Protein 1EMX (pdb70)

Structure (mmCIF, N/CA/C/O backbone):
data_1EMX
#
_entry.id   1EMX
#
_cell.length_a   1.000
_cell.length_b   1.000
_cell.length_c   1.000
_cell.angle_alpha   90.00
_cell.angle_beta   90.00
_cell.angle_gamma   90.00
#
_symmetry.space_group_name_H-M   'P 1'
#
loop_
_atom_site.group_PDB
_atom_site.id
_atom_site.type_symbol
_atom_site.label_atom_id
_atom_site.label_alt_id
_atom_site.label_comp_id
_atom_site.label_asym_id
_atom_site.label_entity_id
_atom_site.label_seq_id
_atom_site.pdbx_PDB_ins_code
_atom_site.Cartn_x
_atom_site.Cartn_y
_atom_site.Cartn_z
_atom_site.occupancy
_atom_site.B_iso_or_equiv
_atom_site.auth_seq_id
_atom_site.auth_comp_id
_atom_site.auth_asym_id
_atom_site.auth_atom_id
_atom_site.pdbx_PDB_model_num
ATOM 1 N N . ASP A 1 1 ? 3.778 -7.369 11.411 1.00 1.00 1 ASP A N 1
ATOM 2 C CA . ASP A 1 1 ? 4.054 -8.476 10.459 1.00 1.00 1 ASP A CA 1
ATOM 3 C C . ASP A 1 1 ? 3.097 -8.435 9.273 1.00 1.00 1 ASP A C 1
ATOM 4 O O . ASP A 1 1 ? 3.523 -8.423 8.118 1.00 1.00 1 ASP A O 1
ATOM 15 N N . ASP A 1 2 ? 1.801 -8.413 9.566 1.00 1.00 2 ASP A N 1
ATOM 16 C CA . ASP A 1 2 ? 0.782 -8.373 8.526 1.00 1.00 2 ASP A CA 1
ATOM 17 C C . ASP A 1 2 ? 0.849 -7.060 7.752 1.00 1.00 2 ASP A C 1
ATOM 18 O O . ASP A 1 2 ? 0.668 -7.040 6.534 1.00 1.00 2 ASP A O 1
ATOM 27 N N . CYS A 1 3 ? 1.110 -5.968 8.473 1.00 1.00 3 CYS A N 1
ATOM 28 C CA . CYS A 1 3 ? 1.207 -4.631 7.880 1.00 1.00 3 CYS A CA 1
ATOM 29 C C . CYS A 1 3 ? 0.119 -4.381 6.837 1.00 1.00 3 CYS A C 1
ATOM 30 O O . CYS A 1 3 ? -0.788 -5.193 6.657 1.00 1.00 3 CYS A O 1
ATOM 37 N N . GLY A 1 4 ? 0.199 -3.231 6.174 1.00 1.00 4 GLY A N 1
ATOM 38 C CA . GLY A 1 4 ? -0.777 -2.871 5.194 1.00 1.00 4 GLY A CA 1
ATOM 39 C C . GLY A 1 4 ? -0.972 -3.920 4.119 1.00 1.00 4 GLY A C 1
ATOM 40 O O . GLY A 1 4 ? -0.211 -4.883 4.030 1.00 1.00 4 GLY A O 1
ATOM 44 N N . LYS A 1 5 ? -1.996 -3.722 3.301 1.00 1.00 5 LYS A N 1
ATOM 45 C CA . LYS A 1 5 ? -2.306 -4.640 2.216 1.00 1.00 5 LYS A CA 1
ATOM 46 C C . LYS A 1 5 ? -2.275 -3.918 0.872 1.00 1.00 5 LYS A C 1
ATOM 47 O O . LYS A 1 5 ? -2.066 -2.706 0.812 1.00 1.00 5 LYS A O 1
ATOM 66 N N . LEU A 1 6 ? -2.482 -4.669 -0.205 1.00 1.00 6 LEU A N 1
ATOM 67 C CA . LEU A 1 6 ? -2.476 -4.099 -1.547 1.00 1.00 6 LEU A CA 1
ATOM 68 C C . LEU A 1 6 ? -3.672 -3.172 -1.753 1.00 1.00 6 LEU A C 1
ATOM 69 O O . LEU A 1 6 ? -4.822 -3.596 -1.641 1.00 1.00 6 LEU A O 1
ATOM 85 N N . PHE A 1 7 ? -3.392 -1.903 -2.052 1.00 1.00 7 PHE A N 1
ATOM 86 C CA . PHE A 1 7 ? -4.454 -0.909 -2.273 1.00 1.00 7 PHE A CA 1
ATOM 87 C C . PHE A 1 7 ? -5.131 -0.502 -0.963 1.00 1.00 7 PHE A C 1
ATOM 88 O O . PHE A 1 7 ? -6.022 0.347 -0.959 1.00 1.00 7 PHE A O 1
ATOM 105 N N . SER A 1 8 ? -4.711 -1.105 0.146 1.00 1.00 8 SER A N 1
ATOM 106 C CA . SER A 1 8 ? -5.289 -0.792 1.446 1.00 1.00 8 SER A CA 1
ATOM 107 C C . SER A 1 8 ? -4.874 0.593 1.920 1.00 1.00 8 SER A C 1
ATOM 108 O O . SER A 1 8 ? -4.082 0.729 2.854 1.00 1.00 8 SER A O 1
ATOM 116 N N . GLY A 1 9 ? -5.426 1.614 1.273 1.00 1.00 9 GLY A N 1
ATOM 117 C CA . GLY A 1 9 ? -5.124 2.995 1.630 1.00 1.00 9 GLY A CA 1
ATOM 118 C C . GLY A 1 9 ? -3.700 3.193 2.117 1.00 1.00 9 GLY A C 1
ATOM 119 O O . GLY A 1 9 ? -2.784 2.496 1.682 1.00 1.00 9 GLY A O 1
ATOM 123 N N . CYS A 1 10 ? -3.522 4.140 3.028 1.00 1.00 10 CYS A N 1
ATOM 124 C CA . CYS A 1 10 ? -2.213 4.431 3.589 1.00 1.00 10 CYS A CA 1
ATOM 125 C C . CYS A 1 10 ? -2.297 4.585 5.105 1.00 1.00 10 CYS A C 1
ATOM 126 O O . CYS A 1 10 ? -2.334 5.700 5.625 1.00 1.00 10 CYS A O 1
ATOM 133 N N . ASP A 1 11 ? -2.331 3.456 5.807 1.00 1.00 11 ASP A N 1
ATOM 134 C CA . ASP A 1 11 ? -2.418 3.460 7.265 1.00 1.00 11 ASP A CA 1
ATOM 135 C C . ASP A 1 11 ? -1.119 3.955 7.895 1.00 1.00 11 ASP A C 1
ATOM 136 O O . ASP A 1 11 ? -0.064 3.946 7.260 1.00 1.00 11 ASP A O 1
ATOM 145 N N . THR A 1 12 ? -1.207 4.388 9.149 1.00 1.00 12 THR A N 1
ATOM 146 C CA . THR A 1 12 ? -0.047 4.889 9.873 1.00 1.00 12 THR A CA 1
ATOM 147 C C . THR A 1 12 ? 0.927 3.764 10.203 1.00 1.00 12 THR A C 1
ATOM 148 O O . THR A 1 12 ? 1.941 3.585 9.530 1.00 1.00 12 THR A O 1
ATOM 159 N N . ASN A 1 13 ? 0.609 3.015 11.245 1.00 1.00 13 ASN A N 1
ATOM 160 C CA . ASN A 1 13 ? 1.449 1.904 11.680 1.00 1.00 13 ASN A CA 1
ATOM 161 C C . ASN A 1 13 ? 1.511 0.816 10.613 1.00 1.00 13 ASN A C 1
ATOM 162 O O . ASN A 1 13 ? 2.591 0.358 10.241 1.00 1.00 13 ASN A O 1
ATOM 173 N N . ALA A 1 14 ? 0.344 0.405 10.126 1.00 1.00 14 ALA A N 1
ATOM 174 C CA . ALA A 1 14 ? 0.254 -0.631 9.101 1.00 1.00 14 ALA A CA 1
ATOM 175 C C . ALA A 1 14 ? 0.750 -0.149 7.734 1.00 1.00 14 ALA A C 1
ATOM 176 O O . ALA A 1 14 ? 0.490 -0.804 6.726 1.00 1.00 14 ALA A O 1
ATOM 183 N N . ASP A 1 15 ? 1.453 0.994 7.713 1.00 1.00 15 ASP A N 1
ATOM 184 C CA . ASP A 1 15 ? 1.990 1.600 6.492 1.00 1.00 15 ASP A CA 1
ATOM 185 C C . ASP A 1 15 ? 2.528 0.551 5.538 1.00 1.00 15 ASP A C 1
ATOM 186 O O . ASP A 1 15 ? 3.728 0.468 5.285 1.00 1.00 15 ASP A O 1
ATOM 195 N N . CYS A 1 16 ? 1.594 -0.235 5.032 1.00 1.00 16 CYS A N 1
ATOM 196 C CA . CYS A 1 16 ? 1.850 -1.327 4.087 1.00 1.00 16 CYS A CA 1
ATOM 197 C C . CYS A 1 16 ? 3.335 -1.592 3.858 1.00 1.00 16 CYS A C 1
ATOM 198 O O . CYS A 1 16 ? 4.060 -0.743 3.337 1.00 1.00 16 CYS A O 1
ATOM 205 N N . CYS A 1 17 ? 3.770 -2.787 4.248 1.00 1.00 17 CYS A N 1
ATOM 206 C CA . CYS A 1 17 ? 5.169 -3.204 4.093 1.00 1.00 17 CYS A CA 1
ATOM 207 C C . CYS A 1 17 ? 5.759 -2.738 2.760 1.00 1.00 17 CYS A C 1
ATOM 208 O O . CYS A 1 17 ? 5.032 -2.383 1.833 1.00 1.00 17 CYS A O 1
ATOM 215 N N . GLU A 1 18 ? 7.088 -2.737 2.682 1.00 1.00 18 GLU A N 1
ATOM 216 C CA . GLU A 1 18 ? 7.793 -2.307 1.477 1.00 1.00 18 GLU A CA 1
ATOM 217 C C . GLU A 1 18 ? 7.467 -3.193 0.274 1.00 1.00 18 GLU A C 1
ATOM 218 O O . GLU A 1 18 ? 7.704 -4.401 0.292 1.00 1.00 18 GLU A O 1
ATOM 230 N N . GLY A 1 19 ? 6.928 -2.572 -0.772 1.00 1.00 19 GLY A N 1
ATOM 231 C CA . GLY A 1 19 ? 6.578 -3.289 -1.984 1.00 1.00 19 GLY A CA 1
ATOM 232 C C . GLY A 1 19 ? 5.730 -2.434 -2.899 1.00 1.00 19 GLY A C 1
ATOM 233 O O . GLY A 1 19 ? 6.051 -2.242 -4.072 1.00 1.00 19 GLY A O 1
ATOM 237 N N . TYR A 1 20 ? 4.647 -1.914 -2.342 1.00 1.00 20 TYR A N 1
ATOM 238 C CA . TYR A 1 20 ? 3.725 -1.061 -3.061 1.00 1.00 20 TYR A CA 1
ATOM 239 C C . TYR A 1 20 ? 3.962 0.404 -2.698 1.00 1.00 20 TYR A C 1
ATOM 240 O O . TYR A 1 20 ? 4.827 0.712 -1.878 1.00 1.00 20 TYR A O 1
ATOM 258 N N . VAL A 1 21 ? 3.205 1.307 -3.315 1.00 1.00 21 VAL A N 1
ATOM 259 C CA . VAL A 1 21 ? 3.359 2.735 -3.050 1.00 1.00 21 VAL A CA 1
ATOM 260 C C . VAL A 1 21 ? 2.322 3.227 -2.048 1.00 1.00 21 VAL A C 1
ATOM 261 O O . VAL A 1 21 ? 1.532 2.442 -1.527 1.00 1.00 21 VAL A O 1
ATOM 274 N N . CYS A 1 22 ? 2.328 4.531 -1.779 1.00 1.00 22 CYS A N 1
ATOM 275 C CA . CYS A 1 22 ? 1.380 5.115 -0.837 1.00 1.00 22 CYS A CA 1
ATOM 276 C C . CYS A 1 22 ? 0.474 6.125 -1.530 1.00 1.00 22 CYS A C 1
ATOM 277 O O . CYS A 1 22 ? 0.001 7.082 -0.918 1.00 1.00 22 CYS A O 1
ATOM 284 N N . ARG A 1 23 ? 0.222 5.887 -2.808 1.00 1.00 23 ARG A N 1
ATOM 285 C CA . ARG A 1 23 ? -0.646 6.755 -3.594 1.00 1.00 23 ARG A CA 1
ATOM 286 C C . ARG A 1 23 ? -2.094 6.588 -3.133 1.00 1.00 23 ARG A C 1
ATOM 287 O O . ARG A 1 23 ? -2.336 6.197 -1.991 1.00 1.00 23 ARG A O 1
ATOM 308 N N . LEU A 1 24 ? -3.059 6.864 -4.014 1.00 1.00 24 LEU A N 1
ATOM 309 C CA . LEU A 1 24 ? -4.469 6.712 -3.662 1.00 1.00 24 LEU A CA 1
ATOM 310 C C . LEU A 1 24 ? -4.702 5.363 -2.984 1.00 1.00 24 LEU A C 1
ATOM 311 O O . LEU A 1 24 ? -5.586 5.219 -2.139 1.00 1.00 24 LEU A O 1
ATOM 327 N N . TRP A 1 25 ? -3.880 4.385 -3.354 1.00 1.00 25 TRP A N 1
ATOM 328 C CA . TRP A 1 25 ? -3.955 3.045 -2.785 1.00 1.00 25 TRP A CA 1
ATOM 329 C C . TRP A 1 25 ? -2.558 2.509 -2.528 1.00 1.00 25 TRP A C 1
ATOM 330 O O . TRP A 1 25 ? -1.579 3.008 -3.083 1.00 1.00 25 TRP A O 1
ATOM 351 N N . CYS A 1 26 ? -2.473 1.461 -1.724 1.00 1.00 26 CYS A N 1
ATOM 352 C CA . CYS A 1 26 ? -1.204 0.827 -1.445 1.00 1.00 26 CYS A CA 1
ATOM 353 C C . CYS A 1 26 ? -0.923 -0.205 -2.536 1.00 1.00 26 CYS A C 1
ATOM 354 O O . CYS A 1 26 ? -0.589 -1.356 -2.259 1.00 1.00 26 CYS A O 1
ATOM 361 N N . LYS A 1 27 ? -1.117 0.227 -3.781 1.00 1.00 27 LYS A N 1
ATOM 362 C CA . LYS A 1 27 ? -0.925 -0.612 -4.958 1.00 1.00 27 LYS A CA 1
ATOM 363 C C . LYS A 1 27 ? 0.548 -0.859 -5.243 1.00 1.00 27 LYS A C 1
ATOM 364 O O . LYS A 1 27 ? 1.412 -0.129 -4.763 1.00 1.00 27 LYS A O 1
ATOM 383 N N . LEU A 1 28 ? 0.824 -1.863 -6.066 1.00 1.00 28 LEU A N 1
ATOM 384 C CA . LEU A 1 28 ? 2.192 -2.180 -6.452 1.00 1.00 28 LEU A CA 1
ATOM 385 C C . LEU A 1 28 ? 2.904 -0.938 -6.963 1.00 1.00 28 LEU A C 1
ATOM 386 O O . LEU A 1 28 ? 2.278 0.071 -7.283 1.00 1.00 28 LEU A O 1
ATOM 402 N N . ASP A 1 29 ? 4.218 -1.030 -7.018 1.00 1.00 29 ASP A N 1
ATOM 403 C CA . ASP A 1 29 ? 5.058 0.073 -7.476 1.00 1.00 29 ASP A CA 1
ATOM 404 C C . ASP A 1 29 ? 4.666 0.519 -8.883 1.00 1.00 29 ASP A C 1
ATOM 405 O O . ASP A 1 29 ? 5.348 0.206 -9.858 1.00 1.00 29 ASP A O 1
ATOM 414 N N . TRP A 1 30 ? 3.562 1.252 -8.977 1.00 1.00 30 TRP A N 1
ATOM 415 C CA . TRP A 1 30 ? 3.074 1.743 -10.259 1.00 1.00 30 TRP A CA 1
ATOM 416 C C . TRP A 1 30 ? 3.994 2.828 -10.812 1.00 1.00 30 TRP A C 1
ATOM 417 O O . TRP A 1 30 ? 4.644 2.579 -11.849 1.00 1.00 30 TRP A O 1
ATOM 439 N N . ASP A 1 1 ? 4.607 -7.251 9.827 1.00 1.00 1 ASP A N 2
ATOM 440 C CA . ASP A 1 1 ? 4.172 -8.413 9.006 1.00 1.00 1 ASP A CA 2
ATOM 441 C C . ASP A 1 1 ? 2.890 -8.101 8.238 1.00 1.00 1 ASP A C 2
ATOM 442 O O . ASP A 1 1 ? 2.811 -8.326 7.030 1.00 1.00 1 ASP A O 2
ATOM 453 N N . ASP A 1 2 ? 1.890 -7.583 8.943 1.00 1.00 2 ASP A N 2
ATOM 454 C CA . ASP A 1 2 ? 0.616 -7.242 8.326 1.00 1.00 2 ASP A CA 2
ATOM 455 C C . ASP A 1 2 ? 0.786 -6.101 7.327 1.00 1.00 2 ASP A C 2
ATOM 456 O O . ASP A 1 2 ? 0.727 -6.314 6.117 1.00 1.00 2 ASP A O 2
ATOM 465 N N . CYS A 1 3 ? 0.998 -4.891 7.852 1.00 1.00 3 CYS A N 2
ATOM 466 C CA . CYS A 1 3 ? 1.182 -3.687 7.033 1.00 1.00 3 CYS A CA 2
ATOM 467 C C . CYS A 1 3 ? 0.179 -3.601 5.883 1.00 1.00 3 CYS A C 2
ATOM 468 O O . CYS A 1 3 ? -0.596 -4.526 5.643 1.00 1.00 3 CYS A O 2
ATOM 475 N N . GLY A 1 4 ? 0.174 -2.458 5.195 1.00 1.00 4 GLY A N 2
ATOM 476 C CA . GLY A 1 4 ? -0.742 -2.243 4.113 1.00 1.00 4 GLY A CA 2
ATOM 477 C C . GLY A 1 4 ? -0.872 -3.426 3.172 1.00 1.00 4 GLY A C 2
ATOM 478 O O . GLY A 1 4 ? -0.095 -4.378 3.240 1.00 1.00 4 GLY A O 2
ATOM 482 N N . LYS A 1 5 ? -1.853 -3.349 2.283 1.00 1.00 5 LYS A N 2
ATOM 483 C CA . LYS A 1 5 ? -2.097 -4.399 1.303 1.00 1.00 5 LYS A CA 2
ATOM 484 C C . LYS A 1 5 ? -2.509 -3.796 -0.033 1.00 1.00 5 LYS A C 2
ATOM 485 O O . LYS A 1 5 ? -2.723 -2.595 -0.137 1.00 1.00 5 LYS A O 2
ATOM 504 N N . LEU A 1 6 ? -2.622 -4.638 -1.052 1.00 1.00 6 LEU A N 2
ATOM 505 C CA . LEU A 1 6 ? -3.007 -4.181 -2.389 1.00 1.00 6 LEU A CA 2
ATOM 506 C C . LEU A 1 6 ? -4.180 -3.199 -2.337 1.00 1.00 6 LEU A C 2
ATOM 507 O O . LEU A 1 6 ? -5.337 -3.610 -2.249 1.00 1.00 6 LEU A O 2
ATOM 523 N N . PHE A 1 7 ? -3.876 -1.898 -2.401 1.00 1.00 7 PHE A N 2
ATOM 524 C CA . PHE A 1 7 ? -4.919 -0.861 -2.370 1.00 1.00 7 PHE A CA 2
ATOM 525 C C . PHE A 1 7 ? -5.513 -0.684 -0.972 1.00 1.00 7 PHE A C 2
ATOM 526 O O . PHE A 1 7 ? -6.416 0.129 -0.777 1.00 1.00 7 PHE A O 2
ATOM 543 N N . SER A 1 8 ? -5.010 -1.440 -0.004 1.00 1.00 8 SER A N 2
ATOM 544 C CA . SER A 1 8 ? -5.503 -1.352 1.364 1.00 1.00 8 SER A CA 2
ATOM 545 C C . SER A 1 8 ? -5.088 -0.042 2.019 1.00 1.00 8 SER A C 2
ATOM 546 O O . SER A 1 8 ? -4.247 -0.023 2.918 1.00 1.00 8 SER A O 2
ATOM 554 N N . GLY A 1 9 ? -5.700 1.046 1.562 1.00 1.00 9 GLY A N 2
ATOM 555 C CA . GLY A 1 9 ? -5.412 2.371 2.102 1.00 1.00 9 GLY A CA 2
ATOM 556 C C . GLY A 1 9 ? -3.973 2.542 2.558 1.00 1.00 9 GLY A C 2
ATOM 557 O O . GLY A 1 9 ? -3.057 1.948 1.991 1.00 1.00 9 GLY A O 2
ATOM 561 N N . CYS A 1 10 ? -3.785 3.355 3.590 1.00 1.00 10 CYS A N 2
ATOM 562 C CA . CYS A 1 10 ? -2.462 3.610 4.140 1.00 1.00 10 CYS A CA 2
ATOM 563 C C . CYS A 1 10 ? -2.554 3.994 5.616 1.00 1.00 10 CYS A C 2
ATOM 564 O O . CYS A 1 10 ? -2.552 5.175 5.963 1.00 1.00 10 CYS A O 2
ATOM 571 N N . ASP A 1 11 ? -2.643 2.985 6.479 1.00 1.00 11 ASP A N 2
ATOM 572 C CA . ASP A 1 11 ? -2.743 3.211 7.918 1.00 1.00 11 ASP A CA 2
ATOM 573 C C . ASP A 1 11 ? -1.431 3.743 8.489 1.00 1.00 11 ASP A C 2
ATOM 574 O O . ASP A 1 11 ? -0.460 3.941 7.760 1.00 1.00 11 ASP A O 2
ATOM 583 N N . THR A 1 12 ? -1.415 3.975 9.800 1.00 1.00 12 THR A N 2
ATOM 584 C CA . THR A 1 12 ? -0.229 4.486 10.475 1.00 1.00 12 THR A CA 2
ATOM 585 C C . THR A 1 12 ? 0.875 3.434 10.523 1.00 1.00 12 THR A C 2
ATOM 586 O O . THR A 1 12 ? 1.750 3.398 9.659 1.00 1.00 12 THR A O 2
ATOM 597 N N . ASN A 1 13 ? 0.825 2.580 11.537 1.00 1.00 13 ASN A N 2
ATOM 598 C CA . ASN A 1 13 ? 1.818 1.522 11.702 1.00 1.00 13 ASN A CA 2
ATOM 599 C C . ASN A 1 13 ? 1.920 0.679 10.436 1.00 1.00 13 ASN A C 2
ATOM 600 O O . ASN A 1 13 ? 2.995 0.539 9.852 1.00 1.00 13 ASN A O 2
ATOM 611 N N . ALA A 1 14 ? 0.787 0.132 10.010 1.00 1.00 14 ALA A N 2
ATOM 612 C CA . ALA A 1 14 ? 0.722 -0.687 8.805 1.00 1.00 14 ALA A CA 2
ATOM 613 C C . ALA A 1 14 ? 0.891 0.159 7.541 1.00 1.00 14 ALA A C 2
ATOM 614 O O . ALA A 1 14 ? 0.368 -0.197 6.483 1.00 1.00 14 ALA A O 2
ATOM 621 N N . ASP A 1 15 ? 1.608 1.281 7.679 1.00 1.00 15 ASP A N 2
ATOM 622 C CA . ASP A 1 15 ? 1.862 2.234 6.595 1.00 1.00 15 ASP A CA 2
ATOM 623 C C . ASP A 1 15 ? 2.421 1.569 5.343 1.00 1.00 15 ASP A C 2
ATOM 624 O O . ASP A 1 15 ? 3.470 1.954 4.826 1.00 1.00 15 ASP A O 2
ATOM 633 N N . CYS A 1 16 ? 1.691 0.593 4.852 1.00 1.00 16 CYS A N 2
ATOM 634 C CA . CYS A 1 16 ? 2.062 -0.124 3.643 1.00 1.00 16 CYS A CA 2
ATOM 635 C C . CYS A 1 16 ? 3.416 -0.805 3.764 1.00 1.00 16 CYS A C 2
ATOM 636 O O . CYS A 1 16 ? 4.434 -0.170 4.039 1.00 1.00 16 CYS A O 2
ATOM 643 N N . CYS A 1 17 ? 3.406 -2.107 3.533 1.00 1.00 17 CYS A N 2
ATOM 644 C CA . CYS A 1 17 ? 4.625 -2.917 3.587 1.00 1.00 17 CYS A CA 2
ATOM 645 C C . CYS A 1 17 ? 5.712 -2.322 2.696 1.00 1.00 17 CYS A C 2
ATOM 646 O O . CYS A 1 17 ? 5.438 -1.472 1.849 1.00 1.00 17 CYS A O 2
ATOM 653 N N . GLU A 1 18 ? 6.946 -2.774 2.895 1.00 1.00 18 GLU A N 2
ATOM 654 C CA . GLU A 1 18 ? 8.079 -2.291 2.115 1.00 1.00 18 GLU A CA 2
ATOM 655 C C . GLU A 1 18 ? 8.028 -2.784 0.665 1.00 1.00 18 GLU A C 2
ATOM 656 O O . GLU A 1 18 ? 8.968 -3.419 0.187 1.00 1.00 18 GLU A O 2
ATOM 668 N N . GLY A 1 19 ? 6.936 -2.483 -0.036 1.00 1.00 19 GLY A N 2
ATOM 669 C CA . GLY A 1 19 ? 6.807 -2.899 -1.419 1.00 1.00 19 GLY A CA 2
ATOM 670 C C . GLY A 1 19 ? 5.988 -1.913 -2.222 1.00 1.00 19 GLY A C 2
ATOM 671 O O . GLY A 1 19 ? 6.509 -1.226 -3.101 1.00 1.00 19 GLY A O 2
ATOM 675 N N . TYR A 1 20 ? 4.703 -1.838 -1.906 1.00 1.00 20 TYR A N 2
ATOM 676 C CA . TYR A 1 20 ? 3.799 -0.928 -2.582 1.00 1.00 20 TYR A CA 2
ATOM 677 C C . TYR A 1 20 ? 3.989 0.498 -2.068 1.00 1.00 20 TYR A C 2
ATOM 678 O O . TYR A 1 20 ? 4.609 0.713 -1.027 1.00 1.00 20 TYR A O 2
ATOM 696 N N . VAL A 1 21 ? 3.457 1.469 -2.805 1.00 1.00 21 VAL A N 2
ATOM 697 C CA . VAL A 1 21 ? 3.578 2.874 -2.418 1.00 1.00 21 VAL A CA 2
ATOM 698 C C . VAL A 1 21 ? 2.504 3.252 -1.402 1.00 1.00 21 VAL A C 2
ATOM 699 O O . VAL A 1 21 ? 1.844 2.383 -0.834 1.00 1.00 21 VAL A O 2
ATOM 712 N N . CYS A 1 22 ? 2.330 4.552 -1.175 1.00 1.00 22 CYS A N 2
ATOM 713 C CA . CYS A 1 22 ? 1.333 5.030 -0.224 1.00 1.00 22 CYS A CA 2
ATOM 714 C C . CYS A 1 22 ? 0.430 6.081 -0.853 1.00 1.00 22 CYS A C 2
ATOM 715 O O . CYS A 1 22 ? -0.039 6.999 -0.180 1.00 1.00 22 CYS A O 2
ATOM 722 N N . ARG A 1 23 ? 0.178 5.929 -2.145 1.00 1.00 23 ARG A N 2
ATOM 723 C CA . ARG A 1 23 ? -0.686 6.852 -2.870 1.00 1.00 23 ARG A CA 2
ATOM 724 C C . ARG A 1 23 ? -2.134 6.666 -2.418 1.00 1.00 23 ARG A C 2
ATOM 725 O O . ARG A 1 23 ? -2.377 6.181 -1.313 1.00 1.00 23 ARG A O 2
ATOM 746 N N . LEU A 1 24 ? -3.098 7.034 -3.265 1.00 1.00 24 LEU A N 2
ATOM 747 C CA . LEU A 1 24 ? -4.510 6.878 -2.922 1.00 1.00 24 LEU A CA 2
ATOM 748 C C . LEU A 1 24 ? -4.764 5.487 -2.341 1.00 1.00 24 LEU A C 2
ATOM 749 O O . LEU A 1 24 ? -5.645 5.300 -1.502 1.00 1.00 24 LEU A O 2
ATOM 765 N N . TRP A 1 25 ? -3.964 4.523 -2.786 1.00 1.00 25 TRP A N 2
ATOM 766 C CA . TRP A 1 25 ? -4.063 3.148 -2.314 1.00 1.00 25 TRP A CA 2
ATOM 767 C C . TRP A 1 25 ? -2.685 2.564 -2.097 1.00 1.00 25 TRP A C 2
ATOM 768 O O . TRP A 1 25 ? -1.678 3.130 -2.523 1.00 1.00 25 TRP A O 2
ATOM 789 N N . CYS A 1 26 ? -2.656 1.393 -1.488 1.00 1.00 26 CYS A N 2
ATOM 790 C CA . CYS A 1 26 ? -1.413 0.688 -1.279 1.00 1.00 26 CYS A CA 2
ATOM 791 C C . CYS A 1 26 ? -1.079 -0.044 -2.570 1.00 1.00 26 CYS A C 2
ATOM 792 O O . CYS A 1 26 ? -1.095 -1.276 -2.636 1.00 1.00 26 CYS A O 2
ATOM 799 N N . LYS A 1 27 ? -0.841 0.754 -3.603 1.00 1.00 27 LYS A N 2
ATOM 800 C CA . LYS A 1 27 ? -0.545 0.266 -4.945 1.00 1.00 27 LYS A CA 2
ATOM 801 C C . LYS A 1 27 ? 0.839 -0.358 -5.046 1.00 1.00 27 LYS A C 2
ATOM 802 O O . LYS A 1 27 ? 1.820 0.195 -4.549 1.00 1.00 27 LYS A O 2
ATOM 821 N N . LEU A 1 28 ? 0.912 -1.495 -5.726 1.00 1.00 28 LEU A N 2
ATOM 822 C CA . LEU A 1 28 ? 2.176 -2.186 -5.935 1.00 1.00 28 LEU A CA 2
ATOM 823 C C . LEU A 1 28 ? 3.054 -1.400 -6.891 1.00 1.00 28 LEU A C 2
ATOM 824 O O . LEU A 1 28 ? 2.581 -0.529 -7.619 1.00 1.00 28 LEU A O 2
ATOM 840 N N . ASP A 1 29 ? 4.334 -1.716 -6.868 1.00 1.00 29 ASP A N 2
ATOM 841 C CA . ASP A 1 29 ? 5.313 -1.052 -7.722 1.00 1.00 29 ASP A CA 2
ATOM 842 C C . ASP A 1 29 ? 4.990 -1.278 -9.197 1.00 1.00 29 ASP A C 2
ATOM 843 O O . ASP A 1 29 ? 5.657 -2.058 -9.878 1.00 1.00 29 ASP A O 2
ATOM 852 N N . TRP A 1 30 ? 3.961 -0.593 -9.679 1.00 1.00 30 TRP A N 2
ATOM 853 C CA . TRP A 1 30 ? 3.540 -0.714 -11.068 1.00 1.00 30 TRP A CA 2
ATOM 854 C C . TRP A 1 30 ? 4.561 -0.077 -12.005 1.00 1.00 30 TRP A C 2
ATOM 855 O O . TRP A 1 30 ? 5.088 -0.795 -12.881 1.00 1.00 30 TRP A O 2
ATOM 877 N N . ASP A 1 1 ? 3.137 -6.279 11.406 1.00 1.00 1 ASP A N 3
ATOM 878 C CA . ASP A 1 1 ? 3.532 -7.329 10.430 1.00 1.00 1 ASP A CA 3
ATOM 879 C C . ASP A 1 1 ? 2.601 -7.339 9.222 1.00 1.00 1 ASP A C 3
ATOM 880 O O . ASP A 1 1 ? 3.050 -7.433 8.080 1.00 1.00 1 ASP A O 3
ATOM 891 N N . ASP A 1 2 ? 1.300 -7.243 9.483 1.00 1.00 2 ASP A N 3
ATOM 892 C CA . ASP A 1 2 ? 0.304 -7.241 8.419 1.00 1.00 2 ASP A CA 3
ATOM 893 C C . ASP A 1 2 ? 0.575 -6.125 7.413 1.00 1.00 2 ASP A C 3
ATOM 894 O O . ASP A 1 2 ? 0.511 -6.342 6.203 1.00 1.00 2 ASP A O 3
ATOM 903 N N . CYS A 1 3 ? 0.879 -4.933 7.931 1.00 1.00 3 CYS A N 3
ATOM 904 C CA . CYS A 1 3 ? 1.167 -3.757 7.103 1.00 1.00 3 CYS A CA 3
ATOM 905 C C . CYS A 1 3 ? 0.208 -3.626 5.925 1.00 1.00 3 CYS A C 3
ATOM 906 O O . CYS A 1 3 ? -0.716 -4.423 5.763 1.00 1.00 3 CYS A O 3
ATOM 913 N N . GLY A 1 4 ? 0.418 -2.586 5.120 1.00 1.00 4 GLY A N 3
ATOM 914 C CA . GLY A 1 4 ? -0.428 -2.333 3.990 1.00 1.00 4 GLY A CA 3
ATOM 915 C C . GLY A 1 4 ? -0.772 -3.575 3.190 1.00 1.00 4 GLY A C 3
ATOM 916 O O . GLY A 1 4 ? -0.194 -4.642 3.396 1.00 1.00 4 GLY A O 3
ATOM 920 N N . LYS A 1 5 ? -1.709 -3.423 2.264 1.00 1.00 5 LYS A N 3
ATOM 921 C CA . LYS A 1 5 ? -2.137 -4.519 1.405 1.00 1.00 5 LYS A CA 3
ATOM 922 C C . LYS A 1 5 ? -2.349 -4.014 -0.018 1.00 1.00 5 LYS A C 3
ATOM 923 O O . LYS A 1 5 ? -1.909 -2.923 -0.363 1.00 1.00 5 LYS A O 3
ATOM 942 N N . LEU A 1 6 ? -3.020 -4.808 -0.842 1.00 1.00 6 LEU A N 3
ATOM 943 C CA . LEU A 1 6 ? -3.283 -4.421 -2.223 1.00 1.00 6 LEU A CA 3
ATOM 944 C C . LEU A 1 6 ? -4.312 -3.291 -2.298 1.00 1.00 6 LEU A C 3
ATOM 945 O O . LEU A 1 6 ? -5.517 -3.544 -2.278 1.00 1.00 6 LEU A O 3
ATOM 961 N N . PHE A 1 7 ? -3.840 -2.044 -2.393 1.00 1.00 7 PHE A N 3
ATOM 962 C CA . PHE A 1 7 ? -4.747 -0.886 -2.481 1.00 1.00 7 PHE A CA 3
ATOM 963 C C . PHE A 1 7 ? -5.433 -0.594 -1.145 1.00 1.00 7 PHE A C 3
ATOM 964 O O . PHE A 1 7 ? -6.283 0.293 -1.063 1.00 1.00 7 PHE A O 3
ATOM 981 N N . SER A 1 8 ? -5.072 -1.337 -0.103 1.00 1.00 8 SER A N 3
ATOM 982 C CA . SER A 1 8 ? -5.670 -1.140 1.214 1.00 1.00 8 SER A CA 3
ATOM 983 C C . SER A 1 8 ? -5.214 0.168 1.845 1.00 1.00 8 SER A C 3
ATOM 984 O O . SER A 1 8 ? -4.481 0.170 2.834 1.00 1.00 8 SER A O 3
ATOM 992 N N . GLY A 1 9 ? -5.674 1.273 1.267 1.00 1.00 9 GLY A N 3
ATOM 993 C CA . GLY A 1 9 ? -5.336 2.603 1.767 1.00 1.00 9 GLY A CA 3
ATOM 994 C C . GLY A 1 9 ? -3.974 2.680 2.435 1.00 1.00 9 GLY A C 3
ATOM 995 O O . GLY A 1 9 ? -3.041 1.977 2.051 1.00 1.00 9 GLY A O 3
ATOM 999 N N . CYS A 1 10 ? -3.869 3.538 3.441 1.00 1.00 10 CYS A N 3
ATOM 1000 C CA . CYS A 1 10 ? -2.628 3.712 4.178 1.00 1.00 10 CYS A CA 3
ATOM 1001 C C . CYS A 1 10 ? -2.895 3.829 5.677 1.00 1.00 10 CYS A C 3
ATOM 1002 O O . CYS A 1 10 ? -3.148 4.918 6.191 1.00 1.00 10 CYS A O 3
ATOM 1009 N N . ASP A 1 11 ? -2.842 2.694 6.370 1.00 1.00 11 ASP A N 3
ATOM 1010 C CA . ASP A 1 11 ? -3.082 2.655 7.811 1.00 1.00 11 ASP A CA 3
ATOM 1011 C C . ASP A 1 11 ? -1.936 3.319 8.581 1.00 1.00 11 ASP A C 3
ATOM 1012 O O . ASP A 1 11 ? -1.220 4.159 8.037 1.00 1.00 11 ASP A O 3
ATOM 1021 N N . THR A 1 12 ? -1.774 2.940 9.851 1.00 1.00 12 THR A N 3
ATOM 1022 C CA . THR A 1 12 ? -0.720 3.499 10.697 1.00 1.00 12 THR A CA 3
ATOM 1023 C C . THR A 1 12 ? 0.659 3.270 10.075 1.00 1.00 12 THR A C 3
ATOM 1024 O O . THR A 1 12 ? 0.770 3.047 8.873 1.00 1.00 12 THR A O 3
ATOM 1035 N N . ASN A 1 13 ? 1.708 3.326 10.901 1.00 1.00 13 ASN A N 3
ATOM 1036 C CA . ASN A 1 13 ? 3.080 3.127 10.428 1.00 1.00 13 ASN A CA 3
ATOM 1037 C C . ASN A 1 13 ? 3.152 1.996 9.408 1.00 1.00 13 ASN A C 3
ATOM 1038 O O . ASN A 1 13 ? 3.865 2.088 8.409 1.00 1.00 13 ASN A O 3
ATOM 1049 N N . ALA A 1 14 ? 2.394 0.937 9.663 1.00 1.00 14 ALA A N 3
ATOM 1050 C CA . ALA A 1 14 ? 2.342 -0.216 8.771 1.00 1.00 14 ALA A CA 3
ATOM 1051 C C . ALA A 1 14 ? 1.601 0.110 7.470 1.00 1.00 14 ALA A C 3
ATOM 1052 O O . ALA A 1 14 ? 1.038 -0.783 6.824 1.00 1.00 14 ALA A O 3
ATOM 1059 N N . ASP A 1 15 ? 1.596 1.393 7.096 1.00 1.00 15 ASP A N 3
ATOM 1060 C CA . ASP A 1 15 ? 0.915 1.855 5.892 1.00 1.00 15 ASP A CA 3
ATOM 1061 C C . ASP A 1 15 ? 1.071 0.868 4.746 1.00 1.00 15 ASP A C 3
ATOM 1062 O O . ASP A 1 15 ? 0.082 0.339 4.241 1.00 1.00 15 ASP A O 3
ATOM 1071 N N . CYS A 1 16 ? 2.310 0.621 4.340 1.00 1.00 16 CYS A N 3
ATOM 1072 C CA . CYS A 1 16 ? 2.573 -0.304 3.253 1.00 1.00 16 CYS A CA 3
ATOM 1073 C C . CYS A 1 16 ? 3.975 -0.892 3.343 1.00 1.00 16 CYS A C 3
ATOM 1074 O O . CYS A 1 16 ? 4.970 -0.169 3.287 1.00 1.00 16 CYS A O 3
ATOM 1081 N N . CYS A 1 17 ? 4.042 -2.211 3.471 1.00 1.00 17 CYS A N 3
ATOM 1082 C CA . CYS A 1 17 ? 5.321 -2.911 3.557 1.00 1.00 17 CYS A CA 3
ATOM 1083 C C . CYS A 1 17 ? 6.199 -2.599 2.346 1.00 1.00 17 CYS A C 3
ATOM 1084 O O . CYS A 1 17 ? 5.805 -1.844 1.457 1.00 1.00 17 CYS A O 3
ATOM 1091 N N . GLU A 1 18 ? 7.395 -3.180 2.326 1.00 1.00 18 GLU A N 3
ATOM 1092 C CA . GLU A 1 18 ? 8.342 -2.965 1.238 1.00 1.00 18 GLU A CA 3
ATOM 1093 C C . GLU A 1 18 ? 7.888 -3.632 -0.063 1.00 1.00 18 GLU A C 3
ATOM 1094 O O . GLU A 1 18 ? 8.582 -4.496 -0.601 1.00 1.00 18 GLU A O 3
ATOM 1106 N N . GLY A 1 19 ? 6.731 -3.221 -0.576 1.00 1.00 19 GLY A N 3
ATOM 1107 C CA . GLY A 1 19 ? 6.228 -3.783 -1.814 1.00 1.00 19 GLY A CA 3
ATOM 1108 C C . GLY A 1 19 ? 5.387 -2.783 -2.577 1.00 1.00 19 GLY A C 3
ATOM 1109 O O . GLY A 1 19 ? 5.775 -2.314 -3.647 1.00 1.00 19 GLY A O 3
ATOM 1113 N N . TYR A 1 20 ? 4.238 -2.450 -2.009 1.00 1.00 20 TYR A N 3
ATOM 1114 C CA . TYR A 1 20 ? 3.328 -1.493 -2.608 1.00 1.00 20 TYR A CA 3
ATOM 1115 C C . TYR A 1 20 ? 3.611 -0.087 -2.084 1.00 1.00 20 TYR A C 3
ATOM 1116 O O . TYR A 1 20 ? 4.330 0.081 -1.099 1.00 1.00 20 TYR A O 3
ATOM 1134 N N . VAL A 1 21 ? 3.060 0.923 -2.753 1.00 1.00 21 VAL A N 3
ATOM 1135 C CA . VAL A 1 21 ? 3.280 2.311 -2.351 1.00 1.00 21 VAL A CA 3
ATOM 1136 C C . VAL A 1 21 ? 2.187 2.796 -1.408 1.00 1.00 21 VAL A C 3
ATOM 1137 O O . VAL A 1 21 ? 1.267 2.052 -1.079 1.00 1.00 21 VAL A O 3
ATOM 1150 N N . CYS A 1 22 ? 2.293 4.050 -0.974 1.00 1.00 22 CYS A N 3
ATOM 1151 C CA . CYS A 1 22 ? 1.306 4.626 -0.068 1.00 1.00 22 CY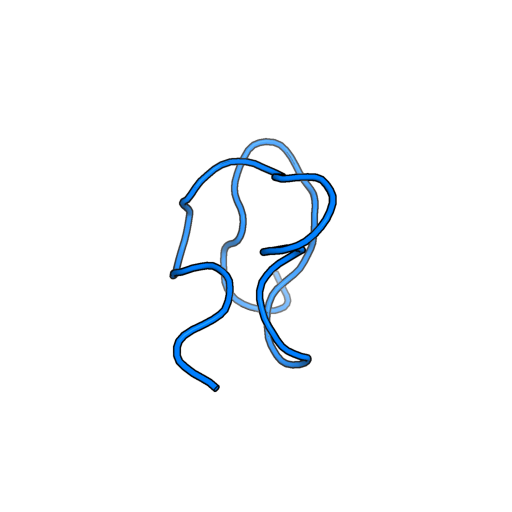S A CA 3
ATOM 1152 C C . CYS A 1 22 ? 0.542 5.759 -0.741 1.00 1.00 22 CYS A C 3
ATOM 1153 O O . CYS A 1 22 ? 0.082 6.695 -0.087 1.00 1.00 22 CYS A O 3
ATOM 1160 N N . ARG A 1 23 ? 0.398 5.653 -2.053 1.00 1.00 23 ARG A N 3
ATOM 1161 C CA . ARG A 1 23 ? -0.327 6.651 -2.828 1.00 1.00 23 ARG A CA 3
ATOM 1162 C C . ARG A 1 23 ? -1.822 6.558 -2.516 1.00 1.00 23 ARG A C 3
ATOM 1163 O O . ARG A 1 23 ? -2.197 6.141 -1.421 1.00 1.00 23 ARG A O 3
ATOM 1184 N N . LEU A 1 24 ? -2.679 6.927 -3.471 1.00 1.00 24 LEU A N 3
ATOM 1185 C CA . LEU A 1 24 ? -4.123 6.851 -3.260 1.00 1.00 24 LEU A CA 3
ATOM 1186 C C . LEU A 1 24 ? -4.502 5.486 -2.688 1.00 1.00 24 LEU A C 3
ATOM 1187 O O . LEU A 1 24 ? -5.477 5.354 -1.949 1.00 1.00 24 LEU A O 3
ATOM 1203 N N . TRP A 1 25 ? -3.703 4.478 -3.029 1.00 1.00 25 TRP A N 3
ATOM 1204 C CA . TRP A 1 25 ? -3.917 3.118 -2.550 1.00 1.00 25 TRP A CA 3
ATOM 1205 C C . TRP A 1 25 ? -2.591 2.462 -2.221 1.00 1.00 25 TRP A C 3
ATOM 1206 O O . TRP A 1 25 ? -1.527 2.951 -2.599 1.00 1.00 25 TRP A O 3
ATOM 1227 N N . CYS A 1 26 ? -2.671 1.321 -1.560 1.00 1.00 26 CYS A N 3
ATOM 1228 C CA . CYS A 1 26 ? -1.496 0.552 -1.228 1.00 1.00 26 CYS A CA 3
ATOM 1229 C C . CYS A 1 26 ? -1.206 -0.405 -2.376 1.00 1.00 26 CYS A C 3
ATOM 1230 O O . CYS A 1 26 ? -1.009 -1.605 -2.187 1.00 1.00 26 CYS A O 3
ATOM 1237 N N . LYS A 1 27 ? -1.237 0.155 -3.575 1.00 1.00 27 LYS A N 3
ATOM 1238 C CA . LYS A 1 27 ? -1.009 -0.585 -4.810 1.00 1.00 27 LYS A CA 3
ATOM 1239 C C . LYS A 1 27 ? 0.455 -0.953 -4.986 1.00 1.00 27 LYS A C 3
ATOM 1240 O O . LYS A 1 27 ? 1.333 -0.366 -4.356 1.00 1.00 27 LYS A O 3
ATOM 1259 N N . LEU A 1 28 ? 0.715 -1.898 -5.881 1.00 1.00 28 LEU A N 3
ATOM 1260 C CA . LEU A 1 28 ? 2.078 -2.317 -6.173 1.00 1.00 28 LEU A CA 3
ATOM 1261 C C . LEU A 1 28 ? 2.946 -1.113 -6.499 1.00 1.00 28 LEU A C 3
ATOM 1262 O O . LEU A 1 28 ? 2.449 -0.022 -6.771 1.00 1.00 28 LEU A O 3
ATOM 1278 N N . ASP A 1 29 ? 4.245 -1.332 -6.451 1.00 1.00 29 ASP A N 3
ATOM 1279 C CA . ASP A 1 29 ? 5.223 -0.283 -6.727 1.00 1.00 29 ASP A CA 3
ATOM 1280 C C . ASP A 1 29 ? 5.004 0.327 -8.110 1.00 1.00 29 ASP A C 3
ATOM 1281 O O . ASP A 1 29 ? 5.741 0.037 -9.052 1.00 1.00 29 ASP A O 3
ATOM 1290 N N . TRP A 1 30 ? 3.986 1.173 -8.221 1.00 1.00 30 TRP A N 3
ATOM 1291 C CA . TRP A 1 30 ? 3.665 1.827 -9.483 1.00 1.00 30 TRP A CA 3
ATOM 1292 C C . TRP A 1 30 ? 4.727 2.860 -9.847 1.00 1.00 30 TRP A C 3
ATOM 1293 O O . TRP A 1 30 ? 5.653 2.511 -10.610 1.00 1.00 30 TRP A O 3
ATOM 1315 N N . ASP A 1 1 ? 4.592 -6.954 10.094 1.00 1.00 1 ASP A N 4
ATOM 1316 C CA . ASP A 1 1 ? 4.347 -8.146 9.239 1.00 1.00 1 ASP A CA 4
ATOM 1317 C C . ASP A 1 1 ? 3.113 -7.956 8.362 1.00 1.00 1 ASP A C 4
ATOM 1318 O O . ASP A 1 1 ? 3.161 -8.178 7.152 1.00 1.00 1 ASP A O 4
ATOM 1329 N N . ASP A 1 2 ? 2.008 -7.545 8.977 1.00 1.00 2 ASP A N 4
ATOM 1330 C CA . ASP A 1 2 ? 0.766 -7.327 8.251 1.00 1.00 2 ASP A CA 4
ATOM 1331 C C . ASP A 1 2 ? 0.907 -6.166 7.271 1.00 1.00 2 ASP A C 4
ATOM 1332 O O . ASP A 1 2 ? 0.819 -6.356 6.058 1.00 1.00 2 ASP A O 4
ATOM 1341 N N . CYS A 1 3 ? 1.129 -4.966 7.813 1.00 1.00 3 CYS A N 4
ATOM 1342 C CA . CYS A 1 3 ? 1.289 -3.746 7.013 1.00 1.00 3 CYS A CA 4
ATOM 1343 C C . CYS A 1 3 ? 0.258 -3.643 5.889 1.00 1.00 3 CYS A C 4
ATOM 1344 O O . CYS A 1 3 ? -0.526 -4.562 5.657 1.00 1.00 3 CYS A O 4
ATOM 1351 N N . GLY A 1 4 ? 0.240 -2.492 5.214 1.00 1.00 4 GLY A N 4
ATOM 1352 C CA . GLY A 1 4 ? -0.703 -2.261 4.159 1.00 1.00 4 GLY A CA 4
ATOM 1353 C C . GLY A 1 4 ? -0.854 -3.429 3.202 1.00 1.00 4 GLY A C 4
ATOM 1354 O O . GLY A 1 4 ? -0.081 -4.386 3.242 1.00 1.00 4 GLY A O 4
ATOM 1358 N N . LYS A 1 5 ? -1.850 -3.333 2.331 1.00 1.00 5 LYS A N 4
ATOM 1359 C CA . LYS A 1 5 ? -2.115 -4.367 1.340 1.00 1.00 5 LYS A CA 4
ATOM 1360 C C . LYS A 1 5 ? -2.497 -3.741 0.005 1.00 1.00 5 LYS A C 4
ATOM 1361 O O . LYS A 1 5 ? -2.683 -2.534 -0.089 1.00 1.00 5 LYS A O 4
ATOM 1380 N N . LEU A 1 6 ? -2.614 -4.569 -1.024 1.00 1.00 6 LEU A N 4
ATOM 1381 C CA . LEU A 1 6 ? -2.972 -4.089 -2.359 1.00 1.00 6 LEU A CA 4
ATOM 1382 C C . LEU A 1 6 ? -4.152 -3.115 -2.311 1.00 1.00 6 LEU A C 4
ATOM 1383 O O . LEU A 1 6 ? -5.305 -3.533 -2.208 1.00 1.00 6 LEU A O 4
ATOM 1399 N N . PHE A 1 7 ? -3.857 -1.814 -2.392 1.00 1.00 7 PHE A N 4
ATOM 1400 C CA . PHE A 1 7 ? -4.906 -0.783 -2.365 1.00 1.00 7 PHE A CA 4
ATOM 1401 C C . PHE A 1 7 ? -5.495 -0.600 -0.966 1.00 1.00 7 PHE A C 4
ATOM 1402 O O . PHE A 1 7 ? -6.414 0.197 -0.776 1.00 1.00 7 PHE A O 4
ATOM 1419 N N . SER A 1 8 ? -4.971 -1.334 0.009 1.00 1.00 8 SER A N 4
ATOM 1420 C CA . SER A 1 8 ? -5.460 -1.238 1.379 1.00 1.00 8 SER A CA 4
ATOM 1421 C C . SER A 1 8 ? -5.069 0.088 2.017 1.00 1.00 8 SER A C 4
ATOM 1422 O O . SER A 1 8 ? -4.239 0.133 2.926 1.00 1.00 8 SER A O 4
ATOM 1430 N N . GLY A 1 9 ? -5.691 1.159 1.537 1.00 1.00 9 GLY A N 4
ATOM 1431 C CA . GLY A 1 9 ? -5.432 2.499 2.057 1.00 1.00 9 GLY A CA 4
ATOM 1432 C C . GLY A 1 9 ? -4.013 2.698 2.560 1.00 1.00 9 GLY A C 4
ATOM 1433 O O . GLY A 1 9 ? -3.067 2.110 2.035 1.00 1.00 9 GLY A O 4
ATOM 1437 N N . CYS A 1 10 ? -3.874 3.530 3.586 1.00 1.00 10 CYS A N 4
ATOM 1438 C CA . CYS A 1 10 ? -2.576 3.817 4.178 1.00 1.00 10 CYS A CA 4
ATOM 1439 C C . CYS A 1 10 ? -2.698 4.006 5.689 1.00 1.00 10 CYS A C 4
ATOM 1440 O O . CYS A 1 10 ? -2.810 5.131 6.176 1.00 1.00 10 CYS A O 4
ATOM 1447 N N . ASP A 1 11 ? -2.679 2.898 6.424 1.00 1.00 11 ASP A N 4
ATOM 1448 C CA . ASP A 1 11 ? -2.790 2.940 7.879 1.00 1.00 11 ASP A CA 4
ATOM 1449 C C . ASP A 1 11 ? -1.532 3.528 8.513 1.00 1.00 11 ASP A C 4
ATOM 1450 O O . ASP A 1 11 ? -0.544 3.790 7.827 1.00 1.00 11 ASP A O 4
ATOM 1459 N N . THR A 1 12 ? -1.579 3.733 9.827 1.00 1.00 12 THR A N 4
ATOM 1460 C CA . THR A 1 12 ? -0.447 4.290 10.557 1.00 1.00 12 THR A CA 4
ATOM 1461 C C . THR A 1 12 ? 0.712 3.299 10.608 1.00 1.00 12 THR A C 4
ATOM 1462 O O . THR A 1 12 ? 1.600 3.323 9.755 1.00 1.00 12 THR A O 4
ATOM 1473 N N . ASN A 1 13 ? 0.696 2.428 11.608 1.00 1.00 13 ASN A N 4
ATOM 1474 C CA . ASN A 1 13 ? 1.744 1.423 11.769 1.00 1.00 13 ASN A CA 4
ATOM 1475 C C . ASN A 1 13 ? 1.892 0.598 10.496 1.00 1.00 13 ASN A C 4
ATOM 1476 O O . ASN A 1 13 ? 2.978 0.506 9.923 1.00 1.00 13 ASN A O 4
ATOM 1487 N N . ALA A 1 14 ? 0.784 0.014 10.051 1.00 1.00 14 ALA A N 4
ATOM 1488 C CA . ALA A 1 14 ? 0.762 -0.792 8.836 1.00 1.00 14 ALA A CA 4
ATOM 1489 C C . ALA A 1 14 ? 0.911 0.076 7.585 1.00 1.00 14 ALA A C 4
ATOM 1490 O O . ALA A 1 14 ? 0.396 -0.274 6.523 1.00 1.00 14 ALA A O 4
ATOM 1497 N N . ASP A 1 15 ? 1.600 1.211 7.742 1.00 1.00 15 ASP A N 4
ATOM 1498 C CA . ASP A 1 15 ? 1.831 2.188 6.675 1.00 1.00 15 ASP A CA 4
ATOM 1499 C C . ASP A 1 15 ? 2.398 1.556 5.409 1.00 1.00 15 ASP A C 4
ATOM 1500 O O . ASP A 1 15 ? 3.442 1.963 4.900 1.00 1.00 15 ASP A O 4
ATOM 1509 N N . CYS A 1 16 ? 1.677 0.584 4.898 1.00 1.00 16 CYS A N 4
ATOM 1510 C CA . CYS A 1 16 ? 2.054 -0.104 3.672 1.00 1.00 16 CYS A CA 4
ATOM 1511 C C . CYS A 1 16 ? 3.410 -0.783 3.776 1.00 1.00 16 CYS A C 4
ATOM 1512 O O . CYS A 1 16 ? 4.422 -0.154 4.083 1.00 1.00 16 CYS A O 4
ATOM 1519 N N . CYS A 1 17 ? 3.409 -2.076 3.492 1.00 1.00 17 CYS A N 4
ATOM 1520 C CA . CYS A 1 17 ? 4.631 -2.880 3.520 1.00 1.00 17 CYS A CA 4
ATOM 1521 C C . CYS A 1 17 ? 5.708 -2.258 2.635 1.00 1.00 17 CYS A C 4
ATOM 1522 O O . CYS A 1 17 ? 5.419 -1.411 1.790 1.00 1.00 17 CYS A O 4
ATOM 1529 N N . GLU A 1 18 ? 6.950 -2.686 2.834 1.00 1.00 18 GLU A N 4
ATOM 1530 C CA . GLU A 1 18 ? 8.073 -2.176 2.057 1.00 1.00 18 GLU A CA 4
ATOM 1531 C C . GLU A 1 18 ? 8.033 -2.666 0.605 1.00 1.00 18 GLU A C 4
ATOM 1532 O O . GLU A 1 18 ? 8.991 -3.271 0.122 1.00 1.00 18 GLU A O 4
ATOM 1544 N N . GLY A 1 19 ? 6.931 -2.396 -0.092 1.00 1.00 19 GLY A N 4
ATOM 1545 C CA . GLY A 1 19 ? 6.811 -2.813 -1.476 1.00 1.00 19 GLY A CA 4
ATOM 1546 C C . GLY A 1 19 ? 5.955 -1.855 -2.275 1.00 1.00 19 GLY A C 4
ATOM 1547 O O . GLY A 1 19 ? 6.448 -1.151 -3.156 1.00 1.00 19 GLY A O 4
ATOM 1551 N N . TYR A 1 20 ? 4.669 -1.823 -1.954 1.00 1.00 20 TYR A N 4
ATOM 1552 C CA . TYR A 1 20 ? 3.732 -0.944 -2.627 1.00 1.00 20 TYR A CA 4
ATOM 1553 C C . TYR A 1 20 ? 3.847 0.480 -2.089 1.00 1.00 20 TYR A C 4
ATOM 1554 O O . TYR A 1 20 ? 4.333 0.697 -0.979 1.00 1.00 20 TYR A O 4
ATOM 1572 N N . VAL A 1 21 ? 3.397 1.447 -2.883 1.00 1.00 21 VAL A N 4
ATOM 1573 C CA . VAL A 1 21 ? 3.451 2.850 -2.487 1.00 1.00 21 VAL A CA 4
ATOM 1574 C C . VAL A 1 21 ? 2.323 3.187 -1.518 1.00 1.00 21 VAL A C 4
ATOM 1575 O O . VAL A 1 21 ? 1.521 2.323 -1.163 1.00 1.00 21 VAL A O 4
ATOM 1588 N N . CYS A 1 22 ? 2.264 4.446 -1.093 1.00 1.00 22 CYS A N 4
ATOM 1589 C CA . CYS A 1 22 ? 1.228 4.882 -0.165 1.00 1.00 22 CYS A CA 4
ATOM 1590 C C . CYS A 1 22 ? 0.388 6.004 -0.762 1.00 1.00 22 CYS A C 4
ATOM 1591 O O . CYS A 1 22 ? -0.086 6.888 -0.048 1.00 1.00 22 CYS A O 4
ATOM 1598 N N . ARG A 1 23 ? 0.194 5.949 -2.071 1.00 1.00 23 ARG A N 4
ATOM 1599 C CA . ARG A 1 23 ? -0.608 6.948 -2.768 1.00 1.00 23 ARG A CA 4
ATOM 1600 C C . ARG A 1 23 ? -2.081 6.776 -2.393 1.00 1.00 23 ARG A C 4
ATOM 1601 O O . ARG A 1 23 ? -2.386 6.337 -1.284 1.00 1.00 23 ARG A O 4
ATOM 1622 N N . LEU A 1 24 ? -2.999 7.101 -3.307 1.00 1.00 24 LEU A N 4
ATOM 1623 C CA . LEU A 1 24 ? -4.426 6.948 -3.030 1.00 1.00 24 LEU A CA 4
ATOM 1624 C C . LEU A 1 24 ? -4.703 5.563 -2.446 1.00 1.00 24 LEU A C 4
ATOM 1625 O O . LEU A 1 24 ? -5.629 5.378 -1.657 1.00 1.00 24 LEU A O 4
ATOM 1641 N N . TRP A 1 25 ? -3.869 4.601 -2.833 1.00 1.00 25 TRP A N 4
ATOM 1642 C CA . TRP A 1 25 ? -3.982 3.230 -2.349 1.00 1.00 25 TRP A CA 4
ATOM 1643 C C . TRP A 1 25 ? -2.610 2.631 -2.137 1.00 1.00 25 TRP A C 4
ATOM 1644 O O . TRP A 1 25 ? -1.598 3.188 -2.564 1.00 1.00 25 TRP A O 4
ATOM 1665 N N . CYS A 1 26 ? -2.594 1.460 -1.531 1.00 1.00 26 CYS A N 4
ATOM 1666 C CA . CYS A 1 26 ? -1.360 0.740 -1.324 1.00 1.00 26 CYS A CA 4
ATOM 1667 C C . CYS A 1 26 ? -1.043 -0.010 -2.609 1.00 1.00 26 CYS A C 4
ATOM 1668 O O . CYS A 1 26 ? -1.073 -1.242 -2.660 1.00 1.00 26 CYS A O 4
ATOM 1675 N N . LYS A 1 27 ? -0.805 0.773 -3.654 1.00 1.00 27 LYS A N 4
ATOM 1676 C CA . LYS A 1 27 ? -0.525 0.261 -4.991 1.00 1.00 27 LYS A CA 4
ATOM 1677 C C . LYS A 1 27 ? 0.849 -0.386 -5.092 1.00 1.00 27 LYS A C 4
ATOM 1678 O O . LYS A 1 27 ? 1.841 0.155 -4.604 1.00 1.00 27 LYS A O 4
ATOM 1697 N N . LEU A 1 28 ? 0.902 -1.531 -5.761 1.00 1.00 28 LEU A N 4
ATOM 1698 C CA . LEU A 1 28 ? 2.155 -2.244 -5.967 1.00 1.00 28 LEU A CA 4
ATOM 1699 C C . LEU A 1 28 ? 3.040 -1.483 -6.938 1.00 1.00 28 LEU A C 4
ATOM 1700 O O . LEU A 1 28 ? 2.573 -0.624 -7.685 1.00 1.00 28 LEU A O 4
ATOM 1716 N N . ASP A 1 29 ? 4.318 -1.807 -6.907 1.00 1.00 29 ASP A N 4
ATOM 1717 C CA . ASP A 1 29 ? 5.302 -1.168 -7.775 1.00 1.00 29 ASP A CA 4
ATOM 1718 C C . ASP A 1 29 ? 4.992 -1.444 -9.243 1.00 1.00 29 ASP A C 4
ATOM 1719 O O . ASP A 1 29 ? 5.673 -2.236 -9.895 1.00 1.00 29 ASP A O 4
ATOM 1728 N N . TRP A 1 30 ? 3.958 -0.787 -9.754 1.00 1.00 30 TRP A N 4
ATOM 1729 C CA . TRP A 1 30 ? 3.549 -0.957 -11.142 1.00 1.00 30 TRP A CA 4
ATOM 1730 C C . TRP A 1 30 ? 4.570 -0.338 -12.091 1.00 1.00 30 TRP A C 4
ATOM 1731 O O . TRP A 1 30 ? 5.524 -1.046 -12.477 1.00 1.00 30 TRP A O 4
ATOM 1753 N N . ASP A 1 1 ? 4.505 -7.152 10.028 1.00 1.00 1 ASP A N 5
ATOM 1754 C CA . ASP A 1 1 ? 4.036 -8.324 9.244 1.00 1.00 1 ASP A CA 5
ATOM 1755 C C . ASP A 1 1 ? 2.763 -7.997 8.470 1.00 1.00 1 ASP A C 5
ATOM 1756 O O . ASP A 1 1 ? 2.632 -8.343 7.296 1.00 1.00 1 ASP A O 5
ATOM 1767 N N . ASP A 1 2 ? 1.827 -7.327 9.135 1.00 1.00 2 ASP A N 5
ATOM 1768 C CA . ASP A 1 2 ? 0.566 -6.953 8.512 1.00 1.00 2 ASP A CA 5
ATOM 1769 C C . ASP A 1 2 ? 0.794 -5.944 7.389 1.00 1.00 2 ASP A C 5
ATOM 1770 O O . ASP A 1 2 ? 0.673 -6.280 6.212 1.00 1.00 2 ASP A O 5
ATOM 1779 N N . CYS A 1 3 ? 1.128 -4.709 7.772 1.00 1.00 3 CYS A N 5
ATOM 1780 C CA . CYS A 1 3 ? 1.383 -3.618 6.824 1.00 1.00 3 CYS A CA 5
ATOM 1781 C C . CYS A 1 3 ? 0.336 -3.541 5.717 1.00 1.00 3 CYS A C 5
ATOM 1782 O O . CYS A 1 3 ? -0.424 -4.480 5.486 1.00 1.00 3 CYS A O 5
ATOM 1789 N N . GLY A 1 4 ? 0.285 -2.388 5.052 1.00 1.00 4 GLY A N 5
ATOM 1790 C CA . GLY A 1 4 ? -0.669 -2.170 4.003 1.00 1.00 4 GLY A CA 5
ATOM 1791 C C . GLY A 1 4 ? -0.817 -3.345 3.055 1.00 1.00 4 GLY A C 5
ATOM 1792 O O . GLY A 1 4 ? -0.020 -4.283 3.079 1.00 1.00 4 GLY A O 5
ATOM 1796 N N . LYS A 1 5 ? -1.836 -3.279 2.209 1.00 1.00 5 LYS A N 5
ATOM 1797 C CA . LYS A 1 5 ? -2.098 -4.328 1.230 1.00 1.00 5 LYS A CA 5
ATOM 1798 C C . LYS A 1 5 ? -2.544 -3.726 -0.097 1.00 1.00 5 LYS A C 5
ATOM 1799 O O . LYS A 1 5 ? -2.825 -2.537 -0.183 1.00 1.00 5 LYS A O 5
ATOM 1818 N N . LEU A 1 6 ? -2.605 -4.558 -1.129 1.00 1.00 6 LEU A N 5
ATOM 1819 C CA . LEU A 1 6 ? -3.009 -4.109 -2.462 1.00 1.00 6 LEU A CA 5
ATOM 1820 C C . LEU A 1 6 ? -4.217 -3.169 -2.409 1.00 1.00 6 LEU A C 5
ATOM 1821 O O . LEU A 1 6 ? -5.360 -3.619 -2.335 1.00 1.00 6 LEU A O 5
ATOM 1837 N N . PHE A 1 7 ? -3.954 -1.858 -2.459 1.00 1.00 7 PHE A N 5
ATOM 1838 C CA . PHE A 1 7 ? -5.030 -0.851 -2.429 1.00 1.00 7 PHE A CA 5
ATOM 1839 C C . PHE A 1 7 ? -5.622 -0.682 -1.030 1.00 1.00 7 PHE A C 5
ATOM 1840 O O . PHE A 1 7 ? -6.519 0.136 -0.827 1.00 1.00 7 PHE A O 5
ATOM 1857 N N . SER A 1 8 ? -5.125 -1.451 -0.069 1.00 1.00 8 SER A N 5
ATOM 1858 C CA . SER A 1 8 ? -5.619 -1.373 1.300 1.00 1.00 8 SER A CA 5
ATOM 1859 C C . SER A 1 8 ? -5.193 -0.075 1.970 1.00 1.00 8 SER A C 5
ATOM 1860 O O . SER A 1 8 ? -4.360 -0.077 2.877 1.00 1.00 8 SER A O 5
ATOM 1868 N N . GLY A 1 9 ? -5.786 1.025 1.521 1.00 1.00 9 GLY A N 5
ATOM 1869 C CA . GLY A 1 9 ? -5.483 2.339 2.079 1.00 1.00 9 GLY A CA 5
ATOM 1870 C C . GLY A 1 9 ? -4.052 2.473 2.567 1.00 1.00 9 GLY A C 5
ATOM 1871 O O . GLY A 1 9 ? -3.133 1.882 2.001 1.00 1.00 9 GLY A O 5
ATOM 1875 N N . CYS A 1 10 ? -3.872 3.249 3.628 1.00 1.00 10 CYS A N 5
ATOM 1876 C CA . CYS A 1 10 ? -2.556 3.461 4.211 1.00 1.00 10 CYS A CA 5
ATOM 1877 C C . CYS A 1 10 ? -2.672 3.848 5.684 1.00 1.00 10 CYS A C 5
ATOM 1878 O O . CYS A 1 10 ? -2.734 5.030 6.023 1.00 1.00 10 CYS A O 5
ATOM 1885 N N . ASP A 1 11 ? -2.703 2.842 6.553 1.00 1.00 11 ASP A N 5
ATOM 1886 C CA . ASP A 1 11 ? -2.816 3.070 7.990 1.00 1.00 11 ASP A CA 5
ATOM 1887 C C . ASP A 1 11 ? -1.534 3.679 8.553 1.00 1.00 11 ASP A C 5
ATOM 1888 O O . ASP A 1 11 ? -0.605 3.991 7.809 1.00 1.00 11 ASP A O 5
ATOM 1897 N N . THR A 1 12 ? -1.494 3.847 9.872 1.00 1.00 12 THR A N 5
ATOM 1898 C CA . THR A 1 12 ? -0.331 4.420 10.537 1.00 1.00 12 THR A CA 5
ATOM 1899 C C . THR A 1 12 ? 0.855 3.460 10.500 1.00 1.00 12 THR A C 5
ATOM 1900 O O . THR A 1 12 ? 1.708 3.545 9.618 1.00 1.00 12 THR A O 5
ATOM 1911 N N . ASN A 1 13 ? 0.900 2.552 11.464 1.00 1.00 13 ASN A N 5
ATOM 1912 C CA . ASN A 1 13 ? 1.980 1.573 11.549 1.00 1.00 13 ASN A CA 5
ATOM 1913 C C . ASN A 1 13 ? 2.079 0.759 10.263 1.00 1.00 13 ASN A C 5
ATOM 1914 O O . ASN A 1 13 ? 3.137 0.696 9.635 1.00 1.00 13 ASN A O 5
ATOM 1925 N N . ALA A 1 14 ? 0.967 0.147 9.872 1.00 1.00 14 ALA A N 5
ATOM 1926 C CA . ALA A 1 14 ? 0.906 -0.657 8.657 1.00 1.00 14 ALA A CA 5
ATOM 1927 C C . ALA A 1 14 ? 0.972 0.212 7.400 1.00 1.00 14 ALA A C 5
ATOM 1928 O O . ALA A 1 14 ? 0.419 -0.156 6.361 1.00 1.00 14 ALA A O 5
ATOM 1935 N N . ASP A 1 15 ? 1.637 1.365 7.520 1.00 1.00 15 ASP A N 5
ATOM 1936 C CA . ASP A 1 15 ? 1.791 2.336 6.434 1.00 1.00 15 ASP A CA 5
ATOM 1937 C C . ASP A 1 15 ? 2.399 1.713 5.183 1.00 1.00 15 ASP A C 5
ATOM 1938 O O . ASP A 1 15 ? 3.410 2.182 4.659 1.00 1.00 15 ASP A O 5
ATOM 1947 N N . CYS A 1 16 ? 1.757 0.670 4.705 1.00 1.00 16 CYS A N 5
ATOM 1948 C CA . CYS A 1 16 ? 2.192 -0.025 3.504 1.00 1.00 16 CYS A CA 5
ATOM 1949 C C . CYS A 1 16 ? 3.589 -0.600 3.653 1.00 1.00 16 CYS A C 5
ATOM 1950 O O . CYS A 1 16 ? 4.562 0.122 3.875 1.00 1.00 16 CYS A O 5
ATOM 1957 N N . CYS A 1 17 ? 3.667 -1.908 3.513 1.00 1.00 17 CYS A N 5
ATOM 1958 C CA . CYS A 1 17 ? 4.935 -2.625 3.612 1.00 1.00 17 CYS A CA 5
ATOM 1959 C C . CYS A 1 17 ? 5.923 -2.138 2.556 1.00 1.00 17 CYS A C 5
ATOM 1960 O O . CYS A 1 17 ? 5.577 -1.344 1.681 1.00 1.00 17 CYS A O 5
ATOM 1967 N N . GLU A 1 18 ? 7.155 -2.621 2.652 1.00 1.00 18 GLU A N 5
ATOM 1968 C CA . GLU A 1 18 ? 8.213 -2.247 1.720 1.00 1.00 18 GLU A CA 5
ATOM 1969 C C . GLU A 1 18 ? 7.996 -2.847 0.327 1.00 1.00 18 GLU A C 5
ATOM 1970 O O . GLU A 1 18 ? 8.855 -3.566 -0.184 1.00 1.00 18 GLU A O 5
ATOM 1982 N N . GLY A 1 19 ? 6.857 -2.544 -0.292 1.00 1.00 19 GLY A N 5
ATOM 1983 C CA . GLY A 1 19 ? 6.580 -3.060 -1.619 1.00 1.00 19 GLY A CA 5
ATOM 1984 C C . GLY A 1 19 ? 5.698 -2.121 -2.411 1.00 1.00 19 GLY A C 5
ATOM 1985 O O . GLY A 1 19 ? 6.134 -1.521 -3.394 1.00 1.00 19 GLY A O 5
ATOM 1989 N N . TYR A 1 20 ? 4.457 -1.989 -1.970 1.00 1.00 20 TYR A N 5
ATOM 1990 C CA . TYR A 1 20 ? 3.498 -1.115 -2.620 1.00 1.00 20 TYR A CA 5
ATOM 1991 C C . TYR A 1 20 ? 3.655 0.322 -2.126 1.00 1.00 20 TYR A C 5
ATOM 1992 O O . TYR A 1 20 ? 4.208 0.562 -1.053 1.00 1.00 20 TYR A O 5
ATOM 2010 N N . VAL A 1 21 ? 3.175 1.275 -2.922 1.00 1.00 21 VAL A N 5
ATOM 2011 C CA . VAL A 1 21 ? 3.274 2.689 -2.569 1.00 1.00 21 VAL A CA 5
ATOM 2012 C C . VAL A 1 21 ? 2.208 3.082 -1.553 1.00 1.00 21 VAL A C 5
ATOM 2013 O O . VAL A 1 21 ? 1.323 2.291 -1.233 1.00 1.00 21 VAL A O 5
ATOM 2026 N N . CYS A 1 22 ? 2.297 4.311 -1.049 1.00 1.00 22 CYS A N 5
ATOM 2027 C CA . CYS A 1 22 ? 1.333 4.800 -0.070 1.00 1.00 22 CYS A CA 5
ATOM 2028 C C . CYS A 1 22 ? 0.485 5.925 -0.647 1.00 1.00 22 CYS A C 5
ATOM 2029 O O . CYS A 1 22 ? 0.034 6.814 0.075 1.00 1.00 22 CYS A O 5
ATOM 2036 N N . ARG A 1 23 ? 0.257 5.864 -1.950 1.00 1.00 23 ARG A N 5
ATOM 2037 C CA . ARG A 1 23 ? -0.556 6.861 -2.634 1.00 1.00 23 ARG A CA 5
ATOM 2038 C C . ARG A 1 23 ? -2.022 6.697 -2.227 1.00 1.00 23 ARG A C 5
ATOM 2039 O O . ARG A 1 23 ? -2.306 6.210 -1.133 1.00 1.00 23 ARG A O 5
ATOM 2060 N N . LEU A 1 24 ? -2.955 7.084 -3.100 1.00 1.00 24 LEU A N 5
ATOM 2061 C CA . LEU A 1 24 ? -4.378 6.944 -2.797 1.00 1.00 24 LEU A CA 5
ATOM 2062 C C . LEU A 1 24 ? -4.669 5.542 -2.263 1.00 1.00 24 LEU A C 5
ATOM 2063 O O . LEU A 1 24 ? -5.587 5.342 -1.467 1.00 1.00 24 LEU A O 5
ATOM 2079 N N . TRP A 1 25 ? -3.860 4.581 -2.701 1.00 1.00 25 TRP A N 5
ATOM 2080 C CA . TRP A 1 25 ? -3.992 3.195 -2.273 1.00 1.00 25 TRP A CA 5
ATOM 2081 C C . TRP A 1 25 ? -2.634 2.583 -2.022 1.00 1.00 25 TRP A C 5
ATOM 2082 O O . TRP A 1 25 ? -1.597 3.171 -2.331 1.00 1.00 25 TRP A O 5
ATOM 2103 N N . CYS A 1 26 ? -2.659 1.365 -1.518 1.00 1.00 26 CYS A N 5
ATOM 2104 C CA . CYS A 1 26 ? -1.448 0.620 -1.286 1.00 1.00 26 CYS A CA 5
ATOM 2105 C C . CYS A 1 26 ? -1.171 -0.218 -2.526 1.00 1.00 26 CYS A C 5
ATOM 2106 O O . CYS A 1 26 ? -1.120 -1.448 -2.476 1.00 1.00 26 CYS A O 5
ATOM 2113 N N . LYS A 1 27 ? -1.054 0.483 -3.648 1.00 1.00 27 LYS A N 5
ATOM 2114 C CA . LYS A 1 27 ? -0.818 -0.130 -4.950 1.00 1.00 27 LYS A CA 5
ATOM 2115 C C . LYS A 1 27 ? 0.606 -0.665 -5.066 1.00 1.00 27 LYS A C 5
ATOM 2116 O O . LYS A 1 27 ? 1.548 -0.071 -4.544 1.00 1.00 27 LYS A O 5
ATOM 2135 N N . LEU A 1 28 ? 0.755 -1.778 -5.776 1.00 1.00 28 LEU A N 5
ATOM 2136 C CA . LEU A 1 28 ? 2.065 -2.381 -5.984 1.00 1.00 28 LEU A CA 5
ATOM 2137 C C . LEU A 1 28 ? 2.986 -1.422 -6.723 1.00 1.00 28 LEU A C 5
ATOM 2138 O O . LEU A 1 28 ? 2.536 -0.512 -7.419 1.00 1.00 28 LEU A O 5
ATOM 2154 N N . ASP A 1 29 ? 4.278 -1.636 -6.556 1.00 1.00 29 ASP A N 5
ATOM 2155 C CA . ASP A 1 29 ? 5.288 -0.801 -7.194 1.00 1.00 29 ASP A CA 5
ATOM 2156 C C . ASP A 1 29 ? 5.279 -0.993 -8.707 1.00 1.00 29 ASP A C 5
ATOM 2157 O O . ASP A 1 29 ? 6.199 -1.583 -9.275 1.00 1.00 29 ASP A O 5
ATOM 2166 N N . TRP A 1 30 ? 4.234 -0.490 -9.356 1.00 1.00 30 TRP A N 5
ATOM 2167 C CA . TRP A 1 30 ? 4.106 -0.605 -10.803 1.00 1.00 30 TRP A CA 5
ATOM 2168 C C . TRP A 1 30 ? 5.263 0.095 -11.509 1.00 1.00 30 TRP A C 5
ATOM 2169 O O . TRP A 1 30 ? 6.244 -0.594 -11.862 1.00 1.00 30 TRP A O 5
ATOM 2191 N N . ASP A 1 1 ? 3.446 -5.868 11.319 1.00 1.00 1 ASP A N 6
ATOM 2192 C CA . ASP A 1 1 ? 3.782 -7.003 10.420 1.00 1.00 1 ASP A CA 6
ATOM 2193 C C . ASP A 1 1 ? 2.785 -7.110 9.271 1.00 1.00 1 ASP A C 6
ATOM 2194 O O . ASP A 1 1 ? 3.167 -7.346 8.124 1.00 1.00 1 ASP A O 6
ATOM 2205 N N . ASP A 1 2 ? 1.505 -6.934 9.585 1.00 1.00 2 ASP A N 6
ATOM 2206 C CA . ASP A 1 2 ? 0.452 -7.011 8.580 1.00 1.00 2 ASP A CA 6
ATOM 2207 C C . ASP A 1 2 ? 0.704 -6.023 7.444 1.00 1.00 2 ASP A C 6
ATOM 2208 O O . ASP A 1 2 ? 0.555 -6.367 6.272 1.00 1.00 2 ASP A O 6
ATOM 2217 N N . CYS A 1 3 ? 1.088 -4.797 7.810 1.00 1.00 3 CYS A N 6
ATOM 2218 C CA . CYS A 1 3 ? 1.373 -3.726 6.847 1.00 1.00 3 CYS A CA 6
ATOM 2219 C C . CYS A 1 3 ? 0.326 -3.629 5.742 1.00 1.00 3 CYS A C 6
ATOM 2220 O O . CYS A 1 3 ? -0.480 -4.535 5.538 1.00 1.00 3 CYS A O 6
ATOM 2227 N N . GLY A 1 4 ? 0.334 -2.494 5.049 1.00 1.00 4 GLY A N 6
ATOM 2228 C CA . GLY A 1 4 ? -0.605 -2.250 3.994 1.00 1.00 4 GLY A CA 6
ATOM 2229 C C . GLY A 1 4 ? -0.822 -3.443 3.082 1.00 1.00 4 GLY A C 6
ATOM 2230 O O . GLY A 1 4 ? -0.082 -4.425 3.138 1.00 1.00 4 GLY A O 6
ATOM 2234 N N . LYS A 1 5 ? -1.832 -3.343 2.230 1.00 1.00 5 LYS A N 6
ATOM 2235 C CA . LYS A 1 5 ? -2.151 -4.405 1.284 1.00 1.00 5 LYS A CA 6
ATOM 2236 C C . LYS A 1 5 ? -2.542 -3.820 -0.067 1.00 1.00 5 LYS A C 6
ATOM 2237 O O . LYS A 1 5 ? -2.721 -2.614 -0.201 1.00 1.00 5 LYS A O 6
ATOM 2256 N N . LEU A 1 6 ? -2.670 -4.685 -1.066 1.00 1.00 6 LEU A N 6
ATOM 2257 C CA . LEU A 1 6 ? -3.032 -4.256 -2.417 1.00 1.00 6 LEU A CA 6
ATOM 2258 C C . LEU A 1 6 ? -4.168 -3.230 -2.407 1.00 1.00 6 LEU A C 6
ATOM 2259 O O . LEU A 1 6 ? -5.343 -3.595 -2.373 1.00 1.00 6 LEU A O 6
ATOM 2275 N N . PHE A 1 7 ? -3.808 -1.945 -2.448 1.00 1.00 7 PHE A N 6
ATOM 2276 C CA . PHE A 1 7 ? -4.805 -0.861 -2.457 1.00 1.00 7 PHE A CA 6
ATOM 2277 C C . PHE A 1 7 ? -5.440 -0.651 -1.083 1.00 1.00 7 PHE A C 6
ATOM 2278 O O . PHE A 1 7 ? -6.311 0.205 -0.925 1.00 1.00 7 PHE A O 6
ATOM 2295 N N . SER A 1 8 ? -5.013 -1.426 -0.092 1.00 1.00 8 SER A N 6
ATOM 2296 C CA . SER A 1 8 ? -5.560 -1.303 1.255 1.00 1.00 8 SER A CA 6
ATOM 2297 C C . SER A 1 8 ? -5.108 -0.012 1.921 1.00 1.00 8 SER A C 6
ATOM 2298 O O . SER A 1 8 ? -4.339 -0.031 2.882 1.00 1.00 8 SER A O 6
ATOM 2306 N N . GLY A 1 9 ? -5.612 1.104 1.405 1.00 1.00 9 GLY A N 6
ATOM 2307 C CA . GLY A 1 9 ? -5.282 2.419 1.945 1.00 1.00 9 GLY A CA 6
ATOM 2308 C C . GLY A 1 9 ? -3.891 2.500 2.549 1.00 1.00 9 GLY A C 6
ATOM 2309 O O . GLY A 1 9 ? -2.961 1.842 2.085 1.00 1.00 9 GLY A O 6
ATOM 2313 N N . CYS A 1 10 ? -3.761 3.310 3.592 1.00 1.00 10 CYS A N 6
ATOM 2314 C CA . CYS A 1 10 ? -2.491 3.485 4.280 1.00 1.00 10 CYS A CA 6
ATOM 2315 C C . CYS A 1 10 ? -2.717 3.823 5.753 1.00 1.00 10 CYS A C 6
ATOM 2316 O O . CYS A 1 10 ? -2.792 4.992 6.129 1.00 1.00 10 CYS A O 6
ATOM 2323 N N . ASP A 1 11 ? -2.832 2.786 6.578 1.00 1.00 11 ASP A N 6
ATOM 2324 C CA . ASP A 1 11 ? -3.059 2.959 8.012 1.00 1.00 11 ASP A CA 6
ATOM 2325 C C . ASP A 1 11 ? -1.817 3.527 8.704 1.00 1.00 11 ASP A C 6
ATOM 2326 O O . ASP A 1 11 ? -0.969 4.144 8.061 1.00 1.00 11 ASP A O 6
ATOM 2335 N N . THR A 1 12 ? -1.722 3.319 10.018 1.00 1.00 12 THR A N 6
ATOM 2336 C CA . THR A 1 12 ? -0.589 3.812 10.798 1.00 1.00 12 THR A CA 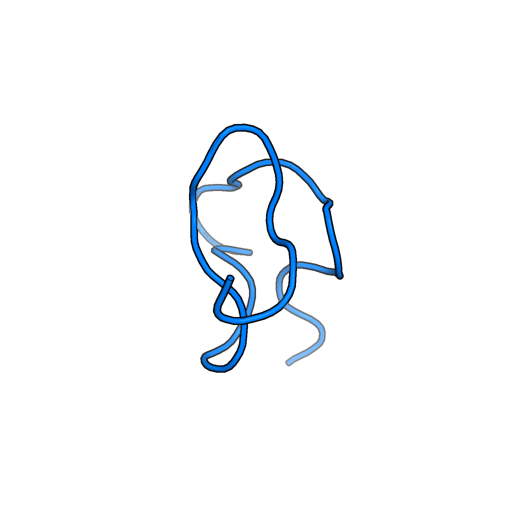6
ATOM 2337 C C . THR A 1 12 ? 0.722 3.195 10.315 1.00 1.00 12 THR A C 6
ATOM 2338 O O . THR A 1 12 ? 1.005 3.171 9.118 1.00 1.00 12 THR A O 6
ATOM 2349 N N . ASN A 1 13 ? 1.520 2.697 11.258 1.00 1.00 13 ASN A N 6
ATOM 2350 C CA . ASN A 1 13 ? 2.804 2.076 10.938 1.00 1.00 13 ASN A CA 6
ATOM 2351 C C . ASN A 1 13 ? 2.662 1.120 9.758 1.00 1.00 13 ASN A C 6
ATOM 2352 O O . ASN A 1 13 ? 3.514 1.078 8.870 1.00 1.00 13 ASN A O 6
ATOM 2363 N N . ALA A 1 14 ? 1.568 0.364 9.751 1.00 1.00 14 ALA A N 6
ATOM 2364 C CA . ALA A 1 14 ? 1.289 -0.584 8.679 1.00 1.00 14 ALA A CA 6
ATOM 2365 C C . ALA A 1 14 ? 0.914 0.126 7.374 1.00 1.00 14 ALA A C 6
ATOM 2366 O O . ALA A 1 14 ? 0.300 -0.478 6.490 1.00 1.00 14 ALA A O 6
ATOM 2373 N N . ASP A 1 15 ? 1.277 1.409 7.262 1.00 1.00 15 ASP A N 6
ATOM 2374 C CA . ASP A 1 15 ? 0.967 2.212 6.081 1.00 1.00 15 ASP A CA 6
ATOM 2375 C C . ASP A 1 15 ? 1.109 1.407 4.797 1.00 1.00 15 ASP A C 6
ATOM 2376 O O . ASP A 1 15 ? 0.210 1.405 3.958 1.00 1.00 15 ASP A O 6
ATOM 2385 N N . CYS A 1 16 ? 2.234 0.721 4.647 1.00 1.00 16 CYS A N 6
ATOM 2386 C CA . CYS A 1 16 ? 2.469 -0.086 3.459 1.00 1.00 16 CYS A CA 6
ATOM 2387 C C . CYS A 1 16 ? 3.817 -0.783 3.523 1.00 1.00 16 CYS A C 6
ATOM 2388 O O . CYS A 1 16 ? 4.861 -0.147 3.673 1.00 1.00 16 CYS A O 6
ATOM 2395 N N . CYS A 1 17 ? 3.776 -2.097 3.408 1.00 1.00 17 CYS A N 6
ATOM 2396 C CA . CYS A 1 17 ? 4.985 -2.915 3.451 1.00 1.00 17 CYS A CA 6
ATOM 2397 C C . CYS A 1 17 ? 5.959 -2.533 2.340 1.00 1.00 17 CYS A C 6
ATOM 2398 O O . CYS A 1 17 ? 5.637 -1.739 1.456 1.00 1.00 17 CYS A O 6
ATOM 2405 N N . GLU A 1 18 ? 7.157 -3.104 2.407 1.00 1.00 18 GLU A N 6
ATOM 2406 C CA . GLU A 1 18 ? 8.205 -2.837 1.429 1.00 1.00 18 GLU A CA 6
ATOM 2407 C C . GLU A 1 18 ? 7.896 -3.453 0.062 1.00 1.00 18 GLU A C 6
ATOM 2408 O O . GLU A 1 18 ? 8.660 -4.278 -0.440 1.00 1.00 18 GLU A O 6
ATOM 2420 N N . GLY A 1 19 ? 6.786 -3.043 -0.544 1.00 1.00 19 GLY A N 6
ATOM 2421 C CA . GLY A 1 19 ? 6.423 -3.561 -1.849 1.00 1.00 19 GLY A CA 6
ATOM 2422 C C . GLY A 1 19 ? 5.593 -2.567 -2.630 1.00 1.00 19 GLY A C 6
ATOM 2423 O O . GLY A 1 19 ? 6.038 -2.027 -3.643 1.00 1.00 19 GLY A O 6
ATOM 2427 N N . TYR A 1 20 ? 4.388 -2.320 -2.142 1.00 1.00 20 TYR A N 6
ATOM 2428 C CA . TYR A 1 20 ? 3.478 -1.381 -2.769 1.00 1.00 20 TYR A CA 6
ATOM 2429 C C . TYR A 1 20 ? 3.724 0.035 -2.248 1.00 1.00 20 TYR A C 6
ATOM 2430 O O . TYR A 1 20 ? 4.407 0.223 -1.242 1.00 1.00 20 TYR A O 6
ATOM 2448 N N . VAL A 1 21 ? 3.175 1.029 -2.944 1.00 1.00 21 VAL A N 6
ATOM 2449 C CA . VAL A 1 21 ? 3.353 2.425 -2.549 1.00 1.00 21 VAL A CA 6
ATOM 2450 C C . VAL A 1 21 ? 2.297 2.854 -1.537 1.00 1.00 21 VAL A C 6
ATOM 2451 O O . VAL A 1 21 ? 1.396 2.086 -1.210 1.00 1.00 21 VAL A O 6
ATOM 2464 N N . CYS A 1 22 ? 2.413 4.084 -1.043 1.00 1.00 22 CYS A N 6
ATOM 2465 C CA . CYS A 1 22 ? 1.459 4.601 -0.067 1.00 1.00 22 CYS A CA 6
ATOM 2466 C C . CYS A 1 22 ? 0.639 5.744 -0.650 1.00 1.00 22 CYS A C 6
ATOM 2467 O O . CYS A 1 22 ? 0.205 6.645 0.068 1.00 1.00 22 CYS A O 6
ATOM 2474 N N . ARG A 1 23 ? 0.414 5.685 -1.953 1.00 1.00 23 ARG A N 6
ATOM 2475 C CA . ARG A 1 23 ? -0.375 6.699 -2.641 1.00 1.00 23 ARG A CA 6
ATOM 2476 C C . ARG A 1 23 ? -1.843 6.567 -2.237 1.00 1.00 23 ARG A C 6
ATOM 2477 O O . ARG A 1 23 ? -2.141 6.061 -1.155 1.00 1.00 23 ARG A O 6
ATOM 2498 N N . LEU A 1 24 ? -2.765 6.999 -3.101 1.00 1.00 24 LEU A N 6
ATOM 2499 C CA . LEU A 1 24 ? -4.191 6.890 -2.801 1.00 1.00 24 LEU A CA 6
ATOM 2500 C C . LEU A 1 24 ? -4.520 5.483 -2.304 1.00 1.00 24 LEU A C 6
ATOM 2501 O O . LEU A 1 24 ? -5.444 5.286 -1.515 1.00 1.00 24 LEU A O 6
ATOM 2517 N N . TRP A 1 25 ? -3.735 4.513 -2.767 1.00 1.00 25 TRP A N 6
ATOM 2518 C CA . TRP A 1 25 ? -3.903 3.120 -2.376 1.00 1.00 25 TRP A CA 6
ATOM 2519 C C . TRP A 1 25 ? -2.551 2.474 -2.145 1.00 1.00 25 TRP A C 6
ATOM 2520 O O . TRP A 1 25 ? -1.516 3.008 -2.544 1.00 1.00 25 TRP A O 6
AT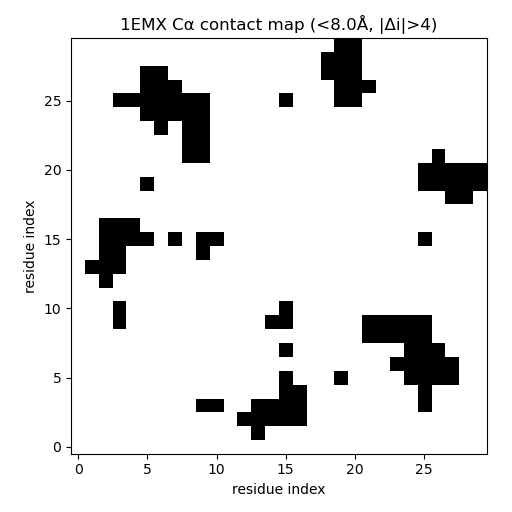OM 2541 N N . CYS A 1 26 ? -2.573 1.296 -1.545 1.00 1.00 26 CYS A N 6
ATOM 2542 C CA . CYS A 1 26 ? -1.359 0.548 -1.317 1.00 1.00 26 CYS A CA 6
ATOM 2543 C C . CYS A 1 26 ? -1.109 -0.350 -2.522 1.00 1.00 26 CYS A C 6
ATOM 2544 O O . CYS A 1 26 ? -0.963 -1.566 -2.399 1.00 1.00 26 CYS A O 6
ATOM 2551 N N . LYS A 1 27 ? -1.114 0.273 -3.696 1.00 1.00 27 LYS A N 6
ATOM 2552 C CA . LYS A 1 27 ? -0.914 -0.423 -4.961 1.00 1.00 27 LYS A CA 6
ATOM 2553 C C . LYS A 1 27 ? 0.534 -0.852 -5.138 1.00 1.00 27 LYS A C 6
ATOM 2554 O O . LYS A 1 27 ? 1.445 -0.243 -4.578 1.00 1.00 27 LYS A O 6
ATOM 2573 N N . LEU A 1 28 ? 0.744 -1.880 -5.951 1.00 1.00 28 LEU A N 6
ATOM 2574 C CA . LEU A 1 28 ? 2.087 -2.368 -6.231 1.00 1.00 28 LEU A CA 6
ATOM 2575 C C . LEU A 1 28 ? 2.970 -1.242 -6.741 1.00 1.00 28 LEU A C 6
ATOM 2576 O O . LEU A 1 28 ? 2.487 -0.186 -7.145 1.00 1.00 28 LEU A O 6
ATOM 2592 N N . ASP A 1 29 ? 4.264 -1.485 -6.702 1.00 1.00 29 ASP A N 6
ATOM 2593 C CA . ASP A 1 29 ? 5.252 -0.507 -7.148 1.00 1.00 29 ASP A CA 6
ATOM 2594 C C . ASP A 1 29 ? 5.033 -0.135 -8.612 1.00 1.00 29 ASP A C 6
ATOM 2595 O O . ASP A 1 29 ? 5.771 -0.576 -9.493 1.00 1.00 29 ASP A O 6
ATOM 2604 N N . TRP A 1 30 ? 4.013 0.678 -8.861 1.00 1.00 30 TRP A N 6
ATOM 2605 C CA . TRP A 1 30 ? 3.690 1.112 -10.215 1.00 1.00 30 TRP A CA 6
ATOM 2606 C C . TRP A 1 30 ? 4.749 2.073 -10.746 1.00 1.00 30 TRP A C 6
ATOM 2607 O O . TRP A 1 30 ? 5.715 1.597 -11.378 1.00 1.00 30 TRP A O 6
ATOM 2629 N N . ASP A 1 1 ? 4.728 -7.800 9.782 1.00 1.00 1 ASP A N 7
ATOM 2630 C CA . ASP A 1 1 ? 4.540 -8.795 8.693 1.00 1.00 1 ASP A CA 7
ATOM 2631 C C . ASP A 1 1 ? 3.255 -8.527 7.916 1.00 1.00 1 ASP A C 7
ATOM 2632 O O . ASP A 1 1 ? 3.240 -8.574 6.686 1.00 1.00 1 ASP A O 7
ATOM 2643 N N . ASP A 1 2 ? 2.177 -8.245 8.642 1.00 1.00 2 ASP A N 7
ATOM 2644 C CA . ASP A 1 2 ? 0.889 -7.970 8.023 1.00 1.00 2 ASP A CA 7
ATOM 2645 C C . ASP A 1 2 ? 0.943 -6.679 7.209 1.00 1.00 2 ASP A C 7
ATOM 2646 O O . ASP A 1 2 ? 0.765 -6.698 5.992 1.00 1.00 2 ASP A O 7
ATOM 2655 N N . CYS A 1 3 ? 1.191 -5.563 7.899 1.00 1.00 3 CYS A N 7
ATOM 2656 C CA . CYS A 1 3 ? 1.275 -4.242 7.267 1.00 1.00 3 CYS A CA 7
ATOM 2657 C C . CYS A 1 3 ? 0.183 -4.028 6.221 1.00 1.00 3 CYS A C 7
ATOM 2658 O O . CYS A 1 3 ? -0.686 -4.877 6.027 1.00 1.00 3 CYS A O 7
ATOM 2665 N N . GLY A 1 4 ? 0.213 -2.863 5.572 1.00 1.00 4 GLY A N 7
ATOM 2666 C CA . GLY A 1 4 ? -0.776 -2.529 4.587 1.00 1.00 4 GLY A CA 7
ATOM 2667 C C . GLY A 1 4 ? -1.111 -3.665 3.638 1.00 1.00 4 GLY A C 7
ATOM 2668 O O . GLY A 1 4 ? -0.417 -4.680 3.593 1.00 1.00 4 GLY A O 7
ATOM 2672 N N . LYS A 1 5 ? -2.175 -3.474 2.870 1.00 1.00 5 LYS A N 7
ATOM 2673 C CA . LYS A 1 5 ? -2.619 -4.463 1.896 1.00 1.00 5 LYS A CA 7
ATOM 2674 C C . LYS A 1 5 ? -2.690 -3.830 0.510 1.00 1.00 5 LYS A C 7
ATOM 2675 O O . LYS A 1 5 ? -2.361 -2.663 0.350 1.00 1.00 5 LYS A O 7
ATOM 2694 N N . LEU A 1 6 ? -3.111 -4.597 -0.488 1.00 1.00 6 LEU A N 7
ATOM 2695 C CA . LEU A 1 6 ? -3.208 -4.082 -1.851 1.00 1.00 6 LEU A CA 7
ATOM 2696 C C . LEU A 1 6 ? -4.343 -3.066 -1.984 1.00 1.00 6 LEU A C 7
ATOM 2697 O O . LEU A 1 6 ? -5.515 -3.418 -1.858 1.00 1.00 6 LEU A O 7
ATOM 2713 N N . PHE A 1 7 ? -3.991 -1.800 -2.242 1.00 1.00 7 PHE A N 7
ATOM 2714 C CA . PHE A 1 7 ? -5.001 -0.735 -2.395 1.00 1.00 7 PHE A CA 7
ATOM 2715 C C . PHE A 1 7 ? -5.585 -0.304 -1.049 1.00 1.00 7 PHE A C 7
ATOM 2716 O O . PHE A 1 7 ? -6.349 0.659 -0.978 1.00 1.00 7 PHE A O 7
ATOM 2733 N N . SER A 1 8 ? -5.228 -1.016 0.013 1.00 1.00 8 SER A N 7
ATOM 2734 C CA . SER A 1 8 ? -5.722 -0.701 1.347 1.00 1.00 8 SER A CA 7
ATOM 2735 C C . SER A 1 8 ? -5.114 0.586 1.881 1.00 1.00 8 SER A C 7
ATOM 2736 O O . SER A 1 8 ? -4.348 0.568 2.845 1.00 1.00 8 SER A O 7
ATOM 2744 N N . GLY A 1 9 ? -5.482 1.697 1.254 1.00 1.00 9 GLY A N 7
ATOM 2745 C CA . GLY A 1 9 ? -4.993 3.011 1.664 1.00 1.00 9 GLY A CA 7
ATOM 2746 C C . GLY A 1 9 ? -3.631 2.976 2.335 1.00 1.00 9 GLY A C 7
ATOM 2747 O O . GLY A 1 9 ? -2.765 2.181 1.972 1.00 1.00 9 GLY A O 7
ATOM 2751 N N . CYS A 1 10 ? -3.453 3.843 3.320 1.00 1.00 10 CYS A N 7
ATOM 2752 C CA . CYS A 1 10 ? -2.204 3.920 4.062 1.00 1.00 10 CYS A CA 7
ATOM 2753 C C . CYS A 1 10 ? -2.468 4.078 5.559 1.00 1.00 10 CYS A C 7
ATOM 2754 O O . CYS A 1 10 ? -2.720 5.182 6.043 1.00 1.00 10 CYS A O 7
ATOM 2761 N N . ASP A 1 11 ? -2.413 2.963 6.285 1.00 1.00 11 ASP A N 7
ATOM 2762 C CA . ASP A 1 11 ? -2.652 2.967 7.727 1.00 1.00 11 ASP A CA 7
ATOM 2763 C C . ASP A 1 11 ? -1.512 3.648 8.482 1.00 1.00 11 ASP A C 7
ATOM 2764 O O . ASP A 1 11 ? -0.527 4.081 7.885 1.00 1.00 11 ASP A O 7
ATOM 2773 N N . THR A 1 12 ? -1.661 3.739 9.802 1.00 1.00 12 THR A N 7
ATOM 2774 C CA . THR A 1 12 ? -0.655 4.366 10.653 1.00 1.00 12 THR A CA 7
ATOM 2775 C C . THR A 1 12 ? 0.608 3.515 10.742 1.00 1.00 12 THR A C 7
ATOM 2776 O O . THR A 1 12 ? 1.589 3.763 10.044 1.00 1.00 12 THR A O 7
ATOM 2787 N N . ASN A 1 13 ? 0.574 2.515 11.610 1.00 1.00 13 ASN A N 7
ATOM 2788 C CA . ASN A 1 13 ? 1.712 1.622 11.800 1.00 1.00 13 ASN A CA 7
ATOM 2789 C C . ASN A 1 13 ? 1.909 0.733 10.577 1.00 1.00 13 ASN A C 7
ATOM 2790 O O . ASN A 1 13 ? 2.960 0.761 9.937 1.00 1.00 13 ASN A O 7
ATOM 2801 N N . ALA A 1 14 ? 0.882 -0.045 10.253 1.00 1.00 14 ALA A N 7
ATOM 2802 C CA . ALA A 1 14 ? 0.912 -0.939 9.100 1.00 1.00 14 ALA A CA 7
ATOM 2803 C C . ALA A 1 14 ? 0.852 -0.159 7.787 1.00 1.00 14 ALA A C 7
ATOM 2804 O O . ALA A 1 14 ? 0.327 -0.660 6.790 1.00 1.00 14 ALA A O 7
ATOM 2811 N N . ASP A 1 15 ? 1.376 1.071 7.813 1.00 1.00 15 ASP A N 7
ATOM 2812 C CA . ASP A 1 15 ? 1.390 1.978 6.663 1.00 1.00 15 ASP A CA 7
ATOM 2813 C C . ASP A 1 15 ? 2.037 1.356 5.433 1.00 1.00 15 ASP A C 7
ATOM 2814 O O . ASP A 1 15 ? 2.941 1.933 4.827 1.00 1.00 15 ASP A O 7
ATOM 2823 N N . CYS A 1 16 ? 1.542 0.199 5.056 1.00 1.00 16 CYS A N 7
ATOM 2824 C CA . CYS A 1 16 ? 2.024 -0.503 3.880 1.00 1.00 16 CYS A CA 7
ATOM 2825 C C . CYS A 1 16 ? 3.516 -0.798 3.947 1.00 1.00 16 CYS A C 7
ATOM 2826 O O . CYS A 1 16 ? 4.347 0.110 3.929 1.00 1.00 16 CYS A O 7
ATOM 2833 N N . CYS A 1 17 ? 3.842 -2.082 3.994 1.00 1.00 17 CYS A N 7
ATOM 2834 C CA . CYS A 1 17 ? 5.236 -2.523 4.028 1.00 1.00 17 CYS A CA 7
ATOM 2835 C C . CYS A 1 17 ? 6.051 -1.827 2.938 1.00 1.00 17 CYS A C 7
ATOM 2836 O O . CYS A 1 17 ? 5.493 -1.196 2.040 1.00 1.00 17 CYS A O 7
ATOM 2843 N N . GLU A 1 18 ? 7.371 -1.942 3.027 1.00 1.00 18 GLU A N 7
ATOM 2844 C CA . GLU A 1 18 ? 8.265 -1.323 2.057 1.00 1.00 18 GLU A CA 7
ATOM 2845 C C . GLU A 1 18 ? 8.197 -2.014 0.691 1.00 1.00 18 GLU A C 7
ATOM 2846 O O . GLU A 1 18 ? 9.193 -2.560 0.215 1.00 1.00 18 GLU A O 7
ATOM 2858 N N . GLY A 1 19 ? 7.027 -1.980 0.056 1.00 1.00 19 GLY A N 7
ATOM 2859 C CA . GLY A 1 19 ? 6.877 -2.597 -1.249 1.00 1.00 19 GLY A CA 7
ATOM 2860 C C . GLY A 1 19 ? 6.034 -1.749 -2.178 1.00 1.00 19 GLY A C 7
ATOM 2861 O O . GLY A 1 19 ? 6.537 -1.181 -3.148 1.00 1.00 19 GLY A O 7
ATOM 2865 N N . TYR A 1 20 ? 4.749 -1.657 -1.868 1.00 1.00 20 TYR A N 7
ATOM 2866 C CA . TYR A 1 20 ? 3.817 -0.866 -2.660 1.00 1.00 20 TYR A CA 7
ATOM 2867 C C . TYR A 1 20 ? 3.961 0.617 -2.326 1.00 1.00 20 TYR A C 7
ATOM 2868 O O . TYR A 1 20 ? 4.709 0.985 -1.420 1.00 1.00 20 TYR A O 7
ATOM 2886 N N . VAL A 1 21 ? 3.254 1.468 -3.064 1.00 1.00 21 VAL A N 7
ATOM 2887 C CA . VAL A 1 21 ? 3.326 2.909 -2.837 1.00 1.00 21 VAL A CA 7
ATOM 2888 C C . VAL A 1 21 ? 2.257 3.376 -1.857 1.00 1.00 21 VAL A C 7
ATOM 2889 O O . VAL A 1 21 ? 1.360 2.616 -1.491 1.00 1.00 21 VAL A O 7
ATOM 2902 N N . CYS A 1 22 ? 2.358 4.634 -1.435 1.00 1.00 22 CYS A N 7
ATOM 2903 C CA . CYS A 1 22 ? 1.398 5.203 -0.496 1.00 1.00 22 CYS A CA 7
ATOM 2904 C C . CYS A 1 22 ? 0.501 6.224 -1.183 1.00 1.00 22 CYS A C 7
ATOM 2905 O O . CYS A 1 22 ? 0.035 7.180 -0.563 1.00 1.00 22 CYS A O 7
ATOM 2912 N N . ARG A 1 23 ? 0.256 6.001 -2.464 1.00 1.00 23 ARG A N 7
ATOM 2913 C CA . ARG A 1 23 ? -0.598 6.883 -3.249 1.00 1.00 23 ARG A CA 7
ATOM 2914 C C . ARG A 1 23 ? -2.052 6.731 -2.804 1.00 1.00 23 ARG A C 7
ATOM 2915 O O . ARG A 1 23 ? -2.314 6.275 -1.691 1.00 1.00 23 ARG A O 7
ATOM 2936 N N . LEU A 1 24 ? -2.999 7.099 -3.669 1.00 1.00 24 LEU A N 7
ATOM 2937 C CA . LEU A 1 24 ? -4.418 6.978 -3.341 1.00 1.00 24 LEU A CA 7
ATOM 2938 C C . LEU A 1 24 ? -4.712 5.605 -2.738 1.00 1.00 24 LEU A C 7
ATOM 2939 O O . LEU A 1 24 ? -5.620 5.452 -1.921 1.00 1.00 24 LEU A O 7
ATOM 2955 N N . TRP A 1 25 ? -3.920 4.615 -3.142 1.00 1.00 25 TRP A N 7
ATOM 2956 C CA . TRP A 1 25 ? -4.068 3.254 -2.643 1.00 1.00 25 TRP A CA 7
ATOM 2957 C C . TRP A 1 25 ? -2.716 2.643 -2.338 1.00 1.00 25 TRP A C 7
ATOM 2958 O O . TRP A 1 25 ? -1.671 3.183 -2.702 1.00 1.00 25 TRP A O 7
ATOM 2979 N N . CYS A 1 26 ? -2.758 1.483 -1.710 1.00 1.00 26 CYS A N 7
ATOM 2980 C CA . CYS A 1 26 ? -1.566 0.738 -1.391 1.00 1.00 26 CYS A CA 7
ATOM 2981 C C . CYS A 1 26 ? -1.234 -0.173 -2.565 1.00 1.00 26 CYS A C 7
ATOM 2982 O O . CYS A 1 26 ? -1.145 -1.394 -2.429 1.00 1.00 26 CYS A O 7
ATOM 2989 N N . LYS A 1 27 ? -1.113 0.455 -3.726 1.00 1.00 27 LYS A N 7
ATOM 2990 C CA . LYS A 1 27 ? -0.824 -0.227 -4.985 1.00 1.00 27 LYS A CA 7
ATOM 2991 C C . LYS A 1 27 ? 0.629 -0.693 -5.061 1.00 1.00 27 LYS A C 7
ATOM 2992 O O . LYS A 1 27 ? 1.530 -0.035 -4.544 1.00 1.00 27 LYS A O 7
ATOM 3011 N N . LEU A 1 28 ? 0.846 -1.812 -5.745 1.00 1.00 28 LEU A N 7
ATOM 3012 C CA . LEU A 1 28 ? 2.185 -2.356 -5.929 1.00 1.00 28 LEU A CA 7
ATOM 3013 C C . LEU A 1 28 ? 3.004 -1.478 -6.864 1.00 1.00 28 LEU A C 7
ATOM 3014 O O . LEU A 1 28 ? 2.472 -0.647 -7.597 1.00 1.00 28 LEU A O 7
ATOM 3030 N N . ASP A 1 29 ? 4.305 -1.676 -6.817 1.00 1.00 29 ASP A N 7
ATOM 3031 C CA . ASP A 1 29 ? 5.234 -0.917 -7.645 1.00 1.00 29 ASP A CA 7
ATOM 3032 C C . ASP A 1 29 ? 5.029 -1.237 -9.124 1.00 1.00 29 ASP A C 7
ATOM 3033 O O . ASP A 1 29 ? 5.841 -1.926 -9.741 1.00 1.00 29 ASP A O 7
ATOM 3042 N N . TRP A 1 30 ? 3.935 -0.731 -9.685 1.00 1.00 30 TRP A N 7
ATOM 3043 C CA . TRP A 1 30 ? 3.615 -0.959 -11.092 1.00 1.00 30 TRP A CA 7
ATOM 3044 C C . TRP A 1 30 ? 4.813 -0.648 -11.986 1.00 1.00 30 TRP A C 7
ATOM 3045 O O . TRP A 1 30 ? 5.160 -1.503 -12.828 1.00 1.00 30 TRP A O 7
ATOM 3067 N N . ASP A 1 1 ? 4.321 -7.464 10.139 1.00 1.00 1 ASP A N 8
ATOM 3068 C CA . ASP A 1 1 ? 4.045 -8.468 9.079 1.00 1.00 1 ASP A CA 8
ATOM 3069 C C . ASP A 1 1 ? 2.779 -8.118 8.304 1.00 1.00 1 ASP A C 8
ATOM 3070 O O . ASP A 1 1 ? 2.672 -8.400 7.110 1.00 1.00 1 ASP A O 8
ATOM 3081 N N . ASP A 1 2 ? 1.822 -7.503 8.990 1.00 1.00 2 ASP A N 8
ATOM 3082 C CA . ASP A 1 2 ? 0.564 -7.114 8.369 1.00 1.00 2 ASP A CA 8
ATOM 3083 C C . ASP A 1 2 ? 0.792 -6.040 7.309 1.00 1.00 2 ASP A C 8
ATOM 3084 O O . ASP A 1 2 ? 0.702 -6.312 6.113 1.00 1.00 2 ASP A O 8
ATOM 3093 N N . CYS A 1 3 ? 1.089 -4.821 7.767 1.00 1.00 3 CYS A N 8
ATOM 3094 C CA . CYS A 1 3 ? 1.338 -3.674 6.886 1.00 1.00 3 CYS A CA 8
ATOM 3095 C C . CYS A 1 3 ? 0.320 -3.567 5.754 1.00 1.00 3 CYS A C 8
ATOM 3096 O O . CYS A 1 3 ? -0.451 -4.490 5.498 1.00 1.00 3 CYS A O 8
ATOM 3103 N N . GLY A 1 4 ? 0.305 -2.406 5.099 1.00 1.00 4 GLY A N 8
ATOM 3104 C CA . GLY A 1 4 ? -0.620 -2.161 4.029 1.00 1.00 4 GLY A CA 8
ATOM 3105 C C . GLY A 1 4 ? -0.785 -3.333 3.078 1.00 1.00 4 GLY A C 8
ATOM 3106 O O . GLY A 1 4 ? -0.014 -4.293 3.116 1.00 1.00 4 GLY A O 8
ATOM 3110 N N . LYS A 1 5 ? -1.788 -3.241 2.217 1.00 1.00 5 LYS A N 8
ATOM 3111 C CA . LYS A 1 5 ? -2.063 -4.284 1.236 1.00 1.00 5 LYS A CA 8
ATOM 3112 C C . LYS A 1 5 ? -2.504 -3.676 -0.090 1.00 1.00 5 LYS A C 8
ATOM 3113 O O . LYS A 1 5 ? -2.733 -2.476 -0.185 1.00 1.00 5 LYS A O 8
ATOM 3132 N N . LEU A 1 6 ? -2.623 -4.515 -1.111 1.00 1.00 6 LEU A N 8
ATOM 3133 C CA . LEU A 1 6 ? -3.034 -4.061 -2.440 1.00 1.00 6 LEU A CA 8
ATOM 3134 C C . LEU A 1 6 ? -4.217 -3.093 -2.371 1.00 1.00 6 LEU A C 8
ATOM 3135 O O . LEU A 1 6 ? -5.369 -3.516 -2.278 1.00 1.00 6 LEU A O 8
ATOM 3151 N N . PHE A 1 7 ? -3.925 -1.789 -2.426 1.00 1.00 7 PHE A N 8
ATOM 3152 C CA . PHE A 1 7 ? -4.980 -0.763 -2.377 1.00 1.00 7 PHE A CA 8
ATOM 3153 C C . PHE A 1 7 ? -5.562 -0.609 -0.973 1.00 1.00 7 PHE A C 8
ATOM 3154 O O . PHE A 1 7 ? -6.477 0.187 -0.760 1.00 1.00 7 PHE A O 8
ATOM 3171 N N . SER A 1 8 ? -5.036 -1.367 -0.018 1.00 1.00 8 SER A N 8
ATOM 3172 C CA . SER A 1 8 ? -5.516 -1.303 1.355 1.00 1.00 8 SER A CA 8
ATOM 3173 C C . SER A 1 8 ? -5.115 0.004 2.020 1.00 1.00 8 SER A C 8
ATOM 3174 O O . SER A 1 8 ? -4.292 0.022 2.935 1.00 1.00 8 SER A O 8
ATOM 3182 N N . GLY A 1 9 ? -5.719 1.091 1.553 1.00 1.00 9 GLY A N 8
ATOM 3183 C CA . GLY A 1 9 ? -5.443 2.415 2.100 1.00 1.00 9 GLY A CA 8
ATOM 3184 C C . GLY A 1 9 ? -4.024 2.574 2.613 1.00 1.00 9 GLY A C 8
ATOM 3185 O O . GLY A 1 9 ? -3.085 1.996 2.066 1.00 1.00 9 GLY A O 8
ATOM 3189 N N . CYS A 1 10 ? -3.877 3.358 3.672 1.00 1.00 10 CYS A N 8
ATOM 3190 C CA . CYS A 1 10 ? -2.577 3.597 4.279 1.00 1.00 10 CYS A CA 8
ATOM 3191 C C . CYS A 1 10 ? -2.722 3.901 5.768 1.00 1.00 10 CYS A C 8
ATOM 3192 O O . CYS A 1 10 ? -2.820 5.061 6.169 1.00 1.00 10 CYS A O 8
ATOM 3199 N N . ASP A 1 11 ? -2.737 2.849 6.582 1.00 1.00 11 ASP A N 8
ATOM 3200 C CA . ASP A 1 11 ? -2.873 2.997 8.028 1.00 1.00 11 ASP A CA 8
ATOM 3201 C C . ASP A 1 11 ? -1.616 3.608 8.641 1.00 1.00 11 ASP A C 8
ATOM 3202 O O . ASP A 1 11 ? -0.675 3.959 7.931 1.00 1.00 11 ASP A O 8
ATOM 3211 N N . THR A 1 12 ? -1.612 3.734 9.965 1.00 1.00 12 THR A N 8
ATOM 3212 C CA . THR A 1 12 ? -0.476 4.304 10.678 1.00 1.00 12 THR A CA 8
ATOM 3213 C C . THR A 1 12 ? 0.727 3.365 10.641 1.00 1.00 12 THR A C 8
ATOM 3214 O O . THR A 1 12 ? 1.590 3.480 9.773 1.00 1.00 12 THR A O 8
ATOM 3225 N N . ASN A 1 13 ? 0.775 2.439 11.589 1.00 1.00 13 ASN A N 8
ATOM 3226 C CA . ASN A 1 13 ? 1.870 1.477 11.671 1.00 1.00 13 ASN A CA 8
ATOM 3227 C C . ASN A 1 13 ? 1.990 0.680 10.376 1.00 1.00 13 ASN A C 8
ATOM 3228 O O . ASN A 1 13 ? 3.057 0.623 9.765 1.00 1.00 13 ASN A O 8
ATOM 3239 N N . ALA A 1 14 ? 0.882 0.074 9.960 1.00 1.00 14 ALA A N 8
ATOM 3240 C CA . ALA A 1 14 ? 0.840 -0.715 8.735 1.00 1.00 14 ALA A CA 8
ATOM 3241 C C . ALA A 1 14 ? 0.927 0.169 7.490 1.00 1.00 14 ALA A C 8
ATOM 3242 O O . ALA A 1 14 ? 0.401 -0.192 6.435 1.00 1.00 14 ALA A O 8
ATOM 3249 N N . ASP A 1 15 ? 1.581 1.326 7.637 1.00 1.00 15 ASP A N 8
ATOM 3250 C CA . ASP A 1 15 ? 1.751 2.312 6.566 1.00 1.00 15 ASP A CA 8
ATOM 3251 C C . ASP A 1 15 ? 2.386 1.712 5.316 1.00 1.00 15 ASP A C 8
ATOM 3252 O O . ASP A 1 15 ? 3.391 2.209 4.807 1.00 1.00 15 ASP A O 8
ATOM 3261 N N . CYS A 1 16 ? 1.772 0.661 4.821 1.00 1.00 16 CYS A N 8
ATOM 3262 C CA . CYS A 1 16 ? 2.233 -0.012 3.618 1.00 1.00 16 CYS A CA 8
ATOM 3263 C C . CYS A 1 16 ? 3.652 -0.533 3.758 1.00 1.00 16 CYS A C 8
ATOM 3264 O O . CYS A 1 16 ? 4.600 0.226 3.957 1.00 1.00 16 CYS A O 8
ATOM 3271 N N . CYS A 1 17 ? 3.775 -1.839 3.633 1.00 1.00 17 CYS A N 8
ATOM 3272 C CA . CYS A 1 17 ? 5.070 -2.508 3.722 1.00 1.00 17 CYS A CA 8
ATOM 3273 C C . CYS A 1 17 ? 6.028 -1.981 2.658 1.00 1.00 17 CYS A C 8
ATOM 3274 O O . CYS A 1 17 ? 5.638 -1.217 1.775 1.00 1.00 17 CYS A O 8
ATOM 3281 N N . GLU A 1 18 ? 7.285 -2.395 2.757 1.00 1.00 18 GLU A N 8
ATOM 3282 C CA . GLU A 1 18 ? 8.318 -1.973 1.818 1.00 1.00 18 GLU A CA 8
ATOM 3283 C C . GLU A 1 18 ? 8.132 -2.601 0.432 1.00 1.00 18 GLU A C 8
ATOM 3284 O O . GLU A 1 18 ? 9.024 -3.287 -0.067 1.00 1.00 18 GLU A O 8
ATOM 3296 N N . GLY A 1 19 ? 6.983 -2.358 -0.194 1.00 1.00 19 GLY A N 8
ATOM 3297 C CA . GLY A 1 19 ? 6.734 -2.905 -1.514 1.00 1.00 19 GLY A CA 8
ATOM 3298 C C . GLY A 1 19 ? 5.835 -2.007 -2.335 1.00 1.00 19 GLY A C 8
ATOM 3299 O O . GLY A 1 19 ? 6.265 -1.413 -3.324 1.00 1.00 19 GLY A O 8
ATOM 3303 N N . TYR A 1 20 ? 4.584 -1.906 -1.913 1.00 1.00 20 TYR A N 8
ATOM 3304 C CA . TYR A 1 20 ? 3.606 -1.076 -2.593 1.00 1.00 20 TYR A CA 8
ATOM 3305 C C . TYR A 1 20 ? 3.701 0.374 -2.121 1.00 1.00 20 TYR A C 8
ATOM 3306 O O . TYR A 1 20 ? 4.183 0.650 -1.022 1.00 1.00 20 TYR A O 8
ATOM 3324 N N . VAL A 1 21 ? 3.243 1.296 -2.963 1.00 1.00 21 VAL A N 8
ATOM 3325 C CA . VAL A 1 21 ? 3.280 2.719 -2.641 1.00 1.00 21 VAL A CA 8
ATOM 3326 C C . VAL A 1 21 ? 2.245 3.073 -1.580 1.00 1.00 21 VAL A C 8
ATOM 3327 O O . VAL A 1 21 ? 1.518 2.206 -1.099 1.00 1.00 21 VAL A O 8
ATOM 3340 N N . CYS A 1 22 ? 2.181 4.352 -1.213 1.00 1.00 22 CYS A N 8
ATOM 3341 C CA . CYS A 1 22 ? 1.230 4.799 -0.201 1.00 1.00 22 CYS A CA 8
ATOM 3342 C C . CYS A 1 22 ? 0.401 5.982 -0.688 1.00 1.00 22 CYS A C 8
ATOM 3343 O O . CYS A 1 22 ? -0.061 6.801 0.106 1.00 1.00 22 CYS A O 8
ATOM 3350 N N . ARG A 1 23 ? 0.196 6.053 -1.993 1.00 1.00 23 ARG A N 8
ATOM 3351 C CA . ARG A 1 23 ? -0.601 7.121 -2.578 1.00 1.00 23 ARG A CA 8
ATOM 3352 C C . ARG A 1 23 ? -2.076 6.930 -2.214 1.00 1.00 23 ARG A C 8
ATOM 3353 O O . ARG A 1 23 ? -2.389 6.547 -1.086 1.00 1.00 23 ARG A O 8
ATOM 3374 N N . LEU A 1 24 ? -2.984 7.175 -3.160 1.00 1.00 24 LEU A N 8
ATOM 3375 C CA . LEU A 1 24 ? -4.410 6.999 -2.902 1.00 1.00 24 LEU A CA 8
ATOM 3376 C C . LEU A 1 24 ? -4.684 5.597 -2.361 1.00 1.00 24 LEU A C 8
ATOM 3377 O O . LEU A 1 24 ? -5.657 5.374 -1.640 1.00 1.00 24 LEU A O 8
ATOM 3393 N N . TRP A 1 25 ? -3.807 4.659 -2.712 1.00 1.00 25 TRP A N 8
ATOM 3394 C CA . TRP A 1 25 ? -3.930 3.276 -2.265 1.00 1.00 25 TRP A CA 8
ATOM 3395 C C . TRP A 1 25 ? -2.567 2.654 -2.053 1.00 1.00 25 TRP A C 8
ATOM 3396 O O . TRP A 1 25 ? -1.537 3.227 -2.408 1.00 1.00 25 TRP A O 8
ATOM 3417 N N . CYS A 1 26 ? -2.584 1.446 -1.519 1.00 1.00 26 CYS A N 8
ATOM 3418 C CA . CYS A 1 26 ? -1.372 0.693 -1.305 1.00 1.00 26 CYS A CA 8
ATOM 3419 C C . CYS A 1 26 ? -1.104 -0.146 -2.547 1.00 1.00 26 CYS A C 8
ATOM 3420 O O . CYS A 1 26 ? -1.093 -1.377 -2.502 1.00 1.00 26 CYS A O 8
ATOM 3427 N N . LYS A 1 27 ? -0.945 0.553 -3.665 1.00 1.00 27 LYS A N 8
ATOM 3428 C CA . LYS A 1 27 ? -0.709 -0.066 -4.966 1.00 1.00 27 LYS A CA 8
ATOM 3429 C C . LYS A 1 27 ? 0.699 -0.647 -5.062 1.00 1.00 27 LYS A C 8
ATOM 3430 O O . LYS A 1 27 ? 1.650 -0.095 -4.512 1.00 1.00 27 LYS A O 8
ATOM 3449 N N . LEU A 1 28 ? 0.824 -1.751 -5.791 1.00 1.00 28 LEU A N 8
ATOM 3450 C CA . LEU A 1 28 ? 2.113 -2.399 -5.991 1.00 1.00 28 LEU A CA 8
ATOM 3451 C C . LEU A 1 28 ? 3.010 -1.557 -6.884 1.00 1.00 28 LEU A C 8
ATOM 3452 O O . LEU A 1 28 ? 2.555 -0.657 -7.587 1.00 1.00 28 LEU A O 8
ATOM 3468 N N . ASP A 1 29 ? 4.291 -1.863 -6.835 1.00 1.00 29 ASP A N 8
ATOM 3469 C CA . ASP A 1 29 ? 5.287 -1.153 -7.627 1.00 1.00 29 ASP A CA 8
ATOM 3470 C C . ASP A 1 29 ? 5.075 -1.404 -9.118 1.00 1.00 29 ASP A C 8
ATOM 3471 O O . ASP A 1 29 ? 5.841 -2.129 -9.754 1.00 1.00 29 ASP A O 8
ATOM 3480 N N . TRP A 1 30 ? 4.026 -0.800 -9.669 1.00 1.00 30 TRP A N 8
ATOM 3481 C CA . TRP A 1 30 ? 3.704 -0.954 -11.085 1.00 1.00 30 TRP A CA 8
ATOM 3482 C C . TRP A 1 30 ? 4.921 -0.662 -11.960 1.00 1.00 30 TRP A C 8
ATOM 3483 O O . TRP A 1 30 ? 5.524 -1.627 -12.475 1.00 1.00 30 TRP A O 8
ATOM 3505 N N . ASP A 1 1 ? 3.777 -7.650 10.999 1.00 1.00 1 ASP A N 9
ATOM 3506 C CA . ASP A 1 1 ? 4.055 -8.661 9.946 1.00 1.00 1 ASP A CA 9
ATOM 3507 C C . ASP A 1 1 ? 3.050 -8.555 8.803 1.00 1.00 1 ASP A C 9
ATOM 3508 O O . ASP A 1 1 ? 3.426 -8.557 7.630 1.00 1.00 1 ASP A O 9
ATOM 3519 N N . ASP A 1 2 ? 1.771 -8.464 9.152 1.00 1.00 2 ASP A N 9
ATOM 3520 C CA . ASP A 1 2 ? 0.712 -8.358 8.159 1.00 1.00 2 ASP A CA 9
ATOM 3521 C C . ASP A 1 2 ? 0.819 -7.043 7.391 1.00 1.00 2 ASP A C 9
ATOM 3522 O O . ASP A 1 2 ? 0.669 -7.018 6.169 1.00 1.00 2 ASP A O 9
ATOM 3531 N N . CYS A 1 3 ? 1.080 -5.958 8.122 1.00 1.00 3 CYS A N 9
ATOM 3532 C CA . CYS A 1 3 ? 1.214 -4.620 7.537 1.00 1.00 3 CYS A CA 9
ATOM 3533 C C . CYS A 1 3 ? 0.154 -4.342 6.474 1.00 1.00 3 CYS A C 9
ATOM 3534 O O . CYS A 1 3 ? -0.735 -5.158 6.231 1.00 1.00 3 CYS A O 9
ATOM 3541 N N . GLY A 1 4 ? 0.239 -3.163 5.865 1.00 1.00 4 GLY A N 9
ATOM 3542 C CA . GLY A 1 4 ? -0.711 -2.770 4.868 1.00 1.00 4 GLY A CA 9
ATOM 3543 C C . GLY A 1 4 ? -0.958 -3.833 3.811 1.00 1.00 4 GLY A C 9
ATOM 3544 O O . GLY A 1 4 ? -0.299 -4.873 3.798 1.00 1.00 4 GLY A O 9
ATOM 3548 N N . LYS A 1 5 ? -1.906 -3.563 2.917 1.00 1.00 5 LYS A N 9
ATOM 3549 C CA . LYS A 1 5 ? -2.239 -4.493 1.843 1.00 1.00 5 LYS A CA 9
ATOM 3550 C C . LYS A 1 5 ? -2.413 -3.752 0.520 1.00 1.00 5 LYS A C 9
ATOM 3551 O O . LYS A 1 5 ? -2.414 -2.525 0.484 1.00 1.00 5 LYS A O 9
ATOM 3570 N N . LEU A 1 6 ? -2.561 -4.507 -0.565 1.00 1.00 6 LEU A N 9
ATOM 3571 C CA . LEU A 1 6 ? -2.734 -3.921 -1.892 1.00 1.00 6 LEU A CA 9
ATOM 3572 C C . LEU A 1 6 ? -3.992 -3.057 -1.956 1.00 1.00 6 LEU A C 9
ATOM 3573 O O . LEU A 1 6 ? -5.101 -3.549 -1.747 1.00 1.00 6 LEU A O 9
ATOM 3589 N N . PHE A 1 7 ? -3.816 -1.766 -2.249 1.00 1.00 7 PHE A N 9
ATOM 3590 C CA . PHE A 1 7 ? -4.955 -0.836 -2.340 1.00 1.00 7 PHE A CA 9
ATOM 3591 C C . PHE A 1 7 ? -5.540 -0.517 -0.963 1.00 1.00 7 PHE A C 9
ATOM 3592 O O . PHE A 1 7 ? -6.454 0.299 -0.847 1.00 1.00 7 PHE A O 9
ATOM 3609 N N . SER A 1 8 ? -5.019 -1.163 0.076 1.00 1.00 8 SER A N 9
ATOM 3610 C CA . SER A 1 8 ? -5.503 -0.941 1.433 1.00 1.00 8 SER A CA 9
ATOM 3611 C C . SER A 1 8 ? -5.098 0.429 1.954 1.00 1.00 8 SER A C 9
ATOM 3612 O O . SER A 1 8 ? -4.269 0.540 2.858 1.00 1.00 8 SER A O 9
ATOM 3620 N N . GLY A 1 9 ? -5.707 1.463 1.385 1.00 1.00 9 GLY A N 9
ATOM 3621 C CA . GLY A 1 9 ? -5.427 2.836 1.794 1.00 1.00 9 GLY A CA 9
ATOM 3622 C C . GLY A 1 9 ? -4.017 3.038 2.317 1.00 1.00 9 GLY A C 9
ATOM 3623 O O . GLY A 1 9 ? -3.068 2.422 1.833 1.00 1.00 9 GLY A O 9
ATOM 3627 N N . CYS A 1 10 ? -3.891 3.902 3.313 1.00 1.00 10 CYS A N 9
ATOM 3628 C CA . CYS A 1 10 ? -2.604 4.193 3.923 1.00 1.00 10 CYS A CA 9
ATOM 3629 C C . CYS A 1 10 ? -2.742 4.359 5.435 1.00 1.00 10 CYS A C 9
ATOM 3630 O O . CYS A 1 10 ? -3.012 5.455 5.927 1.00 1.00 10 CYS A O 9
ATOM 3637 N N . ASP A 1 11 ? -2.562 3.261 6.166 1.00 1.00 11 ASP A N 9
ATOM 3638 C CA . ASP A 1 11 ? -2.672 3.280 7.623 1.00 1.00 11 ASP A CA 9
ATOM 3639 C C . ASP A 1 11 ? -1.509 4.038 8.258 1.00 1.00 11 ASP A C 9
ATOM 3640 O O . ASP A 1 11 ? -0.670 4.608 7.561 1.00 1.00 11 ASP A O 9
ATOM 3649 N N . THR A 1 12 ? -1.473 4.047 9.589 1.00 1.00 12 THR A N 9
ATOM 3650 C CA . THR A 1 12 ? -0.423 4.738 10.327 1.00 1.00 12 THR A CA 9
ATOM 3651 C C . THR A 1 12 ? 0.927 4.027 10.192 1.00 1.00 12 THR A C 9
ATOM 3652 O O . THR A 1 12 ? 1.659 4.249 9.227 1.00 1.00 12 THR A O 9
ATOM 3663 N N . ASN A 1 13 ? 1.255 3.183 11.167 1.00 1.00 13 ASN A N 9
ATOM 3664 C CA . ASN A 1 13 ? 2.519 2.451 11.162 1.00 1.00 13 ASN A CA 9
ATOM 3665 C C . ASN A 1 13 ? 2.540 1.385 10.071 1.00 1.00 13 ASN A C 9
ATOM 3666 O O . ASN A 1 13 ? 3.297 1.487 9.106 1.00 1.00 13 ASN A O 9
ATOM 3677 N N . ALA A 1 14 ? 1.701 0.366 10.228 1.00 1.00 14 ALA A N 9
ATOM 3678 C CA . ALA A 1 14 ? 1.614 -0.721 9.258 1.00 1.00 14 ALA A CA 9
ATOM 3679 C C . ALA A 1 14 ? 0.967 -0.262 7.952 1.00 1.00 14 ALA A C 9
ATOM 3680 O O . ALA A 1 14 ? 0.382 -1.071 7.224 1.00 1.00 14 ALA A O 9
ATOM 3687 N N . ASP A 1 15 ? 1.074 1.039 7.664 1.00 1.00 15 ASP A N 9
ATOM 3688 C CA . ASP A 1 15 ? 0.497 1.626 6.456 1.00 1.00 15 ASP A CA 9
ATOM 3689 C C . ASP A 1 15 ? 0.645 0.695 5.263 1.00 1.00 15 ASP A C 9
ATOM 3690 O O . ASP A 1 15 ? -0.300 0.497 4.501 1.00 1.00 15 ASP A O 9
ATOM 3699 N N . CYS A 1 16 ? 1.829 0.114 5.114 1.00 1.00 16 CYS A N 9
ATOM 3700 C CA . CYS A 1 16 ? 2.087 -0.810 4.020 1.00 1.00 16 CYS A CA 9
ATOM 3701 C C . CYS A 1 16 ? 3.557 -1.168 3.930 1.00 1.00 16 CYS A C 9
ATOM 3702 O O . CYS A 1 16 ? 4.419 -0.308 3.750 1.00 1.00 16 CYS A O 9
ATOM 3709 N N . CYS A 1 17 ? 3.822 -2.456 4.041 1.00 1.00 17 CYS A N 9
ATOM 3710 C CA . CYS A 1 17 ? 5.187 -2.974 3.958 1.00 1.00 17 CYS A CA 9
ATOM 3711 C C . CYS A 1 17 ? 5.913 -2.399 2.742 1.00 1.00 17 CYS A C 9
ATOM 3712 O O . CYS A 1 17 ? 5.293 -1.795 1.867 1.00 1.00 17 CYS A O 9
ATOM 3719 N N . GLU A 1 18 ? 7.229 -2.580 2.700 1.00 1.00 18 GLU A N 9
ATOM 3720 C CA . GLU A 1 18 ? 8.036 -2.069 1.598 1.00 1.00 18 GLU A CA 9
ATOM 3721 C C . GLU A 1 18 ? 7.774 -2.834 0.297 1.00 1.00 18 GLU A C 9
ATOM 3722 O O . GLU A 1 18 ? 8.219 -3.968 0.125 1.00 1.00 18 GLU A O 9
ATOM 3734 N N . GLY A 1 19 ? 7.048 -2.198 -0.619 1.00 1.00 19 GLY A N 9
ATOM 3735 C CA . GLY A 1 19 ? 6.739 -2.818 -1.895 1.00 1.00 19 GLY A CA 9
ATOM 3736 C C . GLY A 1 19 ? 5.814 -1.955 -2.727 1.00 1.00 19 GLY A C 9
ATOM 3737 O O . GLY A 1 19 ? 6.132 -1.595 -3.861 1.00 1.00 19 GLY A O 9
ATOM 3741 N N . TYR A 1 20 ? 4.668 -1.625 -2.150 1.00 1.00 20 TYR A N 9
ATOM 3742 C CA . TYR A 1 20 ? 3.673 -0.799 -2.810 1.00 1.00 20 TYR A CA 9
ATOM 3743 C C . TYR A 1 20 ? 3.777 0.653 -2.347 1.00 1.00 20 TYR A C 9
ATOM 3744 O O . TYR A 1 20 ? 4.369 0.940 -1.307 1.00 1.00 20 TYR A O 9
ATOM 3762 N N . VAL A 1 21 ? 3.207 1.564 -3.130 1.00 1.00 21 VAL A N 9
ATOM 3763 C CA . VAL A 1 21 ? 3.246 2.987 -2.803 1.00 1.00 21 VAL A CA 9
ATOM 3764 C C . VAL A 1 21 ? 2.159 3.360 -1.801 1.00 1.00 21 VAL A C 9
ATOM 3765 O O . VAL A 1 21 ? 1.288 2.549 -1.485 1.00 1.00 21 VAL A O 9
ATOM 3778 N N . CYS A 1 22 ? 2.214 4.594 -1.302 1.00 1.00 22 CYS A N 9
ATOM 3779 C CA . CYS A 1 22 ? 1.230 5.068 -0.334 1.00 1.00 22 CYS A CA 9
ATOM 3780 C C . CYS A 1 22 ? 0.319 6.125 -0.947 1.00 1.00 22 CYS A C 9
ATOM 3781 O O . CYS A 1 22 ? -0.185 7.011 -0.257 1.00 1.00 22 CYS A O 9
ATOM 3788 N N . ARG A 1 23 ? 0.101 6.009 -2.247 1.00 1.00 23 ARG A N 9
ATOM 3789 C CA . ARG A 1 23 ? -0.762 6.930 -2.968 1.00 1.00 23 ARG A CA 9
ATOM 3790 C C . ARG A 1 23 ? -2.218 6.706 -2.565 1.00 1.00 23 ARG A C 9
ATOM 3791 O O . ARG A 1 23 ? -2.483 6.150 -1.499 1.00 1.00 23 ARG A O 9
ATOM 3812 N N . LEU A 1 24 ? -3.164 7.122 -3.412 1.00 1.00 24 LEU A N 9
ATOM 3813 C CA . LEU A 1 24 ? -4.585 6.933 -3.118 1.00 1.00 24 LEU A CA 9
ATOM 3814 C C . LEU A 1 24 ? -4.831 5.530 -2.566 1.00 1.00 24 LEU A C 9
ATOM 3815 O O . LEU A 1 24 ? -5.716 5.317 -1.737 1.00 1.00 24 LEU A O 9
ATOM 3831 N N . TRP A 1 25 ? -4.015 4.583 -3.023 1.00 1.00 25 TRP A N 9
ATOM 3832 C CA . TRP A 1 25 ? -4.102 3.199 -2.576 1.00 1.00 25 TRP A CA 9
ATOM 3833 C C . TRP A 1 25 ? -2.719 2.631 -2.346 1.00 1.00 25 TRP A C 9
ATOM 3834 O O . TRP A 1 25 ? -1.709 3.235 -2.708 1.00 1.00 25 TRP A O 9
ATOM 3855 N N . CYS A 1 26 ? -2.694 1.439 -1.786 1.00 1.00 26 CYS A N 9
ATOM 3856 C CA . CYS A 1 26 ? -1.457 0.738 -1.548 1.00 1.00 26 CYS A CA 9
ATOM 3857 C C . CYS A 1 26 ? -1.127 -0.104 -2.773 1.00 1.00 26 CYS A C 9
ATOM 3858 O O . CYS A 1 26 ? -1.020 -1.328 -2.694 1.00 1.00 26 CYS A O 9
ATOM 3865 N N . LYS A 1 27 ? -1.022 0.573 -3.910 1.00 1.00 27 LYS A N 9
ATOM 3866 C CA . LYS A 1 27 ? -0.736 -0.068 -5.189 1.00 1.00 27 LYS A CA 9
ATOM 3867 C C . LYS A 1 27 ? 0.717 -0.534 -5.269 1.00 1.00 27 LYS A C 9
ATOM 3868 O O . LYS A 1 27 ? 1.614 0.094 -4.707 1.00 1.00 27 LYS A O 9
ATOM 3887 N N . LEU A 1 28 ? 0.938 -1.625 -5.995 1.00 1.00 28 LEU A N 9
ATOM 3888 C CA . LEU A 1 28 ? 2.274 -2.168 -6.179 1.00 1.00 28 LEU A CA 9
ATOM 3889 C C . LEU A 1 28 ? 3.159 -1.199 -6.946 1.00 1.00 28 LEU A C 9
ATOM 3890 O O . LEU A 1 28 ? 2.681 -0.279 -7.608 1.00 1.00 28 LEU A O 9
ATOM 3906 N N . ASP A 1 29 ? 4.453 -1.421 -6.841 1.00 1.00 29 ASP A N 9
ATOM 3907 C CA . ASP A 1 29 ? 5.438 -0.583 -7.514 1.00 1.00 29 ASP A CA 9
ATOM 3908 C C . ASP A 1 29 ? 5.347 -0.752 -9.029 1.00 1.00 29 ASP A C 9
ATOM 3909 O O . ASP A 1 29 ? 6.218 -1.359 -9.652 1.00 1.00 29 ASP A O 9
ATOM 3918 N N . TRP A 1 30 ? 4.282 -0.211 -9.615 1.00 1.00 30 TRP A N 9
ATOM 3919 C CA . TRP A 1 30 ? 4.070 -0.299 -11.057 1.00 1.00 30 TRP A CA 9
ATOM 3920 C C . TRP A 1 30 ? 5.307 0.165 -11.824 1.00 1.00 30 TRP A C 9
ATOM 3921 O O . TRP A 1 30 ? 5.833 -0.629 -12.633 1.00 1.00 30 TRP A O 9
ATOM 3943 N N . ASP A 1 1 ? 4.223 -6.538 10.513 1.00 1.00 1 ASP A N 10
ATOM 3944 C CA . ASP A 1 1 ? 4.101 -7.782 9.709 1.00 1.00 1 ASP A CA 10
ATOM 3945 C C . ASP A 1 1 ? 2.928 -7.699 8.738 1.00 1.00 1 ASP A C 10
ATOM 3946 O O . ASP A 1 1 ? 3.048 -8.073 7.571 1.00 1.00 1 ASP A O 10
ATOM 3957 N N . ASP A 1 2 ? 1.794 -7.207 9.227 1.00 1.00 2 ASP A N 10
ATOM 3958 C CA . ASP A 1 2 ? 0.601 -7.074 8.404 1.00 1.00 2 ASP A CA 10
ATOM 3959 C C . ASP A 1 2 ? 0.818 -6.049 7.294 1.00 1.00 2 ASP A C 10
ATOM 3960 O O . ASP A 1 2 ? 0.692 -6.370 6.113 1.00 1.00 2 ASP A O 10
ATOM 3969 N N . CYS A 1 3 ? 1.149 -4.818 7.692 1.00 1.00 3 CYS A N 10
ATOM 3970 C CA . CYS A 1 3 ? 1.393 -3.714 6.756 1.00 1.00 3 CYS A CA 10
ATOM 3971 C C . CYS A 1 3 ? 0.339 -3.627 5.656 1.00 1.00 3 CYS A C 10
ATOM 3972 O O . CYS A 1 3 ? -0.426 -4.562 5.426 1.00 1.00 3 CYS A O 10
ATOM 3979 N N . GLY A 1 4 ? 0.287 -2.470 4.998 1.00 1.00 4 GLY A N 10
ATOM 3980 C CA . GLY A 1 4 ? -0.674 -2.242 3.958 1.00 1.00 4 GLY A CA 10
ATOM 3981 C C . GLY A 1 4 ? -0.831 -3.406 2.998 1.00 1.00 4 GLY A C 10
ATOM 3982 O O . GLY A 1 4 ? -0.039 -4.349 3.009 1.00 1.00 4 GLY A O 10
ATOM 3986 N N . LYS A 1 5 ? -1.853 -3.324 2.156 1.00 1.00 5 LYS A N 10
ATOM 3987 C CA . LYS A 1 5 ? -2.125 -4.356 1.164 1.00 1.00 5 LYS A CA 10
ATOM 3988 C C . LYS A 1 5 ? -2.563 -3.729 -0.154 1.00 1.00 5 LYS A C 10
ATOM 3989 O O . LYS A 1 5 ? -2.823 -2.534 -0.221 1.00 1.00 5 LYS A O 10
ATOM 4008 N N . LEU A 1 6 ? -2.640 -4.543 -1.198 1.00 1.00 6 LEU A N 10
ATOM 4009 C CA . LEU A 1 6 ? -3.040 -4.063 -2.524 1.00 1.00 6 LEU A CA 10
ATOM 4010 C C . LEU A 1 6 ? -4.232 -3.105 -2.451 1.00 1.00 6 LEU A C 10
ATOM 4011 O O . LEU A 1 6 ? -5.381 -3.538 -2.371 1.00 1.00 6 LEU A O 10
ATOM 4027 N N . PHE A 1 7 ? -3.950 -1.798 -2.492 1.00 1.00 7 PHE A N 10
ATOM 4028 C CA . PHE A 1 7 ? -5.011 -0.776 -2.443 1.00 1.00 7 PHE A CA 10
ATOM 4029 C C . PHE A 1 7 ? -5.591 -0.613 -1.038 1.00 1.00 7 PHE A C 10
ATOM 4030 O O . PHE A 1 7 ? -6.477 0.213 -0.821 1.00 1.00 7 PHE A O 10
ATOM 4047 N N . SER A 1 8 ? -5.097 -1.398 -0.088 1.00 1.00 8 SER A N 10
ATOM 4048 C CA . SER A 1 8 ? -5.582 -1.327 1.285 1.00 1.00 8 SER A CA 10
ATOM 4049 C C . SER A 1 8 ? -5.138 -0.042 1.967 1.00 1.00 8 SER A C 10
ATOM 4050 O O . SER A 1 8 ? -4.321 -0.065 2.888 1.00 1.00 8 SER A O 10
ATOM 4058 N N . GLY A 1 9 ? -5.701 1.072 1.510 1.00 1.00 9 GLY A N 10
ATOM 4059 C CA . GLY A 1 9 ? -5.384 2.380 2.075 1.00 1.00 9 GLY A CA 10
ATOM 4060 C C . GLY A 1 9 ? -3.972 2.483 2.625 1.00 1.00 9 GLY A C 10
ATOM 4061 O O . GLY A 1 9 ? -3.042 1.874 2.097 1.00 1.00 9 GLY A O 10
ATOM 4065 N N . CYS A 1 10 ? -3.824 3.253 3.694 1.00 1.00 10 CYS A N 10
ATOM 4066 C CA . CYS A 1 10 ? -2.533 3.440 4.338 1.00 1.00 10 CYS A CA 10
ATOM 4067 C C . CYS A 1 10 ? -2.709 3.736 5.826 1.00 1.00 10 CYS A C 10
ATOM 4068 O O . CYS A 1 10 ? -2.891 4.887 6.223 1.00 1.00 10 CYS A O 10
ATOM 4075 N N . ASP A 1 11 ? -2.660 2.686 6.641 1.00 1.00 11 ASP A N 10
ATOM 4076 C CA . ASP A 1 11 ? -2.821 2.825 8.086 1.00 1.00 11 ASP A CA 10
ATOM 4077 C C . ASP A 1 11 ? -1.616 3.520 8.717 1.00 1.00 11 ASP A C 10
ATOM 4078 O O . ASP A 1 11 ? -0.704 3.962 8.019 1.00 1.00 11 ASP A O 10
ATOM 4087 N N . THR A 1 12 ? -1.626 3.613 10.045 1.00 1.00 12 THR A N 10
ATOM 4088 C CA . THR A 1 12 ? -0.542 4.254 10.780 1.00 1.00 12 THR A CA 10
ATOM 4089 C C . THR A 1 12 ? 0.743 3.442 10.684 1.00 1.00 12 THR A C 10
ATOM 4090 O O . THR A 1 12 ? 1.642 3.769 9.912 1.00 1.00 12 THR A O 10
ATOM 4101 N N . ASN A 1 13 ? 0.818 2.386 11.476 1.00 1.00 13 ASN A N 10
ATOM 4102 C CA . ASN A 1 13 ? 1.990 1.517 11.490 1.00 1.00 13 ASN A CA 10
ATOM 4103 C C . ASN A 1 13 ? 2.083 0.714 10.196 1.00 1.00 13 ASN A C 10
ATOM 4104 O O . ASN A 1 13 ? 3.118 0.706 9.529 1.00 1.00 13 ASN A O 10
ATOM 4115 N N . ALA A 1 14 ? 0.989 0.045 9.847 1.00 1.00 14 ALA A N 10
ATOM 4116 C CA . ALA A 1 14 ? 0.921 -0.760 8.632 1.00 1.00 14 ALA A CA 10
ATOM 4117 C C . ALA A 1 14 ? 0.891 0.109 7.375 1.00 1.00 14 ALA A C 10
ATOM 4118 O O . ALA A 1 14 ? 0.331 -0.296 6.353 1.00 1.00 14 ALA A O 10
ATOM 4125 N N . ASP A 1 15 ? 1.486 1.302 7.469 1.00 1.00 15 ASP A N 10
ATOM 4126 C CA . ASP A 1 15 ? 1.539 2.270 6.371 1.00 1.00 15 ASP A CA 10
ATOM 4127 C C . ASP A 1 15 ? 2.196 1.693 5.125 1.00 1.00 15 ASP A C 10
ATOM 4128 O O . ASP A 1 15 ? 3.147 2.258 4.584 1.00 1.00 15 ASP A O 10
ATOM 4137 N N . CYS A 1 16 ? 1.661 0.582 4.668 1.00 1.00 16 CYS A N 10
ATOM 4138 C CA . CYS A 1 16 ? 2.153 -0.084 3.472 1.00 1.00 16 CYS A CA 10
ATOM 4139 C C . CYS A 1 16 ? 3.554 -0.638 3.660 1.00 1.00 16 CYS A C 10
ATOM 4140 O O . CYS A 1 16 ? 4.504 0.094 3.937 1.00 1.00 16 CYS A O 10
ATOM 4147 N N . CYS A 1 17 ? 3.661 -1.941 3.485 1.00 1.00 17 CYS A N 10
ATOM 4148 C CA . CYS A 1 17 ? 4.937 -2.640 3.607 1.00 1.00 17 CYS A CA 10
ATOM 4149 C C . CYS A 1 17 ? 5.948 -2.107 2.596 1.00 1.00 17 CYS A C 10
ATOM 4150 O O . CYS A 1 17 ? 5.617 -1.283 1.744 1.00 1.00 17 CYS A O 10
ATOM 4157 N N . GLU A 1 18 ? 7.182 -2.585 2.706 1.00 1.00 18 GLU A N 10
ATOM 4158 C CA . GLU A 1 18 ? 8.259 -2.166 1.813 1.00 1.00 18 GLU A CA 10
ATOM 4159 C C . GLU A 1 18 ? 8.085 -2.712 0.389 1.00 1.00 18 GLU A C 10
ATOM 4160 O O . GLU A 1 18 ? 9.003 -3.319 -0.163 1.00 1.00 18 GLU A O 10
ATOM 4172 N N . GLY A 1 19 ? 6.919 -2.486 -0.212 1.00 1.00 19 GLY A N 10
ATOM 4173 C CA . GLY A 1 19 ? 6.684 -2.959 -1.564 1.00 1.00 19 GLY A CA 10
ATOM 4174 C C . GLY A 1 19 ? 5.808 -2.006 -2.347 1.00 1.00 19 GLY A C 10
ATOM 4175 O O . GLY A 1 19 ? 6.264 -1.356 -3.287 1.00 1.00 19 GLY A O 10
ATOM 4179 N N . TYR A 1 20 ? 4.548 -1.920 -1.946 1.00 1.00 20 TYR A N 10
ATOM 4180 C CA . TYR A 1 20 ? 3.594 -1.041 -2.595 1.00 1.00 20 TYR A CA 10
ATOM 4181 C C . TYR A 1 20 ? 3.731 0.387 -2.072 1.00 1.00 20 TYR A C 10
ATOM 4182 O O . TYR A 1 20 ? 4.245 0.611 -0.976 1.00 1.00 20 TYR A O 10
ATOM 4200 N N . VAL A 1 21 ? 3.276 1.351 -2.868 1.00 1.00 21 VAL A N 10
ATOM 4201 C CA . VAL A 1 21 ? 3.356 2.760 -2.491 1.00 1.00 21 VAL A CA 10
ATOM 4202 C C . VAL A 1 21 ? 2.270 3.130 -1.488 1.00 1.00 21 VAL A C 10
ATOM 4203 O O . VAL A 1 21 ? 1.374 2.335 -1.209 1.00 1.00 21 VAL A O 10
ATOM 4216 N N . CYS A 1 22 ? 2.355 4.344 -0.948 1.00 1.00 22 CYS A N 10
ATOM 4217 C CA . CYS A 1 22 ? 1.375 4.813 0.025 1.00 1.00 22 CYS A CA 10
ATOM 4218 C C . CYS A 1 22 ? 0.525 5.940 -0.547 1.00 1.00 22 CYS A C 10
ATOM 4219 O O . CYS A 1 22 ? 0.066 6.821 0.180 1.00 1.00 22 CYS A O 10
ATOM 4226 N N . ARG A 1 23 ? 0.306 5.891 -1.852 1.00 1.00 23 ARG A N 10
ATOM 4227 C CA . ARG A 1 23 ? -0.508 6.892 -2.531 1.00 1.00 23 ARG A CA 10
ATOM 4228 C C . ARG A 1 23 ? -1.974 6.718 -2.133 1.00 1.00 23 ARG A C 10
ATOM 4229 O O . ARG A 1 23 ? -2.261 6.179 -1.065 1.00 1.00 23 ARG A O 10
ATOM 4250 N N . LEU A 1 24 ? -2.904 7.155 -2.987 1.00 1.00 24 LEU A N 10
ATOM 4251 C CA . LEU A 1 24 ? -4.330 7.012 -2.694 1.00 1.00 24 LEU A CA 10
ATOM 4252 C C . LEU A 1 24 ? -4.628 5.603 -2.187 1.00 1.00 24 LEU A C 10
ATOM 4253 O O . LEU A 1 24 ? -5.534 5.395 -1.380 1.00 1.00 24 LEU A O 10
ATOM 4269 N N . TRP A 1 25 ? -3.835 4.644 -2.658 1.00 1.00 25 TRP A N 10
ATOM 4270 C CA . TRP A 1 25 ? -3.974 3.251 -2.256 1.00 1.00 25 TRP A CA 10
ATOM 4271 C C . TRP A 1 25 ? -2.615 2.627 -2.036 1.00 1.00 25 TRP A C 10
ATOM 4272 O O . TRP A 1 25 ? -1.581 3.209 -2.366 1.00 1.00 25 TRP A O 10
ATOM 4293 N N . CYS A 1 26 ? -2.635 1.410 -1.528 1.00 1.00 26 CYS A N 10
ATOM 4294 C CA . CYS A 1 26 ? -1.421 0.661 -1.321 1.00 1.00 26 CYS A CA 10
ATOM 4295 C C . CYS A 1 26 ? -1.127 -0.121 -2.593 1.00 1.00 26 CYS A C 10
ATOM 4296 O O . CYS A 1 26 ? -1.127 -1.353 -2.607 1.00 1.00 26 CYS A O 10
ATOM 4303 N N . LYS A 1 27 ? -0.936 0.634 -3.668 1.00 1.00 27 LYS A N 10
ATOM 4304 C CA . LYS A 1 27 ? -0.675 0.084 -4.993 1.00 1.00 27 LYS A CA 10
ATOM 4305 C C . LYS A 1 27 ? 0.726 -0.514 -5.088 1.00 1.00 27 LYS A C 10
ATOM 4306 O O . LYS A 1 27 ? 1.682 0.020 -4.526 1.00 1.00 27 LYS A O 10
ATOM 4325 N N . LEU A 1 28 ? 0.837 -1.610 -5.830 1.00 1.00 28 LEU A N 10
ATOM 4326 C CA . LEU A 1 28 ? 2.116 -2.275 -6.034 1.00 1.00 28 LEU A CA 10
ATOM 4327 C C . LEU A 1 28 ? 3.027 -1.434 -6.914 1.00 1.00 28 LEU A C 10
ATOM 4328 O O . LEU A 1 28 ? 2.586 -0.513 -7.599 1.00 1.00 28 LEU A O 10
ATOM 4344 N N . ASP A 1 29 ? 4.301 -1.766 -6.877 1.00 1.00 29 ASP A N 10
ATOM 4345 C CA . ASP A 1 29 ? 5.307 -1.060 -7.660 1.00 1.00 29 ASP A CA 10
ATOM 4346 C C . ASP A 1 29 ? 5.091 -1.286 -9.154 1.00 1.00 29 ASP A C 10
ATOM 4347 O O . ASP A 1 29 ? 5.852 -2.005 -9.802 1.00 1.00 29 ASP A O 10
ATOM 4356 N N . TRP A 1 30 ? 4.046 -0.666 -9.694 1.00 1.00 30 TRP A N 10
ATOM 4357 C CA . TRP A 1 30 ? 3.720 -0.794 -11.112 1.00 1.00 30 TRP A CA 10
ATOM 4358 C C . TRP A 1 30 ? 4.949 -0.541 -11.984 1.00 1.00 30 TRP A C 10
ATOM 4359 O O . TRP A 1 30 ? 5.613 -1.525 -12.369 1.00 1.00 30 TRP A O 10
ATOM 4381 N N . ASP A 1 1 ? 3.526 -6.769 11.107 1.00 1.00 1 ASP A N 11
ATOM 4382 C CA . ASP A 1 1 ? 3.956 -7.787 10.112 1.00 1.00 1 ASP A CA 11
ATOM 4383 C C . ASP A 1 1 ? 3.042 -7.785 8.891 1.00 1.00 1 ASP A C 11
ATOM 4384 O O . ASP A 1 1 ? 3.510 -7.841 7.753 1.00 1.00 1 ASP A O 11
ATOM 4395 N N . ASP A 1 2 ? 1.737 -7.721 9.134 1.00 1.00 2 ASP A N 11
ATOM 4396 C CA . ASP A 1 2 ? 0.758 -7.712 8.057 1.00 1.00 2 ASP A CA 11
ATOM 4397 C C . ASP A 1 2 ? 0.883 -6.441 7.221 1.00 1.00 2 ASP A C 11
ATOM 4398 O O . ASP A 1 2 ? 0.785 -6.485 5.995 1.00 1.00 2 ASP A O 11
ATOM 4407 N N . CYS A 1 3 ? 1.099 -5.313 7.901 1.00 1.00 3 CYS A N 11
ATOM 4408 C CA . CYS A 1 3 ? 1.243 -4.006 7.250 1.00 1.00 3 CYS A CA 11
ATOM 4409 C C . CYS A 1 3 ? 0.228 -3.799 6.131 1.00 1.00 3 CYS A C 11
ATOM 4410 O O . CYS A 1 3 ? -0.622 -4.652 5.876 1.00 1.00 3 CYS A O 11
ATOM 4417 N N . GLY A 1 4 ? 0.306 -2.638 5.483 1.00 1.00 4 GLY A N 11
ATOM 4418 C CA . GLY A 1 4 ? -0.605 -2.314 4.425 1.00 1.00 4 GLY A CA 11
ATOM 4419 C C . GLY A 1 4 ? -0.824 -3.452 3.444 1.00 1.00 4 GLY A C 11
ATOM 4420 O O . GLY A 1 4 ? -0.120 -4.461 3.481 1.00 1.00 4 GLY A O 11
ATOM 4424 N N . LYS A 1 5 ? -1.798 -3.281 2.559 1.00 1.00 5 LYS A N 11
ATOM 4425 C CA . LYS A 1 5 ? -2.111 -4.290 1.552 1.00 1.00 5 LYS A CA 11
ATOM 4426 C C . LYS A 1 5 ? -2.460 -3.641 0.219 1.00 1.00 5 LYS A C 11
ATOM 4427 O O . LYS A 1 5 ? -2.660 -2.435 0.141 1.00 1.00 5 LYS A O 11
ATOM 4446 N N . LEU A 1 6 ? -2.534 -4.453 -0.828 1.00 1.00 6 LEU A N 11
ATOM 4447 C CA . LEU A 1 6 ? -2.856 -3.957 -2.167 1.00 1.00 6 LEU A CA 11
ATOM 4448 C C . LEU A 1 6 ? -4.080 -3.040 -2.151 1.00 1.00 6 LEU A C 11
ATOM 4449 O O . LEU A 1 6 ? -5.210 -3.504 -1.993 1.00 1.00 6 LEU A O 11
ATOM 4465 N N . PHE A 1 7 ? -3.849 -1.735 -2.321 1.00 1.00 7 PHE A N 11
ATOM 4466 C CA . PHE A 1 7 ? -4.944 -0.751 -2.332 1.00 1.00 7 PHE A CA 11
ATOM 4467 C C . PHE A 1 7 ? -5.517 -0.517 -0.934 1.00 1.00 7 PHE A C 11
ATOM 4468 O O . PHE A 1 7 ? -6.425 0.295 -0.761 1.00 1.00 7 PHE A O 11
ATOM 4485 N N . SER A 1 8 ? -4.993 -1.228 0.059 1.00 1.00 8 SER A N 11
ATOM 4486 C CA . SER A 1 8 ? -5.469 -1.085 1.429 1.00 1.00 8 SER A CA 11
ATOM 4487 C C . SER A 1 8 ? -5.052 0.248 2.027 1.00 1.00 8 SER A C 11
ATOM 4488 O O . SER A 1 8 ? -4.213 0.300 2.927 1.00 1.00 8 SER A O 11
ATOM 4496 N N . GLY A 1 9 ? -5.659 1.319 1.527 1.00 1.00 9 GLY A N 11
ATOM 4497 C CA . GLY A 1 9 ? -5.365 2.662 2.016 1.00 1.00 9 GLY A CA 11
ATOM 4498 C C . GLY A 1 9 ? -3.943 2.822 2.521 1.00 1.00 9 GLY A C 11
ATOM 4499 O O . GLY A 1 9 ? -3.010 2.233 1.978 1.00 1.00 9 GLY A O 11
ATOM 4503 N N . CYS A 1 10 ? -3.790 3.616 3.569 1.00 1.00 10 CYS A N 11
ATOM 4504 C CA . CYS A 1 10 ? -2.488 3.856 4.171 1.00 1.00 10 CYS A CA 11
ATOM 4505 C C . CYS A 1 10 ? -2.622 4.094 5.673 1.00 1.00 10 CYS A C 11
ATOM 4506 O O . CYS A 1 10 ? -2.644 5.236 6.133 1.00 1.00 10 CYS A O 11
ATOM 4513 N N . ASP A 1 11 ? -2.720 3.004 6.431 1.00 1.00 11 ASP A N 11
ATOM 4514 C CA . ASP A 1 11 ? -2.862 3.083 7.883 1.00 1.00 11 ASP A CA 11
ATOM 4515 C C . ASP A 1 11 ? -1.575 3.569 8.546 1.00 1.00 11 ASP A C 11
ATOM 4516 O O . ASP A 1 11 ? -0.559 3.774 7.882 1.00 1.00 11 ASP A O 11
ATOM 4525 N N . THR A 1 12 ? -1.633 3.753 9.863 1.00 1.00 12 THR A N 11
ATOM 4526 C CA . THR A 1 12 ? -0.482 4.217 10.629 1.00 1.00 12 THR A CA 11
ATOM 4527 C C . THR A 1 12 ? 0.601 3.145 10.713 1.00 1.00 12 THR A C 11
ATOM 4528 O O . THR A 1 12 ? 1.549 3.142 9.929 1.00 1.00 12 THR A O 11
ATOM 4539 N N . ASN A 1 13 ? 0.452 2.242 11.673 1.00 1.00 13 ASN A N 11
ATOM 4540 C CA . ASN A 1 13 ? 1.414 1.161 11.873 1.00 1.00 13 ASN A CA 11
ATOM 4541 C C . ASN A 1 13 ? 1.609 0.367 10.589 1.00 1.00 13 ASN A C 11
ATOM 4542 O O . ASN A 1 13 ? 2.721 0.260 10.073 1.00 1.00 13 ASN A O 11
ATOM 4553 N N . ALA A 1 14 ? 0.513 -0.174 10.068 1.00 1.00 14 ALA A N 11
ATOM 4554 C CA . ALA A 1 14 ? 0.540 -0.945 8.832 1.00 1.00 14 ALA A CA 11
ATOM 4555 C C . ALA A 1 14 ? 0.777 -0.041 7.625 1.00 1.00 14 ALA A C 11
ATOM 4556 O O . ALA A 1 14 ? 0.269 -0.310 6.532 1.00 1.00 14 ALA A O 11
ATOM 4563 N N . ASP A 1 15 ? 1.544 1.031 7.848 1.00 1.00 15 ASP A N 11
ATOM 4564 C CA . ASP A 1 15 ? 1.871 2.039 6.826 1.00 1.00 15 ASP A CA 11
ATOM 4565 C C . ASP A 1 15 ? 2.143 1.464 5.431 1.00 1.00 15 ASP A C 11
ATOM 4566 O O . ASP A 1 15 ? 2.328 2.228 4.484 1.00 1.00 15 ASP A O 11
ATOM 4575 N N . CYS A 1 16 ? 2.156 0.138 5.301 1.00 1.00 16 CYS A N 11
ATOM 4576 C CA . CYS A 1 16 ? 2.383 -0.530 4.020 1.00 1.00 16 CYS A CA 11
ATOM 4577 C C . CYS A 1 16 ? 3.844 -0.854 3.816 1.00 1.00 16 CYS A C 11
ATOM 4578 O O . CYS A 1 16 ? 4.660 0.005 3.483 1.00 1.00 16 CYS A O 11
ATOM 4585 N N . CYS A 1 17 ? 4.147 -2.116 4.021 1.00 1.00 17 CYS A N 11
ATOM 4586 C CA . CYS A 1 17 ? 5.511 -2.628 3.869 1.00 1.00 17 CYS A CA 11
ATOM 4587 C C . CYS A 1 17 ? 6.156 -2.122 2.578 1.00 1.00 17 CYS A C 11
ATOM 4588 O O . CYS A 1 17 ? 5.481 -1.578 1.705 1.00 1.00 17 CYS A O 11
ATOM 4595 N N . GLU A 1 18 ? 7.471 -2.297 2.473 1.00 1.00 18 GLU A N 11
ATOM 4596 C CA . GLU A 1 18 ? 8.216 -1.851 1.301 1.00 1.00 18 GLU A CA 11
ATOM 4597 C C . GLU A 1 18 ? 7.898 -2.697 0.065 1.00 1.00 18 GLU A C 11
ATOM 4598 O O . GLU A 1 18 ? 8.211 -3.887 0.012 1.00 1.00 18 GLU A O 11
ATOM 4610 N N . GLY A 1 19 ? 7.278 -2.067 -0.929 1.00 1.00 19 GLY A N 11
ATOM 4611 C CA . GLY A 1 19 ? 6.928 -2.756 -2.158 1.00 1.00 19 GLY A CA 11
ATOM 4612 C C . GLY A 1 19 ? 5.908 -1.976 -2.957 1.00 1.00 19 GLY A C 11
ATOM 4613 O O . GLY A 1 19 ? 6.094 -1.713 -4.145 1.00 1.00 19 GLY A O 11
ATOM 4617 N N . TYR A 1 20 ? 4.829 -1.603 -2.286 1.00 1.00 20 TYR A N 11
ATOM 4618 C CA . TYR A 1 20 ? 3.754 -0.843 -2.891 1.00 1.00 20 TYR A CA 11
ATOM 4619 C C . TYR A 1 20 ? 3.784 0.609 -2.420 1.00 1.00 20 TYR A C 11
ATOM 4620 O O . TYR A 1 20 ? 4.288 0.911 -1.339 1.00 1.00 20 TYR A O 11
ATOM 4638 N N . VAL A 1 21 ? 3.246 1.504 -3.243 1.00 1.00 21 VAL A N 11
ATOM 4639 C CA . VAL A 1 21 ? 3.216 2.926 -2.917 1.00 1.00 21 VAL A CA 11
ATOM 4640 C C . VAL A 1 21 ? 2.236 3.215 -1.786 1.00 1.00 21 VAL A C 11
ATOM 4641 O O . VAL A 1 21 ? 1.619 2.302 -1.238 1.00 1.00 21 VAL A O 11
ATOM 4654 N N . CYS A 1 22 ? 2.095 4.493 -1.440 1.00 1.00 22 CYS A N 11
ATOM 4655 C CA . CYS A 1 22 ? 1.185 4.894 -0.372 1.00 1.00 22 CYS A CA 11
ATOM 4656 C C . CYS A 1 22 ? 0.323 6.076 -0.798 1.00 1.00 22 CYS A C 11
ATOM 4657 O O . CYS A 1 22 ? -0.147 6.854 0.032 1.00 1.00 22 CYS A O 11
ATOM 4664 N N . ARG A 1 23 ? 0.106 6.192 -2.098 1.00 1.00 23 ARG A N 11
ATOM 4665 C CA . ARG A 1 23 ? -0.718 7.263 -2.641 1.00 1.00 23 ARG A CA 11
ATOM 4666 C C . ARG A 1 23 ? -2.188 7.029 -2.281 1.00 1.00 23 ARG A C 11
ATOM 4667 O O . ARG A 1 23 ? -2.496 6.661 -1.147 1.00 1.00 23 ARG A O 11
ATOM 4688 N N . LEU A 1 24 ? -3.096 7.223 -3.239 1.00 1.00 24 LEU A N 11
ATOM 4689 C CA . LEU A 1 24 ? -4.517 7.005 -2.989 1.00 1.00 24 LEU A CA 11
ATOM 4690 C C . LEU A 1 24 ? -4.754 5.593 -2.457 1.00 1.00 24 LEU A C 11
ATOM 4691 O O . LEU A 1 24 ? -5.733 5.337 -1.756 1.00 1.00 24 LEU A O 11
ATOM 4707 N N . TRP A 1 25 ? -3.842 4.683 -2.792 1.00 1.00 25 TRP A N 11
ATOM 4708 C CA . TRP A 1 25 ? -3.934 3.297 -2.349 1.00 1.00 25 TRP A CA 11
ATOM 4709 C C . TRP A 1 25 ? -2.560 2.700 -2.134 1.00 1.00 25 TRP A C 11
ATOM 4710 O O . TRP A 1 25 ? -1.538 3.295 -2.474 1.00 1.00 25 TRP A O 11
ATOM 4731 N N . CYS A 1 26 ? -2.564 1.487 -1.614 1.00 1.00 26 CYS A N 11
ATOM 4732 C CA . CYS A 1 26 ? -1.348 0.744 -1.397 1.00 1.00 26 CYS A CA 11
ATOM 4733 C C . CYS A 1 26 ? -1.071 -0.091 -2.640 1.00 1.00 26 CYS A C 11
ATOM 4734 O O . CYS A 1 26 ? -1.038 -1.321 -2.592 1.00 1.00 26 CYS A O 11
ATOM 4741 N N . LYS A 1 27 ? -0.935 0.610 -3.759 1.00 1.00 27 LYS A N 11
ATOM 4742 C CA . LYS A 1 27 ? -0.701 -0.003 -5.062 1.00 1.00 27 LYS A CA 11
ATOM 4743 C C . LYS A 1 27 ? 0.712 -0.569 -5.179 1.00 1.00 27 LYS A C 11
ATOM 4744 O O . LYS A 1 27 ? 1.667 0.001 -4.654 1.00 1.00 27 LYS A O 11
ATOM 4763 N N . LEU A 1 28 ? 0.834 -1.680 -5.897 1.00 1.00 28 LEU A N 11
ATOM 4764 C CA . LEU A 1 28 ? 2.125 -2.318 -6.117 1.00 1.00 28 LEU A CA 11
ATOM 4765 C C . LEU A 1 28 ? 2.994 -1.481 -7.043 1.00 1.00 28 LEU A C 11
ATOM 4766 O O . LEU A 1 28 ? 2.510 -0.617 -7.773 1.00 1.00 28 LEU A O 11
ATOM 4782 N N . ASP A 1 29 ? 4.283 -1.750 -6.996 1.00 1.00 29 ASP A N 11
ATOM 4783 C CA . ASP A 1 29 ? 5.252 -1.038 -7.820 1.00 1.00 29 ASP A CA 11
ATOM 4784 C C . ASP A 1 29 ? 5.072 -1.389 -9.293 1.00 1.00 29 ASP A C 11
ATOM 4785 O O . ASP A 1 29 ? 5.897 -2.089 -9.881 1.00 1.00 29 ASP A O 11
ATOM 4794 N N . TRP A 1 30 ? 3.985 -0.898 -9.883 1.00 1.00 30 TRP A N 11
ATOM 4795 C CA . TRP A 1 30 ? 3.685 -1.155 -11.291 1.00 1.00 30 TRP A CA 11
ATOM 4796 C C . TRP A 1 30 ? 4.925 -0.968 -12.164 1.00 1.00 30 TRP A C 11
ATOM 4797 O O . TRP A 1 30 ? 5.574 -1.983 -12.494 1.00 1.00 30 TRP A O 11
ATOM 4819 N N . ASP A 1 1 ? 4.702 -7.238 9.966 1.00 1.00 1 ASP A N 12
ATOM 4820 C CA . ASP A 1 1 ? 4.380 -8.344 9.027 1.00 1.00 1 ASP A CA 12
ATOM 4821 C C . ASP A 1 1 ? 3.095 -8.057 8.256 1.00 1.00 1 ASP A C 12
ATOM 4822 O O . ASP A 1 1 ? 3.027 -8.264 7.044 1.00 1.00 1 ASP A O 12
ATOM 4833 N N . ASP A 1 2 ? 2.078 -7.581 8.966 1.00 1.00 2 ASP A N 12
ATOM 4834 C CA . ASP A 1 2 ? 0.796 -7.266 8.351 1.00 1.00 2 ASP A CA 12
ATOM 4835 C C . ASP A 1 2 ? 0.936 -6.104 7.371 1.00 1.00 2 ASP A C 12
ATOM 4836 O O . ASP A 1 2 ? 0.872 -6.297 6.157 1.00 1.00 2 ASP A O 12
ATOM 4845 N N . CYS A 1 3 ? 1.129 -4.900 7.915 1.00 1.00 3 CYS A N 12
ATOM 4846 C CA . CYS A 1 3 ? 1.284 -3.679 7.116 1.00 1.00 3 CYS A CA 12
ATOM 4847 C C . CYS A 1 3 ? 0.268 -3.593 5.976 1.00 1.00 3 CYS A C 12
ATOM 4848 O O . CYS A 1 3 ? -0.493 -4.527 5.728 1.00 1.00 3 CYS A O 12
ATOM 4855 N N . GLY A 1 4 ? 0.237 -2.439 5.307 1.00 1.00 4 GLY A N 12
ATOM 4856 C CA . GLY A 1 4 ? -0.693 -2.219 4.236 1.00 1.00 4 GLY A CA 12
ATOM 4857 C C . GLY A 1 4 ? -0.817 -3.388 3.276 1.00 1.00 4 GLY A C 12
ATOM 4858 O O . GLY A 1 4 ? -0.038 -4.340 3.329 1.00 1.00 4 GLY A O 12
ATOM 4862 N N . LYS A 1 5 ? -1.800 -3.300 2.388 1.00 1.00 5 LYS A N 12
ATOM 4863 C CA . LYS A 1 5 ? -2.042 -4.336 1.391 1.00 1.00 5 LYS A CA 12
ATOM 4864 C C . LYS A 1 5 ? -2.457 -3.713 0.064 1.00 1.00 5 LYS A C 12
ATOM 4865 O O . LYS A 1 5 ? -2.685 -2.512 -0.018 1.00 1.00 5 LYS A O 12
ATOM 4884 N N . LEU A 1 6 ? -2.560 -4.537 -0.971 1.00 1.00 6 LEU A N 12
ATOM 4885 C CA . LEU A 1 6 ? -2.949 -4.057 -2.298 1.00 1.00 6 LEU A CA 12
ATOM 4886 C C . LEU A 1 6 ? -4.158 -3.121 -2.227 1.00 1.00 6 LEU A C 12
ATOM 4887 O O . LEU A 1 6 ? -5.289 -3.571 -2.050 1.00 1.00 6 LEU A O 12
ATOM 4903 N N . PHE A 1 7 ? -3.910 -1.814 -2.371 1.00 1.00 7 PHE A N 12
ATOM 4904 C CA . PHE A 1 7 ? -4.988 -0.813 -2.328 1.00 1.00 7 PHE A CA 12
ATOM 4905 C C . PHE A 1 7 ? -5.546 -0.630 -0.917 1.00 1.00 7 PHE A C 12
ATOM 4906 O O . PHE A 1 7 ? -6.475 0.151 -0.711 1.00 1.00 7 PHE A O 12
ATOM 4923 N N . SER A 1 8 ? -4.986 -1.346 0.050 1.00 1.00 8 SER A N 12
ATOM 4924 C CA . SER A 1 8 ? -5.444 -1.247 1.430 1.00 1.00 8 SER A CA 12
ATOM 4925 C C . SER A 1 8 ? -5.058 0.088 2.047 1.00 1.00 8 SER A C 12
ATOM 4926 O O . SER A 1 8 ? -4.226 0.150 2.953 1.00 1.00 8 SER A O 12
ATOM 4934 N N . GLY A 1 9 ? -5.684 1.149 1.551 1.00 1.00 9 GLY A N 12
ATOM 4935 C CA . GLY A 1 9 ? -5.427 2.496 2.051 1.00 1.00 9 GLY A CA 12
ATOM 4936 C C . GLY A 1 9 ? -4.012 2.696 2.564 1.00 1.00 9 GLY A C 12
ATOM 4937 O O . GLY A 1 9 ? -3.061 2.116 2.040 1.00 1.00 9 GLY A O 12
ATOM 4941 N N . CYS A 1 10 ? -3.883 3.519 3.595 1.00 1.00 10 CYS A N 12
ATOM 4942 C CA . CYS A 1 10 ? -2.591 3.802 4.199 1.00 1.00 10 CYS A CA 12
ATOM 4943 C C . CYS A 1 10 ? -2.729 4.024 5.703 1.00 1.00 10 CYS A C 12
ATOM 4944 O O . CYS A 1 10 ? -2.858 5.158 6.165 1.00 1.00 10 CYS A O 12
ATOM 4951 N N . ASP A 1 11 ? -2.706 2.931 6.462 1.00 1.00 11 ASP A N 12
ATOM 4952 C CA . ASP A 1 11 ? -2.832 3.001 7.915 1.00 1.00 11 ASP A CA 12
ATOM 4953 C C . ASP A 1 11 ? -1.587 3.615 8.550 1.00 1.00 11 ASP A C 12
ATOM 4954 O O . ASP A 1 11 ? -0.613 3.922 7.863 1.00 1.00 11 ASP A O 12
ATOM 4963 N N . THR A 1 12 ? -1.630 3.793 9.868 1.00 1.00 12 THR A N 12
ATOM 4964 C CA . THR A 1 12 ? -0.512 4.371 10.602 1.00 1.00 12 THR A CA 12
ATOM 4965 C C . THR A 1 12 ? 0.673 3.410 10.647 1.00 1.00 12 THR A C 12
ATOM 4966 O O . THR A 1 12 ? 1.558 3.462 9.795 1.00 1.00 12 THR A O 12
ATOM 4977 N N . ASN A 1 13 ? 0.682 2.535 11.644 1.00 1.00 13 ASN A N 12
ATOM 4978 C CA . ASN A 1 13 ? 1.757 1.559 11.802 1.00 1.00 13 ASN A CA 12
ATOM 4979 C C . ASN A 1 13 ? 1.906 0.714 10.542 1.00 1.00 13 ASN A C 12
ATOM 4980 O O . ASN A 1 13 ? 3.002 0.579 9.996 1.00 1.00 13 ASN A O 12
ATOM 4991 N N . ALA A 1 14 ? 0.792 0.159 10.078 1.00 1.00 14 ALA A N 12
ATOM 4992 C CA . ALA A 1 14 ? 0.772 -0.664 8.874 1.00 1.00 14 ALA A CA 12
ATOM 4993 C C . ALA A 1 14 ? 0.977 0.181 7.617 1.00 1.00 14 ALA A C 12
ATOM 4994 O O . ALA A 1 14 ? 0.451 -0.152 6.555 1.00 1.00 14 ALA A O 12
ATOM 5001 N N . ASP A 1 15 ? 1.724 1.279 7.769 1.00 1.00 15 ASP A N 12
ATOM 5002 C CA . ASP A 1 15 ? 2.019 2.233 6.695 1.00 1.00 15 ASP A CA 12
ATOM 5003 C C . ASP A 1 15 ? 2.532 1.561 5.426 1.00 1.00 15 ASP A C 12
ATOM 5004 O O . ASP A 1 15 ? 3.586 1.915 4.897 1.00 1.00 15 ASP A O 12
ATOM 5013 N N . CYS A 1 16 ? 1.757 0.619 4.936 1.00 1.00 16 CYS A N 12
ATOM 5014 C CA . CYS A 1 16 ? 2.078 -0.102 3.712 1.00 1.00 16 CYS A CA 12
ATOM 5015 C C . CYS A 1 16 ? 3.438 -0.779 3.767 1.00 1.00 16 CYS A C 12
ATOM 5016 O O . CYS A 1 16 ? 4.470 -0.138 3.965 1.00 1.00 16 CYS A O 12
ATOM 5023 N N . CYS A 1 17 ? 3.416 -2.086 3.566 1.00 1.00 17 CYS A N 12
ATOM 5024 C CA . CYS A 1 17 ? 4.636 -2.895 3.561 1.00 1.00 17 CYS A CA 12
ATOM 5025 C C . CYS A 1 17 ? 5.678 -2.301 2.616 1.00 1.00 17 CYS A C 12
ATOM 5026 O O . CYS A 1 17 ? 5.352 -1.500 1.741 1.00 1.00 17 CYS A O 12
ATOM 5033 N N . GLU A 1 18 ? 6.933 -2.698 2.803 1.00 1.00 18 GLU A N 12
ATOM 5034 C CA . GLU A 1 18 ? 8.027 -2.208 1.973 1.00 1.00 18 GLU A CA 12
ATOM 5035 C C . GLU A 1 18 ? 7.959 -2.764 0.547 1.00 1.00 18 GLU A C 12
ATOM 5036 O O . GLU A 1 18 ? 8.902 -3.403 0.079 1.00 1.00 18 GLU A O 12
ATOM 5048 N N . GLY A 1 19 ? 6.851 -2.511 -0.146 1.00 1.00 19 GLY A N 12
ATOM 5049 C CA . GLY A 1 19 ? 6.705 -2.988 -1.508 1.00 1.00 19 GLY A CA 12
ATOM 5050 C C . GLY A 1 19 ? 5.836 -2.065 -2.334 1.00 1.00 19 GLY A C 12
ATOM 5051 O O . GLY A 1 19 ? 6.313 -1.404 -3.256 1.00 1.00 19 GLY A O 12
ATOM 5055 N N . TYR A 1 20 ? 4.557 -2.016 -1.989 1.00 1.00 20 TYR A N 12
ATOM 5056 C CA . TYR A 1 20 ? 3.606 -1.165 -2.684 1.00 1.00 20 TYR A CA 12
ATOM 5057 C C . TYR A 1 20 ? 3.681 0.271 -2.164 1.00 1.00 20 TYR A C 12
ATOM 5058 O O . TYR A 1 20 ? 4.088 0.510 -1.027 1.00 1.00 20 TYR A O 12
ATOM 5076 N N . VAL A 1 21 ? 3.287 1.221 -3.008 1.00 1.00 21 VAL A N 12
ATOM 5077 C CA . VAL A 1 21 ? 3.308 2.635 -2.647 1.00 1.00 21 VAL A CA 12
ATOM 5078 C C . VAL A 1 21 ? 2.241 2.951 -1.606 1.00 1.00 21 VAL A C 12
ATOM 5079 O O . VAL A 1 21 ? 1.560 2.053 -1.114 1.00 1.00 21 VAL A O 12
ATOM 5092 N N . CYS A 1 22 ? 2.094 4.232 -1.273 1.00 1.00 22 CYS A N 12
ATOM 5093 C CA . CYS A 1 22 ? 1.102 4.645 -0.288 1.00 1.00 22 CYS A CA 12
ATOM 5094 C C . CYS A 1 22 ? 0.301 5.848 -0.768 1.00 1.00 22 CYS A C 12
ATOM 5095 O O . CYS A 1 22 ? -0.179 6.649 0.034 1.00 1.00 22 CYS A O 12
ATOM 5102 N N . ARG A 1 23 ? 0.144 5.958 -2.078 1.00 1.00 23 ARG A N 12
ATOM 5103 C CA . ARG A 1 23 ? -0.620 7.051 -2.663 1.00 1.00 23 ARG A CA 12
ATOM 5104 C C . ARG A 1 23 ? -2.110 6.868 -2.359 1.00 1.00 23 ARG A C 12
ATOM 5105 O O . ARG A 1 23 ? -2.469 6.498 -1.241 1.00 1.00 23 ARG A O 12
ATOM 5126 N N . LEU A 1 24 ? -2.980 7.107 -3.344 1.00 1.00 24 LEU A N 12
ATOM 5127 C CA . LEU A 1 24 ? -4.416 6.938 -3.139 1.00 1.00 24 LEU A CA 12
ATOM 5128 C C . LEU A 1 24 ? -4.702 5.566 -2.531 1.00 1.00 24 LEU A C 12
ATOM 5129 O O . LEU A 1 24 ? -5.641 5.397 -1.753 1.00 1.00 24 LEU A O 12
ATOM 5145 N N . TRP A 1 25 ? -3.862 4.597 -2.882 1.00 1.00 25 TRP A N 12
ATOM 5146 C CA . TRP A 1 25 ? -3.982 3.236 -2.371 1.00 1.00 25 TRP A CA 12
ATOM 5147 C C . TRP A 1 25 ? -2.612 2.620 -2.191 1.00 1.00 25 TRP A C 12
ATOM 5148 O O . TRP A 1 25 ? -1.602 3.168 -2.631 1.00 1.00 25 TRP A O 12
ATOM 5169 N N . CYS A 1 26 ? -2.599 1.448 -1.586 1.00 1.00 26 CYS A N 12
ATOM 5170 C CA . CYS A 1 26 ? -1.371 0.714 -1.396 1.00 1.00 26 CYS A CA 12
ATOM 5171 C C . CYS A 1 26 ? -1.087 -0.072 -2.668 1.00 1.00 26 CYS A C 12
ATOM 5172 O O . CYS A 1 26 ? -1.123 -1.304 -2.683 1.00 1.00 26 CYS A O 12
ATOM 5179 N N . LYS A 1 27 ? -0.863 0.676 -3.743 1.00 1.00 27 LYS A N 12
ATOM 5180 C CA . LYS A 1 27 ? -0.609 0.114 -5.067 1.00 1.00 27 LYS A CA 12
ATOM 5181 C C . LYS A 1 27 ? 0.762 -0.537 -5.164 1.00 1.00 27 LYS A C 12
ATOM 5182 O O . LYS A 1 27 ? 1.725 -0.066 -4.569 1.00 1.00 27 LYS A O 12
ATOM 5201 N N . LEU A 1 28 ? 0.850 -1.600 -5.952 1.00 1.00 28 LEU A N 12
ATOM 5202 C CA . LEU A 1 28 ? 2.113 -2.291 -6.161 1.00 1.00 28 LEU A CA 12
ATOM 5203 C C . LEU A 1 28 ? 3.054 -1.433 -6.991 1.00 1.00 28 LEU A C 12
ATOM 5204 O O . LEU A 1 28 ? 2.630 -0.516 -7.694 1.00 1.00 28 LEU A O 12
ATOM 5220 N N . ASP A 1 29 ? 4.334 -1.740 -6.889 1.00 1.00 29 ASP A N 12
ATOM 5221 C CA . ASP A 1 29 ? 5.367 -1.009 -7.614 1.00 1.00 29 ASP A CA 12
ATOM 5222 C C . ASP A 1 29 ? 5.189 -1.159 -9.122 1.00 1.00 29 ASP A C 12
ATOM 5223 O O . ASP A 1 29 ? 5.941 -1.879 -9.779 1.00 1.00 29 ASP A O 12
ATOM 5232 N N . TRP A 1 30 ? 4.188 -0.474 -9.663 1.00 1.00 30 TRP A N 12
ATOM 5233 C CA . TRP A 1 30 ? 3.908 -0.527 -11.092 1.00 1.00 30 TRP A CA 12
ATOM 5234 C C . TRP A 1 30 ? 4.996 0.187 -11.887 1.00 1.00 30 TRP A C 12
ATOM 5235 O O . TRP A 1 30 ? 5.774 -0.505 -12.578 1.00 1.00 30 TRP A O 12
ATOM 5257 N N . ASP A 1 1 ? 3.998 -6.290 10.596 1.00 1.00 1 ASP A N 13
ATOM 5258 C CA . ASP A 1 1 ? 3.877 -7.665 10.045 1.00 1.00 1 ASP A CA 13
ATOM 5259 C C . ASP A 1 1 ? 2.889 -7.709 8.884 1.00 1.00 1 ASP A C 13
ATOM 5260 O O . ASP A 1 1 ? 3.263 -7.996 7.747 1.00 1.00 1 ASP A O 13
ATOM 5271 N N . ASP A 1 2 ? 1.625 -7.422 9.178 1.00 1.00 2 ASP A N 13
ATOM 5272 C CA . ASP A 1 2 ? 0.583 -7.428 8.162 1.00 1.00 2 ASP A CA 13
ATOM 5273 C C . ASP A 1 2 ? 0.820 -6.324 7.136 1.00 1.00 2 ASP A C 13
ATOM 5274 O O . ASP A 1 2 ? 0.750 -6.565 5.931 1.00 1.00 2 ASP A O 13
ATOM 5283 N N . CYS A 1 3 ? 1.101 -5.116 7.631 1.00 1.00 3 CYS A N 13
ATOM 5284 C CA . CYS A 1 3 ? 1.356 -3.943 6.786 1.00 1.00 3 CYS A CA 13
ATOM 5285 C C . CYS A 1 3 ? 0.359 -3.812 5.639 1.00 1.00 3 CYS A C 13
ATOM 5286 O O . CYS A 1 3 ? -0.391 -4.737 5.332 1.00 1.00 3 CYS A O 13
ATOM 5293 N N . GLY A 1 4 ? 0.339 -2.627 5.032 1.00 1.00 4 GLY A N 13
ATOM 5294 C CA . GLY A 1 4 ? -0.563 -2.344 3.952 1.00 1.00 4 GLY A CA 13
ATOM 5295 C C . GLY A 1 4 ? -0.736 -3.491 2.977 1.00 1.00 4 GLY A C 13
ATOM 5296 O O . GLY A 1 4 ? 0.032 -4.454 2.984 1.00 1.00 4 GLY A O 13
ATOM 5300 N N . LYS A 1 5 ? -1.745 -3.374 2.129 1.00 1.00 5 LYS A N 13
ATOM 5301 C CA . LYS A 1 5 ? -2.034 -4.391 1.126 1.00 1.00 5 LYS A CA 13
ATOM 5302 C C . LYS A 1 5 ? -2.457 -3.747 -0.188 1.00 1.00 5 LYS A C 13
ATOM 5303 O O . LYS A 1 5 ? -2.611 -2.532 -0.273 1.00 1.00 5 LYS A O 13
ATOM 5322 N N . LEU A 1 6 ? -2.647 -4.571 -1.211 1.00 1.00 6 LEU A N 13
ATOM 5323 C CA . LEU A 1 6 ? -3.053 -4.083 -2.527 1.00 1.00 6 LEU A CA 13
ATOM 5324 C C . LEU A 1 6 ? -4.199 -3.077 -2.423 1.00 1.00 6 LEU A C 13
ATOM 5325 O O . LEU A 1 6 ? -5.366 -3.463 -2.350 1.00 1.00 6 LEU A O 13
ATOM 5341 N N . PHE A 1 7 ? -3.863 -1.785 -2.424 1.00 1.00 7 PHE A N 13
ATOM 5342 C CA . PHE A 1 7 ? -4.880 -0.728 -2.337 1.00 1.00 7 PHE A CA 13
ATOM 5343 C C . PHE A 1 7 ? -5.461 -0.609 -0.930 1.00 1.00 7 PHE A C 13
ATOM 5344 O O . PHE A 1 7 ? -6.383 0.174 -0.700 1.00 1.00 7 PHE A O 13
ATOM 5361 N N . SER A 1 8 ? -4.925 -1.381 0.009 1.00 1.00 8 SER A N 13
ATOM 5362 C CA . SER A 1 8 ? -5.404 -1.343 1.384 1.00 1.00 8 SER A CA 13
ATOM 5363 C C . SER A 1 8 ? -5.011 -0.041 2.066 1.00 1.00 8 SER A C 13
ATOM 5364 O O . SER A 1 8 ? -4.182 -0.026 2.976 1.00 1.00 8 SER A O 13
ATOM 5372 N N . GLY A 1 9 ? -5.627 1.046 1.616 1.00 1.00 9 GLY A N 13
ATOM 5373 C CA . GLY A 1 9 ? -5.362 2.367 2.176 1.00 1.00 9 GLY A CA 13
ATOM 5374 C C . GLY A 1 9 ? -3.934 2.548 2.658 1.00 1.00 9 GLY A C 13
ATOM 5375 O O . GLY A 1 9 ? -3.001 1.974 2.098 1.00 1.00 9 GLY A O 13
ATOM 5379 N N . CYS A 1 10 ? -3.773 3.346 3.707 1.00 1.00 10 CYS A N 13
ATOM 5380 C CA . CYS A 1 10 ? -2.463 3.607 4.282 1.00 1.00 10 CYS A CA 13
ATOM 5381 C C . CYS A 1 10 ? -2.587 3.982 5.758 1.00 1.00 10 CYS A C 13
ATOM 5382 O O . CYS A 1 10 ? -2.624 5.162 6.109 1.00 1.00 10 CYS A O 13
ATOM 5389 N N . ASP A 1 11 ? -2.656 2.968 6.616 1.00 1.00 11 ASP A N 13
ATOM 5390 C CA . ASP A 1 11 ? -2.783 3.185 8.055 1.00 1.00 11 ASP A CA 13
ATOM 5391 C C . ASP A 1 11 ? -1.496 3.754 8.646 1.00 1.00 11 ASP A C 13
ATOM 5392 O O . ASP A 1 11 ? -0.577 4.126 7.918 1.00 1.00 11 ASP A O 13
ATOM 5401 N N . THR A 1 12 ? -1.444 3.822 9.974 1.00 1.00 12 THR A N 13
ATOM 5402 C CA . THR A 1 12 ? -0.277 4.348 10.673 1.00 1.00 12 THR A CA 13
ATOM 5403 C C . THR A 1 12 ? 0.911 3.398 10.558 1.00 1.00 12 THR A C 13
ATOM 5404 O O . THR A 1 12 ? 1.791 3.583 9.718 1.00 1.00 12 THR A O 13
ATOM 5415 N N . ASN A 1 13 ? 0.928 2.387 11.412 1.00 1.00 13 ASN A N 13
ATOM 5416 C CA . ASN A 1 13 ? 2.006 1.402 11.419 1.00 1.00 13 ASN A CA 13
ATOM 5417 C C . ASN A 1 13 ? 1.999 0.582 10.133 1.00 1.00 13 ASN A C 13
ATOM 5418 O O . ASN A 1 13 ? 2.926 0.664 9.328 1.00 1.00 13 ASN A O 13
ATOM 5429 N N . ALA A 1 14 ? 0.944 -0.204 9.947 1.00 1.00 14 ALA A N 13
ATOM 5430 C CA . ALA A 1 14 ? 0.800 -1.041 8.760 1.00 1.00 14 ALA A CA 13
ATOM 5431 C C . ALA A 1 14 ? 0.516 -0.213 7.504 1.00 1.00 14 ALA A C 13
ATOM 5432 O O . ALA A 1 14 ? -0.029 -0.730 6.526 1.00 1.00 14 ALA A O 13
ATOM 5439 N N . ASP A 1 15 ? 0.885 1.071 7.535 1.00 1.00 15 ASP A N 13
ATOM 5440 C CA . ASP A 1 15 ? 0.659 1.980 6.411 1.00 1.00 15 ASP A CA 13
ATOM 5441 C C . ASP A 1 15 ? 0.891 1.292 5.071 1.00 1.00 15 ASP A C 13
ATOM 5442 O O . ASP A 1 15 ? 0.027 1.318 4.195 1.00 1.00 15 ASP A O 13
ATOM 5451 N N . CYS A 1 16 ? 2.053 0.674 4.915 1.00 1.00 16 CYS A N 13
ATOM 5452 C CA . CYS A 1 16 ? 2.379 -0.023 3.678 1.00 1.00 16 CYS A CA 13
ATOM 5453 C C . CYS A 1 16 ? 3.778 -0.612 3.737 1.00 1.00 16 CYS A C 13
ATOM 5454 O O . CYS A 1 16 ? 4.765 0.099 3.920 1.00 1.00 16 CYS A O 13
ATOM 5461 N N . CYS A 1 17 ? 3.841 -1.921 3.584 1.00 1.00 17 CYS A N 13
ATOM 5462 C CA . CYS A 1 17 ? 5.111 -2.643 3.622 1.00 1.00 17 CYS A CA 13
ATOM 5463 C C . CYS A 1 17 ? 6.084 -2.120 2.570 1.00 1.00 17 CYS A C 13
ATOM 5464 O O . CYS A 1 17 ? 5.722 -1.314 1.712 1.00 1.00 17 CYS A O 13
ATOM 5471 N N . GLU A 1 18 ? 7.325 -2.584 2.658 1.00 1.00 18 GLU A N 13
ATOM 5472 C CA . GLU A 1 18 ? 8.378 -2.176 1.735 1.00 1.00 18 GLU A CA 13
ATOM 5473 C C . GLU A 1 18 ? 8.171 -2.749 0.331 1.00 1.00 18 GLU A C 13
ATOM 5474 O O . GLU A 1 18 ? 9.026 -3.472 -0.183 1.00 1.00 18 GLU A O 13
ATOM 5486 N N . GLY A 1 19 ? 7.046 -2.417 -0.293 1.00 1.00 19 GLY A N 13
ATOM 5487 C CA . GLY A 1 19 ? 6.772 -2.902 -1.632 1.00 1.00 19 GLY A CA 13
ATOM 5488 C C . GLY A 1 19 ? 5.898 -1.939 -2.403 1.00 1.00 19 GLY A C 13
ATOM 5489 O O . GLY A 1 19 ? 6.337 -1.324 -3.375 1.00 1.00 19 GLY A O 13
ATOM 5493 N N . TYR A 1 20 ? 4.659 -1.807 -1.956 1.00 1.00 20 TYR A N 13
ATOM 5494 C CA . TYR A 1 20 ? 3.705 -0.914 -2.583 1.00 1.00 20 TYR A CA 13
ATOM 5495 C C . TYR A 1 20 ? 3.865 0.509 -2.054 1.00 1.00 20 TYR A C 13
ATOM 5496 O O . TYR A 1 20 ? 4.399 0.722 -0.966 1.00 1.00 20 TYR A O 13
ATOM 5514 N N . VAL A 1 21 ? 3.402 1.481 -2.836 1.00 1.00 21 VAL A N 13
ATOM 5515 C CA . VAL A 1 21 ? 3.497 2.885 -2.450 1.00 1.00 21 VAL A CA 13
ATOM 5516 C C . VAL A 1 21 ? 2.391 3.267 -1.472 1.00 1.00 21 VAL A C 13
ATOM 5517 O O . VAL A 1 21 ? 1.569 2.432 -1.095 1.00 1.00 21 VAL A O 13
ATOM 5530 N N . CYS A 1 22 ? 2.375 4.534 -1.064 1.00 1.00 22 CYS A N 13
ATOM 5531 C CA . CYS A 1 22 ? 1.365 5.018 -0.129 1.00 1.00 22 CYS A CA 13
ATOM 5532 C C . CYS A 1 22 ? 0.502 6.102 -0.761 1.00 1.00 22 CYS A C 13
ATOM 5533 O O . CYS A 1 22 ? 0.047 7.024 -0.084 1.00 1.00 22 CYS A O 13
ATOM 5540 N N . ARG A 1 23 ? 0.266 5.973 -2.058 1.00 1.00 23 ARG A N 13
ATOM 5541 C CA . ARG A 1 23 ? -0.561 6.929 -2.782 1.00 1.00 23 ARG A CA 13
ATOM 5542 C C . ARG A 1 23 ? -2.019 6.775 -2.348 1.00 1.00 23 ARG A C 13
ATOM 5543 O O . ARG A 1 23 ? -2.285 6.326 -1.233 1.00 1.00 23 ARG A O 13
ATOM 5564 N N . LEU A 1 24 ? -2.967 7.126 -3.220 1.00 1.00 24 LEU A N 13
ATOM 5565 C CA . LEU A 1 24 ? -4.385 6.991 -2.889 1.00 1.00 24 LEU A CA 13
ATOM 5566 C C . LEU A 1 24 ? -4.659 5.611 -2.292 1.00 1.00 24 LEU A C 13
ATOM 5567 O O . LEU A 1 24 ? -5.558 5.440 -1.469 1.00 1.00 24 LEU A O 13
ATOM 5583 N N . TRP A 1 25 ? -3.853 4.636 -2.708 1.00 1.00 25 TRP A N 13
ATOM 5584 C CA . TRP A 1 25 ? -3.966 3.268 -2.219 1.00 1.00 25 TRP A CA 13
ATOM 5585 C C . TRP A 1 25 ? -2.593 2.668 -2.012 1.00 1.00 25 TRP A C 13
ATOM 5586 O O . TRP A 1 25 ? -1.584 3.221 -2.450 1.00 1.00 25 TRP A O 13
ATOM 5607 N N . CYS A 1 26 ? -2.571 1.498 -1.399 1.00 1.00 26 CYS A N 13
ATOM 5608 C CA . CYS A 1 26 ? -1.332 0.782 -1.202 1.00 1.00 26 CYS A CA 13
ATOM 5609 C C . CYS A 1 26 ? -1.038 0.018 -2.484 1.00 1.00 26 CYS A C 13
ATOM 5610 O O . CYS A 1 26 ? -1.066 -1.214 -2.523 1.00 1.00 26 CYS A O 13
ATOM 5617 N N . LYS A 1 27 ? -0.823 0.791 -3.540 1.00 1.00 27 LYS A N 13
ATOM 5618 C CA . LYS A 1 27 ? -0.568 0.267 -4.877 1.00 1.00 27 LYS A CA 13
ATOM 5619 C C . LYS A 1 27 ? 0.804 -0.382 -4.996 1.00 1.00 27 LYS A C 13
ATOM 5620 O O . LYS A 1 27 ? 1.805 0.160 -4.527 1.00 1.00 27 LYS A O 13
ATOM 5639 N N . LEU A 1 28 ? 0.842 -1.531 -5.660 1.00 1.00 28 LEU A N 13
ATOM 5640 C CA . LEU A 1 28 ? 2.087 -2.249 -5.883 1.00 1.00 28 LEU A CA 13
ATOM 5641 C C . LEU A 1 28 ? 2.959 -1.497 -6.873 1.00 1.00 28 LEU A C 13
ATOM 5642 O O . LEU A 1 28 ? 2.481 -0.646 -7.622 1.00 1.00 28 LEU A O 13
ATOM 5658 N N . ASP A 1 29 ? 4.238 -1.820 -6.856 1.00 1.00 29 ASP A N 13
ATOM 5659 C CA . ASP A 1 29 ? 5.208 -1.189 -7.743 1.00 1.00 29 ASP A CA 13
ATOM 5660 C C . ASP A 1 29 ? 4.884 -1.493 -9.204 1.00 1.00 29 ASP A C 13
ATOM 5661 O O . ASP A 1 29 ? 5.562 -2.291 -9.851 1.00 1.00 29 ASP A O 13
ATOM 5670 N N . TRP A 1 30 ? 3.838 -0.852 -9.713 1.00 1.00 30 TRP A N 13
ATOM 5671 C CA . TRP A 1 30 ? 3.413 -1.049 -11.092 1.00 1.00 30 TRP A CA 13
ATOM 5672 C C . TRP A 1 30 ? 4.417 -0.438 -12.065 1.00 1.00 30 TRP A C 13
ATOM 5673 O O . TRP A 1 30 ? 5.062 -1.207 -12.808 1.00 1.00 30 TRP A O 13
ATOM 5695 N N . ASP A 1 1 ? 5.177 -7.065 9.519 1.00 1.00 1 ASP A N 14
ATOM 5696 C CA . ASP A 1 1 ? 4.671 -8.215 8.724 1.00 1.00 1 ASP A CA 14
ATOM 5697 C C . ASP A 1 1 ? 3.293 -7.919 8.140 1.00 1.00 1 ASP A C 14
ATOM 5698 O O . ASP A 1 1 ? 3.030 -8.202 6.971 1.00 1.00 1 ASP A O 14
ATOM 5709 N N . ASP A 1 2 ? 2.418 -7.347 8.961 1.00 1.00 2 ASP A N 14
ATOM 5710 C CA . ASP A 1 2 ? 1.069 -7.012 8.528 1.00 1.00 2 ASP A CA 14
ATOM 5711 C C . ASP A 1 2 ? 1.098 -5.926 7.455 1.00 1.00 2 ASP A C 14
ATOM 5712 O O . ASP A 1 2 ? 0.853 -6.200 6.280 1.00 1.00 2 ASP A O 14
ATOM 5721 N N . CYS A 1 3 ? 1.402 -4.696 7.876 1.00 1.00 3 CYS A N 14
ATOM 5722 C CA . CYS A 1 3 ? 1.473 -3.539 6.976 1.00 1.00 3 CYS A CA 14
ATOM 5723 C C . CYS A 1 3 ? 0.307 -3.489 5.990 1.00 1.00 3 CYS A C 14
ATOM 5724 O O . CYS A 1 3 ? -0.494 -4.418 5.899 1.00 1.00 3 CYS A O 14
ATOM 5731 N N . GLY A 1 4 ? 0.198 -2.372 5.272 1.00 1.00 4 GLY A N 14
ATOM 5732 C CA . GLY A 1 4 ? -0.871 -2.193 4.336 1.00 1.00 4 GLY A CA 14
ATOM 5733 C C . GLY A 1 4 ? -1.079 -3.377 3.414 1.00 1.00 4 GLY A C 14
ATOM 5734 O O . GLY A 1 4 ? -0.248 -4.283 3.349 1.00 1.00 4 GLY A O 14
ATOM 5738 N N . LYS A 1 5 ? -2.186 -3.351 2.684 1.00 1.00 5 LYS A N 14
ATOM 5739 C CA . LYS A 1 5 ? -2.510 -4.408 1.736 1.00 1.00 5 LYS A CA 14
ATOM 5740 C C . LYS A 1 5 ? -2.823 -3.816 0.371 1.00 1.00 5 LYS A C 14
ATOM 5741 O O . LYS A 1 5 ? -3.062 -2.622 0.250 1.00 1.00 5 LYS A O 14
ATOM 5760 N N . LEU A 1 6 ? -2.820 -4.661 -0.649 1.00 1.00 6 LEU A N 14
ATOM 5761 C CA . LEU A 1 6 ? -3.093 -4.224 -2.022 1.00 1.00 6 LEU A CA 14
ATOM 5762 C C . LEU A 1 6 ? -4.261 -3.237 -2.094 1.00 1.00 6 LEU A C 14
ATOM 5763 O O . LEU A 1 6 ? -5.422 -3.629 -1.978 1.00 1.00 6 LEU A O 14
ATOM 5779 N N . PHE A 1 7 ? -3.947 -1.952 -2.301 1.00 1.00 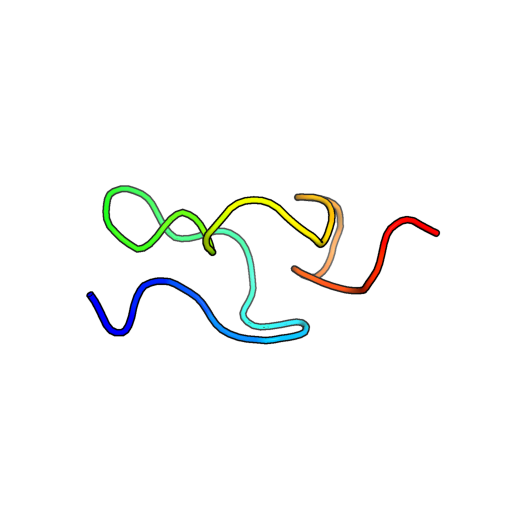7 PHE A N 14
ATOM 5780 C CA . PHE A 1 7 ? -4.989 -0.911 -2.406 1.00 1.00 7 PHE A CA 14
ATOM 5781 C C . PHE A 1 7 ? -5.633 -0.592 -1.054 1.00 1.00 7 PHE A C 14
ATOM 5782 O O . PHE A 1 7 ? -6.483 0.293 -0.964 1.00 1.00 7 PHE A O 14
ATOM 5799 N N . SER A 1 8 ? -5.239 -1.313 -0.012 1.00 1.00 8 SER A N 14
ATOM 5800 C CA . SER A 1 8 ? -5.796 -1.096 1.319 1.00 1.00 8 SER A CA 14
ATOM 5801 C C . SER A 1 8 ? -5.328 0.223 1.918 1.00 1.00 8 SER A C 14
ATOM 5802 O O . SER A 1 8 ? -4.524 0.241 2.851 1.00 1.00 8 SER A O 14
ATOM 5810 N N . GLY A 1 9 ? -5.855 1.319 1.381 1.00 1.00 9 GLY A N 14
ATOM 5811 C CA . GLY A 1 9 ? -5.512 2.653 1.864 1.00 1.00 9 GLY A CA 14
ATOM 5812 C C . GLY A 1 9 ? -4.105 2.759 2.425 1.00 1.00 9 GLY A C 14
ATOM 5813 O O . GLY A 1 9 ? -3.182 2.098 1.948 1.00 1.00 9 GLY A O 14
ATOM 5817 N N . CYS A 1 10 ? -3.951 3.595 3.443 1.00 1.00 10 CYS A N 14
ATOM 5818 C CA . CYS A 1 10 ? -2.664 3.798 4.088 1.00 1.00 10 CYS A CA 14
ATOM 5819 C C . CYS A 1 10 ? -2.826 3.924 5.601 1.00 1.00 10 CYS A C 14
ATOM 5820 O O . CYS A 1 10 ? -3.078 5.012 6.119 1.00 1.00 10 CYS A O 14
ATOM 5827 N N . ASP A 1 11 ? -2.682 2.804 6.303 1.00 1.00 11 ASP A N 14
ATOM 5828 C CA . ASP A 1 11 ? -2.815 2.787 7.757 1.00 1.00 11 ASP A CA 14
ATOM 5829 C C . ASP A 1 11 ? -1.644 3.502 8.426 1.00 1.00 11 ASP A C 14
ATOM 5830 O O . ASP A 1 11 ? -0.700 3.928 7.760 1.00 1.00 11 ASP A O 14
ATOM 5839 N N . THR A 1 12 ? -1.714 3.630 9.749 1.00 1.00 12 THR A N 14
ATOM 5840 C CA . THR A 1 12 ? -0.663 4.293 10.512 1.00 1.00 12 THR A CA 14
ATOM 5841 C C . THR A 1 12 ? 0.632 3.484 10.476 1.00 1.00 12 THR A C 14
ATOM 5842 O O . THR A 1 12 ? 1.430 3.619 9.549 1.00 1.00 12 THR A O 14
ATOM 5853 N N . ASN A 1 13 ? 0.836 2.643 11.484 1.00 1.00 13 ASN A N 14
ATOM 5854 C CA . ASN A 1 13 ? 2.035 1.813 11.558 1.00 1.00 13 ASN A CA 14
ATOM 5855 C C . ASN A 1 13 ? 2.161 0.946 10.311 1.00 1.00 13 ASN A C 14
ATOM 5856 O O . ASN A 1 13 ? 3.232 0.849 9.712 1.00 1.00 13 ASN A O 14
ATOM 5867 N N . ALA A 1 14 ? 1.050 0.331 9.919 1.00 1.00 14 ALA A N 14
ATOM 5868 C CA . ALA A 1 14 ? 1.005 -0.520 8.736 1.00 1.00 14 ALA A CA 14
ATOM 5869 C C . ALA A 1 14 ? 1.104 0.302 7.450 1.00 1.00 14 ALA A C 14
ATOM 5870 O O . ALA A 1 14 ? 0.555 -0.093 6.421 1.00 1.00 14 ALA A O 14
ATOM 5877 N N . ASP A 1 15 ? 1.787 1.447 7.539 1.00 1.00 15 ASP A N 14
ATOM 5878 C CA . ASP A 1 15 ? 1.975 2.383 6.427 1.00 1.00 15 ASP A CA 14
ATOM 5879 C C . ASP A 1 15 ? 2.440 1.692 5.151 1.00 1.00 15 ASP A C 14
ATOM 5880 O O . ASP A 1 15 ? 3.476 2.030 4.577 1.00 1.00 15 ASP A O 14
ATOM 5889 N N . CYS A 1 16 ? 1.644 0.744 4.710 1.00 1.00 16 CYS A N 14
ATOM 5890 C CA . CYS A 1 16 ? 1.915 -0.003 3.491 1.00 1.00 16 CYS A CA 14
ATOM 5891 C C . CYS A 1 16 ? 3.254 -0.728 3.538 1.00 1.00 16 CYS A C 14
ATOM 5892 O O . CYS A 1 16 ? 4.299 -0.130 3.794 1.00 1.00 16 CYS A O 14
ATOM 5899 N N . CYS A 1 17 ? 3.202 -2.026 3.270 1.00 1.00 17 CYS A N 14
ATOM 5900 C CA . CYS A 1 17 ? 4.396 -2.869 3.257 1.00 1.00 17 CYS A CA 14
ATOM 5901 C C . CYS A 1 17 ? 5.490 -2.267 2.378 1.00 1.00 17 CYS A C 14
ATOM 5902 O O . CYS A 1 17 ? 5.248 -1.331 1.616 1.00 1.00 17 CYS A O 14
ATOM 5909 N N . GLU A 1 18 ? 6.694 -2.818 2.495 1.00 1.00 18 GLU A N 14
ATOM 5910 C CA . GLU A 1 18 ? 7.842 -2.354 1.724 1.00 1.00 18 GLU A CA 14
ATOM 5911 C C . GLU A 1 18 ? 7.747 -2.719 0.236 1.00 1.00 18 GLU A C 14
ATOM 5912 O O . GLU A 1 18 ? 8.719 -2.552 -0.501 1.00 1.00 18 GLU A O 14
ATOM 5924 N N . GLY A 1 19 ? 6.593 -3.216 -0.214 1.00 1.00 19 GLY A N 14
ATOM 5925 C CA . GLY A 1 19 ? 6.451 -3.580 -1.610 1.00 1.00 19 GLY A CA 14
ATOM 5926 C C . GLY A 1 19 ? 5.673 -2.544 -2.387 1.00 1.00 19 GLY A C 14
ATOM 5927 O O . GLY A 1 19 ? 6.208 -1.897 -3.287 1.00 1.00 19 GLY A O 14
ATOM 5931 N N . TYR A 1 20 ? 4.406 -2.384 -2.032 1.00 1.00 20 TYR A N 14
ATOM 5932 C CA . TYR A 1 20 ? 3.548 -1.416 -2.691 1.00 1.00 20 TYR A CA 14
ATOM 5933 C C . TYR A 1 20 ? 3.781 -0.018 -2.124 1.00 1.00 20 TYR A C 14
ATOM 5934 O O . TYR A 1 20 ? 4.429 0.138 -1.089 1.00 1.00 20 TYR A O 14
ATOM 5952 N N . VAL A 1 21 ? 3.261 0.997 -2.809 1.00 1.00 21 VAL A N 14
ATOM 5953 C CA . VAL A 1 21 ? 3.431 2.379 -2.364 1.00 1.00 21 VAL A CA 14
ATOM 5954 C C . VAL A 1 21 ? 2.346 2.768 -1.368 1.00 1.00 21 VAL A C 14
ATOM 5955 O O . VAL A 1 21 ? 1.619 1.912 -0.865 1.00 1.00 21 VAL A O 14
ATOM 5968 N N . CYS A 1 22 ? 2.237 4.063 -1.087 1.00 1.00 22 CYS A N 14
ATOM 5969 C CA . CYS A 1 22 ? 1.235 4.553 -0.149 1.00 1.00 22 CYS A CA 14
ATOM 5970 C C . CYS A 1 22 ? 0.456 5.722 -0.735 1.00 1.00 22 CYS A C 14
ATOM 5971 O O . CYS A 1 22 ? -0.003 6.605 -0.010 1.00 1.00 22 CYS A O 14
ATOM 5978 N N . ARG A 1 23 ? 0.295 5.707 -2.048 1.00 1.00 23 ARG A N 14
ATOM 5979 C CA . ARG A 1 23 ? -0.449 6.752 -2.738 1.00 1.00 23 ARG A CA 14
ATOM 5980 C C . ARG A 1 23 ? -1.938 6.622 -2.408 1.00 1.00 23 ARG A C 14
ATOM 5981 O O . ARG A 1 23 ? -2.288 6.215 -1.300 1.00 1.00 23 ARG A O 14
ATOM 6002 N N . LEU A 1 24 ? -2.818 6.943 -3.358 1.00 1.00 24 LEU A N 14
ATOM 6003 C CA . LEU A 1 24 ? -4.254 6.823 -3.123 1.00 1.00 24 LEU A CA 14
ATOM 6004 C C . LEU A 1 24 ? -4.586 5.436 -2.575 1.00 1.00 24 LEU A C 14
ATOM 6005 O O . LEU A 1 24 ? -5.574 5.253 -1.864 1.00 1.00 24 LEU A O 14
ATOM 6021 N N . TRP A 1 25 ? -3.738 4.465 -2.909 1.00 1.00 25 TRP A N 14
ATOM 6022 C CA . TRP A 1 25 ? -3.911 3.090 -2.456 1.00 1.00 25 TRP A CA 14
ATOM 6023 C C . TRP A 1 25 ? -2.571 2.440 -2.189 1.00 1.00 25 TRP A C 14
ATOM 6024 O O . TRP A 1 25 ? -1.518 2.976 -2.534 1.00 1.00 25 TRP A O 14
ATOM 6045 N N . CYS A 1 26 ? -2.634 1.245 -1.631 1.00 1.00 26 CYS A N 14
ATOM 6046 C CA . CYS A 1 26 ? -1.450 0.461 -1.376 1.00 1.00 26 CYS A CA 14
ATOM 6047 C C . CYS A 1 26 ? -1.153 -0.354 -2.626 1.00 1.00 26 CYS A C 14
ATOM 6048 O O . CYS A 1 26 ? -1.094 -1.584 -2.592 1.00 1.00 26 CYS A O 14
ATOM 6055 N N . LYS A 1 27 ? -1.033 0.364 -3.733 1.00 1.00 27 LYS A N 14
ATOM 6056 C CA . LYS A 1 27 ? -0.778 -0.222 -5.044 1.00 1.00 27 LYS A CA 14
ATOM 6057 C C . LYS A 1 27 ? 0.658 -0.720 -5.166 1.00 1.00 27 LYS A C 14
ATOM 6058 O O . LYS A 1 27 ? 1.575 -0.137 -4.590 1.00 1.00 27 LYS A O 14
ATOM 6077 N N . LEU A 1 28 ? 0.852 -1.781 -5.942 1.00 1.00 28 LEU A N 14
ATOM 6078 C CA . LEU A 1 28 ? 2.184 -2.333 -6.160 1.00 1.00 28 LEU A CA 14
ATOM 6079 C C . LEU A 1 28 ? 3.132 -1.261 -6.682 1.00 1.00 28 LEU A C 14
ATOM 6080 O O . LEU A 1 28 ? 2.708 -0.264 -7.267 1.00 1.00 28 LEU A O 14
ATOM 6096 N N . ASP A 1 29 ? 4.415 -1.477 -6.451 1.00 1.00 29 ASP A N 14
ATOM 6097 C CA . ASP A 1 29 ? 5.448 -0.540 -6.880 1.00 1.00 29 ASP A CA 14
ATOM 6098 C C . ASP A 1 29 ? 5.483 -0.412 -8.400 1.00 1.00 29 ASP A C 14
ATOM 6099 O O . ASP A 1 29 ? 6.386 -0.932 -9.056 1.00 1.00 29 ASP A O 14
ATOM 6108 N N . TRP A 1 30 ? 4.497 0.286 -8.953 1.00 1.00 30 TRP A N 14
ATOM 6109 C CA . TRP A 1 30 ? 4.418 0.485 -10.395 1.00 1.00 30 TRP A CA 14
ATOM 6110 C C . TRP A 1 30 ? 5.524 1.419 -10.876 1.00 1.00 30 TRP A C 14
ATOM 6111 O O . TRP A 1 30 ? 6.541 0.913 -11.396 1.00 1.00 30 TRP A O 14
ATOM 6133 N N . ASP A 1 1 ? 3.970 -6.617 10.682 1.00 1.00 1 ASP A N 15
ATOM 6134 C CA . ASP A 1 1 ? 4.040 -7.776 9.754 1.00 1.00 1 ASP A CA 15
ATOM 6135 C C . ASP A 1 1 ? 2.927 -7.717 8.713 1.00 1.00 1 ASP A C 15
ATOM 6136 O O . ASP A 1 1 ? 3.142 -8.028 7.542 1.00 1.00 1 ASP A O 15
ATOM 6147 N N . ASP A 1 2 ? 1.737 -7.316 9.149 1.00 1.00 2 ASP A N 15
ATOM 6148 C CA . ASP A 1 2 ? 0.591 -7.216 8.258 1.00 1.00 2 ASP A CA 15
ATOM 6149 C C . ASP A 1 2 ? 0.812 -6.129 7.208 1.00 1.00 2 ASP A C 15
ATOM 6150 O O . ASP A 1 2 ? 0.716 -6.389 6.010 1.00 1.00 2 ASP A O 15
ATOM 6159 N N . CYS A 1 3 ? 1.113 -4.916 7.678 1.00 1.00 3 CYS A N 15
ATOM 6160 C CA . CYS A 1 3 ? 1.357 -3.759 6.808 1.00 1.00 3 CYS A CA 15
ATOM 6161 C C . CYS A 1 3 ? 0.331 -3.638 5.684 1.00 1.00 3 CYS A C 15
ATOM 6162 O O . CYS A 1 3 ? -0.439 -4.560 5.419 1.00 1.00 3 CYS A O 15
ATOM 6169 N N . GLY A 1 4 ? 0.310 -2.469 5.046 1.00 1.00 4 GLY A N 15
ATOM 6170 C CA . GLY A 1 4 ? -0.622 -2.211 3.984 1.00 1.00 4 GLY A CA 15
ATOM 6171 C C . GLY A 1 4 ? -0.786 -3.369 3.017 1.00 1.00 4 GLY A C 15
ATOM 6172 O O . GLY A 1 4 ? -0.011 -4.326 3.037 1.00 1.00 4 GLY A O 15
ATOM 6176 N N . LYS A 1 5 ? -1.792 -3.268 2.160 1.00 1.00 5 LYS A N 15
ATOM 6177 C CA . LYS A 1 5 ? -2.066 -4.296 1.164 1.00 1.00 5 LYS A CA 15
ATOM 6178 C C . LYS A 1 5 ? -2.508 -3.672 -0.153 1.00 1.00 5 LYS A C 15
ATOM 6179 O O . LYS A 1 5 ? -2.752 -2.473 -0.228 1.00 1.00 5 LYS A O 15
ATOM 6198 N N . LEU A 1 6 ? -2.611 -4.494 -1.188 1.00 1.00 6 LEU A N 15
ATOM 6199 C CA . LEU A 1 6 ? -3.020 -4.021 -2.512 1.00 1.00 6 LEU A CA 15
ATOM 6200 C C . LEU A 1 6 ? -4.217 -3.070 -2.432 1.00 1.00 6 LEU A C 15
ATOM 6201 O O . LEU A 1 6 ? -5.363 -3.509 -2.343 1.00 1.00 6 LEU A O 15
ATOM 6217 N N . PHE A 1 7 ? -3.942 -1.762 -2.473 1.00 1.00 7 PHE A N 15
ATOM 6218 C CA . PHE A 1 7 ? -5.009 -0.747 -2.413 1.00 1.00 7 PHE A CA 15
ATOM 6219 C C . PHE A 1 7 ? -5.583 -0.606 -1.003 1.00 1.00 7 PHE A C 15
ATOM 6220 O O . PHE A 1 7 ? -6.495 0.190 -0.778 1.00 1.00 7 PHE A O 15
ATOM 6237 N N . SER A 1 8 ? -5.056 -1.377 -0.060 1.00 1.00 8 SER A N 15
ATOM 6238 C CA . SER A 1 8 ? -5.530 -1.326 1.317 1.00 1.00 8 SER A CA 15
ATOM 6239 C C . SER A 1 8 ? -5.121 -0.028 1.995 1.00 1.00 8 SER A C 15
ATOM 6240 O O . SER A 1 8 ? -4.291 -0.024 2.904 1.00 1.00 8 SER A O 15
ATOM 6248 N N . GLY A 1 9 ? -5.727 1.066 1.548 1.00 1.00 9 GLY A N 15
ATOM 6249 C CA . GLY A 1 9 ? -5.444 2.382 2.110 1.00 1.00 9 GLY A CA 15
ATOM 6250 C C . GLY A 1 9 ? -4.022 2.531 2.620 1.00 1.00 9 GLY A C 15
ATOM 6251 O O . GLY A 1 9 ? -3.087 1.960 2.059 1.00 1.00 9 GLY A O 15
ATOM 6255 N N . CYS A 1 10 ? -3.870 3.296 3.690 1.00 1.00 10 CYS A N 15
ATOM 6256 C CA . CYS A 1 10 ? -2.567 3.524 4.296 1.00 1.00 10 CYS A CA 15
ATOM 6257 C C . CYS A 1 10 ? -2.707 3.821 5.787 1.00 1.00 10 CYS A C 15
ATOM 6258 O O . CYS A 1 10 ? -2.794 4.979 6.194 1.00 1.00 10 CYS A O 15
ATOM 6265 N N . ASP A 1 11 ? -2.732 2.764 6.595 1.00 1.00 11 ASP A N 15
ATOM 6266 C CA . ASP A 1 11 ? -2.866 2.906 8.042 1.00 1.00 11 ASP A CA 15
ATOM 6267 C C . ASP A 1 11 ? -1.603 3.502 8.658 1.00 1.00 11 ASP A C 15
ATOM 6268 O O . ASP A 1 11 ? -0.663 3.857 7.948 1.00 1.00 11 ASP A O 15
ATOM 6277 N N . THR A 1 12 ? -1.593 3.610 9.984 1.00 1.00 12 THR A N 15
ATOM 6278 C CA . THR A 1 12 ? -0.451 4.165 10.700 1.00 1.00 12 THR A CA 15
ATOM 6279 C C . THR A 1 12 ? 0.748 3.222 10.646 1.00 1.00 12 THR A C 15
ATOM 6280 O O . THR A 1 12 ? 1.599 3.334 9.764 1.00 1.00 12 THR A O 15
ATOM 6291 N N . ASN A 1 13 ? 0.808 2.296 11.593 1.00 1.00 13 ASN A N 15
ATOM 6292 C CA . ASN A 1 13 ? 1.902 1.331 11.658 1.00 1.00 13 ASN A CA 15
ATOM 6293 C C . ASN A 1 13 ? 2.017 0.550 10.353 1.00 1.00 13 ASN A C 15
ATOM 6294 O O . ASN A 1 13 ? 3.082 0.501 9.737 1.00 1.00 13 ASN A O 15
ATOM 6305 N N . ALA A 1 14 ? 0.909 -0.051 9.934 1.00 1.00 14 ALA A N 15
ATOM 6306 C CA . ALA A 1 14 ? 0.862 -0.824 8.698 1.00 1.00 14 ALA A CA 15
ATOM 6307 C C . ALA A 1 14 ? 0.944 0.077 7.465 1.00 1.00 14 ALA A C 15
ATOM 6308 O O . ALA A 1 14 ? 0.413 -0.271 6.407 1.00 1.00 14 ALA A O 15
ATOM 6315 N N . ASP A 1 15 ? 1.599 1.232 7.624 1.00 1.00 15 ASP A N 15
ATOM 6316 C CA . ASP A 1 15 ? 1.765 2.231 6.566 1.00 1.00 15 ASP A CA 15
ATOM 6317 C C . ASP A 1 15 ? 2.394 1.647 5.306 1.00 1.00 15 ASP A C 15
ATOM 6318 O O . ASP A 1 15 ? 3.397 2.149 4.799 1.00 1.00 15 ASP A O 15
ATOM 6327 N N . CYS A 1 16 ? 1.777 0.602 4.800 1.00 1.00 16 CYS A N 15
ATOM 6328 C CA . CYS A 1 16 ? 2.233 -0.056 3.586 1.00 1.00 16 CYS A CA 15
ATOM 6329 C C . CYS A 1 16 ? 3.653 -0.578 3.715 1.00 1.00 16 CYS A C 15
ATOM 6330 O O . CYS A 1 16 ? 4.602 0.179 3.919 1.00 1.00 16 CYS A O 15
ATOM 6337 N N . CYS A 1 17 ? 3.776 -1.883 3.575 1.00 1.00 17 CYS A N 15
ATOM 6338 C CA . CYS A 1 17 ? 5.071 -2.552 3.652 1.00 1.00 17 CYS A CA 15
ATOM 6339 C C . CYS A 1 17 ? 6.030 -2.006 2.597 1.00 1.00 17 CYS A C 15
ATOM 6340 O O . CYS A 1 17 ? 5.640 -1.224 1.730 1.00 1.00 17 CYS A O 15
ATOM 6347 N N . GLU A 1 18 ? 7.286 -2.423 2.688 1.00 1.00 18 GLU A N 15
ATOM 6348 C CA . GLU A 1 18 ? 8.321 -1.983 1.756 1.00 1.00 18 GLU A CA 15
ATOM 6349 C C . GLU A 1 18 ? 8.138 -2.579 0.353 1.00 1.00 18 GLU A C 15
ATOM 6350 O O . GLU A 1 18 ? 9.055 -3.198 -0.187 1.00 1.00 18 GLU A O 15
ATOM 6362 N N . GLY A 1 19 ? 6.964 -2.381 -0.244 1.00 1.00 19 GLY A N 15
ATOM 6363 C CA . GLY A 1 19 ? 6.721 -2.901 -1.576 1.00 1.00 19 GLY A CA 15
ATOM 6364 C C . GLY A 1 19 ? 5.822 -1.988 -2.381 1.00 1.00 19 GLY A C 15
ATOM 6365 O O . GLY A 1 19 ? 6.256 -1.366 -3.350 1.00 1.00 19 GLY A O 15
ATOM 6369 N N . TYR A 1 20 ? 4.566 -1.907 -1.967 1.00 1.00 20 TYR A N 15
ATOM 6370 C CA . TYR A 1 20 ? 3.589 -1.065 -2.635 1.00 1.00 20 TYR A CA 15
ATOM 6371 C C . TYR A 1 20 ? 3.690 0.379 -2.147 1.00 1.00 20 TYR A C 15
ATOM 6372 O O . TYR A 1 20 ? 4.174 0.642 -1.046 1.00 1.00 20 TYR A O 15
ATOM 6390 N N . VAL A 1 21 ? 3.235 1.311 -2.980 1.00 1.00 21 VAL A N 15
ATOM 6391 C CA . VAL A 1 21 ? 3.276 2.731 -2.645 1.00 1.00 21 VAL A CA 15
ATOM 6392 C C . VAL A 1 21 ? 2.245 3.077 -1.577 1.00 1.00 21 VAL A C 15
ATOM 6393 O O . VAL A 1 21 ? 1.513 2.208 -1.109 1.00 1.00 21 VAL A O 15
ATOM 6406 N N . CYS A 1 22 ? 2.190 4.351 -1.192 1.00 1.00 22 CYS A N 15
ATOM 6407 C CA . CYS A 1 22 ? 1.243 4.790 -0.174 1.00 1.00 22 CYS A CA 15
ATOM 6408 C C . CYS A 1 22 ? 0.418 5.981 -0.646 1.00 1.00 22 CYS A C 15
ATOM 6409 O O . CYS A 1 22 ? -0.034 6.797 0.157 1.00 1.00 22 CYS A O 15
ATOM 6416 N N . ARG A 1 23 ? 0.207 6.064 -1.9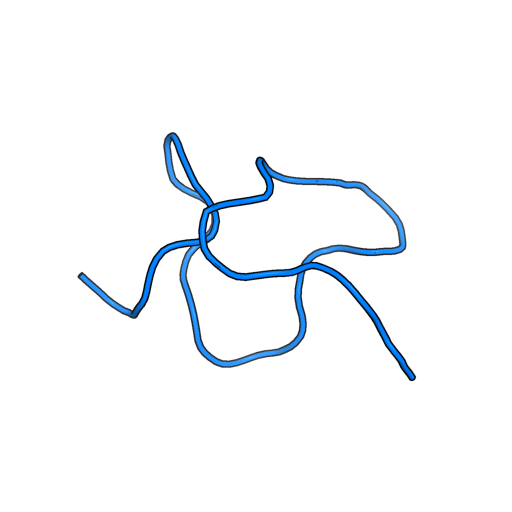50 1.00 1.00 23 ARG A N 15
ATOM 6417 C CA . ARG A 1 23 ? -0.587 7.143 -2.522 1.00 1.00 23 ARG A CA 15
ATOM 6418 C C . ARG A 1 23 ? -2.060 6.956 -2.149 1.00 1.00 23 ARG A C 15
ATOM 6419 O O . ARG A 1 23 ? -2.368 6.570 -1.022 1.00 1.00 23 ARG A O 15
ATOM 6440 N N . LEU A 1 24 ? -2.973 7.210 -3.089 1.00 1.00 24 LEU A N 15
ATOM 6441 C CA . LEU A 1 24 ? -4.398 7.038 -2.823 1.00 1.00 24 LEU A CA 15
ATOM 6442 C C . LEU A 1 24 ? -4.675 5.629 -2.300 1.00 1.00 24 LEU A C 15
ATOM 6443 O O . LEU A 1 24 ? -5.648 5.399 -1.583 1.00 1.00 24 LEU A O 15
ATOM 6459 N N . TRP A 1 25 ? -3.800 4.694 -2.663 1.00 1.00 25 TRP A N 15
ATOM 6460 C CA . TRP A 1 25 ? -3.926 3.305 -2.235 1.00 1.00 25 TRP A CA 15
ATOM 6461 C C . TRP A 1 25 ? -2.565 2.682 -2.017 1.00 1.00 25 TRP A C 15
ATOM 6462 O O . TRP A 1 25 ? -1.531 3.263 -2.347 1.00 1.00 25 TRP A O 15
ATOM 6483 N N . CYS A 1 26 ? -2.589 1.463 -1.511 1.00 1.00 26 CYS A N 15
ATOM 6484 C CA . CYS A 1 26 ? -1.381 0.705 -1.301 1.00 1.00 26 CYS A CA 15
ATOM 6485 C C . CYS A 1 26 ? -1.117 -0.113 -2.558 1.00 1.00 26 CYS A C 15
ATOM 6486 O O . CYS A 1 26 ? -1.115 -1.345 -2.536 1.00 1.00 26 CYS A O 15
ATOM 6493 N N . LYS A 1 27 ? -0.955 0.608 -3.660 1.00 1.00 27 LYS A N 15
ATOM 6494 C CA . LYS A 1 27 ? -0.726 0.018 -4.974 1.00 1.00 27 LYS A CA 15
ATOM 6495 C C . LYS A 1 27 ? 0.675 -0.578 -5.086 1.00 1.00 27 LYS A C 15
ATOM 6496 O O . LYS A 1 27 ? 1.633 -0.046 -4.531 1.00 1.00 27 LYS A O 15
ATOM 6515 N N . LEU A 1 28 ? 0.784 -1.672 -5.832 1.00 1.00 28 LEU A N 15
ATOM 6516 C CA . LEU A 1 28 ? 2.066 -2.331 -6.045 1.00 1.00 28 LEU A CA 15
ATOM 6517 C C . LEU A 1 28 ? 2.970 -1.486 -6.929 1.00 1.00 28 LEU A C 15
ATOM 6518 O O . LEU A 1 28 ? 2.518 -0.597 -7.648 1.00 1.00 28 LEU A O 15
ATOM 6534 N N . ASP A 1 29 ? 4.253 -1.776 -6.857 1.00 1.00 29 ASP A N 15
ATOM 6535 C CA . ASP A 1 29 ? 5.252 -1.059 -7.639 1.00 1.00 29 ASP A CA 15
ATOM 6536 C C . ASP A 1 29 ? 5.097 -1.366 -9.126 1.00 1.00 29 ASP A C 15
ATOM 6537 O O . ASP A 1 29 ? 5.916 -2.072 -9.715 1.00 1.00 29 ASP A O 15
ATOM 6546 N N . TRP A 1 30 ? 4.038 -0.830 -9.727 1.00 1.00 30 TRP A N 15
ATOM 6547 C CA . TRP A 1 30 ? 3.766 -1.043 -11.147 1.00 1.00 30 TRP A CA 15
ATOM 6548 C C . TRP A 1 30 ? 5.026 -0.843 -11.987 1.00 1.00 30 TRP A C 15
ATOM 6549 O O . TRP A 1 30 ? 5.744 -1.837 -12.221 1.00 1.00 30 TRP A O 15
ATOM 6571 N N . ASP A 1 1 ? 3.270 -8.655 11.840 1.00 1.00 1 ASP A N 16
ATOM 6572 C CA . ASP A 1 1 ? 3.866 -7.977 10.658 1.00 1.00 1 ASP A CA 16
ATOM 6573 C C . ASP A 1 1 ? 2.918 -8.017 9.464 1.00 1.00 1 ASP A C 16
ATOM 6574 O O . ASP A 1 1 ? 3.351 -8.159 8.320 1.00 1.00 1 ASP A O 16
ATOM 6585 N N . ASP A 1 2 ? 1.624 -7.890 9.737 1.00 1.00 2 ASP A N 16
ATOM 6586 C CA . ASP A 1 2 ? 0.615 -7.910 8.688 1.00 1.00 2 ASP A CA 16
ATOM 6587 C C . ASP A 1 2 ? 0.760 -6.698 7.772 1.00 1.00 2 ASP A C 16
ATOM 6588 O O . ASP A 1 2 ? 0.521 -6.791 6.568 1.00 1.00 2 ASP A O 16
ATOM 6597 N N . CYS A 1 3 ? 1.155 -5.566 8.358 1.00 1.00 3 CYS A N 16
ATOM 6598 C CA . CYS A 1 3 ? 1.343 -4.312 7.620 1.00 1.00 3 CYS A CA 16
ATOM 6599 C C . CYS A 1 3 ? 0.229 -4.061 6.608 1.00 1.00 3 CYS A C 16
ATOM 6600 O O . CYS A 1 3 ? -0.721 -4.835 6.497 1.00 1.00 3 CYS A O 16
ATOM 6607 N N . GLY A 1 4 ? 0.340 -2.947 5.890 1.00 1.00 4 GLY A N 16
ATOM 6608 C CA . GLY A 1 4 ? -0.653 -2.583 4.927 1.00 1.00 4 GLY A CA 16
ATOM 6609 C C . GLY A 1 4 ? -0.978 -3.692 3.943 1.00 1.00 4 GLY A C 16
ATOM 6610 O O . GLY A 1 4 ? -0.325 -4.736 3.932 1.00 1.00 4 GLY A O 16
ATOM 6614 N N . LYS A 1 5 ? -1.985 -3.458 3.107 1.00 1.00 5 LYS A N 16
ATOM 6615 C CA . LYS A 1 5 ? -2.394 -4.431 2.102 1.00 1.00 5 LYS A CA 16
ATOM 6616 C C . LYS A 1 5 ? -2.511 -3.774 0.733 1.00 1.00 5 LYS A C 16
ATOM 6617 O O . LYS A 1 5 ? -2.462 -2.554 0.620 1.00 1.00 5 LYS A O 16
ATOM 6636 N N . LEU A 1 6 ? -2.663 -4.590 -0.304 1.00 1.00 6 LEU A N 16
ATOM 6637 C CA . LEU A 1 6 ? -2.779 -4.083 -1.671 1.00 1.00 6 LEU A CA 16
ATOM 6638 C C . LEU A 1 6 ? -4.007 -3.189 -1.834 1.00 1.00 6 LEU A C 16
ATOM 6639 O O . LEU A 1 6 ? -5.139 -3.635 -1.643 1.00 1.00 6 LEU A O 16
ATOM 6655 N N . PHE A 1 7 ? -3.778 -1.922 -2.192 1.00 1.00 7 PHE A N 16
ATOM 6656 C CA . PHE A 1 7 ? -4.878 -0.961 -2.385 1.00 1.00 7 PHE A CA 16
ATOM 6657 C C . PHE A 1 7 ? -5.502 -0.530 -1.056 1.00 1.00 7 PHE A C 16
ATOM 6658 O O . PHE A 1 7 ? -6.342 0.369 -1.023 1.00 1.00 7 PHE A O 16
ATOM 6675 N N . SER A 1 8 ? -5.094 -1.171 0.033 1.00 1.00 8 SER A N 16
ATOM 6676 C CA . SER A 1 8 ? -5.622 -0.848 1.353 1.00 1.00 8 SER A CA 16
ATOM 6677 C C . SER A 1 8 ? -5.121 0.500 1.843 1.00 1.00 8 SER A C 16
ATOM 6678 O O . SER A 1 8 ? -4.361 0.577 2.809 1.00 1.00 8 SER A O 16
ATOM 6686 N N . GLY A 1 9 ? -5.572 1.557 1.176 1.00 1.00 9 GLY A N 16
ATOM 6687 C CA . GLY A 1 9 ? -5.188 2.918 1.542 1.00 1.00 9 GLY A CA 16
ATOM 6688 C C . GLY A 1 9 ? -3.832 3.009 2.216 1.00 1.00 9 GLY A C 16
ATOM 6689 O O . GLY A 1 9 ? -2.905 2.277 1.873 1.00 1.00 9 GLY A O 16
ATOM 6693 N N . CYS A 1 10 ? -3.728 3.908 3.181 1.00 1.00 10 CYS A N 16
ATOM 6694 C CA . CYS A 1 10 ? -2.493 4.102 3.926 1.00 1.00 10 CYS A CA 16
ATOM 6695 C C . CYS A 1 10 ? -2.780 4.253 5.419 1.00 1.00 10 CYS A C 16
ATOM 6696 O O . CYS A 1 10 ? -2.977 5.362 5.917 1.00 1.00 10 CYS A O 16
ATOM 6703 N N . ASP A 1 11 ? -2.813 3.124 6.124 1.00 1.00 11 ASP A N 16
ATOM 6704 C CA . ASP A 1 11 ? -3.088 3.112 7.560 1.00 1.00 11 ASP A CA 16
ATOM 6705 C C . ASP A 1 11 ? -1.927 3.707 8.361 1.00 1.00 11 ASP A C 16
ATOM 6706 O O . ASP A 1 11 ? -1.106 4.449 7.822 1.00 1.00 11 ASP A O 16
ATOM 6715 N N . THR A 1 12 ? -1.874 3.380 9.655 1.00 1.00 12 THR A N 16
ATOM 6716 C CA . THR A 1 12 ? -0.824 3.879 10.542 1.00 1.00 12 THR A CA 16
ATOM 6717 C C . THR A 1 12 ? 0.563 3.496 10.024 1.00 1.00 12 THR A C 16
ATOM 6718 O O . THR A 1 12 ? 0.730 3.220 8.840 1.00 1.00 12 THR A O 16
ATOM 6729 N N . ASN A 1 13 ? 1.557 3.480 10.919 1.00 1.00 13 ASN A N 16
ATOM 6730 C CA . ASN A 1 13 ? 2.931 3.133 10.549 1.00 1.00 13 ASN A CA 16
ATOM 6731 C C . ASN A 1 13 ? 2.960 1.957 9.580 1.00 1.00 13 ASN A C 16
ATOM 6732 O O . ASN A 1 13 ? 3.701 1.964 8.597 1.00 1.00 13 ASN A O 16
ATOM 6743 N N . ALA A 1 14 ? 2.133 0.958 9.857 1.00 1.00 14 ALA A N 16
ATOM 6744 C CA . ALA A 1 14 ? 2.034 -0.225 9.011 1.00 1.00 14 ALA A CA 16
ATOM 6745 C C . ALA A 1 14 ? 1.343 0.097 7.685 1.00 1.00 14 ALA A C 16
ATOM 6746 O O . ALA A 1 14 ? 0.706 -0.774 7.082 1.00 1.00 14 ALA A O 16
ATOM 6753 N N . ASP A 1 15 ? 1.465 1.354 7.243 1.00 1.00 15 ASP A N 16
ATOM 6754 C CA . ASP A 1 15 ? 0.841 1.813 6.005 1.00 1.00 15 ASP A CA 16
ATOM 6755 C C . ASP A 1 15 ? 0.905 0.749 4.923 1.00 1.00 15 ASP A C 16
ATOM 6756 O O . ASP A 1 15 ? -0.078 0.511 4.223 1.00 1.00 15 ASP A O 16
ATOM 6765 N N . CYS A 1 16 ? 2.057 0.103 4.795 1.00 1.00 16 CYS A N 16
ATOM 6766 C CA . CYS A 1 16 ? 2.222 -0.942 3.796 1.00 1.00 16 CYS A CA 16
ATOM 6767 C C . CYS A 1 16 ? 3.661 -1.407 3.698 1.00 1.00 16 CYS A C 16
ATOM 6768 O O . CYS A 1 16 ? 4.575 -0.618 3.454 1.00 1.00 16 CYS A O 16
ATOM 6775 N N . CYS A 1 17 ? 3.842 -2.702 3.871 1.00 1.00 17 CYS A N 16
ATOM 6776 C CA . CYS A 1 17 ? 5.168 -3.314 3.785 1.00 1.00 17 CYS A CA 16
ATOM 6777 C C . CYS A 1 17 ? 5.896 -2.855 2.521 1.00 1.00 17 CYS A C 16
ATOM 6778 O O . CYS A 1 17 ? 5.307 -2.206 1.657 1.00 1.00 17 CYS A O 16
ATOM 6785 N N . GLU A 1 18 ? 7.179 -3.187 2.426 1.00 1.00 18 GLU A N 16
ATOM 6786 C CA . GLU A 1 18 ? 7.987 -2.797 1.274 1.00 1.00 18 GLU A CA 16
ATOM 6787 C C . GLU A 1 18 ? 7.581 -3.558 0.007 1.00 1.00 18 GLU A C 16
ATOM 6788 O O . GLU A 1 18 ? 7.865 -4.746 -0.139 1.00 1.00 18 GLU A O 16
ATOM 6800 N N . GLY A 1 19 ? 6.916 -2.856 -0.908 1.00 1.00 19 GLY A N 16
ATOM 6801 C CA . GLY A 1 19 ? 6.485 -3.465 -2.153 1.00 1.00 19 GLY A CA 16
ATOM 6802 C C . GLY A 1 19 ? 5.623 -2.523 -2.967 1.00 1.00 19 GLY A C 16
ATOM 6803 O O . GLY A 1 19 ? 5.922 -2.227 -4.124 1.00 1.00 19 GLY A O 16
ATOM 6807 N N . TYR A 1 20 ? 4.552 -2.051 -2.346 1.00 1.00 20 TYR A N 16
ATOM 6808 C CA . TYR A 1 20 ? 3.623 -1.134 -2.979 1.00 1.00 20 TYR A CA 16
ATOM 6809 C C . TYR A 1 20 ? 3.853 0.295 -2.494 1.00 1.00 20 TYR A C 16
ATOM 6810 O O . TYR A 1 20 ? 4.632 0.527 -1.569 1.00 1.00 20 TYR A O 16
ATOM 6828 N N . VAL A 1 21 ? 3.181 1.252 -3.129 1.00 1.00 21 VAL A N 16
ATOM 6829 C CA . VAL A 1 21 ? 3.328 2.659 -2.762 1.00 1.00 21 VAL A CA 16
ATOM 6830 C C . VAL A 1 21 ? 2.224 3.109 -1.811 1.00 1.00 21 VAL A C 16
ATOM 6831 O O . VAL A 1 21 ? 1.296 2.354 -1.520 1.00 1.00 21 VAL A O 16
ATOM 6844 N N . CYS A 1 22 ? 2.331 4.346 -1.329 1.00 1.00 22 CYS A N 16
ATOM 6845 C CA . CYS A 1 22 ? 1.341 4.895 -0.409 1.00 1.00 22 CYS A CA 16
ATOM 6846 C C . CYS A 1 22 ? 0.461 5.928 -1.105 1.00 1.00 22 CYS A C 16
ATOM 6847 O O . CYS A 1 22 ? -0.027 6.873 -0.486 1.00 1.00 22 CYS A O 16
ATOM 6854 N N . ARG A 1 23 ? 0.254 5.726 -2.397 1.00 1.00 23 ARG A N 16
ATOM 6855 C CA . ARG A 1 23 ? -0.578 6.617 -3.191 1.00 1.00 23 ARG A CA 16
ATOM 6856 C C . ARG A 1 23 ? -2.043 6.463 -2.793 1.00 1.00 23 ARG A C 16
ATOM 6857 O O . ARG A 1 23 ? -2.339 5.945 -1.716 1.00 1.00 23 ARG A O 16
ATOM 6878 N N . LEU A 1 24 ? -2.962 6.896 -3.659 1.00 1.00 24 LEU A N 16
ATOM 6879 C CA . LEU A 1 24 ? -4.393 6.775 -3.375 1.00 1.00 24 LEU A CA 16
ATOM 6880 C C . LEU A 1 24 ? -4.704 5.394 -2.802 1.00 1.00 24 LEU A C 16
ATOM 6881 O O . LEU A 1 24 ? -5.602 5.234 -1.976 1.00 1.00 24 LEU A O 16
ATOM 6897 N N . TRP A 1 25 ? -3.928 4.406 -3.239 1.00 1.00 25 TRP A N 16
ATOM 6898 C CA . TRP A 1 25 ? -4.074 3.034 -2.772 1.00 1.00 25 TRP A CA 16
ATOM 6899 C C . TRP A 1 25 ? -2.711 2.421 -2.529 1.00 1.00 25 TRP A C 16
ATOM 6900 O O . TRP A 1 25 ? -1.691 2.943 -2.978 1.00 1.00 25 TRP A O 16
ATOM 6921 N N . CYS A 1 26 ? -2.707 1.286 -1.856 1.00 1.00 26 CYS A N 16
ATOM 6922 C CA . CYS A 1 26 ? -1.483 0.568 -1.596 1.00 1.00 26 CYS A CA 16
ATOM 6923 C C . CYS A 1 26 ? -1.159 -0.319 -2.793 1.00 1.00 26 CYS A C 16
ATOM 6924 O O . CYS A 1 26 ? -0.974 -1.528 -2.657 1.00 1.00 26 CYS A O 16
ATOM 6931 N N . LYS A 1 27 ? -1.139 0.297 -3.969 1.00 1.00 27 LYS A N 16
ATOM 6932 C CA . LYS A 1 27 ? -0.863 -0.402 -5.217 1.00 1.00 27 LYS A CA 16
ATOM 6933 C C . LYS A 1 27 ? 0.605 -0.775 -5.334 1.00 1.00 27 LYS A C 16
ATOM 6934 O O . LYS A 1 27 ? 1.468 -0.130 -4.738 1.00 1.00 27 LYS A O 16
ATOM 6953 N N . LEU A 1 28 ? 0.888 -1.789 -6.141 1.00 1.00 28 LEU A N 16
ATOM 6954 C CA . LEU A 1 28 ? 2.259 -2.217 -6.370 1.00 1.00 28 LEU A CA 16
ATOM 6955 C C . LEU A 1 28 ? 3.120 -1.036 -6.782 1.00 1.00 28 LEU A C 16
ATOM 6956 O O . LEU A 1 28 ? 2.615 0.030 -7.131 1.00 1.00 28 LEU A O 16
ATOM 6972 N N . ASP A 1 29 ? 4.419 -1.244 -6.720 1.00 1.00 29 ASP A N 16
ATOM 6973 C CA . ASP A 1 29 ? 5.393 -0.213 -7.071 1.00 1.00 29 ASP A CA 16
ATOM 6974 C C . ASP A 1 29 ? 5.136 0.342 -8.470 1.00 1.00 29 ASP A C 16
ATOM 6975 O O . ASP A 1 29 ? 5.840 0.005 -9.423 1.00 1.00 29 ASP A O 16
ATOM 6984 N N . TRP A 1 30 ? 4.122 1.192 -8.584 1.00 1.00 30 TRP A N 16
ATOM 6985 C CA . TRP A 1 30 ? 3.765 1.796 -9.862 1.00 1.00 30 TRP A CA 16
ATOM 6986 C C . TRP A 1 30 ? 4.823 2.803 -10.302 1.00 1.00 30 TRP A C 16
ATOM 6987 O O . TRP A 1 30 ? 5.212 2.770 -11.488 1.00 1.00 30 TRP A O 16
ATOM 7009 N N . ASP A 1 1 ? 3.819 -7.208 10.989 1.00 1.00 1 ASP A N 17
ATOM 7010 C CA . ASP A 1 1 ? 3.878 -8.510 10.275 1.00 1.00 1 ASP A CA 17
ATOM 7011 C C . ASP A 1 1 ? 3.017 -8.488 9.016 1.00 1.00 1 ASP A C 17
ATOM 7012 O O . ASP A 1 1 ? 3.533 -8.454 7.899 1.00 1.00 1 ASP A O 17
ATOM 7023 N N . ASP A 1 2 ? 1.701 -8.506 9.204 1.00 1.00 2 ASP A N 17
ATOM 7024 C CA . ASP A 1 2 ? 0.768 -8.488 8.087 1.00 1.00 2 ASP A CA 17
ATOM 7025 C C . ASP A 1 2 ? 0.857 -7.167 7.327 1.00 1.00 2 ASP A C 17
ATOM 7026 O O . ASP A 1 2 ? 0.672 -7.131 6.111 1.00 1.00 2 ASP A O 17
ATOM 7035 N N . CYS A 1 3 ? 1.143 -6.089 8.061 1.00 1.00 3 CYS A N 17
ATOM 7036 C CA . CYS A 1 3 ? 1.264 -4.746 7.484 1.00 1.00 3 CYS A CA 17
ATOM 7037 C C . CYS A 1 3 ? 0.175 -4.455 6.455 1.00 1.00 3 CYS A C 17
ATOM 7038 O O . CYS A 1 3 ? -0.718 -5.269 6.222 1.00 1.00 3 CYS A O 17
ATOM 7045 N N . GLY A 1 4 ? 0.241 -3.265 5.864 1.00 1.00 4 GLY A N 17
ATOM 7046 C CA . GLY A 1 4 ? -0.736 -2.860 4.900 1.00 1.00 4 GLY A CA 17
ATOM 7047 C C . GLY A 1 4 ? -0.989 -3.897 3.820 1.00 1.00 4 GLY A C 17
ATOM 7048 O O . GLY A 1 4 ? -0.293 -4.909 3.744 1.00 1.00 4 GLY A O 17
ATOM 7052 N N . LYS A 1 5 ? -1.986 -3.636 2.981 1.00 1.00 5 LYS A N 17
ATOM 7053 C CA . LYS A 1 5 ? -2.333 -4.542 1.894 1.00 1.00 5 LYS A CA 17
ATOM 7054 C C . LYS A 1 5 ? -2.479 -3.784 0.579 1.00 1.00 5 LYS A C 17
ATOM 7055 O O . LYS A 1 5 ? -2.431 -2.557 0.553 1.00 1.00 5 LYS A O 17
ATOM 7074 N N . LEU A 1 6 ? -2.657 -4.525 -0.509 1.00 1.00 6 LEU A N 17
ATOM 7075 C CA . LEU A 1 6 ? -2.808 -3.928 -1.834 1.00 1.00 6 LEU A CA 17
ATOM 7076 C C . LEU A 1 6 ? -4.047 -3.041 -1.906 1.00 1.00 6 LEU A C 17
ATOM 7077 O O . LEU A 1 6 ? -5.165 -3.506 -1.680 1.00 1.00 6 LEU A O 17
ATOM 7093 N N . PHE A 1 7 ? -3.848 -1.760 -2.227 1.00 1.00 7 PHE A N 17
ATOM 7094 C CA . PHE A 1 7 ? -4.972 -0.814 -2.333 1.00 1.00 7 PHE A CA 17
ATOM 7095 C C . PHE A 1 7 ? -5.562 -0.470 -0.963 1.00 1.00 7 PHE A C 17
ATOM 7096 O O . PHE A 1 7 ? -6.459 0.366 -0.861 1.00 1.00 7 PHE A O 17
ATOM 7113 N N . SER A 1 8 ? -5.063 -1.117 0.086 1.00 1.00 8 SER A N 17
ATOM 7114 C CA . SER A 1 8 ? -5.553 -0.875 1.437 1.00 1.00 8 SER A CA 17
ATOM 7115 C C . SER A 1 8 ? -5.129 0.493 1.948 1.00 1.00 8 SER A C 17
ATOM 7116 O O . SER A 1 8 ? -4.306 0.599 2.858 1.00 1.00 8 SER A O 17
ATOM 7124 N N . GLY A 1 9 ? -5.715 1.531 1.362 1.00 1.00 9 GLY A N 17
ATOM 7125 C CA . GLY A 1 9 ? -5.418 2.905 1.759 1.00 1.00 9 GLY A CA 17
ATOM 7126 C C . GLY A 1 9 ? -4.010 3.094 2.292 1.00 1.00 9 GLY A C 17
ATOM 7127 O O . GLY A 1 9 ? -3.067 2.452 1.831 1.00 1.00 9 GLY A O 17
ATOM 7131 N N . CYS A 1 10 ? -3.879 3.978 3.270 1.00 1.00 10 CYS A N 17
ATOM 7132 C CA . CYS A 1 10 ? -2.594 4.262 3.887 1.00 1.00 10 CYS A CA 17
ATOM 7133 C C . CYS A 1 10 ? -2.737 4.382 5.404 1.00 1.00 10 CYS A C 17
ATOM 7134 O O . CYS A 1 10 ? -3.020 5.460 5.928 1.00 1.00 10 CYS A O 17
ATOM 7141 N N . ASP A 1 11 ? -2.550 3.263 6.100 1.00 1.00 11 ASP A N 17
ATOM 7142 C CA . ASP A 1 11 ? -2.667 3.230 7.557 1.00 1.00 11 ASP A CA 17
ATOM 7143 C C . ASP A 1 11 ? -1.517 3.976 8.231 1.00 1.00 11 ASP A C 17
ATOM 7144 O O . ASP A 1 11 ? -0.704 4.619 7.569 1.00 1.00 11 ASP A O 17
ATOM 7153 N N . THR A 1 12 ? -1.468 3.889 9.559 1.00 1.00 12 THR A N 17
ATOM 7154 C CA . THR A 1 12 ? -0.430 4.553 10.340 1.00 1.00 12 THR A CA 17
ATOM 7155 C C . THR A 1 12 ? 0.938 3.888 10.144 1.00 1.00 12 THR A C 17
ATOM 7156 O O . THR A 1 12 ? 1.587 4.083 9.117 1.00 1.00 12 THR A O 17
ATOM 7167 N N . ASN A 1 13 ? 1.376 3.110 11.137 1.00 1.00 13 ASN A N 17
ATOM 7168 C CA . ASN A 1 13 ? 2.668 2.430 11.072 1.00 1.00 13 ASN A CA 17
ATOM 7169 C C . ASN A 1 13 ? 2.661 1.334 10.011 1.00 1.00 13 ASN A C 17
ATOM 7170 O O . ASN A 1 13 ? 3.375 1.421 9.012 1.00 1.00 13 ASN A O 17
ATOM 7181 N N . ALA A 1 14 ? 1.846 0.306 10.231 1.00 1.00 14 ALA A N 17
ATOM 7182 C CA . ALA A 1 14 ? 1.738 -0.806 9.292 1.00 1.00 14 ALA A CA 17
ATOM 7183 C C . ALA A 1 14 ? 1.030 -0.387 8.003 1.00 1.00 14 ALA A C 17
ATOM 7184 O O . ALA A 1 14 ? 0.452 -1.226 7.303 1.00 1.00 14 ALA A O 17
ATOM 7191 N N . ASP A 1 15 ? 1.081 0.913 7.695 1.00 1.00 15 ASP A N 17
ATOM 7192 C CA . ASP A 1 15 ? 0.444 1.465 6.503 1.00 1.00 15 ASP A CA 17
ATOM 7193 C C . ASP A 1 15 ? 0.588 0.531 5.313 1.00 1.00 15 ASP A C 17
ATOM 7194 O O . ASP A 1 15 ? -0.374 0.288 4.586 1.00 1.00 15 ASP A O 17
ATOM 7203 N N . CYS A 1 16 ? 1.789 0.003 5.123 1.00 1.00 16 CYS A N 17
ATOM 7204 C CA . CYS A 1 16 ? 2.047 -0.913 4.023 1.00 1.00 16 CYS A CA 17
ATOM 7205 C C . CYS A 1 16 ? 3.518 -1.263 3.926 1.00 1.00 16 CYS A C 17
ATOM 7206 O O . CYS A 1 16 ? 4.375 -0.394 3.766 1.00 1.00 16 CYS A O 17
ATOM 7213 N N . CYS A 1 17 ? 3.791 -2.551 4.014 1.00 1.00 17 CYS A N 17
ATOM 7214 C CA . CYS A 1 17 ? 5.161 -3.058 3.925 1.00 1.00 17 CYS A CA 17
ATOM 7215 C C . CYS A 1 17 ? 5.903 -2.423 2.750 1.00 1.00 17 CYS A C 17
ATOM 7216 O O . CYS A 1 17 ? 5.292 -1.798 1.883 1.00 1.00 17 CYS A O 17
ATOM 7223 N N . GLU A 1 18 ? 7.222 -2.578 2.734 1.00 1.00 18 GLU A N 17
ATOM 7224 C CA . GLU A 1 18 ? 8.047 -2.011 1.673 1.00 1.00 18 GLU A CA 17
ATOM 7225 C C . GLU A 1 18 ? 7.832 -2.731 0.339 1.00 1.00 18 GLU A C 17
ATOM 7226 O O . GLU A 1 18 ? 8.348 -3.826 0.116 1.00 1.00 18 GLU A O 17
ATOM 7238 N N . GLY A 1 19 ? 7.065 -2.103 -0.548 1.00 1.00 19 GLY A N 17
ATOM 7239 C CA . GLY A 1 19 ? 6.797 -2.685 -1.849 1.00 1.00 19 GLY A CA 17
ATOM 7240 C C . GLY A 1 19 ? 5.899 -1.799 -2.687 1.00 1.00 19 GLY A C 17
ATOM 7241 O O . GLY A 1 19 ? 6.264 -1.387 -3.787 1.00 1.00 19 GLY A O 17
ATOM 7245 N N . TYR A 1 20 ? 4.721 -1.509 -2.154 1.00 1.00 20 TYR A N 17
ATOM 7246 C CA . TYR A 1 20 ? 3.748 -0.670 -2.829 1.00 1.00 20 TYR A CA 17
ATOM 7247 C C . TYR A 1 20 ? 3.878 0.784 -2.385 1.00 1.00 20 TYR A C 17
ATOM 7248 O O . TYR A 1 20 ? 4.567 1.087 -1.411 1.00 1.00 20 TYR A O 17
ATOM 7266 N N . VAL A 1 21 ? 3.215 1.680 -3.110 1.00 1.00 21 VAL A N 17
ATOM 7267 C CA . VAL A 1 21 ? 3.263 3.104 -2.793 1.00 1.00 21 VAL A CA 17
ATOM 7268 C C . VAL A 1 21 ? 2.151 3.495 -1.825 1.00 1.00 21 VAL A C 17
ATOM 7269 O O . VAL A 1 21 ? 1.254 2.701 -1.544 1.00 1.00 21 VAL A O 17
ATOM 7282 N N . CYS A 1 22 ? 2.215 4.724 -1.319 1.00 1.00 22 CYS A N 17
ATOM 7283 C CA . CYS A 1 22 ? 1.209 5.216 -0.384 1.00 1.00 22 CYS A CA 17
ATOM 7284 C C . CYS A 1 22 ? 0.310 6.250 -1.049 1.00 1.00 22 CYS A C 17
ATOM 7285 O O . CYS A 1 22 ? -0.196 7.166 -0.401 1.00 1.00 22 CYS A O 17
ATOM 7292 N N . ARG A 1 23 ? 0.104 6.083 -2.347 1.00 1.00 23 ARG A N 17
ATOM 7293 C CA . ARG A 1 23 ? -0.749 6.983 -3.112 1.00 1.00 23 ARG A CA 17
ATOM 7294 C C . ARG A 1 23 ? -2.210 6.777 -2.711 1.00 1.00 23 ARG A C 17
ATOM 7295 O O . ARG A 1 23 ? -2.487 6.323 -1.601 1.00 1.00 23 ARG A O 17
ATOM 7316 N N . LEU A 1 24 ? -3.146 7.092 -3.609 1.00 1.00 24 LEU A N 17
ATOM 7317 C CA . LEU A 1 24 ? -4.567 6.911 -3.318 1.00 1.00 24 LEU A CA 17
ATOM 7318 C C . LEU A 1 24 ? -4.816 5.526 -2.722 1.00 1.00 24 LEU A C 17
ATOM 7319 O O . LEU A 1 24 ? -5.742 5.331 -1.935 1.00 1.00 24 LEU A O 17
ATOM 7335 N N . TRP A 1 25 ? -3.967 4.574 -3.099 1.00 1.00 25 TRP A N 17
ATOM 7336 C CA . TRP A 1 25 ? -4.065 3.207 -2.605 1.00 1.00 25 TRP A CA 17
ATOM 7337 C C . TRP A 1 25 ? -2.694 2.632 -2.336 1.00 1.00 25 TRP A C 17
ATOM 7338 O O . TRP A 1 25 ? -1.669 3.220 -2.683 1.00 1.00 25 TRP A O 17
ATOM 7359 N N . CYS A 1 26 ? -2.698 1.443 -1.767 1.00 1.00 26 CYS A N 17
ATOM 7360 C CA . CYS A 1 26 ? -1.478 0.722 -1.502 1.00 1.00 26 CYS A CA 17
ATOM 7361 C C . CYS A 1 26 ? -1.141 -0.117 -2.726 1.00 1.00 26 CYS A C 17
ATOM 7362 O O . CYS A 1 26 ? -1.026 -1.341 -2.649 1.00 1.00 26 CYS A O 17
ATOM 7369 N N . LYS A 1 27 ? -1.046 0.563 -3.863 1.00 1.00 27 LYS A N 17
ATOM 7370 C CA . LYS A 1 27 ? -0.755 -0.066 -5.145 1.00 1.00 27 LYS A CA 17
ATOM 7371 C C . LYS A 1 27 ? 0.705 -0.507 -5.236 1.00 1.00 27 LYS A C 17
ATOM 7372 O O . LYS A 1 27 ? 1.603 0.178 -4.741 1.00 1.00 27 LYS A O 17
ATOM 7391 N N . LEU A 1 28 ? 0.936 -1.637 -5.898 1.00 1.00 28 LEU A N 17
ATOM 7392 C CA . LEU A 1 28 ? 2.283 -2.156 -6.083 1.00 1.00 28 LEU A CA 17
ATOM 7393 C C . LEU A 1 28 ? 3.126 -1.192 -6.904 1.00 1.00 28 LEU A C 17
ATOM 7394 O O . LEU A 1 28 ? 2.606 -0.359 -7.642 1.00 1.00 28 LEU A O 17
ATOM 7410 N N . ASP A 1 29 ? 4.432 -1.317 -6.758 1.00 1.00 29 ASP A N 17
ATOM 7411 C CA . ASP A 1 29 ? 5.374 -0.465 -7.475 1.00 1.00 29 ASP A CA 17
ATOM 7412 C C . ASP A 1 29 ? 5.328 -0.738 -8.975 1.00 1.00 29 ASP A C 17
ATOM 7413 O O . ASP A 1 29 ? 6.254 -1.320 -9.540 1.00 1.00 29 ASP A O 17
ATOM 7422 N N . TRP A 1 30 ? 4.243 -0.314 -9.615 1.00 1.00 30 TRP A N 17
ATOM 7423 C CA . TRP A 1 30 ? 4.077 -0.513 -11.050 1.00 1.00 30 TRP A CA 17
ATOM 7424 C C . TRP A 1 30 ? 5.181 0.196 -11.829 1.00 1.00 30 TRP A C 17
ATOM 7425 O O . TRP A 1 30 ? 6.230 -0.436 -12.073 1.00 1.00 30 TRP A O 17
ATOM 7447 N N . ASP A 1 1 ? 3.892 -6.891 10.778 1.00 1.00 1 ASP A N 18
ATOM 7448 C CA . ASP A 1 1 ? 4.099 -7.895 9.701 1.00 1.00 1 ASP A CA 18
ATOM 7449 C C . ASP A 1 1 ? 2.987 -7.822 8.659 1.00 1.00 1 ASP A C 18
ATOM 7450 O O . ASP A 1 1 ? 3.209 -8.096 7.480 1.00 1.00 1 ASP A O 18
ATOM 7461 N N . ASP A 1 2 ? 1.790 -7.452 9.103 1.00 1.00 2 ASP A N 18
ATOM 7462 C CA . ASP A 1 2 ? 0.645 -7.342 8.212 1.00 1.00 2 ASP A CA 18
ATOM 7463 C C . ASP A 1 2 ? 0.853 -6.223 7.196 1.00 1.00 2 ASP A C 18
ATOM 7464 O O . ASP A 1 2 ? 0.766 -6.449 5.989 1.00 1.00 2 ASP A O 18
ATOM 7473 N N . CYS A 1 3 ? 1.129 -5.018 7.702 1.00 1.00 3 CYS A N 18
ATOM 7474 C CA . CYS A 1 3 ? 1.357 -3.833 6.867 1.00 1.00 3 CYS A CA 18
ATOM 7475 C C . CYS A 1 3 ? 0.346 -3.706 5.732 1.00 1.00 3 CYS A C 18
ATOM 7476 O O . CYS A 1 3 ? -0.437 -4.617 5.467 1.00 1.00 3 CYS A O 18
ATOM 7483 N N . GLY A 1 4 ? 0.352 -2.541 5.086 1.00 1.00 4 GLY A N 18
ATOM 7484 C CA . GLY A 1 4 ? -0.560 -2.267 4.012 1.00 1.00 4 GLY A CA 18
ATOM 7485 C C . GLY A 1 4 ? -0.770 -3.438 3.071 1.00 1.00 4 GLY A C 18
ATOM 7486 O O . GLY A 1 4 ? -0.032 -4.422 3.108 1.00 1.00 4 GLY A O 18
ATOM 7490 N N . LYS A 1 5 ? -1.777 -3.317 2.219 1.00 1.00 5 LYS A N 18
ATOM 7491 C CA . LYS A 1 5 ? -2.094 -4.355 1.248 1.00 1.00 5 LYS A CA 18
ATOM 7492 C C . LYS A 1 5 ? -2.514 -3.741 -0.080 1.00 1.00 5 LYS A C 18
ATOM 7493 O O . LYS A 1 5 ? -2.677 -2.529 -0.190 1.00 1.00 5 LYS A O 18
ATOM 7512 N N . LEU A 1 6 ? -2.691 -4.586 -1.088 1.00 1.00 6 LEU A N 18
ATOM 7513 C CA . LEU A 1 6 ? -3.090 -4.127 -2.415 1.00 1.00 6 LEU A CA 18
ATOM 7514 C C . LEU A 1 6 ? -4.240 -3.124 -2.344 1.00 1.00 6 LEU A C 18
ATOM 7515 O O . LEU A 1 6 ? -5.406 -3.509 -2.267 1.00 1.00 6 LEU A O 18
ATOM 7531 N N . PHE A 1 7 ? -3.904 -1.833 -2.383 1.00 1.00 7 PHE A N 18
ATOM 7532 C CA . PHE A 1 7 ? -4.924 -0.772 -2.336 1.00 1.00 7 PHE A CA 18
ATOM 7533 C C . PHE A 1 7 ? -5.508 -0.608 -0.935 1.00 1.00 7 PHE A C 18
ATOM 7534 O O . PHE A 1 7 ? -6.421 0.192 -0.729 1.00 1.00 7 PHE A O 18
ATOM 7551 N N . SER A 1 8 ? -4.986 -1.361 0.027 1.00 1.00 8 SER A N 18
ATOM 7552 C CA . SER A 1 8 ? -5.470 -1.282 1.398 1.00 1.00 8 SER A CA 18
ATOM 7553 C C . SER A 1 8 ? -5.067 0.033 2.047 1.00 1.00 8 SER A C 18
ATOM 7554 O O . SER A 1 8 ? -4.241 0.063 2.959 1.00 1.00 8 SER A O 18
ATOM 7562 N N . GLY A 1 9 ? -5.672 1.114 1.567 1.00 1.00 9 GLY A N 18
ATOM 7563 C CA . GLY A 1 9 ? -5.395 2.446 2.094 1.00 1.00 9 GLY A CA 18
ATOM 7564 C C . GLY A 1 9 ? -3.973 2.616 2.594 1.00 1.00 9 GLY A C 18
ATOM 7565 O O . GLY A 1 9 ? -3.036 2.038 2.043 1.00 1.00 9 GLY A O 18
ATOM 7569 N N . CYS A 1 10 ? -3.820 3.410 3.645 1.00 1.00 10 CYS A N 18
ATOM 7570 C CA . CYS A 1 10 ? -2.515 3.661 4.234 1.00 1.00 10 CYS A CA 18
ATOM 7571 C C . CYS A 1 10 ? -2.644 4.016 5.714 1.00 1.00 10 CYS A C 18
ATOM 7572 O O . CYS A 1 10 ? -2.706 5.190 6.078 1.00 1.00 10 CYS A O 18
ATOM 7579 N N . ASP A 1 11 ? -2.687 2.991 6.561 1.00 1.00 11 ASP A N 18
ATOM 7580 C CA . ASP A 1 11 ? -2.812 3.189 8.002 1.00 1.00 11 ASP A CA 18
ATOM 7581 C C . ASP A 1 11 ? -1.534 3.779 8.591 1.00 1.00 11 ASP A C 18
ATOM 7582 O O . ASP A 1 11 ? -0.622 4.165 7.860 1.00 1.00 11 ASP A O 18
ATOM 7591 N N . THR A 1 12 ? -1.478 3.850 9.918 1.00 1.00 12 THR A N 18
ATOM 7592 C CA . THR A 1 12 ? -0.318 4.395 10.612 1.00 1.00 12 THR A CA 18
ATOM 7593 C C . THR A 1 12 ? 0.886 3.464 10.493 1.00 1.00 12 THR A C 18
ATOM 7594 O O . THR A 1 12 ? 1.702 3.601 9.581 1.00 1.00 12 THR A O 18
ATOM 7605 N N . ASN A 1 13 ? 0.992 2.521 11.419 1.00 1.00 13 ASN A N 18
ATOM 7606 C CA . ASN A 1 13 ? 2.095 1.566 11.421 1.00 1.00 13 ASN A CA 18
ATOM 7607 C C . ASN A 1 13 ? 2.079 0.717 10.155 1.00 1.00 13 ASN A C 18
ATOM 7608 O O . ASN A 1 13 ? 3.011 0.763 9.352 1.00 1.00 13 ASN A O 18
ATOM 7619 N N . ALA A 1 14 ? 1.010 -0.053 9.982 1.00 1.00 14 ALA A N 18
ATOM 7620 C CA . ALA A 1 14 ? 0.854 -0.913 8.814 1.00 1.00 14 ALA A CA 18
ATOM 7621 C C . ALA A 1 14 ? 0.590 -0.106 7.539 1.00 1.00 14 ALA A C 18
ATOM 7622 O O . ALA A 1 14 ? 0.034 -0.633 6.571 1.00 1.00 14 ALA A O 18
ATOM 7629 N N . ASP A 1 15 ? 0.987 1.170 7.543 1.00 1.00 15 ASP A N 18
ATOM 7630 C CA . ASP A 1 15 ? 0.782 2.060 6.400 1.00 1.00 15 ASP A CA 18
ATOM 7631 C C . ASP A 1 15 ? 0.993 1.336 5.075 1.00 1.00 15 ASP A C 18
ATOM 7632 O O . ASP A 1 15 ? 0.096 1.300 4.233 1.00 1.00 15 ASP A O 18
ATOM 7641 N N . CYS A 1 16 ? 2.171 0.757 4.892 1.00 1.00 16 CYS A N 18
ATOM 7642 C CA . CYS A 1 16 ? 2.466 0.037 3.663 1.00 1.00 16 CYS A CA 18
ATOM 7643 C C . CYS A 1 16 ? 3.872 -0.533 3.677 1.00 1.00 16 CYS A C 18
ATOM 7644 O O . CYS A 1 16 ? 4.860 0.196 3.767 1.00 1.00 16 CYS A O 18
ATOM 7651 N N . CYS A 1 17 ? 3.942 -1.847 3.583 1.00 1.00 17 CYS A N 18
ATOM 7652 C CA . CYS A 1 17 ? 5.221 -2.554 3.579 1.00 1.00 17 CYS A CA 18
ATOM 7653 C C . CYS A 1 17 ? 6.123 -2.061 2.451 1.00 1.00 17 CYS A C 18
ATOM 7654 O O . CYS A 1 17 ? 5.690 -1.320 1.569 1.00 1.00 17 CYS A O 18
ATOM 7661 N N . GLU A 1 18 ? 7.382 -2.476 2.500 1.00 1.00 18 GLU A N 18
ATOM 7662 C CA . GLU A 1 18 ? 8.371 -2.086 1.502 1.00 1.00 18 GLU A CA 18
ATOM 7663 C C . GLU A 1 18 ? 8.118 -2.748 0.145 1.00 1.00 18 GLU A C 18
ATOM 7664 O O . GLU A 1 18 ? 8.976 -3.466 -0.370 1.00 1.00 18 GLU A O 18
ATOM 7676 N N . GLY A 1 19 ? 6.950 -2.497 -0.441 1.00 1.00 19 GLY A N 18
ATOM 7677 C CA . GLY A 1 19 ? 6.636 -3.072 -1.735 1.00 1.00 19 GLY A CA 18
ATOM 7678 C C . GLY A 1 19 ? 5.718 -2.178 -2.537 1.00 1.00 19 GLY A C 18
ATOM 7679 O O . GLY A 1 19 ? 6.114 -1.614 -3.556 1.00 1.00 19 GLY A O 18
ATOM 7683 N N . TYR A 1 20 ? 4.489 -2.045 -2.062 1.00 1.00 20 TYR A N 18
ATOM 7684 C CA . TYR A 1 20 ? 3.496 -1.213 -2.716 1.00 1.00 20 TYR A CA 18
ATOM 7685 C C . TYR A 1 20 ? 3.637 0.244 -2.280 1.00 1.00 20 TYR A C 18
ATOM 7686 O O . TYR A 1 20 ? 4.203 0.535 -1.226 1.00 1.00 20 TYR A O 18
ATOM 7704 N N . VAL A 1 21 ? 3.122 1.157 -3.100 1.00 1.00 21 VAL A N 18
ATOM 7705 C CA . VAL A 1 21 ? 3.196 2.584 -2.802 1.00 1.00 21 VAL A CA 18
ATOM 7706 C C . VAL A 1 21 ? 2.215 2.966 -1.699 1.00 1.00 21 VAL A C 18
ATOM 7707 O O . VAL A 1 21 ? 1.540 2.107 -1.135 1.00 1.00 21 VAL A O 18
ATOM 7720 N N . CYS A 1 22 ? 2.139 4.259 -1.394 1.00 1.00 22 CYS A N 18
ATOM 7721 C CA . CYS A 1 22 ? 1.234 4.738 -0.356 1.00 1.00 22 CYS A CA 18
ATOM 7722 C C . CYS A 1 22 ? 0.505 6.001 -0.796 1.00 1.00 22 CYS A C 18
ATOM 7723 O O . CYS A 1 22 ? 0.102 6.823 0.026 1.00 1.00 22 CYS A O 18
ATOM 7730 N N . ARG A 1 23 ? 0.323 6.138 -2.099 1.00 1.00 23 ARG A N 18
ATOM 7731 C CA . ARG A 1 23 ? -0.378 7.289 -2.650 1.00 1.00 23 ARG A CA 18
ATOM 7732 C C . ARG A 1 23 ? -1.873 7.204 -2.319 1.00 1.00 23 ARG A C 18
ATOM 7733 O O . ARG A 1 23 ? -2.249 7.248 -1.148 1.00 1.00 23 ARG A O 18
ATOM 7754 N N . LEU A 1 24 ? -2.727 7.055 -3.335 1.00 1.00 24 LEU A N 18
ATOM 7755 C CA . LEU A 1 24 ? -4.159 6.937 -3.107 1.00 1.00 24 LEU A CA 18
ATOM 7756 C C . LEU A 1 24 ? -4.476 5.589 -2.466 1.00 1.00 24 LEU A C 18
ATOM 7757 O O . LEU A 1 24 ? -5.432 5.456 -1.702 1.00 1.00 24 LEU A O 18
ATOM 7773 N N . TRP A 1 25 ? -3.657 4.594 -2.793 1.00 1.00 25 TRP A N 18
ATOM 7774 C CA . TRP A 1 25 ? -3.820 3.243 -2.269 1.00 1.00 25 TRP A CA 18
ATOM 7775 C C . TRP A 1 25 ? -2.474 2.593 -2.033 1.00 1.00 25 TRP A C 18
ATOM 7776 O O . TRP A 1 25 ? -1.429 3.127 -2.405 1.00 1.00 25 TRP A O 18
ATOM 7797 N N . CYS A 1 26 ? -2.524 1.402 -1.465 1.00 1.00 26 CYS A N 18
ATOM 7798 C CA . CYS A 1 26 ? -1.333 0.624 -1.231 1.00 1.00 26 CYS A CA 18
ATOM 7799 C C . CYS A 1 26 ? -1.125 -0.302 -2.424 1.00 1.00 26 CYS A C 18
ATOM 7800 O O . CYS A 1 26 ? -1.041 -1.522 -2.283 1.00 1.00 26 CYS A O 18
ATOM 7807 N N . LYS A 1 27 ? -1.099 0.304 -3.607 1.00 1.00 27 LYS A N 18
ATOM 7808 C CA . LYS A 1 27 ? -0.929 -0.416 -4.865 1.00 1.00 27 LYS A CA 18
ATOM 7809 C C . LYS A 1 27 ? 0.506 -0.908 -5.031 1.00 1.00 27 LYS A C 18
ATOM 7810 O O . LYS A 1 27 ? 1.448 -0.254 -4.586 1.00 1.00 27 LYS A O 18
ATOM 7829 N N . LEU A 1 28 ? 0.671 -2.047 -5.695 1.00 1.00 28 LEU A N 18
ATOM 7830 C CA . LEU A 1 28 ? 1.997 -2.603 -5.938 1.00 1.00 28 LEU A CA 18
ATOM 7831 C C . LEU A 1 28 ? 2.884 -1.588 -6.647 1.00 1.00 28 LEU A C 18
ATOM 7832 O O . LEU A 1 28 ? 2.400 -0.670 -7.309 1.00 1.00 28 LEU A O 18
ATOM 7848 N N . ASP A 1 29 ? 4.185 -1.763 -6.488 1.00 1.00 29 ASP A N 18
ATOM 7849 C CA . ASP A 1 29 ? 5.167 -0.870 -7.096 1.00 1.00 29 ASP A CA 18
ATOM 7850 C C . ASP A 1 29 ? 5.083 -0.912 -8.620 1.00 1.00 29 ASP A C 18
ATOM 7851 O O . ASP A 1 29 ? 5.940 -1.494 -9.285 1.00 1.00 29 ASP A O 18
ATOM 7860 N N . TRP A 1 30 ? 4.046 -0.288 -9.168 1.00 1.00 30 TRP A N 18
ATOM 7861 C CA . TRP A 1 30 ? 3.851 -0.251 -10.612 1.00 1.00 30 TRP A CA 18
ATOM 7862 C C . TRP A 1 30 ? 4.900 0.633 -11.279 1.00 1.00 30 TRP A C 18
ATOM 7863 O O . TRP A 1 30 ? 5.969 0.105 -11.651 1.00 1.00 30 TRP A O 18
ATOM 7885 N N . ASP A 1 1 ? 3.935 -5.976 11.008 1.00 1.00 1 ASP A N 19
ATOM 7886 C CA . ASP A 1 1 ? 4.279 -7.088 10.083 1.00 1.00 1 ASP A CA 19
ATOM 7887 C C . ASP A 1 1 ? 3.247 -7.217 8.967 1.00 1.00 1 ASP A C 19
ATOM 7888 O O . ASP A 1 1 ? 3.598 -7.295 7.790 1.00 1.00 1 ASP A O 19
ATOM 7899 N N . ASP A 1 2 ? 1.973 -7.239 9.346 1.00 1.00 2 ASP A N 19
ATOM 7900 C CA . ASP A 1 2 ? 0.888 -7.359 8.379 1.00 1.00 2 ASP A CA 19
ATOM 7901 C C . ASP A 1 2 ? 0.956 -6.246 7.337 1.00 1.00 2 ASP A C 19
ATOM 7902 O O . ASP A 1 2 ? 0.759 -6.490 6.147 1.00 1.00 2 ASP A O 19
ATOM 7911 N N . CYS A 1 3 ? 1.239 -5.026 7.801 1.00 1.00 3 CYS A N 19
ATOM 7912 C CA . CYS A 1 3 ? 1.342 -3.846 6.935 1.00 1.00 3 CYS A CA 19
ATOM 7913 C C . CYS A 1 3 ? 0.212 -3.769 5.909 1.00 1.00 3 CYS A C 19
ATOM 7914 O O . CYS A 1 3 ? -0.574 -4.703 5.752 1.00 1.00 3 CYS A O 19
ATOM 7921 N N . GLY A 1 4 ? 0.113 -2.625 5.234 1.00 1.00 4 GLY A N 19
ATOM 7922 C CA . GLY A 1 4 ? -0.925 -2.422 4.270 1.00 1.00 4 GLY A CA 19
ATOM 7923 C C . GLY A 1 4 ? -1.050 -3.543 3.259 1.00 1.00 4 GLY A C 19
ATOM 7924 O O . GLY A 1 4 ? -0.166 -4.391 3.139 1.00 1.00 4 GLY A O 19
ATOM 7928 N N . LYS A 1 5 ? -2.149 -3.525 2.518 1.00 1.00 5 LYS A N 19
ATOM 7929 C CA . LYS A 1 5 ? -2.402 -4.521 1.487 1.00 1.00 5 LYS A CA 19
ATOM 7930 C C . LYS A 1 5 ? -2.770 -3.850 0.177 1.00 1.00 5 LYS A C 19
ATOM 7931 O O . LYS A 1 5 ? -3.091 -2.669 0.150 1.00 1.00 5 LYS A O 19
ATOM 7950 N N . LEU A 1 6 ? -2.724 -4.615 -0.904 1.00 1.00 6 LEU A N 19
ATOM 7951 C CA . LEU A 1 6 ? -3.043 -4.100 -2.238 1.00 1.00 6 LEU A CA 19
ATOM 7952 C C . LEU A 1 6 ? -4.255 -3.167 -2.227 1.00 1.00 6 LEU A C 19
ATOM 7953 O O . LEU A 1 6 ? -5.384 -3.607 -2.007 1.00 1.00 6 LEU A O 19
ATOM 7969 N N . PHE A 1 7 ? -4.010 -1.875 -2.476 1.00 1.00 7 PHE A N 19
ATOM 7970 C CA . PHE A 1 7 ? -5.089 -0.870 -2.510 1.00 1.00 7 PHE A CA 19
ATOM 7971 C C . PHE A 1 7 ? -5.710 -0.624 -1.132 1.00 1.00 7 PHE A C 19
ATOM 7972 O O . PHE A 1 7 ? -6.544 0.268 -0.977 1.00 1.00 7 PHE A O 19
ATOM 7989 N N . SER A 1 8 ? -5.311 -1.408 -0.140 1.00 1.00 8 SER A N 19
ATOM 7990 C CA . SER A 1 8 ? -5.841 -1.260 1.211 1.00 1.00 8 SER A CA 19
ATOM 7991 C C . SER A 1 8 ? -5.333 0.011 1.877 1.00 1.00 8 SER A C 19
ATOM 7992 O O . SER A 1 8 ? -4.492 -0.043 2.775 1.00 1.00 8 SER A O 19
ATOM 8000 N N . GLY A 1 9 ? -5.863 1.148 1.439 1.00 1.00 9 GLY A N 19
ATOM 8001 C CA . GLY A 1 9 ? -5.475 2.438 2.001 1.00 1.00 9 GLY A CA 19
ATOM 8002 C C . GLY A 1 9 ? -4.030 2.489 2.465 1.00 1.00 9 GLY A C 19
ATOM 8003 O O . GLY A 1 9 ? -3.156 1.850 1.879 1.00 1.00 9 GLY A O 19
ATOM 8007 N N . CYS A 1 10 ? -3.788 3.248 3.526 1.00 1.00 10 CYS A N 19
ATOM 8008 C CA . CYS A 1 10 ? -2.452 3.385 4.087 1.00 1.00 10 CYS A CA 19
ATOM 8009 C C . CYS A 1 10 ? -2.519 3.794 5.558 1.00 1.00 10 CYS A C 19
ATOM 8010 O O . CYS A 1 10 ? -2.534 4.981 5.882 1.00 1.00 10 CYS A O 19
ATOM 8017 N N . ASP A 1 11 ? -2.563 2.800 6.441 1.00 1.00 11 ASP A N 19
ATOM 8018 C CA . ASP A 1 11 ? -2.633 3.051 7.878 1.00 1.00 11 ASP A CA 19
ATOM 8019 C C . ASP A 1 11 ? -1.319 3.623 8.403 1.00 1.00 11 ASP A C 19
ATOM 8020 O O . ASP A 1 11 ? -0.383 3.856 7.640 1.00 1.00 11 ASP A O 19
ATOM 8029 N N . THR A 1 12 ? -1.261 3.848 9.714 1.00 1.00 12 THR A N 19
ATOM 8030 C CA . THR A 1 12 ? -0.066 4.395 10.346 1.00 1.00 12 THR A CA 19
ATOM 8031 C C . THR A 1 12 ? 1.071 3.377 10.345 1.00 1.00 12 THR A C 19
ATOM 8032 O O . THR A 1 12 ? 1.906 3.365 9.442 1.00 1.00 12 THR A O 19
ATOM 8043 N N . ASN A 1 13 ? 1.095 2.525 11.362 1.00 1.00 13 ASN A N 19
ATOM 8044 C CA . ASN A 1 13 ? 2.128 1.499 11.483 1.00 1.00 13 ASN A CA 19
ATOM 8045 C C . ASN A 1 13 ? 2.179 0.637 10.227 1.00 1.00 13 ASN A C 19
ATOM 8046 O O . ASN A 1 13 ? 3.218 0.528 9.575 1.00 1.00 13 ASN A O 19
ATOM 8057 N N . ALA A 1 14 ? 1.043 0.038 9.885 1.00 1.00 14 ALA A N 19
ATOM 8058 C CA . ALA A 1 14 ? 0.931 -0.804 8.701 1.00 1.00 14 ALA A CA 19
ATOM 8059 C C . ALA A 1 14 ? 0.981 0.027 7.419 1.00 1.00 14 ALA A C 19
ATOM 8060 O O . ALA A 1 14 ? 0.367 -0.340 6.417 1.00 1.00 14 ALA A O 19
ATOM 8067 N N . ASP A 1 15 ? 1.702 1.151 7.481 1.00 1.00 15 ASP A N 19
ATOM 8068 C CA . ASP A 1 15 ? 1.854 2.091 6.367 1.00 1.00 15 ASP A CA 19
ATOM 8069 C C . ASP A 1 15 ? 2.333 1.409 5.091 1.00 1.00 15 ASP A C 19
ATOM 8070 O O . ASP A 1 15 ? 3.337 1.796 4.494 1.00 1.00 15 ASP A O 19
ATOM 8079 N N . CYS A 1 16 ? 1.586 0.410 4.676 1.00 1.00 16 CYS A N 19
ATOM 8080 C CA . CYS A 1 16 ? 1.883 -0.334 3.462 1.00 1.00 16 CYS A CA 19
ATOM 8081 C C . CYS A 1 16 ? 3.254 -0.992 3.510 1.00 1.00 16 CYS A C 19
ATOM 8082 O O . CYS A 1 16 ? 4.278 -0.328 3.670 1.00 1.00 16 CYS A O 19
ATOM 8089 N N . CYS A 1 17 ? 3.253 -2.306 3.350 1.00 1.00 17 CYS A N 19
ATOM 8090 C CA . CYS A 1 17 ? 4.487 -3.094 3.350 1.00 1.00 17 CYS A CA 19
ATOM 8091 C C . CYS A 1 17 ? 5.554 -2.441 2.473 1.00 1.00 17 CYS A C 19
ATOM 8092 O O . CYS A 1 17 ? 5.249 -1.592 1.636 1.00 1.00 17 CYS A O 19
ATOM 8099 N N . GLU A 1 18 ? 6.804 -2.842 2.674 1.00 1.00 18 GLU A N 19
ATOM 8100 C CA . GLU A 1 18 ? 7.920 -2.299 1.908 1.00 1.00 18 GLU A CA 19
ATOM 8101 C C . GLU A 1 18 ? 7.895 -2.771 0.451 1.00 1.00 18 GLU A C 19
ATOM 8102 O O . GLU A 1 18 ? 8.846 -3.393 -0.023 1.00 1.00 18 GLU A O 19
ATOM 8114 N N . GLY A 1 19 ? 6.811 -2.467 -0.260 1.00 1.00 19 GLY A N 19
ATOM 8115 C CA . GLY A 1 19 ? 6.704 -2.863 -1.652 1.00 1.00 19 GLY A CA 19
ATOM 8116 C C . GLY A 1 19 ? 5.837 -1.908 -2.442 1.00 1.00 19 GLY A C 19
ATOM 8117 O O . GLY A 1 19 ? 6.320 -1.197 -3.323 1.00 1.00 19 GLY A O 19
ATOM 8121 N N . TYR A 1 20 ? 4.553 -1.887 -2.113 1.00 1.00 20 TYR A N 19
ATOM 8122 C CA . TYR A 1 20 ? 3.603 -1.013 -2.776 1.00 1.00 20 TYR A CA 19
ATOM 8123 C C . TYR A 1 20 ? 3.733 0.415 -2.251 1.00 1.00 20 TYR A C 19
ATOM 8124 O O . TYR A 1 20 ? 4.287 0.641 -1.175 1.00 1.00 20 TYR A O 19
ATOM 8142 N N . VAL A 1 21 ? 3.232 1.378 -3.020 1.00 1.00 21 VAL A N 19
ATOM 8143 C CA . VAL A 1 21 ? 3.309 2.783 -2.631 1.00 1.00 21 VAL A CA 19
ATOM 8144 C C . VAL A 1 21 ? 2.250 3.135 -1.593 1.00 1.00 21 VAL A C 19
ATOM 8145 O O . VAL A 1 21 ? 1.352 2.341 -1.313 1.00 1.00 21 VAL A O 19
ATOM 8158 N N . CYS A 1 22 ? 2.361 4.334 -1.027 1.00 1.00 22 CYS A N 19
ATOM 8159 C CA . CYS A 1 22 ? 1.410 4.793 -0.021 1.00 1.00 22 CYS A CA 19
ATOM 8160 C C . CYS A 1 22 ? 0.517 5.893 -0.579 1.00 1.00 22 CYS A C 19
ATOM 8161 O O . CYS A 1 22 ? 0.053 6.769 0.150 1.00 1.00 22 CYS A O 19
ATOM 8168 N N . ARG A 1 23 ? 0.272 5.826 -1.879 1.00 1.00 23 ARG A N 19
ATOM 8169 C CA . ARG A 1 23 ? -0.579 6.799 -2.551 1.00 1.00 23 ARG A CA 19
ATOM 8170 C C . ARG A 1 23 ? -2.033 6.598 -2.126 1.00 1.00 23 ARG A C 19
ATOM 8171 O O . ARG A 1 23 ? -2.295 6.036 -1.063 1.00 1.00 23 ARG A O 19
ATOM 8192 N N . LEU A 1 24 ? -2.982 7.040 -2.954 1.00 1.00 24 LEU A N 19
ATOM 8193 C CA . LEU A 1 24 ? -4.400 6.877 -2.640 1.00 1.00 24 LEU A CA 19
ATOM 8194 C C . LEU A 1 24 ? -4.684 5.447 -2.183 1.00 1.00 24 LEU A C 19
ATOM 8195 O O . LEU A 1 24 ? -5.597 5.203 -1.394 1.00 1.00 24 LEU A O 19
ATOM 8211 N N . TRP A 1 25 ? -3.881 4.511 -2.681 1.00 1.00 25 TRP A N 19
ATOM 8212 C CA . TRP A 1 25 ? -4.019 3.104 -2.326 1.00 1.00 25 TRP A CA 19
ATOM 8213 C C . TRP A 1 25 ? -2.666 2.464 -2.115 1.00 1.00 25 TRP A C 19
ATOM 8214 O O . TRP A 1 25 ? -1.623 3.052 -2.402 1.00 1.00 25 TRP A O 19
ATOM 8235 N N . CYS A 1 26 ? -2.709 1.224 -1.668 1.00 1.00 26 CYS A N 19
ATOM 8236 C CA . CYS A 1 26 ? -1.514 0.441 -1.472 1.00 1.00 26 CYS A CA 19
ATOM 8237 C C . CYS A 1 26 ? -1.197 -0.273 -2.775 1.00 1.00 26 CYS A C 19
ATOM 8238 O O . CYS A 1 26 ? -1.172 -1.503 -2.842 1.00 1.00 26 CYS A O 19
ATOM 8245 N N . LYS A 1 27 ? -1.016 0.527 -3.813 1.00 1.00 27 LYS A N 19
ATOM 8246 C CA . LYS A 1 27 ? -0.728 0.035 -5.156 1.00 1.00 27 LYS A CA 19
ATOM 8247 C C . LYS A 1 27 ? 0.697 -0.499 -5.256 1.00 1.00 27 LYS A C 19
ATOM 8248 O O . LYS A 1 27 ? 1.622 0.070 -4.679 1.00 1.00 27 LYS A O 19
ATOM 8267 N N . LEU A 1 28 ? 0.871 -1.577 -6.010 1.00 1.00 28 LEU A N 19
ATOM 8268 C CA . LEU A 1 28 ? 2.190 -2.167 -6.201 1.00 1.00 28 LEU A CA 19
ATOM 8269 C C . LEU A 1 28 ? 3.130 -1.176 -6.872 1.00 1.00 28 LEU A C 19
ATOM 8270 O O . LEU A 1 28 ? 2.700 -0.235 -7.537 1.00 1.00 28 LEU A O 19
ATOM 8286 N N . ASP A 1 29 ? 4.416 -1.399 -6.680 1.00 1.00 29 ASP A N 19
ATOM 8287 C CA . ASP A 1 29 ? 5.444 -0.537 -7.251 1.00 1.00 29 ASP A CA 19
ATOM 8288 C C . ASP A 1 29 ? 5.474 -0.654 -8.772 1.00 1.00 29 ASP A C 19
ATOM 8289 O O . ASP A 1 29 ? 6.404 -1.223 -9.343 1.00 1.00 29 ASP A O 19
ATOM 8298 N N . TRP A 1 30 ? 4.449 -0.112 -9.421 1.00 1.00 30 TRP A N 19
ATOM 8299 C CA . TRP A 1 30 ? 4.358 -0.155 -10.876 1.00 1.00 30 TRP A CA 19
ATOM 8300 C C . TRP A 1 30 ? 5.556 0.540 -11.517 1.00 1.00 30 TRP A C 19
ATOM 8301 O O . TRP A 1 30 ? 6.570 -0.144 -11.769 1.00 1.00 30 TRP A O 19
ATOM 8323 N N . ASP A 1 1 ? 4.012 -7.461 10.419 1.00 1.00 1 ASP A N 20
ATOM 8324 C CA . ASP A 1 1 ? 4.007 -8.581 9.443 1.00 1.00 1 ASP A CA 20
ATOM 8325 C C . ASP A 1 1 ? 2.930 -8.384 8.381 1.00 1.00 1 ASP A C 20
ATOM 8326 O O . ASP A 1 1 ? 3.212 -8.416 7.183 1.00 1.00 1 ASP A O 20
ATOM 8337 N N . ASP A 1 2 ? 1.696 -8.179 8.828 1.00 1.00 2 ASP A N 20
ATOM 8338 C CA . ASP A 1 2 ? 0.577 -7.976 7.920 1.00 1.00 2 ASP A CA 20
ATOM 8339 C C . ASP A 1 2 ? 0.741 -6.674 7.140 1.00 1.00 2 ASP A C 20
ATOM 8340 O O . ASP A 1 2 ? 0.741 -6.677 5.910 1.00 1.00 2 ASP A O 20
ATOM 8349 N N . CYS A 1 3 ? 0.877 -5.567 7.873 1.00 1.00 3 CYS A N 20
ATOM 8350 C CA . CYS A 1 3 ? 1.044 -4.238 7.277 1.00 1.00 3 CYS A CA 20
ATOM 8351 C C . CYS A 1 3 ? 0.119 -4.021 6.084 1.00 1.00 3 CYS A C 20
ATOM 8352 O O . CYS A 1 3 ? -0.746 -4.847 5.794 1.00 1.00 3 CYS A O 20
ATOM 8359 N N . GLY A 1 4 ? 0.291 -2.879 5.418 1.00 1.00 4 GLY A N 20
ATOM 8360 C CA . GLY A 1 4 ? -0.529 -2.534 4.288 1.00 1.00 4 GLY A CA 20
ATOM 8361 C C . GLY A 1 4 ? -0.828 -3.696 3.357 1.00 1.00 4 GLY A C 20
ATOM 8362 O O . GLY A 1 4 ? -0.255 -4.778 3.486 1.00 1.00 4 GLY A O 20
ATOM 8366 N N . LYS A 1 5 ? -1.723 -3.459 2.408 1.00 1.00 5 LYS A N 20
ATOM 8367 C CA . LYS A 1 5 ? -2.104 -4.473 1.434 1.00 1.00 5 LYS A CA 20
ATOM 8368 C C . LYS A 1 5 ? -2.296 -3.841 0.059 1.00 1.00 5 LYS A C 20
ATOM 8369 O O . LYS A 1 5 ? -1.947 -2.684 -0.150 1.00 1.00 5 LYS A O 20
ATOM 8388 N N . LEU A 1 6 ? -2.845 -4.603 -0.877 1.00 1.00 6 LEU A N 20
ATOM 8389 C CA . LEU A 1 6 ? -3.076 -4.103 -2.227 1.00 1.00 6 LEU A CA 20
ATOM 8390 C C . LEU A 1 6 ? -4.201 -3.067 -2.249 1.00 1.00 6 LEU A C 20
ATOM 8391 O O . LEU A 1 6 ? -5.378 -3.423 -2.186 1.00 1.00 6 LEU A O 20
ATOM 8407 N N . PHE A 1 7 ? -3.840 -1.785 -2.349 1.00 1.00 7 PHE A N 20
ATOM 8408 C CA . PHE A 1 7 ? -4.843 -0.706 -2.389 1.00 1.00 7 PHE A CA 20
ATOM 8409 C C . PHE A 1 7 ? -5.465 -0.454 -1.016 1.00 1.00 7 PHE A C 20
ATOM 8410 O O . PHE A 1 7 ? -6.364 0.377 -0.882 1.00 1.00 7 PHE A O 20
ATOM 8427 N N . SER A 1 8 ? -4.994 -1.169 0.000 1.00 1.00 8 SER A N 20
ATOM 8428 C CA . SER A 1 8 ? -5.520 -1.008 1.350 1.00 1.00 8 SER A CA 20
ATOM 8429 C C . SER A 1 8 ? -5.110 0.329 1.950 1.00 1.00 8 SER A C 20
ATOM 8430 O O . SER A 1 8 ? -4.322 0.383 2.895 1.00 1.00 8 SER A O 20
ATOM 8438 N N . GLY A 1 9 ? -5.671 1.399 1.397 1.00 1.00 9 GLY A N 20
ATOM 8439 C CA . GLY A 1 9 ? -5.386 2.751 1.872 1.00 1.00 9 GLY A CA 20
ATOM 8440 C C . GLY A 1 9 ? -3.987 2.915 2.439 1.00 1.00 9 GLY A C 20
ATOM 8441 O O . GLY A 1 9 ? -3.045 2.264 1.993 1.00 1.00 9 GLY A O 20
ATOM 8445 N N . CYS A 1 10 ? -3.861 3.786 3.431 1.00 1.00 10 CYS A N 20
ATOM 8446 C CA . CYS A 1 10 ? -2.582 4.037 4.074 1.00 1.00 10 CYS A CA 20
ATOM 8447 C C . CYS A 1 10 ? -2.751 4.149 5.589 1.00 1.00 10 CYS A C 20
ATOM 8448 O O . CYS A 1 10 ? -3.061 5.219 6.112 1.00 1.00 10 CYS A O 20
ATOM 8455 N N . ASP A 1 11 ? -2.556 3.031 6.288 1.00 1.00 11 ASP A N 20
ATOM 8456 C CA . ASP A 1 11 ? -2.698 2.997 7.744 1.00 1.00 11 ASP A CA 20
ATOM 8457 C C . ASP A 1 11 ? -1.572 3.762 8.437 1.00 1.00 11 ASP A C 20
ATOM 8458 O O . ASP A 1 11 ? -0.723 4.366 7.784 1.00 1.00 11 ASP A O 20
ATOM 8467 N N . THR A 1 12 ? -1.585 3.738 9.769 1.00 1.00 12 THR A N 20
ATOM 8468 C CA . THR A 1 12 ? -0.579 4.431 10.568 1.00 1.00 12 THR A CA 20
ATOM 8469 C C . THR A 1 12 ? 0.793 3.753 10.477 1.00 1.00 12 THR A C 20
ATOM 8470 O O . THR A 1 12 ? 1.560 4.011 9.549 1.00 1.00 12 THR A O 20
ATOM 8481 N N . ASN A 1 13 ? 1.100 2.897 11.450 1.00 1.00 13 ASN A N 20
ATOM 8482 C CA . ASN A 1 13 ? 2.382 2.195 11.489 1.00 1.00 13 ASN A CA 20
ATOM 8483 C C . ASN A 1 13 ? 2.481 1.162 10.373 1.00 1.00 13 ASN A C 20
ATOM 8484 O O . ASN A 1 13 ? 3.273 1.313 9.443 1.00 1.00 13 ASN A O 20
ATOM 8495 N N . ALA A 1 14 ? 1.667 0.115 10.466 1.00 1.00 14 ALA A N 20
ATOM 8496 C CA . ALA A 1 14 ? 1.652 -0.944 9.462 1.00 1.00 14 ALA A CA 20
ATOM 8497 C C . ALA A 1 14 ? 1.046 -0.456 8.143 1.00 1.00 14 ALA A C 20
ATOM 8498 O O . ALA A 1 14 ? 0.527 -1.253 7.349 1.00 1.00 14 ALA A O 20
ATOM 8505 N N . ASP A 1 15 ? 1.117 0.858 7.919 1.00 1.00 15 ASP A N 20
ATOM 8506 C CA . ASP A 1 15 ? 0.574 1.482 6.719 1.00 1.00 15 ASP A CA 20
ATOM 8507 C C . ASP A 1 15 ? 0.800 0.622 5.487 1.00 1.00 15 ASP A C 20
ATOM 8508 O O . ASP A 1 15 ? -0.145 0.049 4.949 1.00 1.00 15 ASP A O 20
ATOM 8517 N N . CYS A 1 16 ? 2.046 0.526 5.047 1.00 1.00 16 CYS A N 20
ATOM 8518 C CA . CYS A 1 16 ? 2.369 -0.273 3.881 1.00 1.00 16 CYS A CA 20
ATOM 8519 C C . CYS A 1 16 ? 3.830 -0.696 3.885 1.00 1.00 16 CYS A C 20
ATOM 8520 O O . CYS A 1 16 ? 4.732 0.136 3.789 1.00 1.00 16 CYS A O 20
ATOM 8527 N N . CYS A 1 17 ? 4.051 -1.999 3.981 1.00 1.00 17 CYS A N 20
ATOM 8528 C CA . CYS A 1 17 ? 5.405 -2.549 3.979 1.00 1.00 17 CYS A CA 20
ATOM 8529 C C . CYS A 1 17 ? 6.196 -2.040 2.773 1.00 1.00 17 CYS A C 20
ATOM 8530 O O . CYS A 1 17 ? 5.636 -1.421 1.868 1.00 1.00 17 CYS A O 20
ATOM 8537 N N . GLU A 1 18 ? 7.500 -2.295 2.775 1.00 1.00 18 GLU A N 20
ATOM 8538 C CA . GLU A 1 18 ? 8.373 -1.855 1.694 1.00 1.00 18 GLU A CA 20
ATOM 8539 C C . GLU A 1 18 ? 8.116 -2.628 0.398 1.00 1.00 18 GLU A C 20
ATOM 8540 O O . GLU A 1 18 ? 8.783 -3.623 0.113 1.00 1.00 18 GLU A O 20
ATOM 8552 N N . GLY A 1 19 ? 7.154 -2.156 -0.392 1.00 1.00 19 GLY A N 20
ATOM 8553 C CA . GLY A 1 19 ? 6.839 -2.805 -1.651 1.00 1.00 19 GLY A CA 20
ATOM 8554 C C . GLY A 1 19 ? 5.938 -1.948 -2.517 1.00 1.00 19 GLY A C 20
ATOM 8555 O O . GLY A 1 19 ? 6.315 -1.542 -3.616 1.00 1.00 19 GLY A O 20
ATOM 8559 N N . TYR A 1 20 ? 4.746 -1.674 -2.008 1.00 1.00 20 TYR A N 20
ATOM 8560 C CA . TYR A 1 20 ? 3.768 -0.859 -2.713 1.00 1.00 20 TYR A CA 20
ATOM 8561 C C . TYR A 1 20 ? 3.886 0.608 -2.304 1.00 1.00 20 TYR A C 20
ATOM 8562 O O . TYR A 1 20 ? 4.613 0.943 -1.368 1.00 1.00 20 TYR A O 20
ATOM 8580 N N . VAL A 1 21 ? 3.172 1.478 -3.012 1.00 1.00 21 VAL A N 20
ATOM 8581 C CA . VAL A 1 21 ? 3.203 2.908 -2.723 1.00 1.00 21 VAL A CA 20
ATOM 8582 C C . VAL A 1 21 ? 2.123 3.293 -1.717 1.00 1.00 21 VAL A C 20
ATOM 8583 O O . VAL A 1 21 ? 1.379 2.439 -1.236 1.00 1.00 21 VAL A O 20
ATOM 8596 N N . CYS A 1 22 ? 2.041 4.584 -1.403 1.00 1.00 22 CYS A N 20
ATOM 8597 C CA . CYS A 1 22 ? 1.047 5.074 -0.453 1.00 1.00 22 CYS A CA 20
ATOM 8598 C C . CYS A 1 22 ? 0.293 6.272 -1.013 1.00 1.00 22 CYS A C 20
ATOM 8599 O O . CYS A 1 22 ? -0.171 7.133 -0.267 1.00 1.00 22 CYS A O 20
ATOM 8606 N N . ARG A 1 23 ? 0.166 6.309 -2.330 1.00 1.00 23 ARG A N 20
ATOM 8607 C CA . ARG A 1 23 ? -0.546 7.392 -2.997 1.00 1.00 23 ARG A CA 20
ATOM 8608 C C . ARG A 1 23 ? -2.049 7.280 -2.720 1.00 1.00 23 ARG A C 20
ATOM 8609 O O . ARG A 1 23 ? -2.471 7.338 -1.565 1.00 1.00 23 ARG A O 20
ATOM 8630 N N . LEU A 1 24 ? -2.857 7.101 -3.766 1.00 1.00 24 LEU A N 20
ATOM 8631 C CA . LEU A 1 24 ? -4.295 6.962 -3.594 1.00 1.00 24 LEU A CA 20
ATOM 8632 C C . LEU A 1 24 ? -4.622 5.626 -2.933 1.00 1.00 24 LEU A C 20
ATOM 8633 O O . LEU A 1 24 ? -5.664 5.471 -2.297 1.00 1.00 24 LEU A O 20
ATOM 8649 N N . TRP A 1 25 ? -3.714 4.665 -3.090 1.00 1.00 25 TRP A N 20
ATOM 8650 C CA . TRP A 1 25 ? -3.884 3.336 -2.515 1.00 1.00 25 TRP A CA 20
ATOM 8651 C C . TRP A 1 25 ? -2.545 2.720 -2.170 1.00 1.00 25 TRP A C 20
ATOM 8652 O O . TRP A 1 25 ? -1.486 3.244 -2.517 1.00 1.00 25 TRP A O 20
ATOM 8673 N N . CYS A 1 26 ? -2.616 1.562 -1.538 1.00 1.00 26 CYS A N 20
ATOM 8674 C CA . CYS A 1 26 ? -1.440 0.801 -1.194 1.00 1.00 26 CYS A CA 20
ATOM 8675 C C . CYS A 1 26 ? -1.146 -0.149 -2.347 1.00 1.00 26 CYS A C 20
ATOM 8676 O O . CYS A 1 26 ? -1.007 -1.359 -2.173 1.00 1.00 26 CYS A O 20
ATOM 8683 N N . LYS A 1 27 ? -1.121 0.437 -3.537 1.00 1.00 27 LYS A N 20
ATOM 8684 C CA . LYS A 1 27 ? -0.893 -0.279 -4.788 1.00 1.00 27 LYS A CA 20
ATOM 8685 C C . LYS A 1 27 ? 0.560 -0.723 -4.939 1.00 1.00 27 LYS A C 20
ATOM 8686 O O . LYS A 1 27 ? 1.481 -0.017 -4.530 1.00 1.00 27 LYS A O 20
ATOM 8705 N N . LEU A 1 28 ? 0.755 -1.881 -5.564 1.00 1.00 28 LEU A N 20
ATOM 8706 C CA . LEU A 1 28 ? 2.092 -2.410 -5.808 1.00 1.00 28 LEU A CA 20
ATOM 8707 C C . LEU A 1 28 ? 2.876 -1.486 -6.726 1.00 1.00 28 LEU A C 20
ATOM 8708 O O . LEU A 1 28 ? 2.306 -0.692 -7.472 1.00 1.00 28 LEU A O 20
ATOM 8724 N N . ASP A 1 29 ? 4.190 -1.599 -6.654 1.00 1.00 29 ASP A N 20
ATOM 8725 C CA . ASP A 1 29 ? 5.081 -0.780 -7.467 1.00 1.00 29 ASP A CA 20
ATOM 8726 C C . ASP A 1 29 ? 4.939 -1.124 -8.947 1.00 1.00 29 ASP A C 20
ATOM 8727 O O . ASP A 1 29 ? 5.827 -1.736 -9.542 1.00 1.00 29 ASP A O 20
ATOM 8736 N N . TRP A 1 30 ? 3.816 -0.726 -9.536 1.00 1.00 30 TRP A N 20
ATOM 8737 C CA . TRP A 1 30 ? 3.556 -0.990 -10.946 1.00 1.00 30 TRP A CA 20
ATOM 8738 C C . TRP A 1 30 ? 4.623 -0.345 -11.826 1.00 1.00 30 TRP A C 20
ATOM 8739 O O . TRP A 1 30 ? 5.630 -1.020 -12.126 1.00 1.00 30 TRP A O 20
ATOM 8761 N N . ASP A 1 1 ? 3.030 -6.414 11.095 1.00 1.00 1 ASP A N 21
ATOM 8762 C CA . ASP A 1 1 ? 3.365 -7.679 10.391 1.00 1.00 1 ASP A CA 21
ATOM 8763 C C . ASP A 1 1 ? 2.668 -7.759 9.037 1.00 1.00 1 ASP A C 21
ATOM 8764 O O . ASP A 1 1 ? 3.320 -7.830 7.995 1.00 1.00 1 ASP A O 21
ATOM 8775 N N . ASP A 1 2 ? 1.339 -7.746 9.060 1.00 1.00 2 ASP A N 21
ATOM 8776 C CA . ASP A 1 2 ? 0.552 -7.816 7.837 1.00 1.00 2 ASP A CA 21
ATOM 8777 C C . ASP A 1 2 ? 0.764 -6.569 6.983 1.00 1.00 2 ASP A C 21
ATOM 8778 O O . ASP A 1 2 ? 0.748 -6.640 5.755 1.00 1.00 2 ASP A O 21
ATOM 8787 N N . CYS A 1 3 ? 0.961 -5.430 7.651 1.00 1.00 3 CYS A N 21
ATOM 8788 C CA . CYS A 1 3 ? 1.180 -4.144 6.981 1.00 1.00 3 CYS A CA 21
ATOM 8789 C C . CYS A 1 3 ? 0.246 -3.941 5.793 1.00 1.00 3 CYS A C 21
ATOM 8790 O O . CYS A 1 3 ? -0.617 -4.773 5.513 1.00 1.00 3 CYS A O 21
ATOM 8797 N N . GLY A 1 4 ? 0.406 -2.804 5.118 1.00 1.00 4 GLY A N 21
ATOM 8798 C CA . GLY A 1 4 ? -0.424 -2.475 3.994 1.00 1.00 4 GLY A CA 21
ATOM 8799 C C . GLY A 1 4 ? -0.694 -3.643 3.063 1.00 1.00 4 GLY A C 21
ATOM 8800 O O . GLY A 1 4 ? -0.067 -4.696 3.168 1.00 1.00 4 GLY A O 21
ATOM 8804 N N . LYS A 1 5 ? -1.622 -3.437 2.141 1.00 1.00 5 LYS A N 21
ATOM 8805 C CA . LYS A 1 5 ? -1.985 -4.453 1.163 1.00 1.00 5 LYS A CA 21
ATOM 8806 C C . LYS A 1 5 ? -2.250 -3.799 -0.187 1.00 1.00 5 LYS A C 21
ATOM 8807 O O . LYS A 1 5 ? -1.972 -2.621 -0.368 1.00 1.00 5 LYS A O 21
ATOM 8826 N N . LEU A 1 6 ? -2.779 -4.559 -1.136 1.00 1.00 6 LEU A N 21
ATOM 8827 C CA . LEU A 1 6 ? -3.064 -4.023 -2.458 1.00 1.00 6 LEU A CA 21
ATOM 8828 C C . LEU A 1 6 ? -4.234 -3.042 -2.422 1.00 1.00 6 LEU A C 21
ATOM 8829 O O . LEU A 1 6 ? -5.393 -3.453 -2.367 1.00 1.00 6 LEU A O 21
ATOM 8845 N N . PHE A 1 7 ? -3.927 -1.743 -2.460 1.00 1.00 7 PHE A N 21
ATOM 8846 C CA . PHE A 1 7 ? -4.974 -0.707 -2.440 1.00 1.00 7 PHE A CA 21
ATOM 8847 C C . PHE A 1 7 ? -5.588 -0.545 -1.050 1.00 1.00 7 PHE A C 21
ATOM 8848 O O . PHE A 1 7 ? -6.517 0.240 -0.867 1.00 1.00 7 PHE A O 21
ATOM 8865 N N . SER A 1 8 ? -5.072 -1.285 -0.074 1.00 1.00 8 SER A N 21
ATOM 8866 C CA . SER A 1 8 ? -5.585 -1.206 1.287 1.00 1.00 8 SER A CA 21
ATOM 8867 C C . SER A 1 8 ? -5.220 0.120 1.936 1.00 1.00 8 SER A C 21
ATOM 8868 O O . SER A 1 8 ? -4.399 0.173 2.851 1.00 1.00 8 SER A O 21
ATOM 8876 N N . GLY A 1 9 ? -5.853 1.185 1.453 1.00 1.00 9 GLY A N 21
ATOM 8877 C CA . GLY A 1 9 ? -5.615 2.524 1.982 1.00 1.00 9 GLY A CA 21
ATOM 8878 C C . GLY A 1 9 ? -4.199 2.735 2.481 1.00 1.00 9 GLY A C 21
ATOM 8879 O O . GLY A 1 9 ? -3.248 2.180 1.933 1.00 1.00 9 GLY A O 21
ATOM 8883 N N . CYS A 1 10 ? -4.065 3.537 3.528 1.00 1.00 10 CYS A N 21
ATOM 8884 C CA . CYS A 1 10 ? -2.765 3.822 4.112 1.00 1.00 10 CYS A CA 21
ATOM 8885 C C . CYS A 1 10 ? -2.855 3.921 5.633 1.00 1.00 10 CYS A C 21
ATOM 8886 O O . CYS A 1 10 ? -3.205 4.967 6.178 1.00 1.00 10 CYS A O 21
ATOM 8893 N N . ASP A 1 11 ? -2.539 2.820 6.311 1.00 1.00 11 ASP A N 21
ATOM 8894 C CA . ASP A 1 11 ? -2.584 2.775 7.771 1.00 1.00 11 ASP A CA 21
ATOM 8895 C C . ASP A 1 11 ? -1.469 3.618 8.385 1.00 1.00 11 ASP A C 21
ATOM 8896 O O . ASP A 1 11 ? -0.704 4.268 7.674 1.00 1.00 11 ASP A O 21
ATOM 8905 N N . THR A 1 12 ? -1.389 3.604 9.713 1.00 1.00 12 THR A N 21
ATOM 8906 C CA . THR A 1 12 ? -0.374 4.366 10.431 1.00 1.00 12 THR A CA 21
ATOM 8907 C C . THR A 1 12 ? 1.021 3.769 10.228 1.00 1.00 12 THR A C 21
ATOM 8908 O O . THR A 1 12 ? 1.693 4.065 9.241 1.00 1.00 12 THR A O 21
ATOM 8919 N N . ASN A 1 13 ? 1.451 2.933 11.169 1.00 1.00 13 ASN A N 21
ATOM 8920 C CA . ASN A 1 13 ? 2.765 2.300 11.096 1.00 1.00 13 ASN A CA 21
ATOM 8921 C C . ASN A 1 13 ? 2.815 1.269 9.974 1.00 1.00 13 ASN A C 21
ATOM 8922 O O . ASN A 1 13 ? 3.562 1.424 9.007 1.00 1.00 13 ASN A O 21
ATOM 8933 N N . ALA A 1 14 ? 2.011 0.219 10.106 1.00 1.00 14 ALA A N 21
ATOM 8934 C CA . ALA A 1 14 ? 1.951 -0.841 9.105 1.00 1.00 14 ALA A CA 21
ATOM 8935 C C . ALA A 1 14 ? 1.279 -0.366 7.812 1.00 1.00 14 ALA A C 21
ATOM 8936 O O . ALA A 1 14 ? 0.759 -1.177 7.036 1.00 1.00 14 ALA A O 21
ATOM 8943 N N . ASP A 1 15 ? 1.293 0.951 7.588 1.00 1.00 15 ASP A N 21
ATOM 8944 C CA . ASP A 1 15 ? 0.683 1.552 6.405 1.00 1.00 15 ASP A CA 21
ATOM 8945 C C . ASP A 1 15 ? 0.908 0.701 5.164 1.00 1.00 15 ASP A C 21
ATOM 8946 O O . ASP A 1 15 ? -0.040 0.159 4.600 1.00 1.00 15 ASP A O 21
ATOM 8955 N N . CYS A 1 16 ? 2.162 0.579 4.748 1.00 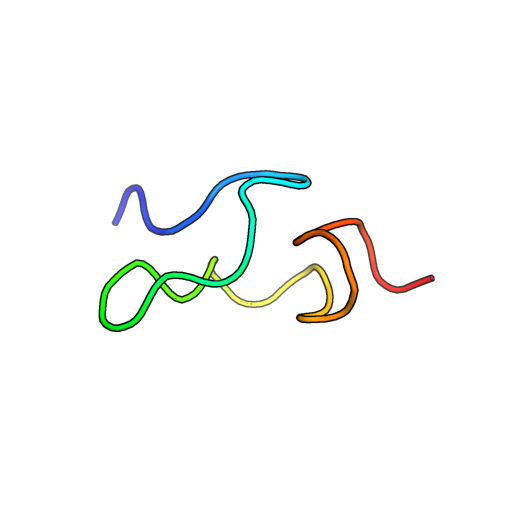1.00 16 CYS A N 21
ATOM 8956 C CA . CYS A 1 16 ? 2.491 -0.213 3.578 1.00 1.00 16 CYS A CA 21
ATOM 8957 C C . CYS A 1 16 ? 3.932 -0.703 3.623 1.00 1.00 16 CYS A C 21
ATOM 8958 O O . CYS A 1 16 ? 4.873 0.091 3.611 1.00 1.00 16 CYS A O 21
ATOM 8965 N N . CYS A 1 17 ? 4.093 -2.019 3.664 1.00 1.00 17 CYS A N 21
ATOM 8966 C CA . CYS A 1 17 ? 5.419 -2.630 3.698 1.00 1.00 17 CYS A CA 21
ATOM 8967 C C . CYS A 1 17 ? 6.281 -2.132 2.539 1.00 1.00 17 CYS A C 21
ATOM 8968 O O . CYS A 1 17 ? 5.810 -1.395 1.673 1.00 1.00 17 CYS A O 21
ATOM 8975 N N . GLU A 1 18 ? 7.548 -2.533 2.537 1.00 1.00 18 GLU A N 21
ATOM 8976 C CA . GLU A 1 18 ? 8.485 -2.125 1.497 1.00 1.00 18 GLU A CA 21
ATOM 8977 C C . GLU A 1 18 ? 8.169 -2.780 0.150 1.00 1.00 18 GLU A C 21
ATOM 8978 O O . GLU A 1 18 ? 8.989 -3.517 -0.398 1.00 1.00 18 GLU A O 21
ATOM 8990 N N . GLY A 1 19 ? 6.985 -2.500 -0.388 1.00 1.00 19 GLY A N 21
ATOM 8991 C CA . GLY A 1 19 ? 6.602 -3.062 -1.670 1.00 1.00 19 GLY A CA 21
ATOM 8992 C C . GLY A 1 19 ? 5.707 -2.122 -2.447 1.00 1.00 19 GLY A C 21
ATOM 8993 O O . GLY A 1 19 ? 6.101 -1.582 -3.480 1.00 1.00 19 GLY A O 21
ATOM 8997 N N . TYR A 1 20 ? 4.501 -1.924 -1.937 1.00 1.00 20 TYR A N 21
ATOM 8998 C CA . TYR A 1 20 ? 3.532 -1.042 -2.562 1.00 1.00 20 TYR A CA 21
ATOM 8999 C C . TYR A 1 20 ? 3.696 0.386 -2.048 1.00 1.00 20 TYR A C 21
ATOM 9000 O O . TYR A 1 20 ? 4.321 0.612 -1.011 1.00 1.00 20 TYR A O 21
ATOM 9018 N N . VAL A 1 21 ? 3.145 1.347 -2.782 1.00 1.00 21 VAL A N 21
ATOM 9019 C CA . VAL A 1 21 ? 3.249 2.754 -2.395 1.00 1.00 21 VAL A CA 21
ATOM 9020 C C . VAL A 1 21 ? 2.195 3.115 -1.353 1.00 1.00 21 VAL A C 21
ATOM 9021 O O . VAL A 1 21 ? 1.563 2.236 -0.767 1.00 1.00 21 VAL A O 21
ATOM 9034 N N . CYS A 1 22 ? 2.010 4.413 -1.121 1.00 1.00 22 CYS A N 21
ATOM 9035 C CA . CYS A 1 22 ? 1.032 4.878 -0.145 1.00 1.00 22 CYS A CA 21
ATOM 9036 C C . CYS A 1 22 ? 0.228 6.054 -0.685 1.00 1.00 22 CYS A C 21
ATOM 9037 O O . CYS A 1 22 ? -0.258 6.894 0.072 1.00 1.00 22 CYS A O 21
ATOM 9044 N N . ARG A 1 23 ? 0.078 6.094 -1.998 1.00 1.00 23 ARG A N 21
ATOM 9045 C CA . ARG A 1 23 ? -0.686 7.151 -2.647 1.00 1.00 23 ARG A CA 21
ATOM 9046 C C . ARG A 1 23 ? -2.175 6.975 -2.341 1.00 1.00 23 ARG A C 21
ATOM 9047 O O . ARG A 1 23 ? -2.536 6.602 -1.225 1.00 1.00 23 ARG A O 21
ATOM 9068 N N . LEU A 1 24 ? -3.042 7.217 -3.326 1.00 1.00 24 LEU A N 21
ATOM 9069 C CA . LEU A 1 24 ? -4.478 7.049 -3.121 1.00 1.00 24 LEU A CA 21
ATOM 9070 C C . LEU A 1 24 ? -4.769 5.664 -2.547 1.00 1.00 24 LEU A C 21
ATOM 9071 O O . LEU A 1 24 ? -5.761 5.461 -1.847 1.00 1.00 24 LEU A O 21
ATOM 9087 N N . TRP A 1 25 ? -3.880 4.719 -2.844 1.00 1.00 25 TRP A N 21
ATOM 9088 C CA . TRP A 1 25 ? -4.008 3.349 -2.361 1.00 1.00 25 TRP A CA 21
ATOM 9089 C C . TRP A 1 25 ? -2.648 2.759 -2.055 1.00 1.00 25 TRP A C 21
ATOM 9090 O O . TRP A 1 25 ? -1.608 3.351 -2.343 1.00 1.00 25 TRP A O 21
ATOM 9111 N N . CYS A 1 26 ? -2.680 1.556 -1.515 1.00 1.00 26 CYS A N 21
ATOM 9112 C CA . CYS A 1 26 ? -1.480 0.819 -1.209 1.00 1.00 26 CYS A CA 21
ATOM 9113 C C . CYS A 1 26 ? -1.186 -0.117 -2.374 1.00 1.00 26 CYS A C 21
ATOM 9114 O O . CYS A 1 26 ? -1.094 -1.334 -2.225 1.00 1.00 26 CYS A O 21
ATOM 9121 N N . LYS A 1 27 ? -1.103 0.493 -3.546 1.00 1.00 27 LYS A N 21
ATOM 9122 C CA . LYS A 1 27 ? -0.857 -0.205 -4.806 1.00 1.00 27 LYS A CA 21
ATOM 9123 C C . LYS A 1 27 ? 0.589 -0.683 -4.919 1.00 1.00 27 LYS A C 21
ATOM 9124 O O . LYS A 1 27 ? 1.510 -0.026 -4.432 1.00 1.00 27 LYS A O 21
ATOM 9143 N N . LEU A 1 28 ? 0.780 -1.812 -5.595 1.00 1.00 28 LEU A N 21
ATOM 9144 C CA . LEU A 1 28 ? 2.110 -2.366 -5.807 1.00 1.00 28 LEU A CA 21
ATOM 9145 C C . LEU A 1 28 ? 2.971 -1.405 -6.614 1.00 1.00 28 LEU A C 21
ATOM 9146 O O . LEU A 1 28 ? 2.464 -0.552 -7.341 1.00 1.00 28 LEU A O 21
ATOM 9162 N N . ASP A 1 29 ? 4.275 -1.556 -6.472 1.00 1.00 29 ASP A N 21
ATOM 9163 C CA . ASP A 1 29 ? 5.230 -0.709 -7.178 1.00 1.00 29 ASP A CA 21
ATOM 9164 C C . ASP A 1 29 ? 5.183 -0.969 -8.681 1.00 1.00 29 ASP A C 21
ATOM 9165 O O . ASP A 1 29 ? 6.105 -1.553 -9.251 1.00 1.00 29 ASP A O 21
ATOM 9174 N N . TRP A 1 30 ? 4.102 -0.531 -9.318 1.00 1.00 30 TRP A N 21
ATOM 9175 C CA . TRP A 1 30 ? 3.935 -0.716 -10.755 1.00 1.00 30 TRP A CA 21
ATOM 9176 C C . TRP A 1 30 ? 5.034 0.007 -11.528 1.00 1.00 30 TRP A C 21
ATOM 9177 O O . TRP A 1 30 ? 6.055 -0.638 -11.846 1.00 1.00 30 TRP A O 21
ATOM 9199 N N . ASP A 1 1 ? 3.520 -8.279 7.524 1.00 1.00 1 ASP A N 22
ATOM 9200 C CA . ASP A 1 1 ? 2.186 -8.821 7.155 1.00 1.00 1 ASP A CA 22
ATOM 9201 C C . ASP A 1 1 ? 1.072 -7.856 7.546 1.00 1.00 1 ASP A C 22
ATOM 9202 O O . ASP A 1 1 ? 0.138 -7.625 6.777 1.00 1.00 1 ASP A O 22
ATOM 9213 N N . ASP A 1 2 ? 1.176 -7.294 8.746 1.00 1.00 2 ASP A N 22
ATOM 9214 C CA . ASP A 1 2 ? 0.180 -6.355 9.240 1.00 1.00 2 ASP A CA 22
ATOM 9215 C C . ASP A 1 2 ? 0.177 -5.077 8.405 1.00 1.00 2 ASP A C 22
ATOM 9216 O O . ASP A 1 2 ? -0.861 -4.438 8.233 1.00 1.00 2 ASP A O 22
ATOM 9225 N N . CYS A 1 3 ? 1.347 -4.711 7.890 1.00 1.00 3 CYS A N 22
ATOM 9226 C CA . CYS A 1 3 ? 1.481 -3.508 7.074 1.00 1.00 3 CYS A CA 22
ATOM 9227 C C . CYS A 1 3 ? 0.497 -3.506 5.914 1.00 1.00 3 CYS A C 22
ATOM 9228 O O . CYS A 1 3 ? -0.169 -4.507 5.647 1.00 1.00 3 CYS A O 22
ATOM 9235 N N . GLY A 1 4 ? 0.394 -2.358 5.247 1.00 1.00 4 GLY A N 22
ATOM 9236 C CA . GLY A 1 4 ? -0.513 -2.199 4.146 1.00 1.00 4 GLY A CA 22
ATOM 9237 C C . GLY A 1 4 ? -0.582 -3.396 3.218 1.00 1.00 4 GLY A C 22
ATOM 9238 O O . GLY A 1 4 ? 0.254 -4.297 3.278 1.00 1.00 4 GLY A O 22
ATOM 9242 N N . LYS A 1 5 ? -1.581 -3.386 2.347 1.00 1.00 5 LYS A N 22
ATOM 9243 C CA . LYS A 1 5 ? -1.777 -4.456 1.378 1.00 1.00 5 LYS A CA 22
ATOM 9244 C C . LYS A 1 5 ? -2.224 -3.885 0.039 1.00 1.00 5 LYS A C 22
ATOM 9245 O O . LYS A 1 5 ? -2.471 -2.690 -0.081 1.00 1.00 5 LYS A O 22
ATOM 9264 N N . LEU A 1 6 ? -2.327 -4.744 -0.966 1.00 1.00 6 LEU A N 22
ATOM 9265 C CA . LEU A 1 6 ? -2.743 -4.317 -2.303 1.00 1.00 6 LEU A CA 22
ATOM 9266 C C . LEU A 1 6 ? -3.947 -3.372 -2.246 1.00 1.00 6 LEU A C 22
ATOM 9267 O O . LEU A 1 6 ? -5.091 -3.819 -2.170 1.00 1.00 6 LEU A O 22
ATOM 9283 N N . PHE A 1 7 ? -3.680 -2.062 -2.292 1.00 1.00 7 PHE A N 22
ATOM 9284 C CA . PHE A 1 7 ? -4.754 -1.053 -2.254 1.00 1.00 7 PHE A CA 22
ATOM 9285 C C . PHE A 1 7 ? -5.335 -0.889 -0.849 1.00 1.00 7 PHE A C 22
ATOM 9286 O O . PHE A 1 7 ? -6.263 -0.105 -0.645 1.00 1.00 7 PHE A O 22
ATOM 9303 N N . SER A 1 8 ? -4.795 -1.626 0.115 1.00 1.00 8 SER A N 22
ATOM 9304 C CA . SER A 1 8 ? -5.272 -1.552 1.490 1.00 1.00 8 SER A CA 22
ATOM 9305 C C . SER A 1 8 ? -4.892 -0.230 2.144 1.00 1.00 8 SER A C 22
ATOM 9306 O O . SER A 1 8 ? -4.030 -0.185 3.023 1.00 1.00 8 SER A O 22
ATOM 9314 N N . GLY A 1 9 ? -5.556 0.838 1.713 1.00 1.00 9 GLY A N 22
ATOM 9315 C CA . GLY A 1 9 ? -5.307 2.169 2.259 1.00 1.00 9 GLY A CA 22
ATOM 9316 C C . GLY A 1 9 ? -3.873 2.388 2.706 1.00 1.00 9 GLY A C 22
ATOM 9317 O O . GLY A 1 9 ? -2.938 1.843 2.120 1.00 1.00 9 GLY A O 22
ATOM 9321 N N . CYS A 1 10 ? -3.708 3.187 3.754 1.00 1.00 10 CYS A N 22
ATOM 9322 C CA . CYS A 1 10 ? -2.390 3.484 4.299 1.00 1.00 10 CYS A CA 22
ATOM 9323 C C . CYS A 1 10 ? -2.500 3.995 5.735 1.00 1.00 10 CYS A C 22
ATOM 9324 O O . CYS A 1 10 ? -2.549 5.202 5.973 1.00 1.00 10 CYS A O 22
ATOM 9331 N N . ASP A 1 11 ? -2.544 3.065 6.686 1.00 1.00 11 ASP A N 22
ATOM 9332 C CA . ASP A 1 11 ? -2.654 3.415 8.100 1.00 1.00 11 ASP A CA 22
ATOM 9333 C C . ASP A 1 11 ? -1.367 4.053 8.618 1.00 1.00 11 ASP A C 22
ATOM 9334 O O . ASP A 1 11 ? -0.479 4.404 7.842 1.00 1.00 11 ASP A O 22
ATOM 9343 N N . THR A 1 12 ? -1.277 4.202 9.938 1.00 1.00 12 THR A N 22
ATOM 9344 C CA . THR A 1 12 ? -0.105 4.799 10.566 1.00 1.00 12 THR A CA 22
ATOM 9345 C C . THR A 1 12 ? 1.106 3.877 10.464 1.00 1.00 12 THR A C 22
ATOM 9346 O O . THR A 1 12 ? 1.920 4.004 9.550 1.00 1.00 12 THR A O 22
ATOM 9357 N N . ASN A 1 13 ? 1.216 2.951 11.404 1.00 1.00 13 ASN A N 22
ATOM 9358 C CA . ASN A 1 13 ? 2.325 2.004 11.423 1.00 1.00 13 ASN A CA 22
ATOM 9359 C C . ASN A 1 13 ? 2.273 1.094 10.201 1.00 1.00 13 ASN A C 22
ATOM 9360 O O . ASN A 1 13 ? 3.189 1.087 9.378 1.00 1.00 13 ASN A O 22
ATOM 9371 N N . ALA A 1 14 ? 1.189 0.334 10.086 1.00 1.00 14 ALA A N 22
ATOM 9372 C CA . ALA A 1 14 ? 0.992 -0.578 8.965 1.00 1.00 14 ALA A CA 22
ATOM 9373 C C . ALA A 1 14 ? 0.710 0.174 7.662 1.00 1.00 14 ALA A C 22
ATOM 9374 O O . ALA A 1 14 ? 0.089 -0.373 6.746 1.00 1.00 14 ALA A O 22
ATOM 9381 N N . ASP A 1 15 ? 1.159 1.430 7.588 1.00 1.00 15 ASP A N 22
ATOM 9382 C CA . ASP A 1 15 ? 0.940 2.274 6.413 1.00 1.00 15 ASP A CA 22
ATOM 9383 C C . ASP A 1 15 ? 1.065 1.491 5.112 1.00 1.00 15 ASP A C 22
ATOM 9384 O O . ASP A 1 15 ? 0.143 1.487 4.298 1.00 1.00 15 ASP A O 22
ATOM 9393 N N . CYS A 1 16 ? 2.199 0.831 4.911 1.00 1.00 16 CYS A N 22
ATOM 9394 C CA . CYS A 1 16 ? 2.397 0.062 3.692 1.00 1.00 16 CYS A CA 22
ATOM 9395 C C . CYS A 1 16 ? 3.721 -0.685 3.692 1.00 1.00 16 CYS A C 22
ATOM 9396 O O . CYS A 1 16 ? 4.792 -0.091 3.823 1.00 1.00 16 CYS A O 22
ATOM 9403 N N . CYS A 1 17 ? 3.626 -1.994 3.527 1.00 1.00 17 CYS A N 22
ATOM 9404 C CA . CYS A 1 17 ? 4.807 -2.861 3.487 1.00 1.00 17 CYS A CA 22
ATOM 9405 C C . CYS A 1 17 ? 5.851 -2.317 2.514 1.00 1.00 17 CYS A C 22
ATOM 9406 O O . CYS A 1 17 ? 5.536 -1.520 1.631 1.00 1.00 17 CYS A O 22
ATOM 9413 N N . GLU A 1 18 ? 7.095 -2.752 2.686 1.00 1.00 18 GLU A N 22
ATOM 9414 C CA . GLU A 1 18 ? 8.191 -2.312 1.832 1.00 1.00 18 GLU A CA 22
ATOM 9415 C C . GLU A 1 18 ? 8.081 -2.888 0.416 1.00 1.00 18 GLU A C 22
ATOM 9416 O O . GLU A 1 18 ? 8.991 -3.571 -0.055 1.00 1.00 18 GLU A O 22
ATOM 9428 N N . GLY A 1 19 ? 6.973 -2.603 -0.264 1.00 1.00 19 GLY A N 22
ATOM 9429 C CA . GLY A 1 19 ? 6.787 -3.094 -1.616 1.00 1.00 19 GLY A CA 22
ATOM 9430 C C . GLY A 1 19 ? 5.954 -2.142 -2.446 1.00 1.00 19 GLY A C 22
ATOM 9431 O O . GLY A 1 19 ? 6.452 -1.517 -3.382 1.00 1.00 19 GLY A O 22
ATOM 9435 N N . TYR A 1 20 ? 4.684 -2.025 -2.087 1.00 1.00 20 TYR A N 22
ATOM 9436 C CA . TYR A 1 20 ? 3.767 -1.138 -2.782 1.00 1.00 20 TYR A CA 22
ATOM 9437 C C . TYR A 1 20 ? 3.940 0.301 -2.300 1.00 1.00 20 TYR A C 22
ATOM 9438 O O . TYR A 1 20 ? 4.670 0.560 -1.343 1.00 1.00 20 TYR A O 22
ATOM 9456 N N . VAL A 1 21 ? 3.271 1.236 -2.971 1.00 1.00 21 VAL A N 22
ATOM 9457 C CA . VAL A 1 21 ? 3.362 2.647 -2.610 1.00 1.00 21 VAL A CA 22
ATOM 9458 C C . VAL A 1 21 ? 2.326 3.013 -1.554 1.00 1.00 21 VAL A C 22
ATOM 9459 O O . VAL A 1 21 ? 1.509 2.181 -1.161 1.00 1.00 21 VAL A O 22
ATOM 9472 N N . CYS A 1 22 ? 2.361 4.262 -1.097 1.00 1.00 22 CYS A N 22
ATOM 9473 C CA . CYS A 1 22 ? 1.417 4.726 -0.086 1.00 1.00 22 CYS A CA 22
ATOM 9474 C C . CYS A 1 22 ? 0.528 5.836 -0.630 1.00 1.00 22 CYS A C 22
ATOM 9475 O O . CYS A 1 22 ? 0.079 6.710 0.112 1.00 1.00 22 CYS A O 22
ATOM 9482 N N . ARG A 1 23 ? 0.265 5.779 -1.926 1.00 1.00 23 ARG A N 22
ATOM 9483 C CA . ARG A 1 23 ? -0.590 6.763 -2.578 1.00 1.00 23 ARG A CA 22
ATOM 9484 C C . ARG A 1 23 ? -2.039 6.562 -2.129 1.00 1.00 23 ARG A C 22
ATOM 9485 O O . ARG A 1 23 ? -2.279 6.075 -1.025 1.00 1.00 23 ARG A O 22
ATOM 9506 N N . LEU A 1 24 ? -3.006 6.916 -2.979 1.00 1.00 24 LEU A N 22
ATOM 9507 C CA . LEU A 1 24 ? -4.415 6.737 -2.635 1.00 1.00 24 LEU A CA 22
ATOM 9508 C C . LEU A 1 24 ? -4.652 5.326 -2.096 1.00 1.00 24 LEU A C 22
ATOM 9509 O O . LEU A 1 24 ? -5.546 5.098 -1.281 1.00 1.00 24 LEU A O 22
ATOM 9525 N N . TRP A 1 25 ? -3.825 4.390 -2.554 1.00 1.00 25 TRP A N 22
ATOM 9526 C CA . TRP A 1 25 ? -3.908 3.000 -2.126 1.00 1.00 25 TRP A CA 22
ATOM 9527 C C . TRP A 1 25 ? -2.525 2.427 -1.910 1.00 1.00 25 TRP A C 22
ATOM 9528 O O . TRP A 1 25 ? -1.517 3.034 -2.269 1.00 1.00 25 TRP A O 22
ATOM 9549 N N . CYS A 1 26 ? -2.499 1.218 -1.381 1.00 1.00 26 CYS A N 22
ATOM 9550 C CA . CYS A 1 26 ? -1.260 0.509 -1.181 1.00 1.00 26 CYS A CA 22
ATOM 9551 C C . CYS A 1 26 ? -1.006 -0.342 -2.420 1.00 1.00 26 CYS A C 22
ATOM 9552 O O . CYS A 1 26 ? -0.851 -1.561 -2.343 1.00 1.00 26 CYS A O 22
ATOM 9559 N N . LYS A 1 27 ? -1.031 0.330 -3.568 1.00 1.00 27 LYS A N 22
ATOM 9560 C CA . LYS A 1 27 ? -0.843 -0.300 -4.870 1.00 1.00 27 LYS A CA 22
ATOM 9561 C C . LYS A 1 27 ? 0.610 -0.715 -5.091 1.00 1.00 27 LYS A C 22
ATOM 9562 O O . LYS A 1 27 ? 1.534 -0.035 -4.646 1.00 1.00 27 LYS A O 22
ATOM 9581 N N . LEU A 1 28 ? 0.803 -1.820 -5.806 1.00 1.00 28 LEU A N 22
ATOM 9582 C CA . LEU A 1 28 ? 2.142 -2.311 -6.112 1.00 1.00 28 LEU A CA 22
ATOM 9583 C C . LEU A 1 28 ? 2.930 -1.274 -6.898 1.00 1.00 28 LEU A C 22
ATOM 9584 O O . LEU A 1 28 ? 2.361 -0.388 -7.534 1.00 1.00 28 LEU A O 22
ATOM 9600 N N . ASP A 1 29 ? 4.243 -1.395 -6.837 1.00 1.00 29 ASP A N 22
ATOM 9601 C CA . ASP A 1 29 ? 5.136 -0.476 -7.533 1.00 1.00 29 ASP A CA 22
ATOM 9602 C C . ASP A 1 29 ? 4.982 -0.604 -9.046 1.00 1.00 29 ASP A C 22
ATOM 9603 O O . ASP A 1 29 ? 5.854 -1.147 -9.725 1.00 1.00 29 ASP A O 22
ATOM 9612 N N . TRP A 1 30 ? 3.868 -0.101 -9.567 1.00 1.00 30 TRP A N 22
ATOM 9613 C CA . TRP A 1 30 ? 3.598 -0.158 -10.999 1.00 1.00 30 TRP A CA 22
ATOM 9614 C C . TRP A 1 30 ? 4.703 0.538 -11.790 1.00 1.00 30 TRP A C 22
ATOM 9615 O O . TRP A 1 30 ? 5.661 -0.151 -12.198 1.00 1.00 30 TRP A O 22
ATOM 9637 N N . ASP A 1 1 ? 2.795 -7.089 12.571 1.00 1.00 1 ASP A N 23
ATOM 9638 C CA . ASP A 1 1 ? 3.480 -7.801 11.460 1.00 1.00 1 ASP A CA 23
ATOM 9639 C C . ASP A 1 1 ? 2.772 -7.560 10.131 1.00 1.00 1 ASP A C 23
ATOM 9640 O O . ASP A 1 1 ? 3.413 -7.304 9.112 1.00 1.00 1 ASP A O 23
ATOM 9651 N N . ASP A 1 2 ? 1.445 -7.645 10.148 1.00 1.00 2 ASP A N 23
ATOM 9652 C CA . ASP A 1 2 ? 0.650 -7.436 8.947 1.00 1.00 2 ASP A CA 23
ATOM 9653 C C . ASP A 1 2 ? 0.767 -5.993 8.463 1.00 1.00 2 ASP A C 23
ATOM 9654 O O . ASP A 1 2 ? 0.443 -5.055 9.191 1.00 1.00 2 ASP A O 23
ATOM 9663 N N . CYS A 1 3 ? 1.231 -5.824 7.229 1.00 1.00 3 CYS A N 23
ATOM 9664 C CA . CYS A 1 3 ? 1.390 -4.497 6.647 1.00 1.00 3 CYS A CA 23
ATOM 9665 C C . CYS A 1 3 ? 0.370 -4.251 5.545 1.00 1.00 3 CYS A C 23
ATOM 9666 O O . CYS A 1 3 ? -0.445 -5.120 5.234 1.00 1.00 3 CYS A O 23
ATOM 9673 N N . GLY A 1 4 ? 0.411 -3.047 4.978 1.00 1.00 4 GLY A N 23
ATOM 9674 C CA . GLY A 1 4 ? -0.507 -2.668 3.939 1.00 1.00 4 GLY A CA 23
ATOM 9675 C C . GLY A 1 4 ? -0.785 -3.763 2.927 1.00 1.00 4 GLY A C 23
ATOM 9676 O O . GLY A 1 4 ? -0.084 -4.774 2.874 1.00 1.00 4 GLY A O 23
ATOM 9680 N N . LYS A 1 5 ? -1.809 -3.545 2.114 1.00 1.00 5 LYS A N 23
ATOM 9681 C CA . LYS A 1 5 ? -2.196 -4.498 1.080 1.00 1.00 5 LYS A CA 23
ATOM 9682 C C . LYS A 1 5 ? -2.611 -3.774 -0.194 1.00 1.00 5 LYS A C 23
ATOM 9683 O O . LYS A 1 5 ? -2.783 -2.562 -0.199 1.00 1.00 5 LYS A O 23
ATOM 9702 N N . LEU A 1 6 ? -2.772 -4.529 -1.273 1.00 1.00 6 LEU A N 23
ATOM 9703 C CA . LEU A 1 6 ? -3.164 -3.959 -2.564 1.00 1.00 6 LEU A CA 23
ATOM 9704 C C . LEU A 1 6 ? -4.313 -2.960 -2.421 1.00 1.00 6 LEU A C 23
ATOM 9705 O O . LEU A 1 6 ? -5.466 -3.354 -2.248 1.00 1.00 6 LEU A O 23
ATOM 9721 N N . PHE A 1 7 ? -3.997 -1.664 -2.506 1.00 1.00 7 PHE A N 23
ATOM 9722 C CA . PHE A 1 7 ? -5.024 -0.618 -2.397 1.00 1.00 7 PHE A CA 23
ATOM 9723 C C . PHE A 1 7 ? -5.584 -0.504 -0.980 1.00 1.00 7 PHE A C 23
ATOM 9724 O O . PHE A 1 7 ? -6.506 0.274 -0.737 1.00 1.00 7 PHE A O 23
ATOM 9741 N N . SER A 1 8 ? -5.033 -1.274 -0.048 1.00 1.00 8 SER A N 23
ATOM 9742 C CA . SER A 1 8 ? -5.496 -1.237 1.333 1.00 1.00 8 SER A CA 23
ATOM 9743 C C . SER A 1 8 ? -5.101 0.069 2.008 1.00 1.00 8 SER A C 23
ATOM 9744 O O . SER A 1 8 ? -4.260 0.089 2.907 1.00 1.00 8 SER A O 23
ATOM 9752 N N . GLY A 1 9 ? -5.731 1.151 1.566 1.00 1.00 9 GLY A N 23
ATOM 9753 C CA . GLY A 1 9 ? -5.466 2.474 2.121 1.00 1.00 9 GLY A CA 23
ATOM 9754 C C . GLY A 1 9 ? -4.033 2.664 2.582 1.00 1.00 9 GLY A C 23
ATOM 9755 O O . GLY A 1 9 ? -3.103 2.097 2.007 1.00 1.00 9 GLY A O 23
ATOM 9759 N N . CYS A 1 10 ? -3.862 3.462 3.629 1.00 1.00 10 CYS A N 23
ATOM 9760 C CA . CYS A 1 10 ? -2.548 3.733 4.187 1.00 1.00 10 CYS A CA 23
ATOM 9761 C C . CYS A 1 10 ? -2.630 3.887 5.704 1.00 1.00 10 CYS A C 23
ATOM 9762 O O . CYS A 1 10 ? -2.622 5.002 6.226 1.00 1.00 10 CYS A O 23
ATOM 9769 N N . ASP A 1 11 ? -2.718 2.759 6.404 1.00 1.00 11 ASP A N 23
ATOM 9770 C CA . ASP A 1 11 ? -2.813 2.759 7.862 1.00 1.00 11 ASP A CA 23
ATOM 9771 C C . ASP A 1 11 ? -1.647 3.514 8.496 1.00 1.00 11 ASP A C 23
ATOM 9772 O O . ASP A 1 11 ? -0.882 4.186 7.807 1.00 1.00 11 ASP A O 23
ATOM 9781 N N . THR A 1 12 ? -1.525 3.402 9.815 1.00 1.00 12 THR A N 23
ATOM 9782 C CA . THR A 1 12 ? -0.460 4.075 10.546 1.00 1.00 12 THR A CA 23
ATOM 9783 C C . THR A 1 12 ? 0.902 3.442 10.250 1.00 1.00 12 THR A C 23
ATOM 9784 O O . THR A 1 12 ? 1.548 3.777 9.257 1.00 1.00 12 THR A O 23
ATOM 9795 N N . ASN A 1 13 ? 1.335 2.532 11.117 1.00 1.00 13 ASN A N 23
ATOM 9796 C CA . ASN A 1 13 ? 2.620 1.858 10.949 1.00 1.00 13 ASN A CA 23
ATOM 9797 C C . ASN A 1 13 ? 2.586 0.892 9.769 1.00 1.00 13 ASN A C 23
ATOM 9798 O O . ASN A 1 13 ? 3.386 1.003 8.840 1.00 1.00 13 ASN A O 23
ATOM 9809 N N . ALA A 1 14 ? 1.655 -0.056 9.814 1.00 1.00 14 ALA A N 23
ATOM 9810 C CA . ALA A 1 14 ? 1.510 -1.049 8.754 1.00 1.00 14 ALA A CA 23
ATOM 9811 C C . ALA A 1 14 ? 0.956 -0.442 7.461 1.00 1.00 14 ALA A C 23
ATOM 9812 O O . ALA A 1 14 ? 0.425 -1.164 6.612 1.00 1.00 14 ALA A O 23
ATOM 9819 N N . ASP A 1 15 ? 1.084 0.881 7.313 1.00 1.00 15 ASP A N 23
ATOM 9820 C CA . ASP A 1 15 ? 0.593 1.586 6.130 1.00 1.00 15 ASP A CA 23
ATOM 9821 C C . ASP A 1 15 ? 0.837 0.772 4.864 1.00 1.00 15 ASP A C 23
ATOM 9822 O O . ASP A 1 15 ? -0.066 0.589 4.048 1.00 1.00 15 ASP A O 23
ATOM 9831 N N . CYS A 1 16 ? 2.057 0.279 4.709 1.00 1.00 16 CYS A N 23
ATOM 9832 C CA . CYS A 1 16 ? 2.404 -0.520 3.546 1.00 1.00 16 CYS A CA 23
ATOM 9833 C C . CYS A 1 16 ? 3.858 -0.937 3.575 1.00 1.00 16 CYS A C 23
ATOM 9834 O O . CYS A 1 16 ? 4.762 -0.102 3.616 1.00 1.00 16 CYS A O 23
ATOM 9841 N N . CYS A 1 17 ? 4.069 -2.237 3.538 1.00 1.00 17 CYS A N 23
ATOM 9842 C CA . CYS A 1 17 ? 5.418 -2.792 3.541 1.00 1.00 17 CYS A CA 23
ATOM 9843 C C . CYS A 1 17 ? 6.279 -2.101 2.488 1.00 1.00 17 CYS A C 23
ATOM 9844 O O . CYS A 1 17 ? 5.768 -1.366 1.643 1.00 1.00 17 CYS A O 23
ATOM 9851 N N . GLU A 1 18 ? 7.582 -2.336 2.545 1.00 1.00 18 GLU A N 23
ATOM 9852 C CA . GLU A 1 18 ? 8.506 -1.732 1.599 1.00 1.00 18 GLU A CA 23
ATOM 9853 C C . GLU A 1 18 ? 8.333 -2.327 0.202 1.00 1.00 18 GLU A C 23
ATOM 9854 O O . GLU A 1 18 ? 9.242 -2.968 -0.326 1.00 1.00 18 GLU A O 23
ATOM 9866 N N . GLY A 1 19 ? 7.162 -2.115 -0.395 1.00 1.00 19 GLY A N 23
ATOM 9867 C CA . GLY A 1 19 ? 6.909 -2.644 -1.720 1.00 1.00 19 GLY A CA 23
ATOM 9868 C C . GLY A 1 19 ? 6.085 -1.708 -2.580 1.00 1.00 19 GLY A C 23
ATOM 9869 O O . GLY A 1 19 ? 6.563 -1.213 -3.601 1.00 1.00 19 GLY A O 23
ATOM 9873 N N . TYR A 1 20 ? 4.838 -1.476 -2.181 1.00 1.00 20 TYR A N 23
ATOM 9874 C CA . TYR A 1 20 ? 3.949 -0.625 -2.917 1.00 1.00 20 TYR A CA 23
ATOM 9875 C C . TYR A 1 20 ? 4.114 0.830 -2.494 1.00 1.00 20 TYR A C 23
ATOM 9876 O O . TYR A 1 20 ? 4.978 1.154 -1.679 1.00 1.00 20 TYR A O 23
ATOM 9894 N N . VAL A 1 21 ? 3.271 1.700 -3.039 1.00 1.00 21 VAL A N 23
ATOM 9895 C CA . VAL A 1 21 ? 3.319 3.119 -2.699 1.00 1.00 21 VAL A CA 23
ATOM 9896 C C . VAL A 1 21 ? 2.318 3.428 -1.587 1.00 1.00 21 VAL A C 23
ATOM 9897 O O . VAL A 1 21 ? 1.825 2.517 -0.921 1.00 1.00 21 VAL A O 23
ATOM 9910 N N . CYS A 1 22 ? 2.017 4.707 -1.387 1.00 1.00 22 CYS A N 23
ATOM 9911 C CA . CYS A 1 22 ? 1.070 5.108 -0.351 1.00 1.00 22 CYS A CA 23
ATOM 9912 C C . CYS A 1 22 ? 0.265 6.323 -0.788 1.00 1.00 22 CYS A C 23
ATOM 9913 O O . CYS A 1 22 ? -0.172 7.128 0.034 1.00 1.00 22 CYS A O 23
ATOM 9920 N N . ARG A 1 23 ? 0.059 6.440 -2.090 1.00 1.00 23 ARG A N 23
ATOM 9921 C CA . ARG A 1 23 ? -0.709 7.548 -2.639 1.00 1.00 23 ARG A CA 23
ATOM 9922 C C . ARG A 1 23 ? -2.193 7.386 -2.285 1.00 1.00 23 ARG A C 23
ATOM 9923 O O . ARG A 1 23 ? -2.545 7.354 -1.106 1.00 1.00 23 ARG A O 23
ATOM 9944 N N . LEU A 1 24 ? -3.061 7.258 -3.289 1.00 1.00 24 LEU A N 23
ATOM 9945 C CA . LEU A 1 24 ? -4.482 7.073 -3.038 1.00 1.00 24 LEU A CA 23
ATOM 9946 C C . LEU A 1 24 ? -4.742 5.683 -2.460 1.00 1.00 24 LEU A C 23
ATOM 9947 O O . LEU A 1 24 ? -5.772 5.441 -1.830 1.00 1.00 24 LEU A O 23
ATOM 9963 N N . TRP A 1 25 ? -3.797 4.772 -2.688 1.00 1.00 25 TRP A N 23
ATOM 9964 C CA . TRP A 1 25 ? -3.909 3.399 -2.205 1.00 1.00 25 TRP A CA 23
ATOM 9965 C C . TRP A 1 25 ? -2.546 2.757 -2.063 1.00 1.00 25 TRP A C 23
ATOM 9966 O O . TRP A 1 25 ? -1.526 3.314 -2.473 1.00 1.00 25 TRP A O 23
ATOM 9987 N N . CYS A 1 26 ? -2.559 1.543 -1.537 1.00 1.00 26 CYS A N 23
ATOM 9988 C CA . CYS A 1 26 ? -1.355 0.759 -1.403 1.00 1.00 26 CYS A CA 23
ATOM 9989 C C . CYS A 1 26 ? -1.080 0.126 -2.757 1.00 1.00 26 CYS A C 23
ATOM 9990 O O . CYS A 1 26 ? -1.233 -1.083 -2.950 1.00 1.00 26 CYS A O 23
ATOM 9997 N N . LYS A 1 27 ? -0.733 0.995 -3.694 1.00 1.00 27 LYS A N 23
ATOM 9998 C CA . LYS A 1 27 ? -0.464 0.628 -5.079 1.00 1.00 27 LYS A CA 23
ATOM 9999 C C . LYS A 1 27 ? 0.852 -0.113 -5.224 1.00 1.00 27 LYS A C 23
ATOM 10000 O O . LYS A 1 27 ? 1.923 0.489 -5.127 1.00 1.00 27 LYS A O 23
ATOM 10019 N N . LEU A 1 28 ? 0.775 -1.415 -5.468 1.00 1.00 28 LEU A N 23
ATOM 10020 C CA . LEU A 1 28 ? 1.972 -2.229 -5.638 1.00 1.00 28 LEU A CA 23
ATOM 10021 C C . LEU A 1 28 ? 2.919 -1.591 -6.640 1.00 1.00 28 LEU A C 23
ATOM 10022 O O . LEU A 1 28 ? 2.529 -0.725 -7.421 1.00 1.00 28 LEU A O 23
ATOM 10038 N N . ASP A 1 29 ? 4.163 -2.028 -6.597 1.00 1.00 29 ASP A N 23
ATOM 10039 C CA . ASP A 1 29 ? 5.194 -1.515 -7.494 1.00 1.00 29 ASP A CA 23
ATOM 10040 C C . ASP A 1 29 ? 4.836 -1.803 -8.950 1.00 1.00 29 ASP A C 23
ATOM 10041 O O . ASP A 1 29 ? 5.417 -2.685 -9.582 1.00 1.00 29 ASP A O 23
ATOM 10050 N N . TRP A 1 30 ? 3.872 -1.052 -9.473 1.00 1.00 30 TRP A N 23
ATOM 10051 C CA . TRP A 1 30 ? 3.426 -1.221 -10.849 1.00 1.00 30 TRP A CA 23
ATOM 10052 C C . TRP A 1 30 ? 4.494 -0.748 -11.831 1.00 1.00 30 TRP A C 23
ATOM 10053 O O . TRP A 1 30 ? 5.325 -1.583 -12.248 1.00 1.00 30 TRP A O 23
ATOM 10075 N N . ASP A 1 1 ? 3.347 -5.962 11.115 1.00 1.00 1 ASP A N 24
ATOM 10076 C CA . ASP A 1 1 ? 3.653 -7.236 10.413 1.00 1.00 1 ASP A CA 24
ATOM 10077 C C . ASP A 1 1 ? 2.858 -7.355 9.117 1.00 1.00 1 ASP A C 24
ATOM 10078 O O . ASP A 1 1 ? 3.429 -7.362 8.026 1.00 1.00 1 ASP A O 24
ATOM 10089 N N . ASP A 1 2 ? 1.538 -7.450 9.244 1.00 1.00 2 ASP A N 24
ATOM 10090 C CA . ASP A 1 2 ? 0.663 -7.571 8.084 1.00 1.00 2 ASP A CA 24
ATOM 10091 C C . ASP A 1 2 ? 0.871 -6.408 7.117 1.00 1.00 2 ASP A C 24
ATOM 10092 O O . ASP A 1 2 ? 0.737 -6.571 5.904 1.00 1.00 2 ASP A O 24
ATOM 10101 N N . CYS A 1 3 ? 1.199 -5.238 7.671 1.00 1.00 3 CYS A N 24
ATOM 10102 C CA . CYS A 1 3 ? 1.434 -4.020 6.886 1.00 1.00 3 CYS A CA 24
ATOM 10103 C C . CYS A 1 3 ? 0.395 -3.818 5.788 1.00 1.00 3 CYS A C 24
ATOM 10104 O O . CYS A 1 3 ? -0.455 -4.673 5.546 1.00 1.00 3 CYS A O 24
ATOM 10111 N N . GLY A 1 4 ? 0.457 -2.651 5.148 1.00 1.00 4 GLY A N 24
ATOM 10112 C CA . GLY A 1 4 ? -0.473 -2.314 4.107 1.00 1.00 4 GLY A CA 24
ATOM 10113 C C . GLY A 1 4 ? -0.770 -3.459 3.158 1.00 1.00 4 GLY A C 24
ATOM 10114 O O . GLY A 1 4 ? -0.084 -4.481 3.165 1.00 1.00 4 GLY A O 24
ATOM 10118 N N . LYS A 1 5 ? -1.790 -3.275 2.332 1.00 1.00 5 LYS A N 24
ATOM 10119 C CA . LYS A 1 5 ? -2.183 -4.287 1.360 1.00 1.00 5 LYS A CA 24
ATOM 10120 C C . LYS A 1 5 ? -2.594 -3.648 0.041 1.00 1.00 5 LYS A C 24
ATOM 10121 O O . LYS A 1 5 ? -2.751 -2.434 -0.050 1.00 1.00 5 LYS A O 24
ATOM 10140 N N . LEU A 1 6 ? -2.769 -4.479 -0.978 1.00 1.00 6 LEU A N 24
ATOM 10141 C CA . LEU A 1 6 ? -3.160 -4.007 -2.305 1.00 1.00 6 LEU A CA 24
ATOM 10142 C C . LEU A 1 6 ? -4.291 -2.981 -2.235 1.00 1.00 6 LEU A C 24
ATOM 10143 O O . LEU A 1 6 ? -5.459 -3.344 -2.094 1.00 1.00 6 LEU A O 24
ATOM 10159 N N . PHE A 1 7 ? -3.941 -1.696 -2.345 1.00 1.00 7 PHE A N 24
ATOM 10160 C CA . PHE A 1 7 ? -4.947 -0.624 -2.304 1.00 1.00 7 PHE A CA 24
ATOM 10161 C C . PHE A 1 7 ? -5.524 -0.431 -0.901 1.00 1.00 7 PHE A C 24
ATOM 10162 O O . PHE A 1 7 ? -6.426 0.383 -0.706 1.00 1.00 7 PHE A O 24
ATOM 10179 N N . SER A 1 8 ? -5.009 -1.178 0.071 1.00 1.00 8 SER A N 24
ATOM 10180 C CA . SER A 1 8 ? -5.491 -1.074 1.444 1.00 1.00 8 SER A CA 24
ATOM 10181 C C . SER A 1 8 ? -5.072 0.243 2.079 1.00 1.00 8 SER A C 24
ATOM 10182 O O . SER A 1 8 ? -4.279 0.269 3.021 1.00 1.00 8 SER A O 24
ATOM 10190 N N . GLY A 1 9 ? -5.633 1.328 1.558 1.00 1.00 9 GLY A N 24
ATOM 10191 C CA . GLY A 1 9 ? -5.348 2.668 2.064 1.00 1.00 9 GLY A CA 24
ATOM 10192 C C . GLY A 1 9 ? -3.962 2.819 2.667 1.00 1.00 9 GLY A C 24
ATOM 10193 O O . GLY A 1 9 ? -3.004 2.187 2.223 1.00 1.00 9 GLY A O 24
ATOM 10197 N N . CYS A 1 10 ? -3.869 3.664 3.687 1.00 1.00 10 CYS A N 24
ATOM 10198 C CA . CYS A 1 10 ? -2.614 3.915 4.375 1.00 1.00 10 CYS A CA 24
ATOM 10199 C C . CYS A 1 10 ? -2.828 3.929 5.889 1.00 1.00 10 CYS A C 24
ATOM 10200 O O . CYS A 1 10 ? -2.839 4.988 6.516 1.00 1.00 10 CYS A O 24
ATOM 10207 N N . ASP A 1 11 ? -3.011 2.743 6.464 1.00 1.00 11 ASP A N 24
ATOM 10208 C CA . ASP A 1 11 ? -3.241 2.604 7.900 1.00 1.00 11 ASP A CA 24
ATOM 10209 C C . ASP A 1 11 ? -2.106 3.223 8.716 1.00 1.00 11 ASP A C 24
ATOM 10210 O O . ASP A 1 11 ? -1.298 3.988 8.193 1.00 1.00 11 ASP A O 24
ATOM 10219 N N . THR A 1 12 ? -2.059 2.885 10.004 1.00 1.00 12 THR A N 24
ATOM 10220 C CA . THR A 1 12 ? -1.032 3.401 10.905 1.00 1.00 12 THR A CA 24
ATOM 10221 C C . THR A 1 12 ? 0.364 2.960 10.452 1.00 1.00 12 THR A C 24
ATOM 10222 O O . THR A 1 12 ? 0.640 2.909 9.255 1.00 1.00 12 THR A O 24
ATOM 10233 N N . ASN A 1 13 ? 1.246 2.643 11.409 1.00 1.00 13 ASN A N 24
ATOM 10234 C CA . ASN A 1 13 ? 2.608 2.210 11.092 1.00 1.00 13 ASN A CA 24
ATOM 10235 C C . ASN A 1 13 ? 2.614 1.233 9.921 1.00 1.00 13 ASN A C 24
ATOM 10236 O O . ASN A 1 13 ? 3.477 1.298 9.046 1.00 1.00 13 ASN A O 24
ATOM 10247 N N . ALA A 1 14 ? 1.633 0.337 9.908 1.00 1.00 14 ALA A N 24
ATOM 10248 C CA . ALA A 1 14 ? 1.498 -0.650 8.843 1.00 1.00 14 ALA A CA 24
ATOM 10249 C C . ALA A 1 14 ? 1.051 -0.004 7.528 1.00 1.00 14 ALA A C 24
ATOM 10250 O O . ALA A 1 14 ? 0.472 -0.675 6.666 1.00 1.00 14 ALA A O 24
ATOM 10257 N N . ASP A 1 15 ? 1.318 1.299 7.382 1.00 1.00 15 ASP A N 24
ATOM 10258 C CA . ASP A 1 15 ? 0.935 2.054 6.195 1.00 1.00 15 ASP A CA 24
ATOM 10259 C C . ASP A 1 15 ? 1.112 1.236 4.924 1.00 1.00 15 ASP A C 24
ATOM 10260 O O . ASP A 1 15 ? 0.196 1.143 4.107 1.00 1.00 15 ASP A O 24
ATOM 10269 N N . CYS A 1 16 ? 2.284 0.639 4.759 1.00 1.00 16 CYS A N 24
ATOM 10270 C CA . CYS A 1 16 ? 2.549 -0.170 3.581 1.00 1.00 16 CYS A CA 24
ATOM 10271 C C . CYS A 1 16 ? 3.958 -0.735 3.591 1.00 1.00 16 CYS A C 24
ATOM 10272 O O . CYS A 1 16 ? 4.943 -0.001 3.654 1.00 1.00 16 CYS A O 24
ATOM 10279 N N . CYS A 1 17 ? 4.031 -2.052 3.523 1.00 1.00 17 CYS A N 24
ATOM 10280 C CA . CYS A 1 17 ? 5.311 -2.758 3.517 1.00 1.00 17 CYS A CA 24
ATOM 10281 C C . CYS A 1 17 ? 6.228 -2.237 2.411 1.00 1.00 17 CYS A C 24
ATOM 10282 O O . CYS A 1 17 ? 5.808 -1.464 1.550 1.00 1.00 17 CYS A O 24
ATOM 10289 N N . GLU A 1 18 ? 7.485 -2.664 2.456 1.00 1.00 18 GLU A N 24
ATOM 10290 C CA . GLU A 1 18 ? 8.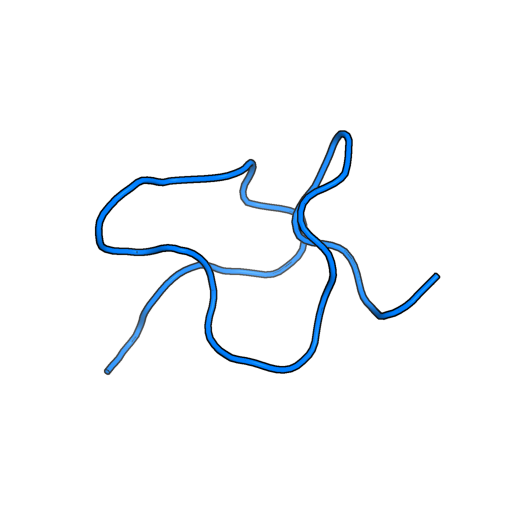485 -2.249 1.479 1.00 1.00 18 GLU A CA 24
ATOM 10291 C C . GLU A 1 18 ? 8.238 -2.860 0.096 1.00 1.00 18 GLU A C 24
ATOM 10292 O O . GLU A 1 18 ? 9.090 -3.575 -0.433 1.00 1.00 18 GLU A O 24
ATOM 10304 N N . GLY A 1 19 ? 7.083 -2.568 -0.494 1.00 1.00 19 GLY A N 24
ATOM 10305 C CA . GLY A 1 19 ? 6.773 -3.090 -1.812 1.00 1.00 19 GLY A CA 24
ATOM 10306 C C . GLY A 1 19 ? 5.848 -2.166 -2.572 1.00 1.00 19 GLY A C 24
ATOM 10307 O O . GLY A 1 19 ? 6.240 -1.553 -3.565 1.00 1.00 19 GLY A O 24
ATOM 10311 N N . TYR A 1 20 ? 4.621 -2.062 -2.088 1.00 1.00 20 TYR A N 24
ATOM 10312 C CA . TYR A 1 20 ? 3.620 -1.202 -2.698 1.00 1.00 20 TYR A CA 24
ATOM 10313 C C . TYR A 1 20 ? 3.665 0.197 -2.088 1.00 1.00 20 TYR A C 24
ATOM 10314 O O . TYR A 1 20 ? 4.074 0.371 -0.940 1.00 1.00 20 TYR A O 24
ATOM 10332 N N . VAL A 1 21 ? 3.244 1.191 -2.865 1.00 1.00 21 VAL A N 24
ATOM 10333 C CA . VAL A 1 21 ? 3.239 2.577 -2.404 1.00 1.00 21 VAL A CA 24
ATOM 10334 C C . VAL A 1 21 ? 2.118 2.805 -1.397 1.00 1.00 21 VAL A C 24
ATOM 10335 O O . VAL A 1 21 ? 1.485 1.854 -0.947 1.00 1.00 21 VAL A O 24
ATOM 10348 N N . CYS A 1 22 ? 1.868 4.064 -1.045 1.00 1.00 22 CYS A N 24
ATOM 10349 C CA . CYS A 1 22 ? 0.809 4.380 -0.093 1.00 1.00 22 CYS A CA 24
ATOM 10350 C C . CYS A 1 22 ? 0.116 5.688 -0.442 1.00 1.00 22 CYS A C 24
ATOM 10351 O O . CYS A 1 22 ? -0.400 6.384 0.433 1.00 1.00 22 CYS A O 24
ATOM 10358 N N . ARG A 1 23 ? 0.087 6.004 -1.727 1.00 1.00 23 ARG A N 24
ATOM 10359 C CA . ARG A 1 23 ? -0.566 7.215 -2.200 1.00 1.00 23 ARG A CA 24
ATOM 10360 C C . ARG A 1 23 ? -2.083 7.071 -2.051 1.00 1.00 23 ARG A C 24
ATOM 10361 O O . ARG A 1 23 ? -2.572 6.815 -0.950 1.00 1.00 23 ARG A O 24
ATOM 10382 N N . LEU A 1 24 ? -2.832 7.203 -3.147 1.00 1.00 24 LEU A N 24
ATOM 10383 C CA . LEU A 1 24 ? -4.280 7.046 -3.087 1.00 1.00 24 LEU A CA 24
ATOM 10384 C C . LEU A 1 24 ? -4.629 5.649 -2.575 1.00 1.00 24 LEU A C 24
ATOM 10385 O O . LEU A 1 24 ? -5.711 5.421 -2.035 1.00 1.00 24 LEU A O 24
ATOM 10401 N N . TRP A 1 25 ? -3.686 4.724 -2.746 1.00 1.00 25 TRP A N 24
ATOM 10402 C CA . TRP A 1 25 ? -3.853 3.344 -2.304 1.00 1.00 25 TRP A CA 24
ATOM 10403 C C . TRP A 1 25 ? -2.505 2.690 -2.094 1.00 1.00 25 TRP A C 24
ATOM 10404 O O . TRP A 1 25 ? -1.466 3.231 -2.473 1.00 1.00 25 TRP A O 24
ATOM 10425 N N . CYS A 1 26 ? -2.540 1.495 -1.535 1.00 1.00 26 CYS A N 24
ATOM 10426 C CA . CYS A 1 26 ? -1.336 0.726 -1.328 1.00 1.00 26 CYS A CA 24
ATOM 10427 C C . CYS A 1 26 ? -1.082 -0.112 -2.575 1.00 1.00 26 CYS A C 24
ATOM 10428 O O . CYS A 1 26 ? -1.095 -1.344 -2.538 1.00 1.00 26 CYS A O 24
ATOM 10435 N N . LYS A 1 27 ? -0.906 0.597 -3.683 1.00 1.00 27 LYS A N 24
ATOM 10436 C CA . LYS A 1 27 ? -0.674 0.001 -4.995 1.00 1.00 27 LYS A CA 24
ATOM 10437 C C . LYS A 1 27 ? 0.731 -0.588 -5.108 1.00 1.00 27 LYS A C 24
ATOM 10438 O O . LYS A 1 27 ? 1.680 -0.080 -4.511 1.00 1.00 27 LYS A O 24
ATOM 10457 N N . LEU A 1 28 ? 0.856 -1.642 -5.908 1.00 1.00 28 LEU A N 24
ATOM 10458 C CA . LEU A 1 28 ? 2.142 -2.288 -6.138 1.00 1.00 28 LEU A CA 24
ATOM 10459 C C . LEU A 1 28 ? 3.056 -1.401 -6.966 1.00 1.00 28 LEU A C 24
ATOM 10460 O O . LEU A 1 28 ? 2.617 -0.453 -7.615 1.00 1.00 28 LEU A O 24
ATOM 10476 N N . ASP A 1 29 ? 4.333 -1.723 -6.926 1.00 1.00 29 ASP A N 24
ATOM 10477 C CA . ASP A 1 29 ? 5.343 -0.974 -7.662 1.00 1.00 29 ASP A CA 24
ATOM 10478 C C . ASP A 1 29 ? 5.152 -1.144 -9.168 1.00 1.00 29 ASP A C 24
ATOM 10479 O O . ASP A 1 29 ? 5.932 -1.828 -9.832 1.00 1.00 29 ASP A O 24
ATOM 10488 N N . TRP A 1 30 ? 4.106 -0.518 -9.699 1.00 1.00 30 TRP A N 24
ATOM 10489 C CA . TRP A 1 30 ? 3.803 -0.596 -11.126 1.00 1.00 30 TRP A CA 24
ATOM 10490 C C . TRP A 1 30 ? 5.034 -0.265 -11.967 1.00 1.00 30 TRP A C 24
ATOM 10491 O O . TRP A 1 30 ? 5.537 -1.173 -12.661 1.00 1.00 30 TRP A O 24
ATOM 10513 N N . ASP A 1 1 ? 3.048 -6.907 12.316 1.00 1.00 1 ASP A N 25
ATOM 10514 C CA . ASP A 1 1 ? 3.528 -7.920 11.339 1.00 1.00 1 ASP A CA 25
ATOM 10515 C C . ASP A 1 1 ? 2.772 -7.814 10.019 1.00 1.00 1 ASP A C 25
ATOM 10516 O O . ASP A 1 1 ? 3.357 -7.503 8.981 1.00 1.00 1 ASP A O 25
ATOM 10527 N N . ASP A 1 2 ? 1.470 -8.074 10.065 1.00 1.00 2 ASP A N 25
ATOM 10528 C CA . ASP A 1 2 ? 0.634 -8.009 8.875 1.00 1.00 2 ASP A CA 25
ATOM 10529 C C . ASP A 1 2 ? 0.548 -6.578 8.351 1.00 1.00 2 ASP A C 25
ATOM 10530 O O . ASP A 1 2 ? -0.423 -5.868 8.613 1.00 1.00 2 ASP A O 25
ATOM 10539 N N . CYS A 1 3 ? 1.570 -6.162 7.610 1.00 1.00 3 CYS A N 25
ATOM 10540 C CA . CYS A 1 3 ? 1.610 -4.817 7.049 1.00 1.00 3 CYS A CA 25
ATOM 10541 C C . CYS A 1 3 ? 0.415 -4.560 6.143 1.00 1.00 3 CYS A C 25
ATOM 10542 O O . CYS A 1 3 ? -0.441 -5.426 5.962 1.00 1.00 3 CYS A O 25
ATOM 10549 N N . GLY A 1 4 ? 0.354 -3.352 5.591 1.00 1.00 4 GLY A N 25
ATOM 10550 C CA . GLY A 1 4 ? -0.731 -2.978 4.736 1.00 1.00 4 GLY A CA 25
ATOM 10551 C C . GLY A 1 4 ? -1.002 -3.975 3.624 1.00 1.00 4 GLY A C 25
ATOM 10552 O O . GLY A 1 4 ? -0.230 -4.911 3.414 1.00 1.00 4 GLY A O 25
ATOM 10556 N N . LYS A 1 5 ? -2.103 -3.766 2.909 1.00 1.00 5 LYS A N 25
ATOM 10557 C CA . LYS A 1 5 ? -2.485 -4.639 1.806 1.00 1.00 5 LYS A CA 25
ATOM 10558 C C . LYS A 1 5 ? -2.611 -3.851 0.508 1.00 1.00 5 LYS A C 25
ATOM 10559 O O . LYS A 1 5 ? -2.492 -2.629 0.503 1.00 1.00 5 LYS A O 25
ATOM 10578 N N . LEU A 1 6 ? -2.856 -4.560 -0.590 1.00 1.00 6 LEU A N 25
ATOM 10579 C CA . LEU A 1 6 ? -3.000 -3.931 -1.900 1.00 1.00 6 LEU A CA 25
ATOM 10580 C C . LEU A 1 6 ? -4.228 -3.025 -1.949 1.00 1.00 6 LEU A C 25
ATOM 10581 O O . LEU A 1 6 ? -5.344 -3.469 -1.680 1.00 1.00 6 LEU A O 25
ATOM 10597 N N . PHE A 1 7 ? -4.022 -1.752 -2.301 1.00 1.00 7 PHE A N 25
ATOM 10598 C CA . PHE A 1 7 ? -5.138 -0.793 -2.389 1.00 1.00 7 PHE A CA 25
ATOM 10599 C C . PHE A 1 7 ? -5.675 -0.410 -1.008 1.00 1.00 7 PHE A C 25
ATOM 10600 O O . PHE A 1 7 ? -6.523 0.476 -0.892 1.00 1.00 7 PHE A O 25
ATOM 10617 N N . SER A 1 8 ? -5.190 -1.077 0.032 1.00 1.00 8 SER A N 25
ATOM 10618 C CA . SER A 1 8 ? -5.634 -0.801 1.394 1.00 1.00 8 SER A CA 25
ATOM 10619 C C . SER A 1 8 ? -5.123 0.543 1.890 1.00 1.00 8 SER A C 25
ATOM 10620 O O . SER A 1 8 ? -4.267 0.603 2.774 1.00 1.00 8 SER A O 25
ATOM 10628 N N . GLY A 1 9 ? -5.671 1.614 1.324 1.00 1.00 9 GLY A N 25
ATOM 10629 C CA . GLY A 1 9 ? -5.289 2.970 1.714 1.00 1.00 9 GLY A CA 25
ATOM 10630 C C . GLY A 1 9 ? -3.868 3.074 2.235 1.00 1.00 9 GLY A C 25
ATOM 10631 O O . GLY A 1 9 ? -2.964 2.401 1.745 1.00 1.00 9 GLY A O 25
ATOM 10635 N N . CYS A 1 10 ? -3.682 3.919 3.236 1.00 1.00 10 CYS A N 25
ATOM 10636 C CA . CYS A 1 10 ? -2.378 4.117 3.848 1.00 1.00 10 CYS A CA 25
ATOM 10637 C C . CYS A 1 10 ? -2.489 4.105 5.372 1.00 1.00 10 CYS A C 25
ATOM 10638 O O . CYS A 1 10 ? -2.822 5.117 5.989 1.00 1.00 10 CYS A O 25
ATOM 10645 N N . ASP A 1 11 ? -2.216 2.947 5.970 1.00 1.00 11 ASP A N 25
ATOM 10646 C CA . ASP A 1 11 ? -2.294 2.790 7.421 1.00 1.00 11 ASP A CA 25
ATOM 10647 C C . ASP A 1 11 ? -1.176 3.550 8.130 1.00 1.00 11 ASP A C 25
ATOM 10648 O O . ASP A 1 11 ? -0.253 4.057 7.494 1.00 1.00 11 ASP A O 25
ATOM 10657 N N . THR A 1 12 ? -1.274 3.628 9.456 1.00 1.00 12 THR A N 25
ATOM 10658 C CA . THR A 1 12 ? -0.281 4.325 10.266 1.00 1.00 12 THR A CA 25
ATOM 10659 C C . THR A 1 12 ? 1.046 3.568 10.305 1.00 1.00 12 THR A C 25
ATOM 10660 O O . THR A 1 12 ? 1.947 3.830 9.509 1.00 1.00 12 THR A O 25
ATOM 10671 N N . ASN A 1 13 ? 1.160 2.639 11.245 1.00 1.00 13 ASN A N 25
ATOM 10672 C CA . ASN A 1 13 ? 2.376 1.845 11.406 1.00 1.00 13 ASN A CA 25
ATOM 10673 C C . ASN A 1 13 ? 2.552 0.863 10.251 1.00 1.00 13 ASN A C 25
ATOM 10674 O O . ASN A 1 13 ? 3.487 0.981 9.459 1.00 1.00 13 ASN A O 25
ATOM 10685 N N . ALA A 1 14 ? 1.642 -0.102 10.158 1.00 1.00 14 ALA A N 25
ATOM 10686 C CA . ALA A 1 14 ? 1.676 -1.108 9.102 1.00 1.00 14 ALA A CA 25
ATOM 10687 C C . ALA A 1 14 ? 1.311 -0.506 7.749 1.00 1.00 14 ALA A C 25
ATOM 10688 O O . ALA A 1 14 ? 0.717 -1.183 6.905 1.00 1.00 14 ALA A O 25
ATOM 10695 N N . ASP A 1 15 ? 1.663 0.769 7.568 1.00 1.00 15 ASP A N 25
ATOM 10696 C CA . ASP A 1 15 ? 1.390 1.526 6.344 1.00 1.00 15 ASP A CA 25
ATOM 10697 C C . ASP A 1 15 ? 1.917 0.819 5.105 1.00 1.00 15 ASP A C 25
ATOM 10698 O O . ASP A 1 15 ? 2.675 1.387 4.318 1.00 1.00 15 ASP A O 25
ATOM 10707 N N . CYS A 1 16 ? 1.492 -0.413 4.937 1.00 1.00 16 CYS A N 25
ATOM 10708 C 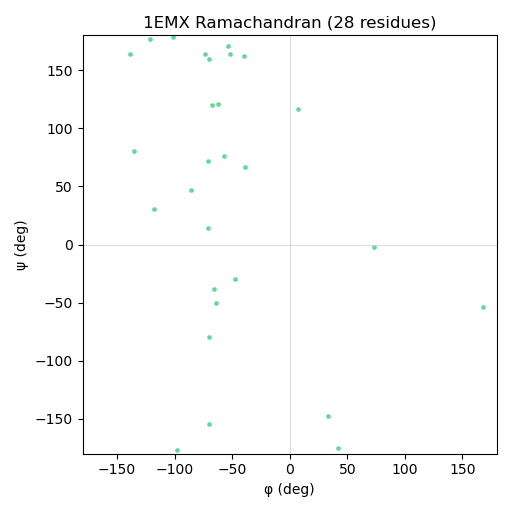CA . CYS A 1 16 ? 1.884 -1.218 3.796 1.00 1.00 16 CYS A CA 25
ATOM 10709 C C . CYS A 1 16 ? 3.385 -1.430 3.735 1.00 1.00 16 CYS A C 25
ATOM 10710 O O . CYS A 1 16 ? 4.166 -0.481 3.685 1.00 1.00 16 CYS A O 25
ATOM 10717 N N . CYS A 1 17 ? 3.766 -2.695 3.723 1.00 1.00 17 CYS A N 25
ATOM 10718 C CA . CYS A 1 17 ? 5.177 -3.083 3.648 1.00 1.00 17 CYS A CA 25
ATOM 10719 C C . CYS A 1 17 ? 5.925 -2.253 2.605 1.00 1.00 17 CYS A C 25
ATOM 10720 O O . CYS A 1 17 ? 5.314 -1.582 1.773 1.00 1.00 17 CYS A O 25
ATOM 10727 N N . GLU A 1 18 ? 7.251 -2.299 2.666 1.00 1.00 18 GLU A N 25
ATOM 10728 C CA . GLU A 1 18 ? 8.095 -1.553 1.743 1.00 1.00 18 GLU A CA 25
ATOM 10729 C C . GLU A 1 18 ? 8.045 -2.127 0.324 1.00 1.00 18 GLU A C 25
ATOM 10730 O O . GLU A 1 18 ? 9.008 -2.737 -0.141 1.00 1.00 18 GLU A O 25
ATOM 10742 N N . GLY A 1 19 ? 6.927 -1.917 -0.367 1.00 1.00 19 GLY A N 25
ATOM 10743 C CA . GLY A 1 19 ? 6.794 -2.410 -1.726 1.00 1.00 19 GLY A CA 25
ATOM 10744 C C . GLY A 1 19 ? 5.908 -1.514 -2.565 1.00 1.00 19 GLY A C 25
ATOM 10745 O O . GLY A 1 19 ? 6.372 -0.858 -3.497 1.00 1.00 19 GLY A O 25
ATOM 10749 N N . TYR A 1 20 ? 4.629 -1.484 -2.219 1.00 1.00 20 TYR A N 25
ATOM 10750 C CA . TYR A 1 20 ? 3.655 -0.664 -2.921 1.00 1.00 20 TYR A CA 25
ATOM 10751 C C . TYR A 1 20 ? 3.777 0.797 -2.492 1.00 1.00 20 TYR A C 25
ATOM 10752 O O . TYR A 1 20 ? 4.415 1.105 -1.485 1.00 1.00 20 TYR A O 25
ATOM 10770 N N . VAL A 1 21 ? 3.169 1.694 -3.263 1.00 1.00 21 VAL A N 25
ATOM 10771 C CA . VAL A 1 21 ? 3.222 3.120 -2.957 1.00 1.00 21 VAL A CA 25
ATOM 10772 C C . VAL A 1 21 ? 2.139 3.513 -1.958 1.00 1.00 21 VAL A C 25
ATOM 10773 O O . VAL A 1 21 ? 1.251 2.720 -1.647 1.00 1.00 21 VAL A O 25
ATOM 10786 N N . CYS A 1 22 ? 2.217 4.745 -1.460 1.00 1.00 22 CYS A N 25
ATOM 10787 C CA . CYS A 1 22 ? 1.238 5.239 -0.498 1.00 1.00 22 CYS A CA 25
ATOM 10788 C C . CYS A 1 22 ? 0.297 6.244 -1.150 1.00 1.00 22 CYS A C 25
ATOM 10789 O O . CYS A 1 22 ? -0.202 7.165 -0.503 1.00 1.00 22 CYS A O 25
ATOM 10796 N N . ARG A 1 23 ? 0.053 6.048 -2.436 1.00 1.00 23 ARG A N 25
ATOM 10797 C CA . ARG A 1 23 ? -0.836 6.913 -3.192 1.00 1.00 23 ARG A CA 25
ATOM 10798 C C . ARG A 1 23 ? -2.280 6.704 -2.747 1.00 1.00 23 ARG A C 25
ATOM 10799 O O . ARG A 1 23 ? -2.522 6.182 -1.658 1.00 1.00 23 ARG A O 25
ATOM 10820 N N . LEU A 1 24 ? -3.241 7.098 -3.585 1.00 1.00 24 LEU A N 25
ATOM 10821 C CA . LEU A 1 24 ? -4.656 6.927 -3.256 1.00 1.00 24 LEU A CA 25
ATOM 10822 C C . LEU A 1 24 ? -4.907 5.536 -2.674 1.00 1.00 24 LEU A C 25
ATOM 10823 O O . LEU A 1 24 ? -5.795 5.345 -1.844 1.00 1.00 24 LEU A O 25
ATOM 10839 N N . TRP A 1 25 ? -4.098 4.573 -3.110 1.00 1.00 25 TRP A N 25
ATOM 10840 C CA . TRP A 1 25 ? -4.200 3.200 -2.635 1.00 1.00 25 TRP A CA 25
ATOM 10841 C C . TRP A 1 25 ? -2.830 2.607 -2.402 1.00 1.00 25 TRP A C 25
ATOM 10842 O O . TRP A 1 25 ? -1.805 3.193 -2.752 1.00 1.00 25 TRP A O 25
ATOM 10863 N N . CYS A 1 26 ? -2.838 1.406 -1.860 1.00 1.00 26 CYS A N 25
ATOM 10864 C CA . CYS A 1 26 ? -1.625 0.665 -1.627 1.00 1.00 26 CYS A CA 25
ATOM 10865 C C . CYS A 1 26 ? -1.284 -0.113 -2.890 1.00 1.00 26 CYS A C 25
ATOM 10866 O O . CYS A 1 26 ? -1.222 -1.344 -2.882 1.00 1.00 26 CYS A O 25
ATOM 10873 N N . LYS A 1 27 ? -1.120 0.629 -3.978 1.00 1.00 27 LYS A N 25
ATOM 10874 C CA . LYS A 1 27 ? -0.810 0.064 -5.286 1.00 1.00 27 LYS A CA 25
ATOM 10875 C C . LYS A 1 27 ? 0.634 -0.430 -5.349 1.00 1.00 27 LYS A C 25
ATOM 10876 O O . LYS A 1 27 ? 1.543 0.218 -4.830 1.00 1.00 27 LYS A O 25
ATOM 10895 N N . LEU A 1 28 ? 0.841 -1.564 -6.009 1.00 1.00 28 LEU A N 25
ATOM 10896 C CA . LEU A 1 28 ? 2.176 -2.129 -6.160 1.00 1.00 28 LEU A CA 25
ATOM 10897 C C . LEU A 1 28 ? 3.090 -1.174 -6.912 1.00 1.00 28 LEU A C 25
ATOM 10898 O O . LEU A 1 28 ? 2.636 -0.285 -7.628 1.00 1.00 28 LEU A O 25
ATOM 10914 N N . ASP A 1 29 ? 4.382 -1.370 -6.729 1.00 1.00 29 ASP A N 25
ATOM 10915 C CA . ASP A 1 29 ? 5.390 -0.537 -7.375 1.00 1.00 29 ASP A CA 25
ATOM 10916 C C . ASP A 1 29 ? 5.340 -0.693 -8.891 1.00 1.00 29 ASP A C 25
ATOM 10917 O O . ASP A 1 29 ? 6.207 -1.332 -9.490 1.00 1.00 29 ASP A O 25
ATOM 10926 N N . TRP A 1 30 ? 4.320 -0.105 -9.507 1.00 1.00 30 TRP A N 25
ATOM 10927 C CA . TRP A 1 30 ? 4.153 -0.175 -10.955 1.00 1.00 30 TRP A CA 25
ATOM 10928 C C . TRP A 1 30 ? 5.410 0.306 -11.676 1.00 1.00 30 TRP A C 25
ATOM 10929 O O . TRP A 1 30 ? 5.911 -0.434 -12.549 1.00 1.00 30 TRP A O 25
ATOM 10951 N N . ASP A 1 1 ? 3.992 -6.859 10.676 1.00 1.64 1 ASP A N 26
ATOM 10952 C CA . ASP A 1 1 ? 4.061 -8.040 9.777 1.00 1.45 1 ASP A CA 26
ATOM 10953 C C . ASP A 1 1 ? 2.980 -7.979 8.702 1.00 1.10 1 ASP A C 26
ATOM 10954 O O . ASP A 1 1 ? 3.242 -8.245 7.529 1.00 1.29 1 ASP A O 26
ATOM 10965 N N . ASP A 1 2 ? 1.766 -7.627 9.110 1.00 0.88 2 ASP A N 26
ATOM 10966 C CA . ASP A 1 2 ? 0.646 -7.530 8.186 1.00 0.88 2 ASP A CA 26
ATOM 10967 C C . ASP A 1 2 ? 0.866 -6.401 7.183 1.00 0.83 2 ASP A C 26
ATOM 10968 O O . ASP A 1 2 ? 0.762 -6.608 5.974 1.00 1.38 2 ASP A O 26
ATOM 10977 N N . CYS A 1 3 ? 1.171 -5.209 7.703 1.00 0.63 3 CYS A N 26
ATOM 10978 C CA . CYS A 1 3 ? 1.414 -4.017 6.882 1.00 0.58 3 CYS A CA 26
ATOM 10979 C C . CYS A 1 3 ? 0.388 -3.850 5.764 1.00 0.52 3 CYS A C 26
ATOM 10980 O O . CYS A 1 3 ? -0.398 -4.751 5.476 1.00 0.53 3 CYS A O 26
ATOM 10987 N N . GLY A 1 4 ? 0.386 -2.663 5.162 1.00 0.51 4 GLY A N 26
ATOM 10988 C CA . GLY A 1 4 ? -0.539 -2.350 4.111 1.00 0.51 4 GLY A CA 26
ATOM 10989 C C . GLY A 1 4 ? -0.748 -3.480 3.121 1.00 0.43 4 GLY A C 26
ATOM 10990 O O . GLY A 1 4 ? -0.006 -4.462 3.113 1.00 0.42 4 GLY A O 26
ATOM 10994 N N . LYS A 1 5 ? -1.757 -3.326 2.277 1.00 0.45 5 LYS A N 26
ATOM 10995 C CA . LYS A 1 5 ? -2.072 -4.323 1.263 1.00 0.41 5 LYS A CA 26
ATOM 10996 C C . LYS A 1 5 ? -2.467 -3.659 -0.048 1.00 0.39 5 LYS A C 26
ATOM 10997 O O . LYS A 1 5 ? -2.651 -2.446 -0.111 1.00 0.52 5 LYS A O 26
ATOM 11016 N N . LEU A 1 6 ? -2.598 -4.464 -1.093 1.00 0.36 6 LEU A N 26
ATOM 11017 C CA . LEU A 1 6 ? -2.969 -3.957 -2.412 1.00 0.38 6 LEU A CA 26
ATOM 11018 C C . LEU A 1 6 ? -4.170 -3.015 -2.333 1.00 0.31 6 LEU A C 26
ATOM 11019 O O . LEU A 1 6 ? -5.314 -3.461 -2.254 1.00 0.35 6 LEU A O 26
ATOM 11035 N N . PHE A 1 7 ? -3.901 -1.708 -2.362 1.00 0.25 7 PHE A N 26
ATOM 11036 C CA . PHE A 1 7 ? -4.970 -0.698 -2.301 1.00 0.23 7 PHE A CA 26
ATOM 11037 C C . PHE A 1 7 ? -5.532 -0.545 -0.888 1.00 0.23 7 PHE A C 26
ATOM 11038 O O . PHE A 1 7 ? -6.459 0.233 -0.667 1.00 0.26 7 PHE A O 26
ATOM 11055 N N . SER A 1 8 ? -4.976 -1.285 0.064 1.00 0.26 8 SER A N 26
ATOM 11056 C CA . SER A 1 8 ? -5.438 -1.216 1.445 1.00 0.30 8 SER A CA 26
ATOM 11057 C C . SER A 1 8 ? -5.058 0.110 2.090 1.00 0.29 8 SER A C 26
ATOM 11058 O O . SER A 1 8 ? -4.213 0.160 2.984 1.00 0.32 8 SER A O 26
ATOM 11066 N N . GLY A 1 9 ? -5.707 1.174 1.630 1.00 0.30 9 GLY A N 26
ATOM 11067 C CA . GLY A 1 9 ? -5.464 2.514 2.156 1.00 0.37 9 GLY A CA 26
ATOM 11068 C C . GLY A 1 9 ? -4.042 2.735 2.642 1.00 0.36 9 GLY A C 26
ATOM 11069 O O . GLY A 1 9 ? -3.092 2.176 2.093 1.00 0.36 9 GLY A O 26
ATOM 11073 N N . CYS A 1 10 ? -3.907 3.554 3.678 1.00 0.42 10 CYS A N 26
ATOM 11074 C CA . CYS A 1 10 ? -2.608 3.860 4.257 1.00 0.48 10 CYS A CA 26
ATOM 11075 C C . CYS A 1 10 ? -2.725 4.063 5.767 1.00 0.44 10 CYS A C 26
ATOM 11076 O O . CYS A 1 10 ? -2.920 5.183 6.240 1.00 0.48 10 CYS A O 26
ATOM 11083 N N . ASP A 1 11 ? -2.613 2.969 6.517 1.00 0.46 11 ASP A N 26
ATOM 11084 C CA . ASP A 1 11 ? -2.714 3.020 7.974 1.00 0.48 11 ASP A CA 26
ATOM 11085 C C . ASP A 1 11 ? -1.503 3.712 8.594 1.00 0.43 11 ASP A C 26
ATOM 11086 O O . ASP A 1 11 ? -0.617 4.188 7.886 1.00 0.49 11 ASP A O 26
ATOM 11095 N N . THR A 1 12 ? -1.478 3.767 9.924 1.00 0.47 12 THR A N 26
ATOM 11096 C CA . THR A 1 12 ? -0.383 4.401 10.649 1.00 0.50 12 THR A CA 26
ATOM 11097 C C . THR A 1 12 ? 0.900 3.581 10.545 1.00 0.52 12 THR A C 26
ATOM 11098 O O . THR A 1 12 ? 1.735 3.822 9.674 1.00 0.71 12 THR A O 26
ATOM 11109 N N . ASN A 1 13 ? 1.049 2.614 11.440 1.00 0.75 13 ASN A N 26
ATOM 11110 C CA . ASN A 1 13 ? 2.229 1.755 11.456 1.00 1.03 13 ASN A CA 26
ATOM 11111 C C . ASN A 1 13 ? 2.260 0.856 10.225 1.00 0.81 13 ASN A C 26
ATOM 11112 O O . ASN A 1 13 ? 3.141 0.978 9.375 1.00 0.91 13 ASN A O 26
ATOM 11123 N N . ALA A 1 14 ? 1.283 -0.041 10.133 1.00 0.71 14 ALA A N 26
ATOM 11124 C CA . ALA A 1 14 ? 1.178 -0.961 9.005 1.00 0.63 14 ALA A CA 26
ATOM 11125 C C . ALA A 1 14 ? 0.763 -0.238 7.720 1.00 0.42 14 ALA A C 26
ATOM 11126 O O . ALA A 1 14 ? 0.209 -0.855 6.806 1.00 0.58 14 ALA A O 26
ATOM 11133 N N . ASP A 1 15 ? 1.028 1.069 7.661 1.00 0.48 15 ASP A N 26
ATOM 11134 C CA . ASP A 1 15 ? 0.671 1.891 6.506 1.00 0.83 15 ASP A CA 26
ATOM 11135 C C . ASP A 1 15 ? 0.887 1.156 5.189 1.00 1.00 15 ASP A C 26
ATOM 11136 O O . ASP A 1 15 ? -0.030 1.049 4.375 1.00 1.98 15 ASP A O 26
ATOM 11145 N N . CYS A 1 16 ? 2.094 0.653 4.978 1.00 0.53 16 CYS A N 26
ATOM 11146 C CA . CYS A 1 16 ? 2.397 -0.064 3.750 1.00 0.55 16 CYS A CA 26
ATOM 11147 C C . CYS A 1 16 ? 3.794 -0.659 3.779 1.00 0.45 16 CYS A C 26
ATOM 11148 O O . CYS A 1 16 ? 4.788 0.047 3.955 1.00 0.47 16 CYS A O 26
ATOM 11155 N N . CYS A 1 17 ? 3.850 -1.965 3.600 1.00 0.49 17 CYS A N 26
ATOM 11156 C CA . CYS A 1 17 ? 5.117 -2.692 3.596 1.00 0.48 17 CYS A CA 26
ATOM 11157 C C . CYS A 1 17 ? 6.051 -2.172 2.508 1.00 0.42 17 CYS A C 26
ATOM 11158 O O . CYS A 1 17 ? 5.656 -1.375 1.657 1.00 0.44 17 CYS A O 26
ATOM 11165 N N . GLU A 1 18 ? 7.296 -2.631 2.555 1.00 0.49 18 GLU A N 26
ATOM 11166 C CA . GLU A 1 18 ? 8.314 -2.226 1.593 1.00 0.56 18 GLU A CA 26
ATOM 11167 C C . GLU A 1 18 ? 8.063 -2.814 0.201 1.00 0.54 18 GLU A C 26
ATOM 11168 O O . GLU A 1 18 ? 8.911 -3.524 -0.340 1.00 0.80 18 GLU A O 26
ATOM 11180 N N . GLY A 1 19 ? 6.909 -2.508 -0.384 1.00 0.58 19 GLY A N 26
ATOM 11181 C CA . GLY A 1 19 ? 6.597 -3.011 -1.709 1.00 0.58 19 GLY A CA 26
ATOM 11182 C C . GLY A 1 19 ? 5.708 -2.057 -2.473 1.00 0.51 19 GLY A C 26
ATOM 11183 O O . GLY A 1 19 ? 6.127 -1.451 -3.459 1.00 0.54 19 GLY A O 26
ATOM 11187 N N . TYR A 1 20 ? 4.478 -1.919 -2.002 1.00 0.49 20 TYR A N 26
ATOM 11188 C CA . TYR A 1 20 ? 3.511 -1.031 -2.620 1.00 0.43 20 TYR A CA 26
ATOM 11189 C C . TYR A 1 20 ? 3.672 0.393 -2.095 1.00 0.44 20 TYR A C 26
ATOM 11190 O O . TYR A 1 20 ? 4.225 0.609 -1.016 1.00 0.58 20 TYR A O 26
ATOM 11208 N N . VAL A 1 21 ? 3.192 1.364 -2.868 1.00 0.36 21 VAL A N 26
ATOM 11209 C CA . VAL A 1 21 ? 3.290 2.769 -2.484 1.00 0.39 21 VAL A CA 26
ATOM 11210 C C . VAL A 1 21 ? 2.226 3.135 -1.455 1.00 0.38 21 VAL A C 26
ATOM 11211 O O . VAL A 1 21 ? 1.457 2.281 -1.017 1.00 0.42 21 VAL A O 26
ATOM 11224 N N . CYS A 1 22 ? 2.186 4.409 -1.071 1.00 0.41 22 CYS A N 26
ATOM 11225 C CA . CYS A 1 22 ? 1.209 4.876 -0.093 1.00 0.41 22 CYS A CA 26
ATOM 11226 C C . CYS A 1 22 ? 0.395 6.040 -0.645 1.00 0.39 22 CYS A C 26
ATOM 11227 O O . CYS A 1 22 ? -0.056 6.911 0.097 1.00 0.46 22 CYS A O 26
ATOM 11234 N N . ARG A 1 23 ? 0.196 6.034 -1.954 1.00 0.36 23 ARG A N 26
ATOM 11235 C CA . ARG A 1 23 ? -0.583 7.073 -2.613 1.00 0.44 23 ARG A CA 26
ATOM 11236 C C . ARG A 1 23 ? -2.060 6.918 -2.241 1.00 0.40 23 ARG A C 26
ATOM 11237 O O . ARG A 1 23 ? -2.371 6.519 -1.119 1.00 0.52 23 ARG A O 26
ATOM 11258 N N . LEU A 1 24 ? -2.972 7.205 -3.171 1.00 0.34 24 LEU A N 26
ATOM 11259 C CA . LEU A 1 24 ? -4.398 7.056 -2.895 1.00 0.33 24 LEU A CA 26
ATOM 11260 C C . LEU A 1 24 ? -4.681 5.668 -2.322 1.00 0.29 24 LEU A C 26
ATOM 11261 O O . LEU A 1 24 ? -5.639 5.470 -1.576 1.00 0.31 24 LEU A O 26
ATOM 11277 N N . TRP A 1 25 ? -3.822 4.714 -2.676 1.00 0.27 25 TRP A N 26
ATOM 11278 C CA . TRP A 1 25 ? -3.943 3.340 -2.206 1.00 0.24 25 TRP A CA 26
ATOM 11279 C C . TRP A 1 25 ? -2.579 2.735 -1.967 1.00 0.23 25 TRP A C 26
ATOM 11280 O O . TRP A 1 25 ? -1.550 3.314 -2.314 1.00 0.26 25 TRP A O 26
ATOM 11301 N N . CYS A 1 26 ? -2.591 1.530 -1.428 1.00 0.21 26 CYS A N 26
ATOM 11302 C CA . CYS A 1 26 ? -1.372 0.791 -1.203 1.00 0.22 26 CYS A CA 26
ATOM 11303 C C . CYS A 1 26 ? -1.119 -0.073 -2.430 1.00 0.25 26 CYS A C 26
ATOM 11304 O O . CYS A 1 26 ? -1.065 -1.301 -2.355 1.00 0.32 26 CYS A O 26
ATOM 11311 N N . LYS A 1 27 ? -1.026 0.603 -3.569 1.00 0.32 27 LYS A N 26
ATOM 11312 C CA . LYS A 1 27 ? -0.818 -0.036 -4.863 1.00 0.42 27 LYS A CA 26
ATOM 11313 C C . LYS A 1 27 ? 0.604 -0.574 -5.000 1.00 0.32 27 LYS A C 26
ATOM 11314 O O . LYS A 1 27 ? 1.560 0.037 -4.521 1.00 0.33 27 LYS A O 26
ATOM 11333 N N . LEU A 1 28 ? 0.735 -1.711 -5.677 1.00 0.38 28 LEU A N 26
ATOM 11334 C CA . LEU A 1 28 ? 2.037 -2.327 -5.903 1.00 0.42 28 LEU A CA 26
ATOM 11335 C C . LEU A 1 28 ? 2.958 -1.386 -6.663 1.00 0.38 28 LEU A C 26
ATOM 11336 O O . LEU A 1 28 ? 2.511 -0.464 -7.342 1.00 0.46 28 LEU A O 26
ATOM 11352 N N . ASP A 1 29 ? 4.249 -1.630 -6.532 1.00 0.44 29 ASP A N 26
ATOM 11353 C CA . ASP A 1 29 ? 5.261 -0.814 -7.194 1.00 0.60 29 ASP A CA 26
ATOM 11354 C C . ASP A 1 29 ? 5.162 -0.943 -8.711 1.00 0.89 29 ASP A C 26
ATOM 11355 O O . ASP A 1 29 ? 5.996 -1.588 -9.347 1.00 1.07 29 ASP A O 26
ATOM 11364 N N . TRP A 1 30 ? 4.135 -0.324 -9.286 1.00 1.00 30 TRP A N 26
ATOM 11365 C CA . TRP A 1 30 ? 3.925 -0.367 -10.729 1.00 1.31 30 TRP A CA 26
ATOM 11366 C C . TRP A 1 30 ? 5.144 0.171 -11.474 1.00 1.62 30 TRP A C 26
ATOM 11367 O O . TRP A 1 30 ? 5.887 -0.645 -12.059 1.00 1.85 30 TRP A O 26
#

InterPro domains:
  IPR011696 Huwentoxin-1 family [PF07740] (2-22)

Radius of gyration: 7.72 Å; Cα contacts (8 Å, |Δi|>4): 58; chains: 1; bounding box: 13×15×22 Å

B-factor: mean 1.0, std 0.0, range [1.0, 1.0]

Sequence (30 aa):
DDCGKLFSGCDTNADCCEGYVCRLWCKLDWDDCGKLFSGCDTNADCCEGYVCRLWCKLDWDDCGKLFSGCDTNADCCEGYVCRLWCKLDWDDCGKLFSGCDTNADCCEGYVCRLWCKLDWDDCGKLFSGCDTNADCCEGYVCRLWCKLDWDDCGKLFSGCDTNADCCEGYVCRLWCKLDWDDCGKLFSGCDTNADCCEGYVCRLWCKLDWDDCGKLFSGCDTNADCCEGYVCRLWCKLDWDDCGKLFSGCDTNADCCEGYVCRLWCKLDWDDCGKLFSGCDTNADCCEGYVCRLWCKLDWDDCGKLFSGCDTNADCCEGYVCRLWCKLDWDDCGKLFSGCDTNADCCEGYVCRLWCKLDWDDCGKLFSGCDTNADCCEGYVCRLWCKLDWDDCGKLFSGCDTNADCCEGYVCRLWCKLDWDDCGKLFSGCDTNADCCEGYVCRLWCKLDWDDCGKLFSGCDTNADCCEGYVCRLWCKLDWDDCGKLFSGCDTNADCCEGYVCRLWCKLDWDDCGKLFSGCDTNADCCEGYVCRLWCKLDWDDCGKLFSGCDTNADCCEGYVCRLWCKLDWDDCGKLFSGCDTNADCCEGYVCRLWCKLDWDDCGKLFSGCDTNADCCEGYVCRLWCKLDWDDCGKLFSGCDTNADCCEGYVCRLWCKLDWDDCGKLFSGCDTNADCCEGYVCRLWCKLDWDDCGKLFSGCDTNADCCEGYVCRLWCKLDWDDCGKLFSGCDTNADCCEGYVCRLWCKLDWDDCGKLFSGCDTNADCCEGYVCRLWCKLDW

Secondary structure (DSSP, 8-state):
-----TT-TT-STT---BTB--SSS--B--

Organism: Heteropoda venatoria (NCBI:txid152925)

Solvent-accessible surface area: 2524 Å² total; per-residue (Å²): 188,120,35,5,131,77,100,27,34,58,75,134,154,38,82,11,49,159,51,55,35,78,152,129,111,3,16,103,114,203

Nearest PDB structures (foldseek):
  1emx-assembly1_A  TM=8.587E-01  e=1.040E-05  Heteropoda venatoria
  5o0u-assembly1_A  TM=6.853E-01  e=8.059E-02  Thrixopelma pruriens
  6cnu-assembly2_B  TM=6.938E-01  e=2.468E-01  Chilobrachys guangxiensis
  1emx-assembly1_A  TM=8.479E-01  e=4.556E-05  Heteropoda venatoria
  5o0u-assembly1_A  TM=6.916E-01  e=2.625E-01  Thrixopelma pruriens

Foldseek 3Di:
DCAFDAQRAADDPSREPPAADRPNGSHGPD